Protein AF-0000000087148662 (afdb_homodimer)

Organism: NCBI:txid1816183

Solvent-accessible surface area (backbone atoms only — not comparable to full-atom values): 67449 Å² total; per-residue (Å²): 84,68,46,35,42,48,59,49,61,46,28,52,69,61,34,33,31,28,42,60,52,56,77,76,84,75,77,51,72,66,55,42,32,47,51,52,51,33,26,52,69,65,42,74,77,69,48,34,32,34,34,32,33,50,84,48,70,58,80,86,74,56,36,20,36,65,50,38,33,28,43,70,51,66,63,57,68,26,66,76,52,57,73,69,29,36,82,62,66,47,78,50,83,93,63,73,51,41,30,28,46,73,38,46,57,62,59,54,34,36,52,36,17,36,41,78,30,25,36,32,40,75,68,47,64,91,86,48,67,53,64,42,58,63,30,26,26,32,27,32,33,19,35,31,30,41,16,32,68,90,48,78,48,90,44,29,70,29,30,74,44,60,45,74,29,30,67,31,36,76,45,31,61,62,56,55,39,65,47,71,60,88,71,26,43,39,32,32,41,53,47,30,78,55,38,44,65,31,72,92,86,54,83,44,86,44,41,75,50,53,72,69,61,36,50,51,56,53,49,51,56,57,68,68,34,91,71,94,64,56,72,67,55,49,51,49,46,51,52,43,26,50,51,39,52,49,38,42,42,53,34,39,41,54,22,70,38,42,37,47,71,42,60,72,56,72,88,48,44,62,58,44,46,52,58,54,43,54,80,40,47,70,68,55,48,56,57,52,48,48,25,54,45,43,72,44,33,54,68,38,87,50,71,92,58,39,38,57,58,69,61,53,48,51,51,48,43,54,50,45,32,69,74,38,58,78,42,24,73,69,59,48,71,57,50,55,48,44,34,48,30,49,70,70,75,43,53,59,81,84,40,68,64,88,65,63,47,72,67,57,53,48,53,45,47,47,52,39,51,48,84,56,82,84,64,85,67,59,89,32,39,63,49,52,50,18,39,48,45,25,53,49,29,47,48,50,30,27,50,30,49,86,48,57,67,62,56,63,56,43,31,46,41,12,45,53,32,55,78,29,78,84,42,58,85,38,51,64,29,20,50,32,50,39,35,36,52,12,51,38,48,59,36,24,85,46,29,53,48,87,38,71,68,51,42,53,52,44,44,59,51,55,74,71,57,73,75,65,85,97,48,84,61,55,62,61,40,69,56,48,32,55,76,67,70,57,71,56,23,56,46,50,46,47,51,43,55,73,64,13,42,61,78,64,77,92,81,71,57,42,41,57,29,47,46,39,34,15,54,58,40,62,43,52,54,42,50,65,73,45,91,63,74,44,57,40,48,32,19,76,33,47,50,56,29,69,92,44,43,65,61,31,18,62,58,60,73,46,89,63,75,57,41,33,46,39,24,48,41,68,32,47,45,63,50,45,61,73,65,43,51,79,41,55,42,49,61,43,42,64,72,34,56,71,68,58,34,51,47,53,37,58,37,62,41,57,49,103,50,75,56,41,57,65,34,44,66,63,40,24,56,46,16,40,50,46,47,41,50,51,47,33,70,70,53,35,115,84,68,47,35,43,48,59,49,63,47,29,52,69,61,34,34,30,29,41,59,52,56,76,77,85,75,78,50,72,66,56,43,35,47,52,54,52,32,25,53,69,64,42,73,78,69,47,34,32,32,34,32,34,48,85,47,70,58,80,85,75,55,38,20,37,65,50,38,34,29,43,70,51,67,62,58,68,26,67,75,53,57,73,69,30,36,83,62,66,46,76,51,82,94,61,74,51,42,30,28,44,72,38,46,56,60,59,52,34,37,51,36,16,37,42,78,30,24,37,30,38,76,70,46,66,90,86,47,67,53,64,41,59,62,31,26,26,31,26,30,33,19,35,29,29,42,16,32,67,91,47,77,47,93,43,28,69,29,31,75,44,59,45,72,28,30,68,30,36,76,44,31,62,62,57,54,40,64,47,69,59,87,73,27,42,39,32,31,41,54,48,29,78,55,38,45,65,30,72,92,85,52,82,46,87,44,43,75,51,53,70,68,61,37,49,51,56,52,50,50,53,57,68,69,34,90,71,95,64,56,73,67,55,48,52,51,46,50,51,42,27,49,51,39,52,48,38,41,42,52,34,38,41,54,22,68,37,40,37,47,69,41,59,72,56,73,88,49,43,62,57,46,47,51,57,54,44,55,81,40,47,71,67,54,47,55,56,51,48,51,26,54,45,45,71,44,34,55,67,39,88,50,70,91,59,39,40,59,58,67,60,54,48,51,50,48,43,54,51,46,34,66,75,39,57,78,44,26,73,70,59,46,71,56,50,56,49,45,34,48,31,48,70,71,76,42,53,58,80,83,40,67,65,88,67,62,47,72,66,57,52,48,52,46,47,47,54,39,52,50,84,57,81,82,65,84,68,60,89,32,39,61,48,52,50,17,38,48,41,24,54,47,31,47,49,50,30,28,53,29,47,85,48,57,67,61,55,64,56,42,30,46,42,13,47,54,32,55,77,30,78,83,39,56,83,38,50,65,29,20,50,32,49,40,36,34,51,13,50,38,48,60,37,23,84,46,29,52,48,87,38,72,69,49,43,52,52,44,44,58,51,54,73,70,56,72,73,64,84,97,48,84,58,54,64,61,40,70,57,48,34,56,76,67,69,58,70,54,22,56,45,52,47,47,51,43,56,73,64,13,42,62,74,65,72,92,82,71,59,43,40,56,28,47,46,40,35,15,52,59,41,61,42,52,52,41,49,65,73,45,90,64,74,44,58,39,48,37,19,73,35,49,51,57,27,69,92,44,42,64,61,31,18,62,58,59,72,46,90,62,74,55,39,32,46,40,25,48,42,68,32,47,45,64,50,43,62,73,66,43,50,78,40,54,42,49,59,43,43,65,73,35,58,71,67,56,34,52,46,52,36,58,37,62,41,58,49,102,51,73,55,41,58,65,34,43,67,62,39,24,54,46,15,40,51,44,48,41,50,51,47,34,70,69,51,33,117

pLDDT: mean 86.36, std 11.71, range [38.34, 98.69]

Secondary structure (DSSP, 8-state):
-EEEHHHHHHHBTTTEEEETTSPPP---HHHHHHHHHHHHTT-----EEEE-TTTTT-----EEPPPSEEE-SSSPPPHHHHTT-BSSPPEESS---SEEEEE-HHHHHHHHHHHH-EEEEE---TTS-TT-GGGEEEEEEEEETT-BTTB--TTB-SS--EEEEEEEEETPPP--EEEEETTEEEEEEEGGGGEE--GGG-SS--EE--HHHHHHHHHHHHHTS-----HHHHHHHHHHHHHHHHHIIIIIIT-EEEEEEE---GGGHHHHHHHHTTSSS---HHHHHHHHHHHHGGG-SSGGG---HHHHHHHHHHHHHHH-GGGTTT-SHHHHHHHHHHHTT--TTTS-GGG--HHHHHHHHHHHH---TT--SSTTHHHHHHHHHHHHHHHHTTB-TTT---HHHHHHHHHHHHH-TT--S-HHHHHHHHHHHHHHHHHHHHH--SSHHHHHHHHHHHHH--PPTTS-----HHHHHHHTT----HHHHHHHHHH-B--PPTT--SB-SHHHHHHHHH-THHHHSSSS--GGGEEEEESS-GGGHHHHHHHHTS---TTBGGGEEEEEHHIIIIIITT--HHHHHHHS-HHHHHHHHHHTT--SS---GGGHHHHHHHHHHHHHHHHHHHH--/-EEEHHHHHHHBTTTEEEETTSPPP---HHHHHHHHHHHHTT-----EEEE-TTTTT-----EEPPPSEEE-SSSPPPHHHHTT-BSSPPEESS---SEEEEE-HHHHHHHHHHHH-EEEEE---TTS-TTSGGGEEEEEEEEETT-BTTB--TTB-SS--EEEEEEEEETPPP--EEEEETTEEEEEEEGGGGEE--GGG-SS--EE--HHHHHHHHHHHHHTS-----HHHHHHHHHHHHHHHHHIIIIIIT-EEEEEEE---GGGHHHHHHHHTTSSS---HHHHHHHHHHHHGGG-SSGGG---HHHHHHHHHHHHHHH-GGGTTT-SHHHHHHHHHHHTT--TTTS-GGG--HHHHHHHHHHHH---TT--SSTTHHHHHHHHHHHHHHHHTTB-TTT---HHHHHHHHHHHHH-TT--S-HHHHHHHHHHHHHHHHHHHHH--SSHHHHHHHHHHHHH--PPTTS-----HHHHHHHTT----HHHHHHHHHH-B--PPTT--SB-SHHHHHHHHH-THHHHSSSS--GGGEEEEESS-GGGHHHHHHHHTS---TTBGGGEEEEEHHIIIIIITT--HHHHHHHS-HHHHHHHHHHTT--SS---GGGHHHHHHHHHHHHHHHHHHHH--

InterPro domains:
  IPR004919 GmrSD restriction endonucleases, N-terminal domain [PF03235] (6-293)
  IPR011089 GmrSD restriction endonucleases, C-terminal domain [PF07510] (517-584)

Radius of gyration: 35.31 Å; Cα contacts (8 Å, |Δi|>4): 2241; chains: 2; bounding box: 77×98×104 Å

Nearest PDB structures (foldseek):
  7p9m-assembly1_B  TM=4.614E-01  e=3.840E-16  Escherichia fergusonii ATCC 35469
  7p9m-assembly1_B  TM=4.612E-01  e=2.843E-16  Escherichia fergusonii ATCC 35469

Sequence (1274 aa):
MSRQVSDYLSEINDHIFLPGLQREFVWNPRQIEELFDSLIRDYPIGAITEWRVRAANISDYNSYNFLRMYVADDYRPPDPVLAEYDLYNQEVEDKEPEILIIDGQQRLNSLYIGVEGGITVYNGGRGKPSDELQYWEGQRLCVDLFGHPEYDRDDTAGDYGFEFKSTGKFGGTDETGYTMTGDTRHLWMPVGELWNGGNDGGSGNSTVLEGRTLSEVVDEYVDTAELRADNETRYQLRSISMAVARDITSNVLQDDLETDSTNKDRSEIPEIFTRLNMEGSDPKPYQLLLSKLMSYWPYAEEEDERINPREVIQDWIDEFKQKFPEYEQEIDRKLFLRYTAYLVGTDLLRSNLSSIDEERMDEMRERWLYNEPVVAGRRFEWFRTSLEKAFQTVIESGIRSSVMNTMPIFALLGVFYYQNPDAEVSDANRESVFQFVARALLLNKYYQVLTYGKCRNWMRYLREWEPEPDEPIVFPGEELFESENISPSAEDIRRVVANARYESSPGEPVFTDTDVTAVLGLIEESYTQSTSTSIGDYSVDHIYPKSRAESVSESIGETVDLNRIGNLQLLPHEMNEEIKSDQWPHDWLDDLGNAEAERIQRVNQYPDIEPTPENAQAFIRAREEQITDYLIDKYVKMSRQVSDYLSEINDHIFLPGLQREFVWNPRQIEELFDSLIRDYPIGAITEWRVRAANISDYNSYNFLRMYVADDYRPPDPVLAEYDLYNQEVEDKEPEILIIDGQQRLNSLYIGVEGGITVYNGGRGKPSDELQYWEGQRLCVDLFGHPEYDRDDTAGDYGFEFKSTGKFGGTDETGYTMTGDTRHLWMPVGELWNGGNDGGSGNSTVLEGRTLSEVVDEYVDTAELRADNETRYQLRSISMAVARDITSNVLQDDLETDSTNKDRSEIPEIFTRLNMEGSDPKPYQLLLSKLMSYWPYAEEEDERINPREVIQDWIDEFKQKFPEYEQEIDRKLFLRYTAYLVGTDLLRSNLSSIDEERMDEMRERWLYNEPVVAGRRFEWFRTSLEKAFQTVIESGIRSSVMNTMPIFALLGVFYYQNPDAEVSDANRESVFQFVARALLLNKYYQVLTYGKCRNWMRYLREWEPEPDEPIVFPGEELFESENISPSAEDIRRVVANARYESSPGEPVFTDTDVTAVLGLIEESYTQSTSTSIGDYSVDHIYPKSRAESVSESIGETVDLNRIGNLQLLPHEMNEEIKSDQWPHDWLDDLGNAEAERIQRVNQYPDIEPTPENAQAFIRAREEQITDYLIDKYVK

Structure (mmCIF, N/CA/C/O backbone):
data_AF-0000000087148662-model_v1
#
loop_
_entity.id
_entity.type
_entity.pdbx_description
1 polymer 'DUF262 domain-containing protein'
#
loop_
_atom_site.group_PDB
_atom_site.id
_atom_site.type_symbol
_atom_site.label_atom_id
_atom_site.label_alt_id
_atom_site.label_comp_id
_atom_site.label_asym_id
_atom_site.label_entity_id
_atom_site.label_seq_id
_atom_site.pdbx_PDB_ins_code
_atom_site.Cartn_x
_atom_site.Cartn_y
_atom_site.Cartn_z
_atom_site.occupancy
_atom_site.B_iso_or_equiv
_atom_site.auth_seq_id
_atom_site.auth_comp_id
_atom_site.auth_asym_id
_atom_site.auth_atom_id
_atom_site.pdbx_PDB_model_num
ATOM 1 N N . MET A 1 1 ? 1.056 -30.156 -12.023 1 76.69 1 MET A N 1
ATOM 2 C CA . MET A 1 1 ? -0.016 -30.5 -12.953 1 76.69 1 MET A CA 1
ATOM 3 C C . MET A 1 1 ? -0.396 -29.297 -13.82 1 76.69 1 MET A C 1
ATOM 5 O O . MET A 1 1 ? 0.01 -28.172 -13.531 1 76.69 1 MET A O 1
ATOM 9 N N . SER A 1 2 ? -1.027 -29.594 -14.977 1 87.44 2 SER A N 1
ATOM 10 C CA . SER A 1 2 ? -1.433 -28.5 -15.844 1 87.44 2 SER A CA 1
ATOM 11 C C . SER A 1 2 ? -2.854 -28.688 -16.359 1 87.44 2 SER A C 1
ATOM 13 O O . SER A 1 2 ? -3.389 -29.797 -16.312 1 87.44 2 SER A O 1
ATOM 15 N N . ARG A 1 3 ? -3.482 -27.656 -16.578 1 91.44 3 ARG A N 1
ATOM 16 C CA . ARG A 1 3 ? -4.809 -27.594 -17.172 1 91.44 3 ARG A CA 1
ATOM 17 C C . ARG A 1 3 ? -4.867 -26.531 -18.266 1 91.44 3 ARG A C 1
ATOM 19 O O . ARG A 1 3 ? -4.332 -25.438 -18.109 1 91.44 3 ARG A O 1
ATOM 26 N N . GLN A 1 4 ? -5.488 -26.953 -19.344 1 94.44 4 GLN A N 1
ATOM 27 C CA . GLN A 1 4 ? -5.535 -26.016 -20.469 1 94.44 4 GLN A CA 1
ATOM 28 C C . GLN A 1 4 ? -6.531 -24.891 -20.203 1 94.44 4 GLN A C 1
ATOM 30 O O . GLN A 1 4 ? -7.535 -25.094 -19.516 1 94.44 4 GLN A O 1
ATOM 35 N N . VAL A 1 5 ? -6.238 -23.734 -20.781 1 96.06 5 VAL A N 1
ATOM 36 C CA . VAL A 1 5 ? -7.129 -22.594 -20.688 1 96.06 5 VAL A CA 1
ATOM 37 C C . VAL A 1 5 ? -8.523 -22.969 -21.172 1 96.06 5 VAL A C 1
ATOM 39 O O . VAL A 1 5 ? -9.523 -22.641 -20.547 1 96.06 5 VAL A O 1
ATOM 42 N N . SER A 1 6 ? -8.609 -23.734 -22.297 1 95.19 6 SER A N 1
ATOM 43 C CA . SER A 1 6 ? -9.883 -24.125 -22.875 1 95.19 6 SER A CA 1
ATOM 44 C C . SER A 1 6 ? -10.688 -25 -21.922 1 95.19 6 SER A C 1
ATOM 46 O O . SER A 1 6 ? -11.914 -24.906 -21.875 1 95.19 6 SER A O 1
ATOM 48 N N . ASP A 1 7 ? -9.992 -25.844 -21.188 1 94.19 7 ASP A N 1
ATOM 49 C CA . ASP A 1 7 ? -10.664 -26.688 -20.203 1 94.19 7 ASP A CA 1
ATOM 50 C C . ASP A 1 7 ? -11.281 -25.859 -19.094 1 94.19 7 ASP A C 1
ATOM 52 O O . ASP A 1 7 ? -12.406 -26.125 -18.656 1 94.19 7 ASP A O 1
ATOM 56 N N . TYR A 1 8 ? -10.539 -24.906 -18.594 1 95.5 8 TYR A N 1
ATOM 57 C CA . TYR A 1 8 ? -11.086 -24.016 -17.594 1 95.5 8 TYR A CA 1
ATOM 58 C C . TYR A 1 8 ? -12.312 -23.281 -18.109 1 95.5 8 TYR A C 1
ATOM 60 O O . TYR A 1 8 ? -13.359 -23.25 -17.469 1 95.5 8 TYR A O 1
ATOM 68 N N . LEU A 1 9 ? -12.148 -22.703 -19.312 1 95.94 9 LEU A N 1
ATOM 69 C CA . LEU A 1 9 ? -13.219 -21.891 -19.875 1 95.94 9 LEU A CA 1
ATOM 70 C C . LEU A 1 9 ? -14.484 -22.703 -20.047 1 95.94 9 LEU A C 1
ATOM 72 O O . LEU A 1 9 ? -15.594 -22.188 -19.859 1 95.94 9 LEU A O 1
ATOM 76 N N . SER A 1 10 ? -14.367 -23.969 -20.312 1 93.5 10 SER A N 1
ATOM 77 C CA . SER A 1 10 ? -15.523 -24.828 -20.547 1 93.5 10 SER A CA 1
ATOM 78 C C . SER A 1 10 ? -16.203 -25.203 -19.234 1 93.5 10 SER A C 1
ATOM 80 O O . SER A 1 10 ? -17.391 -25.547 -19.219 1 93.5 10 SER A O 1
ATOM 82 N N . GLU A 1 11 ? -15.484 -25.109 -18.188 1 94.06 11 GLU A N 1
ATOM 83 C CA . GLU A 1 11 ? -16.016 -25.641 -16.938 1 94.06 11 GLU A CA 1
ATOM 84 C C . GLU A 1 11 ? -16.375 -24.5 -15.977 1 94.06 11 GLU A C 1
ATOM 86 O O . GLU A 1 11 ? -17.094 -24.719 -14.992 1 94.06 11 GLU A O 1
ATOM 91 N N . ILE A 1 12 ? -15.891 -23.328 -16.234 1 95.25 12 ILE A N 1
ATOM 92 C CA . ILE A 1 12 ? -16.172 -22.172 -15.391 1 95.25 12 ILE A CA 1
ATOM 93 C C . ILE A 1 12 ? -17.688 -21.953 -15.312 1 95.25 12 ILE A C 1
ATOM 95 O O . ILE A 1 12 ? -18.375 -21.984 -16.328 1 95.25 12 ILE A O 1
ATOM 99 N N . ASN A 1 13 ? -18.203 -21.766 -14.094 1 94.38 13 ASN A N 1
ATOM 100 C CA . ASN A 1 13 ? -19.609 -21.5 -13.758 1 94.38 13 ASN A CA 1
ATOM 101 C C . ASN A 1 13 ? -20.484 -22.719 -14.039 1 94.38 13 ASN A C 1
ATOM 103 O O . ASN A 1 13 ? -21.703 -22.578 -14.18 1 94.38 13 ASN A O 1
ATOM 107 N N . ASP A 1 14 ? -19.906 -23.812 -14.266 1 92.56 14 ASP A N 1
ATOM 108 C CA . ASP A 1 14 ? -20.578 -25.109 -14.297 1 92.56 14 ASP A CA 1
ATOM 109 C C . ASP A 1 14 ? -20.031 -26.031 -13.211 1 92.56 14 ASP A C 1
ATOM 111 O O . ASP A 1 14 ? -20.766 -26.438 -12.305 1 92.56 14 ASP A O 1
ATOM 115 N N . HIS A 1 15 ? -18.688 -26.25 -13.289 1 94.25 15 HIS A N 1
ATOM 116 C CA . HIS A 1 15 ? -18.062 -27.125 -12.305 1 94.25 15 HIS A CA 1
ATOM 117 C C . HIS A 1 15 ? -16.984 -26.375 -11.508 1 94.25 15 HIS A C 1
ATOM 119 O O . HIS A 1 15 ? -16.547 -26.844 -10.461 1 94.25 15 HIS A O 1
ATOM 125 N N . ILE A 1 16 ? -16.547 -25.266 -12 1 96.06 16 ILE A N 1
ATOM 126 C CA . ILE A 1 16 ? -15.492 -24.469 -11.367 1 96.06 16 ILE A CA 1
ATOM 127 C C . ILE A 1 16 ? -16.062 -23.125 -10.906 1 96.06 16 ILE A C 1
ATOM 129 O O . ILE A 1 16 ? -16.656 -22.391 -11.695 1 96.06 16 ILE A O 1
ATOM 133 N N . PHE A 1 17 ? -15.891 -22.859 -9.609 1 95.81 17 PHE A N 1
ATOM 134 C CA . PHE A 1 17 ? -16.438 -21.641 -9.016 1 95.81 17 PHE A CA 1
ATOM 135 C C . PHE A 1 17 ? -15.414 -21 -8.078 1 95.81 17 PHE A C 1
ATOM 137 O O . PHE A 1 17 ? -14.25 -21.422 -8.039 1 95.81 17 PHE A O 1
ATOM 144 N N . LEU A 1 18 ? -15.82 -19.922 -7.48 1 93.25 18 LEU A N 1
ATOM 145 C CA . LEU A 1 18 ? -14.984 -19.219 -6.508 1 93.25 18 LEU A CA 1
ATOM 146 C C . LEU A 1 18 ? -15.523 -19.406 -5.094 1 93.25 18 LEU A C 1
ATOM 148 O O . LEU A 1 18 ? -16.734 -19.406 -4.883 1 93.25 18 LEU A O 1
ATOM 152 N N . PRO A 1 19 ? -14.648 -19.594 -4.164 1 90.25 19 PRO A N 1
ATOM 153 C CA . PRO A 1 19 ? -15.117 -19.641 -2.777 1 90.25 19 PRO A CA 1
ATOM 154 C C . PRO A 1 19 ? -15.445 -18.25 -2.227 1 90.25 19 PRO A C 1
ATOM 156 O O . PRO A 1 19 ? -14.977 -17.234 -2.756 1 90.25 19 PRO A O 1
ATOM 159 N N . GLY A 1 20 ? -16.203 -18.219 -1.183 1 84.56 20 GLY A N 1
ATOM 160 C CA . GLY A 1 20 ? -16.641 -16.969 -0.593 1 84.56 20 GLY A CA 1
ATOM 161 C C . GLY A 1 20 ? -15.516 -16.156 0.007 1 84.56 20 GLY A C 1
ATOM 162 O O . GLY A 1 20 ? -15.617 -14.938 0.141 1 84.56 20 GLY A O 1
ATOM 163 N N . LEU A 1 21 ? -14.438 -16.766 0.317 1 81.06 21 LEU A N 1
ATOM 164 C CA . LEU A 1 21 ? -13.328 -16.078 0.965 1 81.06 21 LEU A CA 1
ATOM 165 C C . LEU A 1 21 ? -12.547 -15.234 -0.042 1 81.06 21 LEU A C 1
ATOM 167 O O . LEU A 1 21 ? -11.727 -14.398 0.342 1 81.06 21 LEU A O 1
ATOM 171 N N . GLN A 1 22 ? -12.789 -15.461 -1.303 1 77.56 22 GLN A N 1
ATOM 172 C CA . GLN A 1 22 ? -12.008 -14.781 -2.326 1 77.56 22 GLN A CA 1
ATOM 173 C C . GLN A 1 22 ? -12.375 -13.305 -2.414 1 77.56 22 GLN A C 1
ATOM 175 O O . GLN A 1 22 ? -13.508 -12.922 -2.123 1 77.56 22 GLN A O 1
ATOM 180 N N . ARG A 1 23 ? -11.344 -12.633 -2.826 1 73.25 23 ARG A N 1
ATOM 181 C CA . ARG A 1 23 ? -11.555 -11.211 -3.051 1 73.25 23 ARG A CA 1
ATOM 182 C C . ARG A 1 23 ? -12.312 -10.969 -4.352 1 73.25 23 ARG A C 1
ATOM 184 O O . ARG A 1 23 ? -12.461 -11.875 -5.168 1 73.25 23 ARG A O 1
ATOM 191 N N . GLU A 1 24 ? -12.75 -9.766 -4.445 1 78.44 24 GLU A N 1
ATOM 192 C CA . GLU A 1 24 ? -13.438 -9.383 -5.672 1 78.44 24 GLU A CA 1
ATOM 193 C C . GLU A 1 24 ? -12.461 -9.258 -6.836 1 78.44 24 GLU A C 1
ATOM 195 O O . GLU A 1 24 ? -11.25 -9.125 -6.629 1 78.44 24 GLU A O 1
ATOM 200 N N . PHE A 1 25 ? -13.055 -9.445 -7.988 1 87.5 25 PHE A N 1
ATOM 201 C CA . PHE A 1 25 ? -12.258 -9.18 -9.188 1 87.5 25 PHE A CA 1
ATOM 202 C C . PHE A 1 25 ? -11.883 -7.703 -9.258 1 87.5 25 PHE A C 1
ATOM 204 O O . PHE A 1 25 ? -12.734 -6.828 -9.117 1 87.5 25 PHE A O 1
ATOM 211 N N . VAL A 1 26 ? -10.594 -7.395 -9.508 1 80.06 26 VAL A N 1
ATOM 212 C CA . VAL A 1 26 ? -10.18 -6 -9.391 1 80.06 26 VAL A CA 1
ATOM 213 C C . VAL A 1 26 ? -9.344 -5.602 -10.609 1 80.06 26 VAL A C 1
ATOM 215 O O . VAL A 1 26 ? -8.867 -4.469 -10.695 1 80.06 26 VAL A O 1
ATOM 218 N N . TRP A 1 27 ? -9.094 -6.445 -11.547 1 88.44 27 TRP A N 1
ATOM 219 C CA . TRP A 1 27 ? -8.234 -6.102 -12.68 1 88.44 27 TRP A CA 1
ATOM 220 C C . TRP A 1 27 ? -8.93 -5.113 -13.609 1 88.44 27 TRP A C 1
ATOM 222 O O . TRP A 1 27 ? -10.117 -5.254 -13.906 1 88.44 27 TRP A O 1
ATOM 232 N N . ASN A 1 28 ? -8.203 -4.129 -14.062 1 88.5 28 ASN A N 1
ATOM 233 C CA . ASN A 1 28 ? -8.703 -3.188 -15.055 1 88.5 28 ASN A CA 1
ATOM 234 C C . ASN A 1 28 ? -8.492 -3.707 -16.469 1 88.5 28 ASN A C 1
ATOM 236 O O . ASN A 1 28 ? -7.828 -4.727 -16.672 1 88.5 28 ASN A O 1
ATOM 240 N N . PRO A 1 29 ? -9.086 -3.035 -17.453 1 94.5 29 PRO A N 1
ATOM 241 C CA . PRO A 1 29 ? -9.016 -3.525 -18.828 1 94.5 29 PRO A CA 1
ATOM 242 C C . PRO A 1 29 ? -7.586 -3.705 -19.328 1 94.5 29 PRO A C 1
ATOM 244 O O . PRO A 1 29 ? -7.277 -4.688 -20 1 94.5 29 PRO A O 1
ATOM 247 N N . ARG A 1 30 ? -6.754 -2.865 -19 1 91.56 30 ARG A N 1
ATOM 248 C CA . ARG A 1 30 ? -5.367 -2.949 -19.438 1 91.56 30 ARG A CA 1
ATOM 249 C C . ARG A 1 30 ? -4.691 -4.203 -18.891 1 91.56 30 ARG A C 1
ATOM 251 O O . ARG A 1 30 ? -3.916 -4.855 -19.594 1 91.56 30 ARG A O 1
ATOM 258 N N . GLN A 1 31 ? -4.926 -4.488 -17.672 1 90.38 31 GLN A N 1
ATOM 259 C CA . GLN A 1 31 ? -4.363 -5.691 -17.062 1 90.38 31 GLN A CA 1
ATOM 260 C C . GLN A 1 31 ? -4.855 -6.949 -17.766 1 90.38 31 GLN A C 1
ATOM 262 O O . GLN A 1 31 ? -4.09 -7.898 -17.953 1 90.38 31 GLN A O 1
ATOM 267 N N . ILE A 1 32 ? -6.07 -6.941 -18.156 1 96.06 32 ILE A N 1
ATOM 268 C CA . ILE A 1 32 ? -6.625 -8.07 -18.891 1 96.06 32 ILE A CA 1
ATOM 269 C C . ILE A 1 32 ? -5.938 -8.188 -20.25 1 96.06 32 ILE A C 1
ATOM 271 O O . ILE A 1 32 ? -5.539 -9.281 -20.672 1 96.06 32 ILE A O 1
ATOM 275 N N . GLU A 1 33 ? -5.801 -7.027 -20.906 1 97.44 33 GLU A N 1
ATOM 276 C CA . GLU A 1 33 ? -5.105 -6.996 -22.203 1 97.44 33 GLU A CA 1
ATOM 277 C C . GLU A 1 33 ? -3.691 -7.559 -22.078 1 97.44 33 GLU A C 1
ATOM 279 O O . GLU A 1 33 ? -3.26 -8.359 -22.906 1 97.44 33 GLU A O 1
ATOM 284 N N . GLU A 1 34 ? -3.059 -7.203 -21.047 1 94.19 34 GLU A N 1
ATOM 285 C CA . GLU A 1 34 ? -1.674 -7.609 -20.828 1 94.19 34 GLU A CA 1
ATOM 286 C C . GLU A 1 34 ? -1.577 -9.109 -20.562 1 94.19 34 GLU A C 1
ATOM 288 O O . GLU A 1 34 ? -0.6 -9.75 -20.953 1 94.19 34 GLU A O 1
ATOM 293 N N . LEU A 1 35 ? -2.545 -9.641 -19.828 1 95.81 35 LEU A N 1
ATOM 294 C CA . LEU A 1 35 ? -2.553 -11.078 -19.594 1 95.81 35 LEU A CA 1
ATOM 295 C C . LEU A 1 35 ? -2.566 -11.844 -20.922 1 95.81 35 LEU A C 1
ATOM 297 O O . LEU A 1 35 ? -1.8 -12.789 -21.109 1 95.81 35 LEU A O 1
ATOM 301 N N . PHE A 1 36 ? -3.4 -11.43 -21.859 1 98.12 36 PHE A N 1
ATOM 302 C CA . PHE A 1 36 ? -3.494 -12.094 -23.156 1 98.12 36 PHE A CA 1
ATOM 303 C C . PHE A 1 36 ? -2.209 -11.914 -23.953 1 98.12 36 PHE A C 1
ATOM 305 O O . PHE A 1 36 ? -1.758 -12.836 -24.625 1 98.12 36 PHE A O 1
ATOM 312 N N . ASP A 1 37 ? -1.745 -10.75 -23.844 1 97.56 37 ASP A N 1
ATOM 313 C CA . ASP A 1 37 ? -0.463 -10.5 -24.484 1 97.56 37 ASP A CA 1
ATOM 314 C C . ASP A 1 37 ? 0.627 -11.406 -23.922 1 97.56 37 ASP A C 1
ATOM 316 O O . ASP A 1 37 ? 1.476 -11.906 -24.656 1 97.56 37 ASP A O 1
ATOM 320 N N . SER A 1 38 ? 0.648 -11.578 -22.609 1 95.69 38 SER A N 1
ATOM 321 C CA . SER A 1 38 ? 1.599 -12.484 -21.969 1 95.69 38 SER A CA 1
ATOM 322 C C . SER A 1 38 ? 1.438 -13.906 -22.5 1 95.69 38 SER A C 1
ATOM 324 O O . SER A 1 38 ? 2.424 -14.562 -22.828 1 95.69 38 SER A O 1
ATOM 326 N N . LEU A 1 39 ? 0.288 -14.32 -22.625 1 97 39 LEU A N 1
ATOM 327 C CA . LEU A 1 39 ? 0.011 -15.695 -23.047 1 97 39 LEU A CA 1
ATOM 328 C C . LEU A 1 39 ? 0.435 -15.914 -24.5 1 97 39 LEU A C 1
ATOM 330 O O . LEU A 1 39 ? 1.111 -16.906 -24.797 1 97 39 LEU A O 1
ATOM 334 N N . ILE A 1 40 ? 0.066 -14.984 -25.375 1 97.75 40 ILE A N 1
ATOM 335 C CA . ILE A 1 40 ? 0.367 -15.195 -26.781 1 97.75 40 ILE A CA 1
ATOM 336 C C . ILE A 1 40 ? 1.88 -15.219 -26.984 1 97.75 40 ILE A C 1
ATOM 338 O O . ILE A 1 40 ? 2.379 -15.891 -27.891 1 97.75 40 ILE A O 1
ATOM 342 N N . ARG A 1 41 ? 2.564 -14.531 -26.141 1 95.88 41 ARG A N 1
ATOM 343 C CA . ARG A 1 41 ? 4.02 -14.461 -26.234 1 95.88 41 ARG A CA 1
ATOM 344 C C . ARG A 1 41 ? 4.672 -15.609 -25.469 1 95.88 41 ARG A C 1
ATOM 346 O O . ARG A 1 41 ? 5.902 -15.703 -25.422 1 95.88 41 ARG A O 1
ATOM 353 N N . ASP A 1 42 ? 3.875 -16.391 -24.781 1 94.69 42 ASP A N 1
ATOM 354 C CA . ASP A 1 42 ? 4.348 -17.531 -24 1 94.69 42 ASP A CA 1
ATOM 355 C C . ASP A 1 42 ? 5.117 -17.078 -22.766 1 94.69 42 ASP A C 1
ATOM 357 O O . ASP A 1 42 ? 6.156 -17.641 -22.422 1 94.69 42 ASP A O 1
ATOM 361 N N . TYR A 1 43 ? 4.707 -15.891 -22.234 1 93.94 43 TYR A N 1
ATOM 362 C CA . TYR A 1 43 ? 5.219 -15.477 -20.938 1 93.94 43 TYR A CA 1
ATOM 363 C C . TYR A 1 43 ? 4.582 -16.281 -19.812 1 93.94 43 TYR A C 1
ATOM 365 O O . TYR A 1 43 ? 3.391 -16.594 -19.875 1 93.94 43 TYR A O 1
ATOM 373 N N . PRO A 1 44 ? 5.438 -16.641 -18.797 1 92.5 44 PRO A N 1
ATOM 374 C CA . PRO A 1 44 ? 4.793 -17.266 -17.641 1 92.5 44 PRO A CA 1
ATOM 375 C C . PRO A 1 44 ? 3.801 -16.328 -16.953 1 92.5 44 PRO A C 1
ATOM 377 O O . PRO A 1 44 ? 4.047 -15.125 -16.844 1 92.5 44 PRO A O 1
ATOM 380 N N . ILE A 1 45 ? 2.68 -16.891 -16.469 1 91.25 45 ILE A N 1
ATOM 381 C CA . ILE A 1 45 ? 1.674 -16.016 -15.859 1 91.25 45 ILE A CA 1
ATOM 382 C C . ILE A 1 45 ? 1.379 -16.5 -14.438 1 91.25 45 ILE A C 1
ATOM 384 O O . ILE A 1 45 ? 0.491 -15.969 -13.773 1 91.25 45 ILE A O 1
ATOM 388 N N . GLY A 1 46 ? 2.102 -17.484 -13.953 1 86.31 46 GLY A N 1
ATOM 389 C CA . GLY A 1 46 ? 1.864 -18.016 -12.617 1 86.31 46 GLY A CA 1
ATOM 390 C C . GLY A 1 46 ? 0.979 -19.25 -12.609 1 86.31 46 GLY A C 1
ATOM 391 O O . GLY A 1 46 ? 0.553 -19.719 -13.664 1 86.31 46 GLY A O 1
ATOM 392 N N . ALA A 1 47 ? 0.708 -19.734 -11.398 1 88.75 47 ALA A N 1
ATOM 393 C CA . ALA A 1 47 ? -0.059 -20.969 -11.266 1 88.75 47 ALA A CA 1
ATOM 394 C C . ALA A 1 47 ? -1.456 -20.703 -10.719 1 88.75 47 ALA A C 1
ATOM 396 O O . ALA A 1 47 ? -1.704 -19.641 -10.148 1 88.75 47 ALA A O 1
ATOM 397 N N . ILE A 1 48 ? -2.348 -21.641 -11.008 1 92.94 48 ILE A N 1
ATOM 398 C CA . ILE A 1 48 ? -3.697 -21.641 -10.453 1 92.94 48 ILE A CA 1
ATOM 399 C C . ILE A 1 48 ? -3.799 -22.672 -9.328 1 92.94 48 ILE A C 1
ATOM 401 O O . ILE A 1 48 ? -3.283 -23.781 -9.453 1 92.94 48 ILE A O 1
ATOM 405 N N . THR A 1 49 ? -4.414 -22.297 -8.195 1 93.19 49 THR A N 1
ATOM 406 C CA . THR A 1 49 ? -4.598 -23.25 -7.102 1 93.19 49 THR A CA 1
ATOM 407 C C . THR A 1 49 ? -6.066 -23.656 -6.977 1 93.19 49 THR A C 1
ATOM 409 O O . THR A 1 49 ? -6.934 -22.797 -6.773 1 93.19 49 THR A O 1
ATOM 412 N N . GLU A 1 50 ? -6.297 -24.953 -7.043 1 95.25 50 GLU A N 1
ATOM 413 C CA . GLU A 1 50 ? -7.641 -25.516 -7.031 1 95.25 50 GLU A CA 1
ATOM 414 C C . GLU A 1 50 ? -7.949 -26.188 -5.691 1 95.25 50 GLU A C 1
ATOM 416 O O . GLU A 1 50 ? -7.133 -26.953 -5.176 1 95.25 50 GLU A O 1
ATOM 421 N N . TRP A 1 51 ? -9.047 -25.859 -5.105 1 94.19 51 TRP A N 1
ATOM 422 C CA . TRP A 1 51 ? -9.633 -26.625 -4.008 1 94.19 51 TRP A CA 1
ATOM 423 C C . TRP A 1 51 ? -10.641 -27.641 -4.531 1 94.19 51 TRP A C 1
ATOM 425 O O . TRP A 1 51 ? -11.727 -27.266 -4.984 1 94.19 51 TRP A O 1
ATOM 435 N N . ARG A 1 52 ? -10.289 -28.891 -4.52 1 94 52 ARG A N 1
ATOM 436 C CA . ARG A 1 52 ? -11.117 -29.953 -5.074 1 94 52 ARG A CA 1
ATOM 437 C C . ARG A 1 52 ? -12.164 -30.422 -4.07 1 94 52 ARG A C 1
ATOM 439 O O . ARG A 1 52 ? -12.016 -31.469 -3.447 1 94 52 ARG A O 1
ATOM 446 N N . VAL A 1 53 ? -13.219 -29.734 -3.994 1 92.19 53 VAL A N 1
ATOM 447 C CA . VAL A 1 53 ? -14.211 -29.875 -2.934 1 92.19 53 VAL A CA 1
ATOM 448 C C . VAL A 1 53 ? -14.992 -31.188 -3.117 1 92.19 53 VAL A C 1
ATOM 450 O O . VAL A 1 53 ? -15.336 -31.844 -2.139 1 92.19 53 VAL A O 1
ATOM 453 N N . ARG A 1 54 ? -15.32 -31.609 -4.328 1 88.06 54 ARG A N 1
ATOM 454 C CA . ARG A 1 54 ? -16.062 -32.844 -4.555 1 88.06 54 ARG A CA 1
ATOM 455 C C . ARG A 1 54 ? -15.242 -34.062 -4.152 1 88.06 54 ARG A C 1
ATOM 457 O O . ARG A 1 54 ? -15.742 -34.969 -3.459 1 88.06 54 ARG A O 1
ATOM 464 N N . ALA A 1 55 ? -14.016 -34 -4.578 1 81.88 55 ALA A N 1
ATOM 465 C CA . ALA A 1 55 ? -13.133 -35.125 -4.258 1 81.88 55 ALA A CA 1
ATOM 466 C C . ALA A 1 55 ? -12.93 -35.25 -2.75 1 81.88 55 ALA A C 1
ATOM 468 O O . ALA A 1 55 ? -12.773 -36.344 -2.23 1 81.88 55 ALA A O 1
ATOM 469 N N . ALA A 1 56 ? -13.039 -34.156 -2.053 1 79.75 56 ALA A N 1
ATOM 470 C CA . ALA A 1 56 ? -12.805 -34.125 -0.611 1 79.75 56 ALA A CA 1
ATOM 471 C C . ALA A 1 56 ? -14.109 -34.25 0.162 1 79.75 56 ALA A C 1
ATOM 473 O O . ALA A 1 56 ? -14.117 -34.219 1.395 1 79.75 56 ALA A O 1
ATOM 474 N N . ASN A 1 57 ? -15.211 -34.438 -0.513 1 80.88 57 ASN A N 1
ATOM 475 C CA . ASN A 1 57 ? -16.531 -34.625 0.084 1 80.88 57 ASN A CA 1
ATOM 476 C C . ASN A 1 57 ? -16.875 -33.469 1.027 1 80.88 57 ASN A C 1
ATOM 478 O O . ASN A 1 57 ? -17.312 -33.688 2.156 1 80.88 57 ASN A O 1
ATOM 482 N N . ILE A 1 58 ? -16.5 -32.281 0.57 1 79.62 58 ILE A N 1
ATOM 483 C CA . ILE A 1 58 ? -16.797 -31.094 1.337 1 79.62 58 ILE A CA 1
ATOM 484 C C . ILE A 1 58 ? -18.156 -30.531 0.913 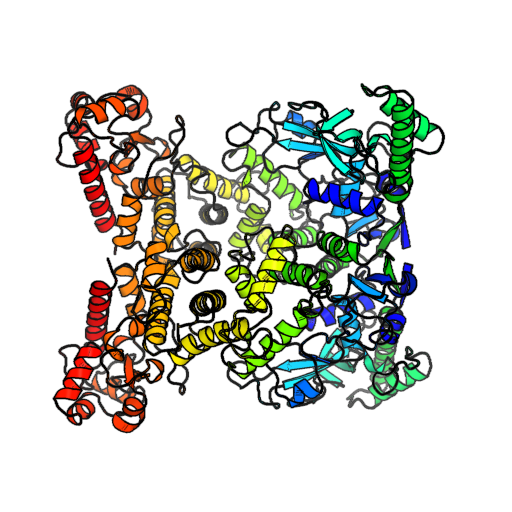1 79.62 58 ILE A C 1
ATOM 486 O O . ILE A 1 58 ? -18.453 -30.438 -0.281 1 79.62 58 ILE A O 1
ATOM 490 N N . SER A 1 59 ? -19.047 -30.25 1.847 1 73.56 59 SER A N 1
ATOM 491 C CA . SER A 1 59 ? -20.375 -29.797 1.476 1 73.56 59 SER A CA 1
ATOM 492 C C . SER A 1 59 ? -20.672 -28.406 2.045 1 73.56 59 SER A C 1
ATOM 494 O O . SER A 1 59 ? -21.594 -27.719 1.597 1 73.56 59 SER A O 1
ATOM 496 N N . ASP A 1 60 ? -19.938 -27.938 2.93 1 74.44 60 ASP A N 1
ATOM 497 C CA . ASP A 1 60 ? -20.25 -26.688 3.586 1 74.44 60 ASP A CA 1
ATOM 498 C C . ASP A 1 60 ? -19.375 -25.547 3.059 1 74.44 60 ASP A C 1
ATOM 500 O O . ASP A 1 60 ? -18.312 -25.281 3.6 1 74.44 60 ASP A O 1
ATOM 504 N N . TYR A 1 61 ? -19.766 -25 1.946 1 77 61 TYR A N 1
ATOM 505 C CA . TYR A 1 61 ? -19.062 -23.859 1.367 1 77 61 TYR A CA 1
ATOM 506 C C . TYR A 1 61 ? -20.047 -22.938 0.641 1 77 61 TYR A C 1
ATOM 508 O O . TYR A 1 61 ? -21.156 -23.344 0.312 1 77 61 TYR A O 1
ATOM 516 N N . ASN A 1 62 ? -19.656 -21.656 0.582 1 81.69 62 ASN A N 1
ATOM 517 C CA . ASN A 1 62 ? -20.328 -20.734 -0.325 1 81.69 62 ASN A CA 1
ATOM 518 C C . ASN A 1 62 ? -19.578 -20.594 -1.646 1 81.69 62 ASN A C 1
ATOM 520 O O . ASN A 1 62 ? -18.359 -20.516 -1.659 1 81.69 62 ASN A O 1
ATOM 524 N N . SER A 1 63 ? -20.281 -20.75 -2.689 1 88.75 63 SER A N 1
ATOM 525 C CA . SER A 1 63 ? -19.656 -20.656 -4 1 88.75 63 SER A CA 1
ATOM 526 C C . SER A 1 63 ? -20.141 -19.438 -4.766 1 88.75 63 SER A C 1
ATOM 528 O O . SER A 1 63 ? -21.297 -19.031 -4.648 1 88.75 63 SER A O 1
ATOM 530 N N . TYR A 1 64 ? -19.297 -18.828 -5.547 1 91.12 64 TYR A N 1
ATOM 531 C CA . TYR A 1 64 ? -19.594 -17.656 -6.367 1 91.12 64 TYR A CA 1
ATOM 532 C C . TYR A 1 64 ? -19.203 -17.906 -7.82 1 91.12 64 TYR A C 1
ATOM 534 O O . TYR A 1 64 ? -18.25 -18.641 -8.102 1 91.12 64 TYR A O 1
ATOM 542 N N . ASN A 1 65 ? -19.922 -17.328 -8.719 1 94.38 65 ASN A N 1
ATOM 543 C CA . ASN A 1 65 ? -19.609 -17.438 -10.141 1 94.38 65 ASN A CA 1
ATOM 544 C C . ASN A 1 65 ? -18.453 -16.516 -10.531 1 94.38 65 ASN A C 1
ATOM 546 O O . ASN A 1 65 ? -18.141 -15.555 -9.82 1 94.38 65 ASN A O 1
ATOM 550 N N . PHE A 1 66 ? -17.828 -16.828 -11.594 1 96.06 66 PHE A N 1
ATOM 551 C CA . PHE A 1 66 ? -16.938 -15.898 -12.281 1 96.06 66 PHE A CA 1
ATOM 552 C C . PHE A 1 66 ? -17.75 -14.859 -13.055 1 96.06 66 PHE A C 1
ATOM 554 O O . PHE A 1 66 ? -18.859 -15.133 -13.508 1 96.06 66 PHE A O 1
ATOM 561 N N . LEU A 1 67 ? -17.141 -13.719 -13.234 1 96.38 67 LEU A N 1
ATOM 562 C CA . LEU A 1 67 ? -17.781 -12.664 -14.008 1 96.38 67 LEU A CA 1
ATOM 563 C C . LEU A 1 67 ? -17.578 -12.875 -15.5 1 96.38 67 LEU A C 1
ATOM 565 O O . LEU A 1 67 ? -16.438 -13.055 -15.953 1 96.38 67 LEU A O 1
ATOM 569 N N . ARG A 1 68 ? -18.656 -12.945 -16.266 1 96.75 68 ARG A N 1
ATOM 570 C CA . ARG A 1 68 ? -18.562 -13.031 -17.719 1 96.75 68 ARG A CA 1
ATOM 571 C C . ARG A 1 68 ? -18.672 -11.648 -18.344 1 96.75 68 ARG A C 1
ATOM 573 O O . ARG A 1 68 ? -17.797 -11.242 -19.125 1 96.75 68 ARG A O 1
ATOM 580 N N . MET A 1 69 ? -19.797 -11.008 -18.062 1 97.44 69 MET A N 1
ATOM 581 C CA . MET A 1 69 ? -20.031 -9.609 -18.438 1 97.44 69 MET A CA 1
ATOM 582 C C . MET A 1 69 ? -19.828 -8.688 -17.25 1 97.44 69 MET A C 1
ATOM 584 O O . MET A 1 69 ? -20.656 -8.625 -16.344 1 97.44 69 MET A O 1
ATOM 588 N N . TYR A 1 70 ? -18.734 -7.922 -17.297 1 97 70 TYR A N 1
ATOM 589 C CA . TYR A 1 70 ? -18.219 -7.246 -16.109 1 97 70 TYR A CA 1
ATOM 590 C C . TYR A 1 70 ? -18.344 -5.73 -16.25 1 97 70 TYR A C 1
ATOM 592 O O . TYR A 1 70 ? -18 -5.168 -17.281 1 97 70 TYR A O 1
ATOM 600 N N . VAL A 1 71 ? -18.859 -5.051 -15.25 1 95 71 VAL A N 1
ATOM 601 C CA . VAL A 1 71 ? -18.812 -3.594 -15.188 1 95 71 VAL A CA 1
ATOM 602 C C . VAL A 1 71 ? -17.438 -3.139 -14.719 1 95 71 VAL A C 1
ATOM 604 O O . VAL A 1 71 ? -17.141 -3.174 -13.523 1 95 71 VAL A O 1
ATOM 607 N N . ALA A 1 72 ? -16.703 -2.697 -15.625 1 93.38 72 ALA A N 1
ATOM 608 C CA . ALA A 1 72 ? -15.32 -2.311 -15.32 1 93.38 72 ALA A CA 1
ATOM 609 C C . ALA A 1 72 ? -15.227 -0.821 -15.008 1 93.38 72 ALA A C 1
ATOM 611 O O . ALA A 1 72 ? -14.406 -0.106 -15.586 1 93.38 72 ALA A O 1
ATOM 612 N N . ASP A 1 73 ? -16.078 -0.406 -14.148 1 87.62 73 ASP A N 1
ATOM 613 C CA . ASP A 1 73 ? -16.141 0.996 -13.742 1 87.62 73 ASP A CA 1
ATOM 614 C C . ASP A 1 73 ? -16.734 1.137 -12.336 1 87.62 73 ASP A C 1
ATOM 616 O O . ASP A 1 73 ? -17.516 0.288 -11.898 1 87.62 73 ASP A O 1
ATOM 620 N N . ASP A 1 74 ? -16.453 2.232 -11.688 1 78.56 74 ASP A N 1
ATOM 621 C CA . ASP A 1 74 ? -16.906 2.432 -10.32 1 78.56 74 ASP A CA 1
ATOM 622 C C . ASP A 1 74 ? -18.219 3.191 -10.281 1 78.56 74 ASP A C 1
ATOM 624 O O . ASP A 1 74 ? -18.906 3.221 -9.25 1 78.56 74 ASP A O 1
ATOM 628 N N . TYR A 1 75 ? -18.656 3.785 -11.422 1 80.88 75 TYR A N 1
ATOM 629 C CA . TYR A 1 75 ? -19.922 4.496 -11.484 1 80.88 75 TYR A CA 1
ATOM 630 C C . TYR A 1 75 ? -21.109 3.529 -11.406 1 80.88 75 TYR A C 1
ATOM 632 O O . TYR A 1 75 ? -20.984 2.371 -11.82 1 80.88 75 TYR A O 1
ATOM 640 N N . ARG A 1 76 ? -22.156 3.955 -10.852 1 82.19 76 ARG A N 1
ATOM 641 C CA . ARG A 1 76 ? -23.344 3.123 -10.867 1 82.19 76 ARG A CA 1
ATOM 642 C C . ARG A 1 76 ? -23.969 3.082 -12.258 1 82.19 76 ARG A C 1
ATOM 644 O O . ARG A 1 76 ? -24.406 4.109 -12.773 1 82.19 76 ARG A O 1
ATOM 651 N N . PRO A 1 77 ? -24 1.97 -12.82 1 89.38 77 PRO A N 1
ATOM 652 C CA . PRO A 1 77 ? -24.625 1.875 -14.141 1 89.38 77 PRO A CA 1
ATOM 653 C C . PRO A 1 77 ? -26.141 1.887 -14.07 1 89.38 77 PRO A C 1
ATOM 655 O O . PRO A 1 77 ? -26.719 1.618 -13.016 1 89.38 77 PRO A O 1
ATOM 658 N N . PRO A 1 78 ? -26.859 2.338 -15.148 1 90.75 78 PRO A N 1
ATOM 659 C CA . PRO A 1 78 ? -28.312 2.246 -15.195 1 90.75 78 PRO A CA 1
ATOM 660 C C . PRO A 1 78 ? -28.812 0.803 -15.234 1 90.75 78 PRO A C 1
ATOM 662 O O . PRO A 1 78 ? -28.062 -0.109 -15.555 1 90.75 78 PRO A O 1
ATOM 665 N N . ASP A 1 79 ? -30.016 0.568 -14.969 1 91 79 ASP A N 1
ATOM 666 C CA . ASP A 1 79 ? -30.641 -0.745 -14.812 1 91 79 ASP A CA 1
ATOM 667 C C . ASP A 1 79 ? -30.469 -1.588 -16.078 1 91 79 ASP A C 1
ATOM 669 O O . ASP A 1 79 ? -30.203 -2.789 -15.992 1 91 79 ASP A O 1
ATOM 673 N N . PRO A 1 80 ? -30.609 -0.946 -17.219 1 93.62 80 PRO A N 1
ATOM 674 C CA . PRO A 1 80 ? -30.453 -1.767 -18.422 1 93.62 80 PRO A CA 1
ATOM 675 C C . PRO A 1 80 ? -29.062 -2.385 -18.531 1 93.62 80 PRO A C 1
ATOM 677 O O . PRO A 1 80 ? -28.906 -3.49 -19.047 1 93.62 80 PRO A O 1
ATOM 680 N N . VAL A 1 81 ? -28.031 -1.681 -18.109 1 95 81 VAL A N 1
ATOM 681 C CA . VAL A 1 81 ? -26.672 -2.211 -18.094 1 95 81 VAL A CA 1
ATOM 682 C C . VAL A 1 81 ? -26.578 -3.35 -17.078 1 95 81 VAL A C 1
ATOM 684 O O . VAL A 1 81 ? -26.016 -4.41 -17.375 1 95 81 VAL A O 1
ATOM 687 N N . LEU A 1 82 ? -27.188 -3.176 -15.922 1 92.56 82 LEU A N 1
ATOM 688 C CA . LEU A 1 82 ? -27.109 -4.152 -14.836 1 92.56 82 LEU A CA 1
ATOM 689 C C . LEU A 1 82 ? -27.922 -5.402 -15.18 1 92.56 82 LEU A C 1
ATOM 691 O O . LEU A 1 82 ? -27.75 -6.441 -14.539 1 92.56 82 LEU A O 1
ATOM 695 N N . ALA A 1 83 ? -28.781 -5.273 -16.156 1 94.06 83 ALA A N 1
ATOM 696 C CA . ALA A 1 83 ? -29.531 -6.434 -16.625 1 94.06 83 ALA A CA 1
ATOM 697 C C . ALA A 1 83 ? -28.625 -7.402 -17.391 1 94.06 83 ALA A C 1
ATOM 699 O O . ALA A 1 83 ? -28.922 -8.602 -17.469 1 94.06 83 ALA A O 1
ATOM 700 N N . GLU A 1 84 ? -27.516 -6.895 -17.859 1 95.5 84 GLU A N 1
ATOM 701 C CA . GLU A 1 84 ? -26.672 -7.711 -18.719 1 95.5 84 GLU A CA 1
ATOM 702 C C . GLU A 1 84 ? -25.281 -7.875 -18.125 1 95.5 84 GLU A C 1
ATOM 704 O O . GLU A 1 84 ? -24.578 -8.844 -18.438 1 95.5 84 GLU A O 1
ATOM 709 N N . TYR A 1 85 ? -24.812 -6.918 -17.391 1 96.12 85 TYR A N 1
ATOM 710 C CA . TYR A 1 85 ? -23.484 -6.898 -16.812 1 96.12 85 TYR A CA 1
ATOM 711 C C . TYR A 1 85 ? -23.547 -6.965 -15.289 1 96.12 85 TYR A C 1
ATOM 713 O O . TYR A 1 85 ? -24.516 -6.504 -14.68 1 96.12 85 TYR A O 1
ATOM 721 N N . ASP A 1 86 ? -22.516 -7.523 -14.703 1 93.38 86 ASP A N 1
ATOM 722 C CA . ASP A 1 86 ? -22.469 -7.656 -13.25 1 93.38 86 ASP A CA 1
ATOM 723 C C . ASP A 1 86 ? -21.328 -6.812 -12.664 1 93.38 86 ASP A C 1
ATOM 725 O O . ASP A 1 86 ? -20.25 -6.715 -13.25 1 93.38 86 ASP A O 1
ATOM 729 N N . LEU A 1 87 ? -21.578 -6.27 -11.523 1 87.31 87 LEU A N 1
ATOM 730 C CA . LEU A 1 87 ? -20.578 -5.512 -10.781 1 87.31 87 LEU A CA 1
ATOM 731 C C . LEU A 1 87 ? -19.688 -6.445 -9.977 1 87.31 87 LEU A C 1
ATOM 733 O O . LEU A 1 87 ? -18.5 -6.168 -9.789 1 87.31 87 LEU A O 1
ATOM 737 N N . TYR A 1 88 ? -20.344 -7.496 -9.469 1 86.62 88 TYR A N 1
ATOM 738 C CA . TYR A 1 88 ? -19.656 -8.406 -8.562 1 86.62 88 TYR A CA 1
ATOM 739 C C . TYR A 1 88 ? -20 -9.859 -8.883 1 86.62 88 TYR A C 1
ATOM 741 O O . TYR A 1 88 ? -20.984 -10.133 -9.57 1 86.62 88 TYR A O 1
ATOM 749 N N . ASN A 1 89 ? -19.062 -10.781 -8.398 1 90.06 89 ASN A N 1
ATOM 750 C CA . ASN A 1 89 ? -19.391 -12.195 -8.461 1 90.06 89 ASN A CA 1
ATOM 751 C C . ASN A 1 89 ? -20.672 -12.508 -7.672 1 90.06 89 ASN A C 1
ATOM 753 O O . ASN A 1 89 ? -20.875 -11.969 -6.582 1 90.06 89 AS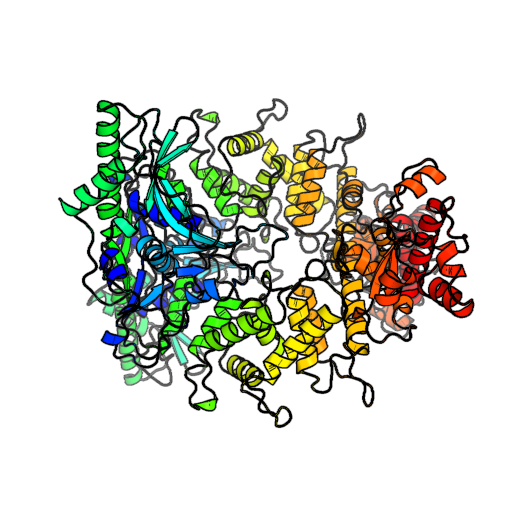N A O 1
ATOM 757 N N . GLN A 1 90 ? -21.516 -13.305 -8.203 1 88.38 90 GLN A N 1
ATOM 758 C CA . GLN A 1 90 ? -22.781 -13.641 -7.555 1 88.38 90 GLN A CA 1
ATOM 759 C C . GLN A 1 90 ? -22.719 -15.023 -6.906 1 88.38 90 GLN A C 1
ATOM 761 O O . GLN A 1 90 ? -22.094 -15.938 -7.441 1 88.38 90 GLN A O 1
ATOM 766 N N . GLU A 1 91 ? -23.375 -15.117 -5.805 1 88.25 91 GLU A N 1
ATOM 767 C CA . GLU A 1 91 ? -23.422 -16.406 -5.133 1 88.25 91 GLU A CA 1
ATOM 768 C C . GLU A 1 91 ? -24.266 -17.406 -5.934 1 88.25 91 GLU A C 1
ATOM 770 O O . GLU A 1 91 ? -25.281 -17.047 -6.527 1 88.25 91 GLU A O 1
ATOM 775 N N . VAL A 1 92 ? -23.766 -18.625 -5.883 1 87.31 92 VAL A N 1
ATOM 776 C CA . VAL A 1 92 ? -24.484 -19.688 -6.551 1 87.31 92 VAL A CA 1
ATOM 777 C C . VAL A 1 92 ? -24.891 -20.75 -5.531 1 87.31 92 VAL A C 1
ATOM 779 O O . VAL A 1 92 ? -24.062 -21.219 -4.75 1 87.31 92 VAL A O 1
ATOM 782 N N . GLU A 1 93 ? -26.156 -21.094 -5.25 1 75.75 93 GLU A N 1
ATOM 783 C CA . GLU A 1 93 ? -26.625 -22.047 -4.242 1 75.75 93 GLU A CA 1
ATOM 784 C C . GLU A 1 93 ? -26.875 -23.422 -4.848 1 75.75 93 GLU A C 1
ATOM 786 O O . GLU A 1 93 ? -26.672 -24.438 -4.188 1 75.75 93 GLU A O 1
ATOM 791 N N . ASP A 1 94 ? -27.344 -23.484 -6.07 1 70.31 94 ASP A N 1
ATOM 792 C CA . ASP A 1 94 ? -27.875 -24.75 -6.57 1 70.31 94 ASP A CA 1
ATOM 793 C C . ASP A 1 94 ? -26.875 -25.438 -7.496 1 70.31 94 ASP A C 1
ATOM 795 O O . ASP A 1 94 ? -27.266 -26.172 -8.414 1 70.31 94 ASP A O 1
ATOM 799 N N . LYS A 1 95 ? -25.594 -25.141 -7.156 1 76.12 95 LYS A N 1
ATOM 800 C CA . LYS A 1 95 ? -24.594 -25.812 -7.988 1 76.12 95 LYS A CA 1
ATOM 801 C C . LYS A 1 95 ? -23.688 -26.703 -7.145 1 76.12 95 LYS A C 1
ATOM 803 O O . LYS A 1 95 ? -23.656 -26.578 -5.918 1 76.12 95 LYS A O 1
ATOM 808 N N . GLU A 1 96 ? -23.281 -27.797 -7.637 1 83.94 96 GLU A N 1
ATOM 809 C CA . GLU A 1 96 ? -22.328 -28.719 -7.012 1 83.94 96 GLU A CA 1
ATOM 810 C C . GLU A 1 96 ? -20.938 -28.547 -7.594 1 83.94 96 GLU A C 1
ATOM 812 O O . GLU A 1 96 ? -20.516 -29.297 -8.477 1 83.94 96 GLU A O 1
ATOM 817 N N . PRO A 1 97 ? -20.266 -27.562 -7.07 1 90.88 97 PRO A N 1
ATOM 818 C CA . PRO A 1 97 ? -18.922 -27.312 -7.621 1 90.88 97 PRO A CA 1
ATOM 819 C C . PRO A 1 97 ? -17.984 -28.516 -7.457 1 90.88 97 PRO A C 1
ATOM 821 O O . PRO A 1 97 ? -18.047 -29.203 -6.438 1 90.88 97 PRO A O 1
ATOM 824 N N . GLU A 1 98 ? -17.219 -28.812 -8.477 1 93.75 98 GLU A N 1
ATOM 825 C CA . GLU A 1 98 ? -16.125 -29.781 -8.383 1 93.75 98 GLU A CA 1
ATOM 826 C C . GLU A 1 98 ? -14.852 -29.109 -7.852 1 93.75 98 GLU A C 1
ATOM 828 O O . GLU A 1 98 ? -14.102 -29.719 -7.082 1 93.75 98 GLU A O 1
ATOM 833 N N . ILE A 1 99 ? -14.617 -27.906 -8.305 1 95.25 99 ILE A N 1
ATOM 834 C CA . ILE A 1 99 ? -13.398 -27.172 -7.98 1 95.25 99 ILE A CA 1
ATOM 835 C C . ILE A 1 99 ? -13.758 -25.75 -7.555 1 95.25 99 ILE A C 1
ATOM 837 O O . ILE A 1 99 ? -14.617 -25.094 -8.164 1 95.25 99 ILE A O 1
ATOM 841 N N . LEU A 1 100 ? -13.18 -25.297 -6.461 1 94.69 100 LEU A N 1
ATOM 842 C CA . LEU A 1 100 ? -13.172 -23.891 -6.086 1 94.69 100 LEU A CA 1
ATOM 843 C C . LEU A 1 100 ? -11.773 -23.297 -6.207 1 94.69 100 LEU A C 1
ATOM 845 O O . LEU A 1 100 ? -10.805 -23.891 -5.715 1 94.69 100 LEU A O 1
ATOM 849 N N . ILE A 1 101 ? -11.633 -22.188 -6.918 1 95 101 ILE A N 1
ATOM 850 C CA . ILE A 1 101 ? -10.32 -21.594 -7.148 1 95 101 ILE A CA 1
ATOM 851 C C . ILE A 1 101 ? -9.922 -20.734 -5.941 1 95 101 ILE A C 1
ATOM 853 O O . ILE A 1 101 ? -10.594 -19.766 -5.617 1 95 101 ILE A O 1
ATOM 857 N N . ILE A 1 102 ? -8.805 -21.062 -5.324 1 91.25 102 ILE A N 1
ATOM 858 C CA . ILE A 1 102 ? -8.445 -20.344 -4.105 1 91.25 102 ILE A CA 1
ATOM 859 C C . ILE A 1 102 ? -7.242 -19.453 -4.371 1 91.25 102 ILE A C 1
ATOM 861 O O . ILE A 1 102 ? -6.875 -18.625 -3.527 1 91.25 102 ILE A O 1
ATOM 865 N N . ASP A 1 103 ? -6.602 -19.531 -5.547 1 89.62 103 ASP A N 1
ATOM 866 C CA . ASP A 1 103 ? -5.578 -18.609 -6.043 1 89.62 103 ASP A CA 1
ATOM 867 C C . ASP A 1 103 ? -5.586 -18.547 -7.57 1 89.62 103 ASP A C 1
ATOM 869 O O . ASP A 1 103 ? -5.762 -19.578 -8.234 1 89.62 103 ASP A O 1
ATOM 873 N N . GLY A 1 104 ? -5.41 -17.312 -8.102 1 91 104 GLY A N 1
ATOM 874 C CA . GLY A 1 104 ? -5.418 -17.156 -9.547 1 91 104 GLY A CA 1
ATOM 875 C C . GLY A 1 104 ? -6.75 -16.656 -10.078 1 91 104 GLY A C 1
ATOM 876 O O . GLY A 1 104 ? -6.973 -16.641 -11.289 1 91 104 GLY A O 1
ATOM 877 N N . GLN A 1 105 ? -7.578 -16.219 -9.234 1 91.62 105 GLN A N 1
ATOM 878 C CA . GLN A 1 105 ? -8.922 -15.82 -9.648 1 91.62 105 GLN A CA 1
ATOM 879 C C . GLN A 1 105 ? -8.875 -14.641 -10.617 1 91.62 105 GLN A C 1
ATOM 881 O O . GLN A 1 105 ? -9.648 -14.594 -11.578 1 91.62 105 GLN A O 1
ATOM 886 N N . GLN A 1 106 ? -7.973 -13.711 -10.383 1 91.12 106 GLN A N 1
ATOM 887 C CA . GLN A 1 106 ? -7.914 -12.547 -11.258 1 91.12 106 GLN A CA 1
ATOM 888 C C . GLN A 1 106 ? -7.551 -12.945 -12.68 1 91.12 106 GLN A C 1
ATOM 890 O O . GLN A 1 106 ? -8.156 -12.461 -13.641 1 91.12 106 GLN A O 1
ATOM 895 N N . ARG A 1 107 ? -6.648 -13.906 -12.781 1 93.69 107 ARG A N 1
ATOM 896 C CA . ARG A 1 107 ? -6.207 -14.359 -14.094 1 93.69 107 ARG A CA 1
ATOM 897 C C . ARG A 1 107 ? -7.297 -15.156 -14.797 1 93.69 107 ARG A C 1
ATOM 899 O O . ARG A 1 107 ? -7.594 -14.914 -15.969 1 93.69 107 ARG A O 1
ATOM 906 N N . LEU A 1 108 ? -7.898 -16.031 -14.094 1 96.12 108 LEU A N 1
ATOM 907 C CA . LEU A 1 108 ? -8.914 -16.891 -14.703 1 96.12 108 LEU A CA 1
ATOM 908 C C . LEU A 1 108 ? -10.156 -16.078 -15.07 1 96.12 108 LEU A C 1
ATOM 910 O O . LEU A 1 108 ? -10.758 -16.312 -16.125 1 96.12 108 LEU A O 1
ATOM 914 N N . ASN A 1 109 ? -10.492 -15.227 -14.18 1 96.44 109 ASN A N 1
ATOM 915 C CA . ASN A 1 109 ? -11.633 -14.367 -14.5 1 96.44 109 ASN A CA 1
ATOM 916 C C . ASN A 1 109 ? -11.344 -13.477 -15.703 1 96.44 109 ASN A C 1
ATOM 918 O O . ASN A 1 109 ? -12.227 -13.227 -16.516 1 96.44 109 ASN A O 1
ATOM 922 N N . SER A 1 110 ? -10.164 -12.984 -15.789 1 96.94 110 SER A N 1
ATOM 923 C CA . SER A 1 110 ? -9.758 -12.172 -16.938 1 96.94 110 SER A CA 1
ATOM 924 C C . SER A 1 110 ? -9.859 -12.961 -18.234 1 96.94 110 SER A C 1
ATOM 926 O O . SER A 1 110 ? -10.328 -12.445 -19.25 1 96.94 110 SER A O 1
ATOM 928 N N . LEU A 1 111 ? -9.414 -14.188 -18.188 1 97.88 111 LEU A N 1
ATOM 929 C CA . LEU A 1 111 ? -9.516 -15.055 -19.359 1 97.88 111 LEU A CA 1
ATOM 930 C C . LEU A 1 111 ? -10.977 -15.273 -19.75 1 97.88 111 LEU A C 1
ATOM 932 O O . LEU A 1 111 ? -11.32 -15.25 -20.922 1 97.88 111 LEU A O 1
ATOM 936 N N . TYR A 1 112 ? -11.789 -15.453 -18.75 1 97.62 112 TYR A N 1
ATOM 937 C CA . TYR A 1 112 ? -13.211 -15.68 -18.984 1 97.62 112 TYR A CA 1
ATOM 938 C C . TYR A 1 112 ? -13.875 -14.453 -19.578 1 97.62 112 TYR A C 1
ATOM 940 O O . TYR A 1 112 ? -14.641 -14.555 -20.547 1 97.62 112 TYR A O 1
ATOM 948 N N . ILE A 1 113 ? -13.578 -13.32 -19.078 1 97.81 113 ILE A N 1
ATOM 949 C CA . ILE A 1 113 ? -14.094 -12.062 -19.594 1 97.81 113 ILE A CA 1
ATOM 950 C C . ILE A 1 113 ? -13.617 -11.859 -21.031 1 97.81 113 ILE A C 1
ATOM 952 O O . ILE A 1 113 ? -14.398 -11.516 -21.906 1 97.81 113 ILE A O 1
ATOM 956 N N . GLY A 1 114 ? -12.375 -12.07 -21.266 1 98.12 114 GLY A N 1
ATOM 957 C CA . GLY A 1 114 ? -11.766 -11.789 -22.547 1 98.12 114 GLY A CA 1
ATOM 958 C C . GLY A 1 114 ? -12.25 -12.695 -23.656 1 98.12 114 GLY A C 1
ATOM 959 O O . GLY A 1 114 ? -12.367 -12.273 -24.812 1 98.12 114 GLY A O 1
ATOM 960 N N . VAL A 1 115 ? -12.57 -13.938 -23.359 1 97.69 115 VAL A N 1
ATOM 961 C CA . VAL A 1 115 ? -12.898 -14.914 -24.391 1 97.69 115 VAL A CA 1
ATOM 962 C C . VAL A 1 115 ? -14.414 -15.062 -24.5 1 97.69 115 VAL A C 1
ATOM 964 O O . VAL A 1 115 ? -14.969 -15.055 -25.609 1 97.69 115 VAL A O 1
ATOM 967 N N . GLU A 1 116 ? -15.109 -15.133 -23.391 1 95.88 116 GLU A N 1
ATOM 968 C CA . GLU A 1 116 ? -16.531 -15.484 -23.406 1 95.88 116 GLU A CA 1
ATOM 969 C C . GLU A 1 116 ? -17.406 -14.273 -23.062 1 95.88 116 GLU A C 1
ATOM 971 O O . GLU A 1 116 ? -18.625 -14.336 -23.188 1 95.88 116 GLU A O 1
ATOM 976 N N . GLY A 1 117 ? -16.734 -13.25 -22.656 1 96.81 117 GLY A N 1
ATOM 977 C CA . GLY A 1 117 ? -17.547 -12.148 -22.156 1 96.81 117 GLY A CA 1
ATOM 978 C C . GLY A 1 117 ? -17.109 -10.797 -22.703 1 96.81 117 GLY A C 1
ATOM 979 O O . GLY A 1 117 ? -16.781 -10.688 -23.891 1 96.81 117 GLY A O 1
ATOM 980 N N . GLY A 1 118 ? -17.297 -9.836 -21.875 1 97.69 118 GLY A N 1
ATOM 981 C CA . GLY A 1 118 ? -17 -8.453 -22.203 1 97.69 118 GLY A CA 1
ATOM 982 C C . GLY A 1 118 ? -17.078 -7.535 -20.984 1 97.69 118 GLY A C 1
ATOM 983 O O . GLY A 1 118 ? -17.297 -7.996 -19.875 1 97.69 118 GLY A O 1
ATOM 984 N N . ILE A 1 119 ? -16.75 -6.293 -21.25 1 98.25 119 ILE A N 1
ATOM 985 C CA . ILE A 1 119 ? -16.812 -5.309 -20.172 1 98.25 119 ILE A CA 1
ATOM 986 C C . ILE A 1 119 ? -17.672 -4.129 -20.594 1 98.25 119 ILE A C 1
ATOM 988 O O . ILE A 1 119 ? -17.984 -3.979 -21.781 1 98.25 119 ILE A O 1
ATOM 992 N N . THR A 1 120 ? -18.141 -3.391 -19.703 1 97.62 120 THR A N 1
ATOM 993 C CA . THR A 1 120 ? -18.75 -2.094 -19.969 1 97.62 120 THR A CA 1
ATOM 994 C C . THR A 1 120 ? -18.078 -0.996 -19.156 1 97.62 120 THR A C 1
ATOM 996 O O . THR A 1 120 ? -17.594 -1.242 -18.047 1 97.62 120 THR A O 1
ATOM 999 N N . VAL A 1 121 ? -17.922 0.115 -19.781 1 95.5 121 VAL A N 1
ATOM 1000 C CA . VAL A 1 121 ? -17.25 1.244 -19.156 1 95.5 121 VAL A CA 1
ATOM 1001 C C . VAL A 1 121 ? -18.078 2.512 -19.344 1 95.5 121 VAL A C 1
ATOM 1003 O O . VAL A 1 121 ? -18.844 2.621 -20.297 1 95.5 121 VAL A O 1
ATOM 1006 N N . TYR A 1 122 ? -17.984 3.439 -18.406 1 92.38 122 TYR A N 1
ATOM 1007 C CA . TYR A 1 122 ? -18.594 4.762 -18.5 1 92.38 122 TYR A CA 1
ATOM 1008 C C . TYR A 1 122 ? -17.734 5.691 -19.359 1 92.38 122 TYR A C 1
ATOM 1010 O O . TYR A 1 122 ? -16.547 5.852 -19.094 1 92.38 122 TYR A O 1
ATOM 1018 N N . ASN A 1 123 ? -18.328 6.301 -20.359 1 88.12 123 ASN A N 1
ATOM 1019 C CA . ASN A 1 123 ? -17.578 7.141 -21.281 1 88.12 123 ASN A CA 1
ATOM 1020 C C . ASN A 1 123 ? -18.094 8.578 -21.266 1 88.12 123 ASN A C 1
ATOM 1022 O O . ASN A 1 123 ? -17.797 9.359 -22.188 1 88.12 123 ASN A O 1
ATOM 1026 N N . GLY A 1 124 ? -18.906 8.906 -20.344 1 83.62 124 GLY A N 1
ATOM 1027 C CA . GLY A 1 124 ? -19.5 10.242 -20.312 1 83.62 124 GLY A CA 1
ATOM 1028 C C . GLY A 1 124 ? -18.547 11.297 -19.781 1 83.62 124 GLY A C 1
ATOM 1029 O O . GLY A 1 124 ? -18.766 12.492 -20 1 83.62 124 GLY A O 1
ATOM 1030 N N . GLY A 1 125 ? -17.406 10.945 -19.266 1 72.94 125 GLY A N 1
ATOM 1031 C CA . GLY A 1 125 ? -16.484 11.898 -18.688 1 72.94 125 GLY A CA 1
ATOM 1032 C C . GLY A 1 125 ? -17.047 12.594 -17.453 1 72.94 125 GLY A C 1
ATOM 1033 O O . GLY A 1 125 ? -17.969 12.086 -16.828 1 72.94 125 GLY A O 1
ATOM 1034 N N . ARG A 1 126 ? -16.359 13.828 -17.25 1 66.75 126 ARG A N 1
ATOM 1035 C CA . ARG A 1 126 ? -16.734 14.594 -16.062 1 66.75 126 ARG A CA 1
ATOM 1036 C C . ARG A 1 126 ? -18 15.414 -16.312 1 66.75 126 ARG A C 1
ATOM 1038 O O . ARG A 1 126 ? -18.125 16.062 -17.359 1 66.75 126 ARG A O 1
ATOM 1045 N N . GLY A 1 127 ? -19.141 15.125 -15.703 1 66.06 127 GLY A N 1
ATOM 1046 C CA . GLY A 1 127 ? -20.281 16.031 -15.75 1 66.06 127 GLY A CA 1
ATOM 1047 C C . GLY A 1 127 ? -21.547 15.359 -16.266 1 66.06 127 GLY A C 1
ATOM 1048 O O . GLY A 1 127 ? -22.641 15.938 -16.188 1 66.06 127 GLY A O 1
ATOM 1049 N N . LYS A 1 128 ? -21.297 14.219 -17.016 1 77.62 128 LYS A N 1
ATOM 1050 C CA . LYS A 1 128 ? -22.484 13.547 -17.516 1 77.62 128 LYS A CA 1
ATOM 1051 C C . LYS A 1 128 ? -23 12.523 -16.5 1 77.62 128 LYS A C 1
ATOM 1053 O O . LYS A 1 128 ? -22.203 11.938 -15.75 1 77.62 128 LYS A O 1
ATOM 1058 N N . PRO A 1 129 ? -24.266 12.453 -16.453 1 80.5 129 PRO A N 1
ATOM 1059 C CA . PRO A 1 129 ? -24.844 11.547 -15.461 1 80.5 129 PRO A CA 1
ATOM 1060 C C . PRO A 1 129 ? -24.531 10.078 -15.758 1 80.5 129 PRO A C 1
ATOM 1062 O O . PRO A 1 129 ? -24.703 9.625 -16.891 1 80.5 129 PRO A O 1
ATOM 1065 N N . SER A 1 130 ? -24.188 9.273 -14.859 1 84.06 130 SER A N 1
ATOM 1066 C CA . SER A 1 130 ? -23.828 7.867 -15.016 1 84.06 130 SER A CA 1
ATOM 1067 C C . SER A 1 130 ? -25.062 6.988 -15.109 1 84.06 130 SER A C 1
ATOM 1069 O O . SER A 1 130 ? -24.984 5.82 -15.492 1 84.06 130 SER A O 1
ATOM 1071 N N . ASP A 1 131 ? -26.234 7.527 -14.828 1 85.56 131 ASP A N 1
ATOM 1072 C CA . ASP A 1 131 ? -27.438 6.699 -14.836 1 85.56 131 ASP A CA 1
ATOM 1073 C C . ASP A 1 131 ? -28.109 6.715 -16.219 1 85.56 131 ASP A C 1
ATOM 1075 O O . ASP A 1 131 ? -29.219 6.215 -16.375 1 85.56 131 ASP A O 1
ATOM 1079 N N . GLU A 1 132 ? -27.453 7.363 -17.141 1 90.81 132 GLU A N 1
ATOM 1080 C CA . GLU A 1 132 ? -27.953 7.371 -18.516 1 90.81 132 GLU A CA 1
ATOM 1081 C C . GLU A 1 132 ? -27.219 6.352 -19.375 1 90.81 132 GLU A C 1
ATOM 1083 O O . GLU A 1 132 ? -25.984 6.344 -19.422 1 90.81 132 GLU A O 1
ATOM 1088 N N . LEU A 1 133 ? -27.922 5.633 -20.125 1 93.88 133 LEU A N 1
ATOM 1089 C CA . LEU A 1 133 ? -27.438 4.492 -20.891 1 93.88 133 LEU A CA 1
ATOM 1090 C C . LEU A 1 133 ? -26.5 4.945 -22 1 93.88 133 LEU A C 1
ATOM 1092 O O . LEU A 1 133 ? -25.562 4.234 -22.359 1 93.88 133 LEU A O 1
ATOM 1096 N N . GLN A 1 134 ? -26.734 6.145 -22.531 1 92.94 134 GLN A N 1
ATOM 1097 C CA . GLN A 1 134 ? -26 6.617 -23.703 1 92.94 134 GLN A CA 1
ATOM 1098 C C . GLN A 1 134 ? -24.547 6.875 -23.359 1 92.94 134 GLN A C 1
ATOM 1100 O O . GLN A 1 134 ? -23.688 6.938 -24.25 1 92.94 134 GLN A O 1
ATOM 1105 N N . TYR A 1 135 ? -24.25 7 -22.078 1 94 135 TYR A N 1
ATOM 1106 C CA . TYR A 1 135 ? -22.875 7.305 -21.672 1 94 135 TYR A CA 1
ATOM 1107 C C . TYR A 1 135 ? -22.141 6.035 -21.281 1 94 135 TYR A C 1
ATOM 1109 O O . TYR A 1 135 ? -21.062 6.102 -20.672 1 94 135 TYR A O 1
ATOM 1117 N N . TRP A 1 136 ? -22.688 4.941 -21.578 1 95.62 136 TRP A N 1
ATOM 1118 C CA . TRP A 1 136 ? -22.031 3.652 -21.359 1 95.62 136 TRP A CA 1
ATOM 1119 C C . TRP A 1 136 ? -21.766 2.951 -22.688 1 95.62 136 TRP A C 1
ATOM 1121 O O . TRP A 1 136 ? -22.438 3.195 -23.672 1 95.62 136 TRP A O 1
ATOM 1131 N N . GLU A 1 137 ? -20.766 2.158 -22.688 1 96.25 137 GLU A N 1
ATOM 1132 C CA . GLU A 1 137 ? -20.469 1.369 -23.875 1 96.25 137 GLU A CA 1
ATOM 1133 C C . GLU A 1 137 ? -20.047 -0.049 -23.516 1 96.25 137 GLU A C 1
ATOM 1135 O O . GLU A 1 137 ? -19.375 -0.259 -22.484 1 96.25 137 GLU A O 1
ATOM 1140 N N . GLY A 1 138 ? -20.469 -0.947 -24.297 1 97.12 138 GLY A N 1
ATOM 1141 C CA . GLY A 1 138 ? -20 -2.322 -24.203 1 97.12 138 GLY A CA 1
ATOM 1142 C C . GLY A 1 138 ? -18.781 -2.605 -25.047 1 97.12 138 GLY A C 1
ATOM 1143 O O . GLY A 1 138 ? -18.672 -2.137 -26.188 1 97.12 138 GLY A O 1
ATOM 1144 N N . GLN A 1 139 ? -17.812 -3.256 -24.453 1 98.38 139 GLN A N 1
ATOM 1145 C CA . GLN A 1 139 ? -16.562 -3.561 -25.141 1 98.38 139 GLN A CA 1
ATOM 1146 C C . GLN A 1 139 ? -16.25 -5.051 -25.078 1 98.38 139 GLN A C 1
ATOM 1148 O O . GLN A 1 139 ? -16.688 -5.746 -24.156 1 98.38 139 GLN A O 1
ATOM 1153 N N . ARG A 1 140 ? -15.539 -5.504 -26.047 1 98.25 140 ARG A N 1
ATOM 1154 C CA . ARG A 1 140 ? -14.977 -6.852 -26.062 1 98.25 140 ARG A CA 1
ATOM 1155 C C . ARG A 1 140 ? -13.477 -6.812 -26.328 1 98.25 140 ARG A C 1
ATOM 1157 O O . ARG A 1 140 ? -12.977 -5.887 -26.969 1 98.25 140 ARG A O 1
ATOM 1164 N N . LEU A 1 141 ? -12.773 -7.766 -25.719 1 98.69 141 LEU A N 1
ATOM 1165 C CA . LEU A 1 141 ? -11.344 -7.84 -25.984 1 98.69 141 LEU A CA 1
ATOM 1166 C C . LEU A 1 141 ? -11.07 -8.258 -27.422 1 98.69 141 LEU A C 1
ATOM 1168 O O . LEU A 1 141 ? -11.57 -9.289 -27.875 1 98.69 141 LEU A O 1
ATOM 1172 N N . CYS A 1 142 ? -10.281 -7.445 -28.109 1 98.69 142 CYS A N 1
ATOM 1173 C CA . CYS A 1 142 ? -9.953 -7.719 -29.516 1 98.69 142 CYS A CA 1
ATOM 1174 C C . CYS A 1 142 ? -8.453 -7.914 -29.688 1 98.69 142 CYS A C 1
ATOM 1176 O O . CYS A 1 142 ? -7.656 -7.43 -28.875 1 98.69 142 CYS A O 1
ATOM 1178 N N . VAL A 1 143 ? -8.133 -8.672 -30.688 1 98.56 143 VAL A N 1
ATOM 1179 C CA . VAL A 1 143 ? -6.754 -8.805 -31.141 1 98.56 143 VAL A CA 1
ATOM 1180 C C . VAL A 1 143 ? -6.605 -8.164 -32.531 1 98.56 143 VAL A C 1
ATOM 1182 O O . VAL A 1 143 ? -7.531 -8.195 -33.344 1 98.56 143 VAL A O 1
ATOM 1185 N N . ASP A 1 144 ? -5.484 -7.531 -32.75 1 98.12 144 ASP A N 1
ATOM 1186 C CA . ASP A 1 144 ? -5.184 -6.988 -34.062 1 98.12 144 ASP A CA 1
ATOM 1187 C C . ASP A 1 144 ? -4.684 -8.078 -35.031 1 98.12 144 ASP A C 1
ATOM 1189 O O . ASP A 1 144 ? -3.531 -8.516 -34.906 1 98.12 144 ASP A O 1
ATOM 1193 N N . LEU A 1 145 ? -5.453 -8.453 -36.031 1 97.56 145 LEU A N 1
ATOM 1194 C CA . LEU A 1 145 ? -5.125 -9.547 -36.938 1 97.56 145 LEU A CA 1
ATOM 1195 C C . LEU A 1 145 ? -3.994 -9.148 -37.875 1 97.56 145 LEU A C 1
ATOM 1197 O O . LEU A 1 145 ? -3.395 -10.008 -38.531 1 97.56 145 LEU A O 1
ATOM 1201 N N . PHE A 1 146 ? -3.715 -7.836 -37.938 1 96.5 146 PHE A N 1
ATOM 1202 C CA . PHE A 1 146 ? -2.684 -7.387 -38.844 1 96.5 146 PHE A CA 1
ATOM 1203 C C . PHE A 1 146 ? -1.369 -7.137 -38.125 1 96.5 146 PHE A C 1
ATOM 1205 O O . PHE A 1 146 ? -0.395 -6.684 -38.719 1 96.5 146 PHE A O 1
ATOM 1212 N N . GLY A 1 147 ? -1.306 -7.48 -36.844 1 95.56 147 GLY A N 1
ATOM 1213 C CA . GLY A 1 147 ? -0.085 -7.27 -36.094 1 95.56 147 GLY A CA 1
ATOM 1214 C C . GLY A 1 147 ? 0.576 -8.562 -35.656 1 95.56 147 GLY A C 1
ATOM 1215 O O . GLY A 1 147 ? 0.009 -9.32 -34.844 1 95.56 147 GLY A O 1
ATOM 1216 N N . HIS A 1 148 ? 1.784 -8.828 -36.156 1 95.81 148 HIS A N 1
ATOM 1217 C CA . HIS A 1 148 ? 2.564 -10.008 -35.781 1 95.81 148 HIS A CA 1
ATOM 1218 C C . HIS A 1 148 ? 4.059 -9.703 -35.812 1 95.81 148 HIS A C 1
ATOM 1220 O O . HIS A 1 148 ? 4.555 -9.031 -36.719 1 95.81 148 HIS A O 1
ATOM 1226 N N . PRO A 1 149 ? 4.73 -10.203 -34.812 1 93.06 149 PRO A N 1
ATOM 1227 C CA . PRO A 1 149 ? 6.145 -9.844 -34.719 1 93.06 149 PRO A CA 1
ATOM 1228 C C . PRO A 1 149 ? 6.984 -10.414 -35.844 1 93.06 149 PRO A C 1
ATOM 1230 O O . PRO A 1 149 ? 8.031 -9.852 -36.188 1 93.06 149 PRO A O 1
ATOM 1233 N N . GLU A 1 150 ? 6.602 -11.492 -36.469 1 91.62 150 GLU A N 1
ATOM 1234 C CA . GLU A 1 150 ? 7.383 -12.125 -37.531 1 91.62 150 GLU A CA 1
ATOM 1235 C C . GLU A 1 150 ? 7.098 -11.477 -38.875 1 91.62 150 GLU A C 1
ATOM 1237 O O . GLU A 1 150 ? 7.801 -11.742 -39.844 1 91.62 150 GLU A O 1
ATOM 1242 N N . TYR A 1 151 ? 6.008 -10.719 -38.906 1 87.81 151 TYR A N 1
ATOM 1243 C CA . TYR A 1 151 ? 5.625 -10.055 -40.125 1 87.81 151 TYR A CA 1
ATOM 1244 C C . TYR A 1 151 ? 5.82 -8.547 -40.031 1 87.81 151 TYR A C 1
ATOM 1246 O O . TYR A 1 151 ? 5.18 -7.887 -39.219 1 87.81 151 TYR A O 1
ATOM 1254 N N . ASP A 1 152 ? 6.852 -8.109 -40.531 1 78.12 152 ASP A N 1
ATOM 1255 C CA . ASP A 1 152 ? 7.168 -6.684 -40.438 1 78.12 152 ASP A CA 1
ATOM 1256 C C . ASP A 1 152 ? 6.867 -5.969 -41.75 1 78.12 152 ASP A C 1
ATOM 1258 O O . ASP A 1 152 ? 7.664 -6.027 -42.688 1 78.12 152 ASP A O 1
ATOM 1262 N N . ARG A 1 153 ? 5.676 -5.559 -41.906 1 84.19 153 ARG A N 1
ATOM 1263 C CA . ARG A 1 153 ? 5.289 -4.703 -43.031 1 84.19 153 ARG A CA 1
ATOM 1264 C C . ARG A 1 153 ? 5.238 -3.238 -42.625 1 84.19 153 ARG A C 1
ATOM 1266 O O . ARG A 1 153 ? 4.926 -2.93 -41.469 1 84.19 153 ARG A O 1
ATOM 1273 N N . ASP A 1 154 ? 5.477 -2.383 -43.531 1 86.19 154 ASP A N 1
ATOM 1274 C CA . ASP A 1 154 ? 5.543 -0.954 -43.219 1 86.19 154 ASP A CA 1
ATOM 1275 C C . ASP A 1 154 ? 4.18 -0.415 -42.812 1 86.19 154 ASP A C 1
ATOM 1277 O O . ASP A 1 154 ? 4.098 0.588 -42.094 1 86.19 154 ASP A O 1
ATOM 1281 N N . ASP A 1 155 ? 3.125 -1.133 -43.25 1 91.19 155 ASP A N 1
ATOM 1282 C CA . ASP A 1 155 ? 1.809 -0.548 -43 1 91.19 155 ASP A CA 1
ATOM 1283 C C . ASP A 1 155 ? 1.035 -1.346 -41.969 1 91.19 155 ASP A C 1
ATOM 1285 O O . ASP A 1 155 ? -0.194 -1.274 -41.906 1 91.19 155 ASP A O 1
ATOM 1289 N N . THR A 1 156 ? 1.703 -2.225 -41.25 1 92.44 156 THR A N 1
ATOM 1290 C CA . THR A 1 156 ? 1.064 -2.973 -40.188 1 92.44 156 THR A CA 1
ATOM 1291 C C . THR A 1 156 ? 1.771 -2.719 -38.844 1 92.44 156 THR A C 1
ATOM 1293 O O . THR A 1 156 ? 2.824 -2.078 -38.812 1 92.44 156 THR A O 1
ATOM 1296 N N . ALA A 1 157 ? 1.2 -3.059 -37.719 1 88.19 157 ALA A N 1
ATOM 1297 C CA . ALA A 1 157 ? 1.698 -2.748 -36.375 1 88.19 157 ALA A CA 1
ATOM 1298 C C . ALA A 1 157 ? 3.008 -3.479 -36.094 1 88.19 157 ALA A C 1
ATOM 1300 O O . ALA A 1 157 ? 3.84 -3.002 -35.312 1 88.19 157 ALA A O 1
ATOM 1301 N N . GLY A 1 158 ? 3.277 -4.68 -36.75 1 90 158 GLY A N 1
ATOM 1302 C CA . GLY A 1 158 ? 4.52 -5.426 -36.625 1 90 158 GLY A CA 1
ATOM 1303 C C . GLY A 1 158 ? 4.617 -6.18 -35.312 1 90 158 GLY A C 1
ATOM 1304 O O . GLY A 1 158 ? 5.668 -6.738 -35 1 90 158 GLY A O 1
ATOM 1305 N N . ASP A 1 159 ? 3.633 -6.117 -34.438 1 94.56 159 ASP A N 1
ATOM 1306 C CA . ASP A 1 159 ? 3.607 -6.832 -33.156 1 94.56 159 ASP A CA 1
ATOM 1307 C C . ASP A 1 159 ? 2.174 -7.129 -32.719 1 94.56 159 ASP A C 1
ATOM 1309 O O . ASP A 1 159 ? 1.225 -6.566 -33.281 1 94.56 159 ASP A O 1
ATOM 1313 N N . TYR A 1 160 ? 2.094 -8.062 -31.812 1 97.06 160 TYR A N 1
ATOM 1314 C CA . TYR A 1 160 ? 0.757 -8.383 -31.328 1 97.06 160 TYR A CA 1
ATOM 1315 C C . TYR A 1 160 ? 0.109 -7.16 -30.688 1 97.06 160 TYR A C 1
ATOM 1317 O O . TYR A 1 160 ? 0.802 -6.285 -30.156 1 97.06 160 TYR A O 1
ATOM 1325 N N . GLY A 1 161 ? -1.218 -7.098 -30.781 1 96.81 161 GLY A N 1
ATOM 1326 C CA . GLY A 1 161 ? -1.978 -6.043 -30.125 1 96.81 161 GLY A CA 1
ATOM 1327 C C . GLY A 1 161 ? -3.312 -6.52 -29.594 1 96.81 161 GLY A C 1
ATOM 1328 O O . GLY A 1 161 ? -4.07 -7.188 -30.297 1 96.81 161 GLY A O 1
ATOM 1329 N N . PHE A 1 162 ? -3.539 -6.238 -28.328 1 98.31 162 PHE A N 1
ATOM 1330 C CA . PHE A 1 162 ? -4.824 -6.504 -27.688 1 98.31 162 PHE A CA 1
ATOM 1331 C C . PHE A 1 162 ? -5.434 -5.219 -27.141 1 98.31 162 PHE A C 1
ATOM 1333 O O . PHE A 1 162 ? -4.742 -4.422 -26.5 1 98.31 162 PHE A O 1
ATOM 1340 N N . GLU A 1 163 ? -6.668 -5.027 -27.422 1 98.19 163 GLU A N 1
ATOM 1341 C CA . GLU A 1 163 ? -7.379 -3.865 -26.891 1 98.19 163 GLU A CA 1
ATOM 1342 C C . GLU A 1 163 ? -8.867 -4.148 -26.75 1 98.19 163 GLU A C 1
ATOM 1344 O O . GLU A 1 163 ? -9.461 -4.852 -27.578 1 98.19 163 GLU A O 1
ATOM 1349 N N . PHE A 1 164 ? -9.398 -3.666 -25.734 1 98.38 164 PHE A N 1
ATOM 1350 C CA . PHE A 1 164 ? -10.859 -3.646 -25.656 1 98.38 164 PHE A CA 1
ATOM 1351 C C . PHE A 1 164 ? -11.438 -2.625 -26.625 1 98.38 164 PHE A C 1
ATOM 1353 O O . PHE A 1 164 ? -11.039 -1.456 -26.625 1 98.38 164 PHE A O 1
ATOM 1360 N N . LYS A 1 165 ? -12.328 -3.1 -27.469 1 98 165 LYS A N 1
ATOM 1361 C CA . LYS A 1 165 ? -12.953 -2.234 -28.453 1 98 165 LYS A CA 1
ATOM 1362 C C . LYS A 1 165 ? -14.469 -2.176 -28.266 1 98 165 LYS A C 1
ATOM 1364 O O . LYS A 1 165 ? -15.102 -3.188 -27.953 1 98 165 LYS A O 1
ATOM 1369 N N . SER A 1 166 ? -14.977 -1.069 -28.5 1 97.44 166 SER A N 1
ATOM 1370 C CA . SER A 1 166 ? -16.422 -0.9 -28.406 1 97.44 166 SER A CA 1
ATOM 1371 C C . SER A 1 166 ? -17.141 -1.727 -29.469 1 97.44 166 SER A C 1
ATOM 1373 O O . SER A 1 166 ? -16.703 -1.801 -30.609 1 97.44 166 SER A O 1
ATOM 1375 N N . THR A 1 167 ? -18.266 -2.365 -29.094 1 96.75 167 THR A N 1
ATOM 1376 C CA . THR A 1 167 ? -19.078 -3.162 -30.016 1 96.75 167 THR A CA 1
ATOM 1377 C C . THR A 1 167 ? -20.281 -2.369 -30.516 1 96.75 167 THR A C 1
ATOM 1379 O O . THR A 1 167 ? -21.141 -2.908 -31.219 1 96.75 167 THR A O 1
ATOM 1382 N N . GLY A 1 168 ? -20.375 -1.179 -30.094 1 95.12 168 GLY A N 1
ATOM 1383 C CA . GLY A 1 168 ? -21.516 -0.356 -30.453 1 95.12 168 GLY A CA 1
ATOM 1384 C C . GLY A 1 168 ? -22.688 -0.498 -29.5 1 95.12 168 GLY A C 1
ATOM 1385 O O . GLY A 1 168 ? -23.719 0.162 -29.656 1 95.12 168 GLY A O 1
ATOM 1386 N N . LYS A 1 169 ? -22.5 -1.352 -28.516 1 94.62 169 LYS A N 1
ATOM 1387 C CA . LYS A 1 169 ? -23.562 -1.529 -27.516 1 94.62 169 LYS A CA 1
ATOM 1388 C C . LYS A 1 169 ? -23.75 -0.264 -26.688 1 94.62 169 LYS A C 1
ATOM 1390 O O . LYS A 1 169 ? -22.781 0.426 -26.375 1 94.62 169 LYS A O 1
ATOM 1395 N N . PHE A 1 170 ? -25.031 -0.031 -26.328 1 94.94 170 PHE A N 1
ATOM 1396 C CA . PHE A 1 170 ? -25.453 1.144 -25.578 1 94.94 170 PHE A CA 1
ATOM 1397 C C . PHE A 1 170 ? -25.094 2.424 -26.312 1 94.94 170 PHE A C 1
ATOM 1399 O O . PHE A 1 170 ? -25.5 2.619 -27.469 1 94.94 170 PHE A O 1
ATOM 1406 N N . GLY A 1 171 ? -24.344 3.316 -25.781 1 89.81 171 GLY A N 1
ATOM 1407 C CA . GLY A 1 171 ? -24.016 4.582 -26.422 1 89.81 171 GLY A CA 1
ATOM 1408 C C . GLY A 1 171 ? -22.703 4.551 -27.172 1 89.81 171 GLY A C 1
ATOM 1409 O O . GLY A 1 171 ? -22.234 5.582 -27.656 1 89.81 171 GLY A O 1
ATOM 1410 N N . GLY A 1 172 ? -22.156 3.377 -27.375 1 90.69 172 GLY A N 1
ATOM 1411 C CA . GLY A 1 172 ? -20.859 3.287 -28.031 1 90.69 172 GLY A CA 1
ATOM 1412 C C . GLY A 1 172 ? -20.953 3.156 -29.547 1 90.69 172 GLY A C 1
ATOM 1413 O O . GLY A 1 172 ? -22.031 2.902 -30.078 1 90.69 172 GLY A O 1
ATOM 1414 N N . THR A 1 173 ? -19.844 3.469 -30.234 1 93.81 173 THR A N 1
ATOM 1415 C CA . THR A 1 173 ? -19.672 3.211 -31.656 1 93.81 173 THR A CA 1
ATOM 1416 C C . THR A 1 173 ? -18.797 1.984 -31.891 1 93.81 173 THR A C 1
ATOM 1418 O O . THR A 1 173 ? -17.781 1.805 -31.219 1 93.81 173 THR A O 1
ATOM 1421 N N . ASP A 1 174 ? -19.234 1.229 -32.781 1 95.56 174 ASP A N 1
ATOM 1422 C CA . ASP A 1 174 ? -18.469 0.01 -33.062 1 95.56 174 ASP A CA 1
ATOM 1423 C C . ASP A 1 174 ? -17.062 0.333 -33.531 1 95.56 174 ASP A C 1
ATOM 1425 O O . ASP A 1 174 ? -16.875 1.002 -34.562 1 95.56 174 ASP A O 1
ATOM 1429 N N . GLU A 1 175 ? -16.125 -0.112 -32.812 1 96 175 GLU A N 1
ATOM 1430 C CA . GLU A 1 175 ? -14.727 0.144 -33.094 1 96 175 GLU A CA 1
ATOM 1431 C C . GLU A 1 175 ? -14 -1.145 -33.469 1 96 175 GLU A C 1
ATOM 1433 O O . GLU A 1 175 ? -12.773 -1.152 -33.625 1 96 175 GLU A O 1
ATOM 1438 N N . THR A 1 176 ? -14.773 -2.217 -33.656 1 96.44 176 THR A N 1
ATOM 1439 C CA . THR A 1 176 ? -14.18 -3.457 -34.125 1 96.44 176 THR A CA 1
ATOM 1440 C C . THR A 1 176 ? -13.969 -3.4 -35.656 1 96.44 176 THR A C 1
ATOM 1442 O O . THR A 1 176 ? -14.438 -2.473 -36.312 1 96.44 176 THR A O 1
ATOM 1445 N N . GLY A 1 177 ? -13.211 -4.297 -36.156 1 95.69 177 GLY A N 1
ATOM 1446 C CA . GLY A 1 177 ? -12.992 -4.355 -37.594 1 95.69 177 GLY A CA 1
ATOM 1447 C C . GLY A 1 177 ? -11.797 -3.541 -38.031 1 95.69 177 GLY A C 1
ATOM 1448 O O . GLY A 1 177 ? -10.812 -3.412 -37.312 1 95.69 177 GLY A O 1
ATOM 1449 N N . TYR A 1 178 ? -11.883 -3.104 -39.281 1 95.69 178 TYR A N 1
ATOM 1450 C CA . TYR A 1 178 ? -10.75 -2.465 -39.938 1 95.69 178 TYR A CA 1
ATOM 1451 C C . TYR A 1 178 ? -10.648 -0.995 -39.531 1 95.69 178 TYR A C 1
ATOM 1453 O O . TYR A 1 178 ? -11.656 -0.282 -39.531 1 95.69 178 TYR A O 1
ATOM 1461 N N . THR A 1 179 ? -9.477 -0.597 -39.156 1 94.19 179 THR A N 1
ATOM 1462 C CA . THR A 1 179 ? -9.203 0.807 -38.844 1 94.19 179 THR A CA 1
ATOM 1463 C C . THR A 1 179 ? -7.793 1.184 -39.281 1 94.19 179 THR A C 1
ATOM 1465 O O . THR A 1 179 ? -6.945 0.311 -39.5 1 94.19 179 THR A O 1
ATOM 1468 N N . MET A 1 180 ? -7.578 2.471 -39.562 1 92.12 180 MET A N 1
ATOM 1469 C CA . MET A 1 180 ? -6.262 3.004 -39.906 1 92.12 180 MET A CA 1
ATOM 1470 C C . MET A 1 180 ? -5.805 4.035 -38.875 1 92.12 180 MET A C 1
ATOM 1472 O O . MET A 1 180 ? -6.562 4.945 -38.531 1 92.12 180 MET A O 1
ATOM 1476 N N . THR A 1 181 ? -4.727 3.822 -38.312 1 92.25 181 THR A N 1
ATOM 1477 C CA . THR A 1 181 ? -4.07 4.805 -37.438 1 92.25 181 THR A CA 1
ATOM 1478 C C . THR A 1 181 ? -2.805 5.34 -38.125 1 92.25 181 THR A C 1
ATOM 1480 O O . THR A 1 181 ? -1.781 4.656 -38.156 1 92.25 181 THR A O 1
ATOM 1483 N N . GLY A 1 182 ? -2.838 6.523 -38.594 1 91 182 GLY A N 1
ATOM 1484 C CA . GLY A 1 182 ? -1.754 6.977 -39.469 1 91 182 GLY A CA 1
ATOM 1485 C C . GLY A 1 182 ? -1.596 6.133 -40.719 1 91 182 GLY A C 1
ATOM 1486 O O . GLY A 1 182 ? -2.541 5.98 -41.5 1 91 182 GLY A O 1
ATOM 1487 N N . ASP A 1 183 ? -0.421 5.551 -40.812 1 89.38 183 ASP A N 1
ATOM 1488 C CA . ASP A 1 183 ? -0.138 4.723 -42 1 89.38 183 ASP A CA 1
ATOM 1489 C C . ASP A 1 183 ? -0.174 3.24 -41.625 1 89.38 183 ASP A C 1
ATOM 1491 O O . ASP A 1 183 ? 0.201 2.391 -42.438 1 89.38 183 ASP A O 1
ATOM 1495 N N . THR A 1 184 ? -0.738 3.014 -40.469 1 93.75 184 THR A N 1
ATOM 1496 C CA . THR A 1 184 ? -0.746 1.634 -40 1 93.75 184 THR A CA 1
ATOM 1497 C C . THR A 1 184 ? -2.15 1.041 -40.094 1 93.75 184 THR A C 1
ATOM 1499 O O . THR A 1 184 ? -3.107 1.621 -39.562 1 93.75 184 THR A O 1
ATOM 1502 N N . ARG A 1 185 ? -2.27 -0.104 -40.719 1 94.25 185 ARG A N 1
ATOM 1503 C CA . ARG A 1 185 ? -3.533 -0.825 -40.844 1 94.25 185 ARG A CA 1
ATOM 1504 C C . ARG A 1 185 ? -3.762 -1.72 -39.625 1 94.25 185 ARG A C 1
ATOM 1506 O O . ARG A 1 185 ? -2.83 -2.361 -39.125 1 94.25 185 ARG A O 1
ATOM 1513 N N . HIS A 1 186 ? -4.996 -1.689 -39.156 1 96.19 186 HIS A N 1
ATOM 1514 C CA . HIS A 1 186 ? -5.41 -2.584 -38.094 1 96.19 186 HIS A CA 1
ATOM 1515 C C . HIS A 1 186 ? -6.699 -3.316 -38.438 1 96.19 186 HIS A C 1
ATOM 1517 O O . HIS A 1 186 ? -7.551 -2.773 -39.156 1 96.19 186 HIS A O 1
ATOM 1523 N N . LEU A 1 187 ? -6.816 -4.543 -38.062 1 97.12 187 LEU A N 1
ATOM 1524 C CA . LEU A 1 187 ? -8.062 -5.297 -38.125 1 97.12 187 LEU A CA 1
ATOM 1525 C C . LEU A 1 187 ? -8.375 -5.949 -36.781 1 97.12 187 LEU A C 1
ATOM 1527 O O . LEU A 1 187 ? -7.902 -7.055 -36.5 1 97.12 187 LEU A O 1
ATOM 1531 N N . TRP A 1 188 ? -9.25 -5.273 -36.062 1 98.06 188 TRP A N 1
ATOM 1532 C CA . TRP A 1 188 ? -9.562 -5.684 -34.719 1 98.06 188 TRP A CA 1
ATOM 1533 C C . TRP A 1 188 ? -10.672 -6.723 -34.688 1 98.06 188 TRP A C 1
ATOM 1535 O O . TRP A 1 188 ? -11.812 -6.43 -35.062 1 98.06 188 TRP A O 1
ATOM 1545 N N . MET A 1 189 ? -10.391 -7.961 -34.25 1 97.81 189 MET A N 1
ATOM 1546 C CA . MET A 1 189 ? -11.352 -9.055 -34.156 1 97.81 189 MET A CA 1
ATOM 1547 C C . MET A 1 189 ? -11.539 -9.461 -32.688 1 97.81 189 MET A C 1
ATOM 1549 O O . MET A 1 189 ? -10.57 -9.68 -31.969 1 97.81 189 MET A O 1
ATOM 1553 N N . PRO A 1 190 ? -12.828 -9.539 -32.188 1 97.38 190 PRO A N 1
ATOM 1554 C CA . PRO A 1 190 ? -13.016 -10.062 -30.828 1 97.38 190 PRO A CA 1
ATOM 1555 C C . PRO A 1 190 ? -12.414 -11.453 -30.656 1 97.38 190 PRO A C 1
ATOM 1557 O O . PRO A 1 190 ? -12.641 -12.344 -31.484 1 97.38 190 PRO A O 1
ATOM 1560 N N . VAL A 1 191 ? -11.672 -11.656 -29.578 1 97.81 191 VAL A N 1
ATOM 1561 C CA . VAL A 1 191 ? -10.977 -12.906 -29.297 1 97.81 191 VAL A CA 1
ATOM 1562 C C . VAL A 1 191 ? -11.977 -14.055 -29.219 1 97.81 191 VAL A C 1
ATOM 1564 O O . VAL A 1 191 ? -11.68 -15.18 -29.609 1 97.81 191 VAL A O 1
ATOM 1567 N N . GLY A 1 192 ? -13.18 -13.766 -28.766 1 95.56 192 GLY A N 1
ATOM 1568 C CA . GLY A 1 192 ? -14.219 -14.766 -28.578 1 95.56 192 GLY A CA 1
ATOM 1569 C C . GLY A 1 192 ? -14.664 -15.414 -29.875 1 95.56 192 GLY A C 1
ATOM 1570 O O . GLY A 1 192 ? -15.242 -16.5 -29.875 1 95.56 192 GLY A O 1
ATOM 1571 N N . GLU A 1 193 ? -14.398 -14.797 -31 1 94 193 GLU A N 1
ATOM 1572 C CA . GLU A 1 193 ? -14.773 -15.336 -32.312 1 94 193 GLU A CA 1
ATOM 1573 C C . GLU A 1 193 ? -13.93 -16.562 -32.656 1 94 193 GLU A C 1
ATOM 1575 O O . GLU A 1 193 ? -14.289 -17.328 -33.562 1 94 193 GLU A O 1
ATOM 1580 N N . LEU A 1 194 ? -12.859 -16.688 -31.984 1 94.19 194 LEU A N 1
ATOM 1581 C CA . LEU A 1 194 ? -11.977 -17.812 -32.25 1 94.19 194 LEU A CA 1
ATOM 1582 C C . LEU A 1 194 ? -12.281 -18.969 -31.281 1 94.19 194 LEU A C 1
ATOM 1584 O O . LEU A 1 194 ? -11.523 -19.938 -31.219 1 94.19 194 LEU A O 1
ATOM 1588 N N . TRP A 1 195 ? -13.25 -18.844 -30.562 1 89.12 195 TRP A N 1
ATOM 1589 C CA . TRP A 1 195 ? -13.727 -19.75 -29.531 1 89.12 195 TRP A CA 1
ATOM 1590 C C . TRP A 1 195 ? -15.188 -20.125 -29.766 1 89.12 195 TRP A C 1
ATOM 1592 O O . TRP A 1 195 ? -16 -19.266 -30.109 1 89.12 195 TRP A O 1
ATOM 1602 N N . ASN A 1 196 ? -15.523 -21.328 -29.984 1 81.69 196 ASN A N 1
ATOM 1603 C CA . ASN A 1 196 ? -16.906 -21.766 -30.094 1 81.69 196 ASN A CA 1
ATOM 1604 C C . ASN A 1 196 ? -17.516 -22.031 -28.719 1 81.69 196 ASN A C 1
ATOM 1606 O O . ASN A 1 196 ? -17.344 -23.125 -28.156 1 81.69 196 ASN A O 1
ATOM 1610 N N . GLY A 1 197 ? -18 -20.953 -28.172 1 70.12 197 GLY A N 1
ATOM 1611 C CA . GLY A 1 197 ? -18.625 -21.078 -26.859 1 70.12 197 GLY A CA 1
ATOM 1612 C C . GLY A 1 197 ? -20.016 -21.672 -26.922 1 70.12 197 GLY A C 1
ATOM 1613 O O . GLY A 1 197 ? -20.688 -21.609 -27.953 1 70.12 197 GLY A O 1
ATOM 1614 N N . GLY A 1 198 ? -20.328 -22.828 -26.438 1 55.38 198 GLY A N 1
ATOM 1615 C CA . GLY A 1 198 ? -21.688 -23.375 -26.422 1 55.38 198 GLY A CA 1
ATOM 1616 C C . GLY A 1 198 ? -22.766 -22.312 -26.375 1 55.38 198 GLY A C 1
ATOM 1617 O O . GLY A 1 198 ? -22.484 -21.156 -26.047 1 55.38 198 GLY A O 1
ATOM 1618 N N . ASN A 1 199 ? -23.844 -22.438 -27.156 1 48.03 199 ASN A N 1
ATOM 1619 C CA . ASN A 1 199 ? -24.922 -21.453 -27.203 1 48.03 199 ASN A CA 1
ATOM 1620 C C . ASN A 1 199 ? -24.953 -20.594 -25.938 1 48.03 199 ASN A C 1
ATOM 1622 O O . ASN A 1 199 ? -24.125 -20.781 -25.047 1 48.03 199 ASN A O 1
ATOM 1626 N N . ASP A 1 200 ? -26.188 -20.312 -25.156 1 42.16 200 ASP A N 1
ATOM 1627 C CA . ASP A 1 200 ? -26.656 -19.453 -24.078 1 42.16 200 ASP A CA 1
ATOM 1628 C C . ASP A 1 200 ? -25.828 -19.641 -22.812 1 42.16 200 ASP A C 1
ATOM 1630 O O . ASP A 1 200 ? -26.359 -19.672 -21.703 1 42.16 200 ASP A O 1
ATOM 1634 N N . GLY A 1 201 ? -24.453 -19.484 -22.719 1 44.78 201 GLY A N 1
ATOM 1635 C CA . GLY A 1 201 ? -23.781 -19.594 -21.453 1 44.78 201 GLY A CA 1
ATOM 1636 C C . GLY A 1 201 ? -23.688 -21.031 -20.938 1 44.78 201 GLY A C 1
ATOM 1637 O O . GLY A 1 201 ? -23.297 -21.266 -19.797 1 44.78 201 GLY A O 1
ATOM 1638 N N . GLY A 1 202 ? -24.469 -22.031 -21.391 1 43.38 202 GLY A N 1
ATOM 1639 C CA . GLY A 1 202 ? -24.672 -23.375 -20.875 1 43.38 202 GLY A CA 1
ATOM 1640 C C . GLY A 1 202 ? -23.5 -24.297 -21.125 1 43.38 202 GLY A C 1
ATOM 1641 O O . GLY A 1 202 ? -22.562 -23.953 -21.844 1 43.38 202 GLY A O 1
ATOM 1642 N N . SER A 1 203 ? -23.391 -25.438 -20.344 1 46.19 203 SER A N 1
ATOM 1643 C CA . SER A 1 203 ? -22.484 -26.562 -20.125 1 46.19 203 SER A CA 1
ATOM 1644 C C . SER A 1 203 ? -22.047 -27.188 -21.453 1 46.19 203 SER A C 1
ATOM 1646 O O . SER A 1 203 ? -21.344 -28.188 -21.484 1 46.19 203 SER A O 1
ATOM 1648 N N . GLY A 1 204 ? -22.391 -26.578 -22.609 1 48.91 204 GLY A N 1
ATOM 1649 C CA . GLY A 1 204 ? -22.141 -27.453 -23.75 1 48.91 204 GLY A CA 1
ATOM 1650 C C . GLY A 1 204 ? -20.688 -27.453 -24.188 1 48.91 204 GLY A C 1
ATOM 1651 O O . GLY A 1 204 ? -19.844 -26.797 -23.562 1 48.91 204 GLY A O 1
ATOM 1652 N N . ASN A 1 205 ? -20.219 -28.266 -25.328 1 59.97 205 ASN A N 1
ATOM 1653 C CA . ASN A 1 205 ? -18.938 -28.656 -25.938 1 59.97 205 ASN A CA 1
ATOM 1654 C C . ASN A 1 205 ? -18.188 -27.438 -26.484 1 59.97 205 ASN A C 1
ATOM 1656 O O . ASN A 1 205 ? -18.219 -27.188 -27.688 1 59.97 205 ASN A O 1
ATOM 1660 N N . SER A 1 206 ? -17.781 -26.438 -25.594 1 70.25 206 SER A N 1
ATOM 1661 C CA . SER A 1 206 ? -16.922 -25.344 -26.047 1 70.25 206 SER A CA 1
ATOM 1662 C C . SER A 1 206 ? -15.586 -25.875 -26.547 1 70.25 206 SER A C 1
ATOM 1664 O O . SER A 1 206 ? -14.992 -26.781 -25.953 1 70.25 206 SER A O 1
ATOM 1666 N N . THR A 1 207 ? -15.328 -25.531 -27.781 1 82 207 THR A N 1
ATOM 1667 C CA . THR A 1 207 ? -14.094 -26.031 -28.359 1 82 207 THR A CA 1
ATOM 1668 C C . THR A 1 207 ? -13.336 -24.891 -29.047 1 82 207 THR A C 1
ATOM 1670 O O . THR A 1 207 ? -13.93 -23.891 -29.453 1 82 207 THR A O 1
ATOM 1673 N N . VAL A 1 208 ? -12.102 -25.031 -29 1 89.88 208 VAL A N 1
ATOM 1674 C CA . VAL A 1 208 ? -11.227 -24.141 -29.75 1 89.88 208 VAL A CA 1
ATOM 1675 C C . VAL A 1 208 ? -11.383 -24.375 -31.25 1 89.88 208 VAL A C 1
ATOM 1677 O O . VAL A 1 208 ? -11.453 -25.531 -31.688 1 89.88 208 VAL A O 1
ATOM 1680 N N . LEU A 1 209 ? -11.5 -23.281 -32.031 1 90.94 209 LEU A N 1
ATOM 1681 C CA . LEU A 1 209 ? -11.562 -23.438 -33.469 1 90.94 209 LEU A CA 1
ATOM 1682 C C . LEU A 1 209 ? -10.227 -23.922 -34.031 1 90.94 209 LEU A C 1
ATOM 1684 O O . LEU A 1 209 ? -9.164 -23.5 -33.562 1 90.94 209 LEU A O 1
ATOM 1688 N N . GLU A 1 210 ? -10.32 -24.906 -34.969 1 90 210 GLU A N 1
ATOM 1689 C CA . GLU A 1 210 ? -9.094 -25.438 -35.562 1 90 210 GLU A CA 1
ATOM 1690 C C . GLU A 1 210 ? -9.289 -25.734 -37.062 1 90 210 GLU A C 1
ATOM 1692 O O . GLU A 1 210 ? -10.422 -25.75 -37.531 1 90 210 GLU A O 1
ATOM 1697 N N . GLY A 1 211 ? -8.219 -25.828 -37.656 1 89.94 211 GLY A N 1
ATOM 1698 C CA . GLY A 1 211 ? -8.195 -26.297 -39.031 1 89.94 211 GLY A CA 1
ATOM 1699 C C . GLY A 1 211 ? -9 -25.406 -39.969 1 89.94 211 GLY A C 1
ATOM 1700 O O . GLY A 1 211 ? -8.812 -24.203 -40 1 89.94 211 GLY A O 1
ATOM 1701 N N . ARG A 1 212 ? -9.93 -26.016 -40.75 1 91.31 212 ARG A N 1
ATOM 1702 C CA . ARG A 1 212 ? -10.688 -25.375 -41.812 1 91.31 212 ARG A CA 1
ATOM 1703 C C . ARG A 1 212 ? -11.664 -24.359 -41.25 1 91.31 212 ARG A C 1
ATOM 1705 O O . ARG A 1 212 ? -11.883 -23.297 -41.844 1 91.31 212 ARG A O 1
ATOM 1712 N N . THR A 1 213 ? -12.211 -24.703 -40.094 1 92.19 213 THR A N 1
ATOM 1713 C CA . THR A 1 213 ? -13.188 -23.797 -39.5 1 92.19 213 THR A CA 1
ATOM 1714 C C . THR A 1 213 ? -12.531 -22.484 -39.094 1 92.19 213 THR A C 1
ATOM 1716 O O . THR A 1 213 ? -13.125 -21.406 -39.25 1 92.19 213 THR A O 1
ATOM 1719 N N . LEU A 1 214 ? -11.328 -22.594 -38.5 1 94.25 214 LEU A N 1
ATOM 1720 C CA . LEU A 1 214 ? -10.586 -21.406 -38.125 1 94.25 214 LEU A CA 1
ATOM 1721 C C . LEU A 1 214 ? -10.281 -20.547 -39.344 1 94.25 214 LEU A C 1
ATOM 1723 O O . LEU A 1 214 ? -10.477 -19.328 -39.312 1 94.25 214 LEU A O 1
ATOM 1727 N N . SER A 1 215 ? -9.859 -21.188 -40.406 1 94.31 215 SER A N 1
ATOM 1728 C CA . SER A 1 215 ? -9.516 -20.469 -41.625 1 94.31 215 SER A CA 1
ATOM 1729 C C . SER A 1 215 ? -10.734 -19.766 -42.219 1 94.31 215 SER A C 1
ATOM 1731 O O . SER A 1 215 ? -10.625 -18.641 -42.688 1 94.31 215 SER A O 1
ATOM 1733 N N . GLU A 1 216 ? -11.844 -20.406 -42.188 1 94.19 216 GLU A N 1
ATOM 1734 C CA . GLU A 1 216 ? -13.07 -19.844 -42.75 1 94.19 216 GLU A CA 1
ATOM 1735 C C . GLU A 1 216 ? -13.5 -18.594 -41.969 1 94.19 216 GLU A C 1
ATOM 1737 O O . GLU A 1 216 ? -13.859 -17.578 -42.594 1 94.19 216 GLU A O 1
ATOM 1742 N N . VAL A 1 217 ? -13.398 -18.719 -40.656 1 94.38 217 VAL A N 1
ATOM 1743 C CA . VAL A 1 217 ? -13.828 -17.609 -39.812 1 94.38 217 VAL A CA 1
ATOM 1744 C C . VAL A 1 217 ? -12.914 -16.406 -40.031 1 94.38 217 VAL A C 1
ATOM 1746 O O . VAL A 1 217 ? -13.383 -15.281 -40.188 1 94.38 217 VAL A O 1
ATOM 1749 N N . VAL A 1 218 ? -11.617 -16.641 -40.094 1 95.88 218 VAL A N 1
ATOM 1750 C CA . VAL A 1 218 ? -10.633 -15.578 -40.25 1 95.88 218 VAL A CA 1
ATOM 1751 C C . VAL A 1 218 ? -10.703 -14.984 -41.656 1 95.88 218 VAL A C 1
ATOM 1753 O O . VAL A 1 218 ? -10.688 -13.758 -41.812 1 95.88 218 VAL A O 1
ATOM 1756 N N . ASP A 1 219 ? -10.844 -15.828 -42.688 1 93.44 219 ASP A N 1
ATOM 1757 C CA . ASP A 1 219 ? -10.93 -15.367 -44.062 1 93.44 219 ASP A CA 1
ATOM 1758 C C . ASP A 1 219 ? -12.172 -14.516 -44.281 1 93.44 219 ASP A C 1
ATOM 1760 O O . ASP A 1 219 ? -12.102 -13.469 -44.938 1 93.44 219 ASP A O 1
ATOM 1764 N N . GLU A 1 220 ? -13.188 -15.008 -43.719 1 93.69 220 GLU A N 1
ATOM 1765 C CA . GLU A 1 220 ? -14.43 -14.25 -43.844 1 93.69 220 GLU A CA 1
ATOM 1766 C C . GLU A 1 220 ? -14.305 -12.875 -43.188 1 93.69 220 GLU A C 1
ATOM 1768 O O . GLU A 1 220 ? -14.797 -11.875 -43.75 1 93.69 220 GLU A O 1
ATOM 1773 N N . TYR A 1 221 ? -13.641 -12.859 -42.062 1 94.81 221 TYR A N 1
ATOM 1774 C CA . TYR A 1 221 ? -13.492 -11.594 -41.344 1 94.81 221 TYR A CA 1
ATOM 1775 C C . TYR A 1 221 ? -12.617 -10.617 -42.125 1 94.81 221 TYR A C 1
ATOM 1777 O O . TYR A 1 221 ? -12.906 -9.422 -42.188 1 94.81 221 TYR A O 1
ATOM 1785 N N . VAL A 1 222 ? -11.594 -11.102 -42.75 1 94.12 222 VAL A N 1
ATOM 1786 C CA . VAL A 1 222 ? -10.688 -10.273 -43.531 1 94.12 222 VAL A CA 1
ATOM 1787 C C . VAL A 1 222 ? -11.398 -9.812 -44.812 1 94.12 222 VAL A C 1
ATOM 1789 O O . VAL A 1 222 ? -11.273 -8.656 -45.219 1 94.12 222 VAL A O 1
ATOM 1792 N N . ASP A 1 223 ? -12.156 -10.648 -45.406 1 90.31 223 ASP A N 1
ATOM 1793 C CA . ASP A 1 223 ? -12.812 -10.359 -46.688 1 90.31 223 ASP A CA 1
ATOM 1794 C C . ASP A 1 223 ? -13.914 -9.32 -46.5 1 90.31 223 ASP A C 1
ATOM 1796 O O . ASP A 1 223 ? -14.188 -8.531 -47.406 1 90.31 223 ASP A O 1
ATOM 1800 N N . THR A 1 224 ? -14.484 -9.383 -45.406 1 90.31 224 THR A N 1
ATOM 1801 C CA . THR A 1 224 ? -15.586 -8.461 -45.156 1 90.31 224 THR A CA 1
ATOM 1802 C C . THR A 1 224 ? -15.07 -7.094 -44.719 1 90.31 224 THR A C 1
ATOM 1804 O O . THR A 1 224 ? -15.82 -6.121 -44.688 1 90.31 224 THR A O 1
ATOM 1807 N N . ALA A 1 225 ? -13.812 -7.094 -44.469 1 91.19 225 ALA A N 1
ATOM 1808 C CA . ALA A 1 225 ? -13.203 -5.828 -44.062 1 91.19 225 ALA A CA 1
ATOM 1809 C C . ALA A 1 225 ? -13.047 -4.891 -45.25 1 91.19 225 ALA A C 1
ATOM 1811 O O . ALA A 1 225 ? -12.773 -5.336 -46.375 1 91.19 225 ALA A O 1
ATOM 1812 N N . GLU A 1 226 ? -13.477 -3.668 -45.25 1 83 226 GLU A N 1
ATOM 1813 C CA . GLU A 1 226 ? -13.344 -2.691 -46.312 1 83 226 GLU A CA 1
ATOM 1814 C C . GLU A 1 226 ? -11.891 -2.25 -46.5 1 83 226 GLU A C 1
ATOM 1816 O O . GLU A 1 226 ? -11.539 -1.121 -46.156 1 83 226 GLU A O 1
ATOM 1821 N N . LEU A 1 227 ? -11.109 -3.215 -47 1 85.5 227 LEU A N 1
ATOM 1822 C CA . LEU A 1 227 ? -9.68 -2.957 -47.156 1 85.5 227 LEU A CA 1
ATOM 1823 C C . LEU A 1 227 ? -9.398 -2.291 -48.5 1 85.5 227 LEU A C 1
ATOM 1825 O O . LEU A 1 227 ? -9.883 -2.75 -49.531 1 85.5 227 LEU A O 1
ATOM 1829 N N . ARG A 1 228 ? -8.812 -1.093 -48.656 1 79.69 228 ARG A N 1
ATOM 1830 C CA . ARG A 1 228 ? -8.289 -0.52 -49.875 1 79.69 228 ARG A CA 1
ATOM 1831 C C . ARG A 1 228 ? -6.871 -1.007 -50.156 1 79.69 228 ARG A C 1
ATOM 1833 O O . ARG A 1 228 ? -5.902 -0.352 -49.781 1 79.69 228 ARG A O 1
ATOM 1840 N N . ALA A 1 229 ? -6.781 -2.27 -50.688 1 85.5 229 ALA A N 1
ATOM 1841 C CA . ALA A 1 229 ? -5.465 -2.855 -50.938 1 85.5 229 ALA A CA 1
ATOM 1842 C C . ALA A 1 229 ? -5.48 -3.721 -52.219 1 85.5 229 ALA A C 1
ATOM 1844 O O . ALA A 1 229 ? -6.531 -4.234 -52.594 1 85.5 229 ALA A O 1
ATOM 1845 N N . ASP A 1 230 ? -4.391 -3.811 -52.938 1 88.38 230 ASP A N 1
ATOM 1846 C CA . ASP A 1 230 ? -4.27 -4.664 -54.125 1 88.38 230 ASP A CA 1
ATOM 1847 C C . ASP A 1 230 ? -4.254 -6.141 -53.719 1 88.38 230 ASP A C 1
ATOM 1849 O O . ASP A 1 230 ? -4.266 -6.473 -52.531 1 88.38 230 ASP A O 1
ATOM 1853 N N . ASN A 1 231 ? -4.312 -6.973 -54.656 1 87.94 231 ASN A N 1
ATOM 1854 C CA . ASN A 1 231 ? -4.43 -8.406 -54.438 1 87.94 231 ASN A CA 1
ATOM 1855 C C . ASN A 1 231 ? -3.229 -8.961 -53.688 1 87.94 231 ASN A C 1
ATOM 1857 O O . ASN A 1 231 ? -3.377 -9.828 -52.844 1 87.94 231 ASN A O 1
ATOM 1861 N N . GLU A 1 232 ? -2.121 -8.445 -53.938 1 89.75 232 GLU A N 1
ATOM 1862 C CA . GLU A 1 232 ? -0.907 -8.914 -53.281 1 89.75 232 GLU A CA 1
ATOM 1863 C C . GLU A 1 232 ? -0.911 -8.539 -51.781 1 89.75 232 GLU A C 1
ATOM 1865 O O . GLU A 1 232 ? -0.562 -9.359 -50.938 1 89.75 232 GLU A O 1
ATOM 1870 N N . THR A 1 233 ? -1.269 -7.34 -51.562 1 90.44 233 THR A N 1
ATOM 1871 C CA . THR A 1 233 ? -1.354 -6.863 -50.188 1 90.44 233 THR A CA 1
ATOM 1872 C C . THR A 1 233 ? -2.408 -7.645 -49.406 1 90.44 233 THR A C 1
ATOM 1874 O O . THR A 1 233 ? -2.186 -8.016 -48.25 1 90.44 233 THR A O 1
ATOM 1877 N N . ARG A 1 234 ? -3.51 -7.934 -50 1 90 234 ARG A N 1
ATOM 1878 C CA . ARG A 1 234 ? -4.586 -8.688 -49.344 1 90 234 ARG A CA 1
ATOM 1879 C C . ARG A 1 234 ? -4.125 -10.094 -49 1 90 234 ARG A C 1
ATOM 1881 O O . ARG A 1 234 ? -4.492 -10.625 -47.938 1 90 234 ARG A O 1
ATOM 1888 N N . TYR A 1 235 ? -3.406 -10.609 -49.875 1 90.88 235 TYR A N 1
ATOM 1889 C CA . TYR A 1 235 ? -2.881 -11.945 -49.625 1 90.88 235 TYR A CA 1
ATOM 1890 C C . TYR A 1 235 ? -1.946 -11.953 -48.438 1 90.88 235 TYR A C 1
ATOM 1892 O O . TYR A 1 235 ? -2.025 -12.844 -47.594 1 90.88 235 TYR A O 1
ATOM 1900 N N . GLN A 1 236 ? -1.139 -11 -48.344 1 92.31 236 GLN A N 1
ATOM 1901 C CA . GLN A 1 236 ? -0.205 -10.891 -47.25 1 92.31 236 GLN A CA 1
ATOM 1902 C C . GLN A 1 236 ? -0.945 -10.664 -45.938 1 92.31 236 GLN A C 1
ATOM 1904 O O . GLN A 1 236 ? -0.596 -11.258 -44.906 1 92.31 236 GLN A O 1
ATOM 1909 N N . LEU A 1 237 ? -1.894 -9.797 -46 1 93.94 237 LEU A N 1
ATOM 1910 C CA . LEU A 1 237 ? -2.674 -9.492 -44.812 1 93.94 237 LEU A CA 1
ATOM 1911 C C . LEU A 1 237 ? -3.43 -10.727 -44.312 1 93.94 237 LEU A C 1
ATOM 1913 O O . LEU A 1 237 ? -3.564 -10.945 -43.125 1 93.94 237 LEU A O 1
ATOM 1917 N N . ARG A 1 238 ? -3.939 -11.539 -45.25 1 93.69 238 ARG A N 1
ATOM 1918 C CA . ARG A 1 238 ? -4.586 -12.797 -44.906 1 93.69 238 ARG A CA 1
ATOM 1919 C C . ARG A 1 238 ? -3.607 -13.742 -44.188 1 93.69 238 ARG A C 1
ATOM 1921 O O . ARG A 1 238 ? -3.969 -14.422 -43.219 1 93.69 238 ARG A O 1
ATOM 1928 N N . SER A 1 239 ? -2.428 -13.727 -44.688 1 94.06 239 SER A N 1
ATOM 1929 C CA . SER A 1 239 ? -1.397 -14.586 -44.094 1 94.06 239 SER A CA 1
ATOM 1930 C C . SER A 1 239 ? -1.067 -14.156 -42.688 1 94.06 239 SER A C 1
ATOM 1932 O O . SER A 1 239 ? -0.928 -15 -41.781 1 94.06 239 SER A O 1
ATOM 1934 N N . ILE A 1 240 ? -0.922 -12.883 -42.5 1 95.81 240 ILE A N 1
ATOM 1935 C CA . ILE A 1 240 ? -0.644 -12.352 -41.188 1 95.81 240 ILE A CA 1
ATOM 1936 C C . ILE A 1 240 ? -1.799 -12.688 -40.219 1 95.81 240 ILE A C 1
ATOM 1938 O O . ILE A 1 240 ? -1.578 -13.117 -39.094 1 95.81 240 ILE A O 1
ATOM 1942 N N . SER A 1 241 ? -3.02 -12.5 -40.75 1 96.88 241 SER A N 1
ATOM 1943 C CA . SER A 1 241 ? -4.215 -12.734 -39.938 1 96.88 241 SER A CA 1
ATOM 1944 C C . SER A 1 241 ? -4.293 -14.195 -39.5 1 96.88 241 SER A C 1
ATOM 1946 O O . SER A 1 241 ? -4.637 -14.469 -38.344 1 96.88 241 SER A O 1
ATOM 1948 N N . MET A 1 242 ? -3.979 -15.047 -40.344 1 96.38 242 MET A N 1
ATOM 1949 C CA . MET A 1 242 ? -4.016 -16.469 -40.031 1 96.38 242 MET A CA 1
ATOM 1950 C C . MET A 1 242 ? -2.943 -16.828 -39 1 96.38 242 MET A C 1
ATOM 1952 O O . MET A 1 242 ? -3.172 -17.656 -38.125 1 96.38 242 MET A O 1
ATOM 1956 N N . ALA A 1 243 ? -1.821 -16.219 -39.156 1 96.5 243 ALA A N 1
ATOM 1957 C CA . ALA A 1 243 ? -0.742 -16.453 -38.219 1 96.5 243 ALA A CA 1
ATOM 1958 C C . ALA A 1 243 ? -1.147 -16.016 -36.812 1 96.5 243 ALA A C 1
ATOM 1960 O O . ALA A 1 243 ? -0.911 -16.719 -35.812 1 96.5 243 ALA A O 1
ATOM 1961 N N . VAL A 1 244 ? -1.726 -14.867 -36.719 1 97.62 244 VAL A N 1
ATOM 1962 C CA . VAL A 1 244 ? -2.17 -14.336 -35.438 1 97.62 244 VAL A CA 1
ATOM 1963 C C . VAL A 1 244 ? -3.236 -15.258 -34.844 1 97.62 244 VAL A C 1
ATOM 1965 O O . VAL A 1 244 ? -3.172 -15.609 -33.656 1 97.62 244 VAL A O 1
ATOM 1968 N N . ALA A 1 245 ? -4.203 -15.656 -35.625 1 97.5 245 ALA A N 1
ATOM 1969 C CA . ALA A 1 245 ? -5.285 -16.516 -35.156 1 97.5 245 ALA A CA 1
ATOM 1970 C C . ALA A 1 245 ? -4.742 -17.859 -34.656 1 97.5 245 ALA A C 1
ATOM 1972 O O . ALA A 1 245 ? -5.215 -18.375 -33.656 1 97.5 245 ALA A O 1
ATOM 1973 N N . ARG A 1 246 ? -3.834 -18.391 -35.344 1 96.5 246 ARG A N 1
ATOM 1974 C CA . ARG A 1 246 ? -3.215 -19.641 -34.906 1 96.5 246 ARG A CA 1
ATOM 1975 C C . ARG A 1 246 ? -2.506 -19.469 -33.562 1 96.5 246 ARG A C 1
ATOM 1977 O O . ARG A 1 246 ? -2.574 -20.359 -32.719 1 96.5 246 ARG A O 1
ATOM 1984 N N . ASP A 1 247 ? -1.805 -18.406 -33.469 1 97.38 247 ASP A N 1
ATOM 1985 C CA . ASP A 1 247 ? -1.111 -18.141 -32.219 1 97.38 247 ASP A CA 1
ATOM 1986 C C . ASP A 1 247 ? -2.102 -18 -31.047 1 97.38 247 ASP A C 1
ATOM 1988 O O . ASP A 1 247 ? -1.831 -18.453 -29.938 1 97.38 247 ASP A O 1
ATOM 1992 N N . ILE A 1 248 ? -3.209 -17.344 -31.25 1 97.69 248 ILE A N 1
ATOM 1993 C CA . ILE A 1 248 ? -4.227 -17.203 -30.219 1 97.69 248 ILE A CA 1
ATOM 1994 C C . ILE A 1 248 ? -4.746 -18.578 -29.812 1 97.69 248 ILE A C 1
ATOM 1996 O O . ILE A 1 248 ? -4.859 -18.875 -28.625 1 97.69 248 ILE A O 1
ATOM 2000 N N . THR A 1 249 ? -5.066 -19.422 -30.766 1 96.38 249 THR A N 1
ATOM 2001 C CA . THR A 1 249 ? -5.641 -20.734 -30.469 1 96.38 249 THR A CA 1
ATOM 2002 C C . THR A 1 249 ? -4.613 -21.625 -29.781 1 96.38 249 THR A C 1
ATOM 2004 O O . THR A 1 249 ? -4.93 -22.312 -28.812 1 96.38 249 THR A O 1
ATOM 2007 N N . SER A 1 250 ? -3.387 -21.578 -30.203 1 95.62 250 SER A N 1
ATOM 2008 C CA . SER A 1 250 ? -2.361 -22.469 -29.688 1 95.62 250 SER A CA 1
ATOM 2009 C C . SER A 1 250 ? -1.766 -21.953 -28.391 1 95.62 250 SER A C 1
ATOM 2011 O O . SER A 1 250 ? -1.571 -22.703 -27.438 1 95.62 250 SER A O 1
ATOM 2013 N N . ASN A 1 251 ? -1.457 -20.641 -28.359 1 96.19 251 ASN A N 1
ATOM 2014 C CA . ASN A 1 251 ? -0.685 -20.094 -27.25 1 96.19 251 ASN A CA 1
ATOM 2015 C C . ASN A 1 251 ? -1.592 -19.516 -26.172 1 96.19 251 ASN A C 1
ATOM 2017 O O . ASN A 1 251 ? -1.167 -19.344 -25.031 1 96.19 251 ASN A O 1
ATOM 2021 N N . VAL A 1 252 ? -2.76 -19.188 -26.469 1 97.31 252 VAL A N 1
ATOM 2022 C CA . VAL A 1 252 ? -3.648 -18.594 -25.484 1 97.31 252 VAL A CA 1
ATOM 2023 C C . VAL A 1 252 ? -4.719 -19.609 -25.078 1 97.31 252 VAL A C 1
ATOM 2025 O O . VAL A 1 252 ? -4.676 -20.156 -23.969 1 97.31 252 VAL A O 1
ATOM 2028 N N . LEU A 1 253 ? -5.512 -20.094 -26 1 96.44 253 LEU A N 1
ATOM 2029 C CA . LEU A 1 253 ? -6.684 -20.891 -25.688 1 96.44 253 LEU A CA 1
ATOM 2030 C C . LEU A 1 253 ? -6.281 -22.312 -25.328 1 96.44 253 LEU A C 1
ATOM 2032 O O . LEU A 1 253 ? -6.941 -22.969 -24.5 1 96.44 253 LEU A O 1
ATOM 2036 N N . GLN A 1 254 ? -5.203 -22.812 -25.875 1 95.12 254 GLN A N 1
ATOM 2037 C CA . GLN A 1 254 ? -4.777 -24.188 -25.609 1 95.12 254 GLN A CA 1
ATOM 2038 C C . GLN A 1 254 ? -3.537 -24.203 -24.719 1 95.12 254 GLN A C 1
ATOM 2040 O O . GLN A 1 254 ? -2.871 -25.234 -24.594 1 95.12 254 GLN A O 1
ATOM 2045 N N . ASP A 1 255 ? -3.266 -23.047 -24.219 1 94.38 255 ASP A N 1
ATOM 2046 C CA . ASP A 1 255 ? -2.129 -22.984 -23.297 1 94.38 255 ASP A CA 1
ATOM 2047 C C . ASP A 1 255 ? -2.363 -23.844 -22.062 1 94.38 255 ASP A C 1
ATOM 2049 O O . ASP A 1 255 ? -3.482 -23.906 -21.547 1 94.38 255 ASP A O 1
ATOM 2053 N N . ASP A 1 256 ? -1.299 -24.531 -21.609 1 93.19 256 ASP A N 1
ATOM 2054 C CA . ASP A 1 256 ? -1.334 -25.297 -20.375 1 93.19 256 ASP A CA 1
ATOM 2055 C C . ASP A 1 256 ? -0.963 -24.422 -19.172 1 93.19 256 ASP A C 1
ATOM 2057 O O . ASP A 1 256 ? 0.2 -24.047 -19.016 1 93.19 256 ASP A O 1
ATOM 2061 N N . LEU A 1 257 ? -1.932 -24.188 -18.312 1 92.38 257 LEU A N 1
ATOM 2062 C CA . LEU A 1 257 ? -1.66 -23.406 -17.109 1 92.38 257 LEU A CA 1
ATOM 2063 C C . LEU A 1 257 ? -1.167 -24.328 -15.984 1 92.38 257 LEU A C 1
ATOM 2065 O O . LEU A 1 257 ? -1.728 -25.391 -15.758 1 92.38 257 LEU A O 1
ATOM 2069 N N . GLU A 1 258 ? -0.11 -23.875 -15.359 1 90.12 258 GLU A N 1
ATOM 2070 C CA . GLU A 1 258 ? 0.351 -24.594 -14.18 1 90.12 258 GLU A CA 1
ATOM 2071 C C . GLU A 1 258 ? -0.692 -24.562 -13.07 1 90.12 258 GLU A C 1
ATOM 2073 O O . GLU A 1 258 ? -1.25 -23.5 -12.773 1 90.12 258 GLU A O 1
ATOM 2078 N N . THR A 1 259 ? -0.979 -25.75 -12.508 1 91.81 259 THR A N 1
ATOM 2079 C CA . THR A 1 259 ? -2.051 -25.844 -11.523 1 91.81 259 THR A CA 1
ATOM 2080 C C . THR A 1 259 ? -1.593 -26.625 -10.297 1 91.81 259 THR A C 1
ATOM 2082 O O . THR A 1 259 ? -0.885 -27.641 -10.422 1 91.81 259 THR A O 1
ATOM 2085 N N . ASP A 1 260 ? -1.887 -26.078 -9.141 1 90.12 260 ASP A N 1
ATOM 2086 C CA . ASP A 1 260 ? -1.78 -26.766 -7.859 1 90.12 260 ASP A CA 1
ATOM 2087 C C . ASP A 1 260 ? -3.16 -27.062 -7.281 1 90.12 260 ASP A C 1
ATOM 2089 O O . ASP A 1 260 ? -4.16 -26.5 -7.719 1 90.12 260 ASP A O 1
ATOM 2093 N N . SER A 1 261 ? -3.277 -28.125 -6.48 1 91.62 261 SER A N 1
ATOM 2094 C CA . SER A 1 261 ? -4.586 -28.469 -5.93 1 91.62 261 SER A CA 1
ATOM 2095 C C . SER A 1 261 ? -4.477 -28.875 -4.469 1 91.62 261 SER A C 1
ATOM 2097 O O . SER A 1 261 ? -3.393 -29.234 -3.996 1 91.62 261 SER A O 1
ATOM 2099 N N . THR A 1 262 ? -5.566 -28.766 -3.758 1 92.81 262 THR A N 1
ATOM 2100 C CA . THR A 1 262 ? -5.668 -29.234 -2.379 1 92.81 262 THR A CA 1
ATOM 2101 C C . THR A 1 262 ? -7.027 -29.891 -2.127 1 92.81 262 THR A C 1
ATOM 2103 O O . THR A 1 262 ? -8.016 -29.531 -2.768 1 92.81 262 THR A O 1
ATOM 2106 N N . ASN A 1 263 ? -7.043 -30.875 -1.252 1 91.94 263 ASN A N 1
ATOM 2107 C CA . ASN A 1 263 ? -8.258 -31.562 -0.818 1 91.94 263 ASN A CA 1
ATOM 2108 C C . ASN A 1 263 ? -8.492 -31.391 0.68 1 91.94 263 ASN A C 1
ATOM 2110 O O . ASN A 1 263 ? -9.141 -32.219 1.312 1 91.94 263 ASN A O 1
ATOM 2114 N N . LYS A 1 264 ? -7.871 -30.375 1.201 1 90.81 264 LYS A N 1
ATOM 2115 C CA . LYS A 1 264 ? -7.961 -30.141 2.641 1 90.81 264 LYS A CA 1
ATOM 2116 C C . LYS A 1 264 ? -9.383 -29.766 3.053 1 90.81 264 LYS A C 1
ATOM 2118 O O . LYS A 1 264 ? -10.195 -29.375 2.213 1 90.81 264 LYS A O 1
ATOM 2123 N N . ASP A 1 265 ? -9.586 -29.938 4.312 1 87.81 265 ASP A N 1
ATOM 2124 C CA . ASP A 1 265 ? -10.906 -29.641 4.859 1 87.81 265 ASP A CA 1
ATOM 2125 C C . ASP A 1 265 ? -11.18 -28.141 4.859 1 87.81 265 ASP A C 1
ATOM 2127 O O . ASP A 1 265 ? -10.242 -27.328 4.863 1 87.81 265 ASP A O 1
ATOM 2131 N N . ARG A 1 266 ? -12.438 -27.844 4.902 1 83.38 266 ARG A N 1
ATOM 2132 C CA . ARG A 1 266 ? -12.898 -26.469 4.883 1 83.38 266 ARG A CA 1
ATOM 2133 C C . ARG A 1 266 ? -12.258 -25.656 6.012 1 83.38 266 ARG A C 1
ATOM 2135 O O . ARG A 1 266 ? -11.953 -24.469 5.84 1 83.38 266 ARG A O 1
ATOM 2142 N N . SER A 1 267 ? -12.07 -26.25 7.09 1 82.19 267 SER A N 1
ATOM 2143 C CA . SER A 1 267 ? -11.562 -25.562 8.281 1 82.19 267 SER A CA 1
ATOM 2144 C C . SER A 1 267 ? -10.141 -25.047 8.062 1 82.19 267 SER A C 1
ATOM 2146 O O . SER A 1 267 ? -9.703 -24.125 8.734 1 82.19 267 SER A O 1
ATOM 2148 N N . GLU A 1 268 ? -9.422 -25.594 7.062 1 88.94 268 GLU A N 1
ATOM 2149 C CA . GLU A 1 268 ? -8.031 -25.219 6.828 1 88.94 268 GLU A CA 1
ATOM 2150 C C . GLU A 1 268 ? -7.91 -24.188 5.719 1 88.94 268 GLU A C 1
ATOM 2152 O O . GLU A 1 268 ? -6.863 -23.547 5.566 1 88.94 268 GLU A O 1
ATOM 2157 N N . ILE A 1 269 ? -8.969 -23.984 4.973 1 85.56 269 ILE A N 1
ATOM 2158 C CA . ILE A 1 269 ? -8.898 -23.234 3.729 1 85.56 269 ILE A CA 1
ATOM 2159 C C . ILE A 1 269 ? -8.641 -21.766 4.039 1 85.56 269 ILE A C 1
ATOM 2161 O O . ILE A 1 269 ? -7.852 -21.109 3.35 1 85.56 269 ILE A O 1
ATOM 2165 N N . PRO A 1 270 ? -9.266 -21.234 5.129 1 81.44 270 PRO A N 1
ATOM 2166 C CA . PRO A 1 270 ? -8.938 -19.828 5.445 1 81.44 270 PRO A CA 1
ATOM 2167 C C . PRO A 1 270 ? -7.449 -19.625 5.719 1 81.44 270 PRO A C 1
ATOM 2169 O O . PRO A 1 270 ? -6.883 -18.609 5.297 1 81.44 270 PRO A O 1
ATOM 2172 N N . GLU A 1 271 ? -6.863 -20.531 6.402 1 85.12 271 GLU A N 1
ATOM 2173 C CA . GLU A 1 271 ? -5.434 -20.438 6.688 1 85.12 271 GLU A CA 1
ATOM 2174 C C . GLU A 1 271 ? -4.609 -20.578 5.41 1 85.12 271 GLU A C 1
ATOM 2176 O O . GLU A 1 271 ? -3.648 -19.828 5.207 1 85.12 271 GLU A O 1
ATOM 2181 N N . ILE A 1 272 ? -4.98 -21.547 4.613 1 89.06 272 ILE A N 1
ATOM 2182 C CA . ILE A 1 272 ? -4.305 -21.75 3.336 1 89.06 272 ILE A CA 1
ATOM 2183 C C . ILE A 1 272 ? -4.387 -20.484 2.496 1 89.06 272 ILE A C 1
ATOM 2185 O O . ILE A 1 272 ? -3.389 -20.047 1.926 1 89.06 272 ILE A O 1
ATOM 2189 N N . PHE A 1 273 ? -5.59 -19.938 2.48 1 82.88 273 PHE A N 1
ATOM 2190 C CA . PHE A 1 273 ? -5.824 -18.719 1.714 1 82.88 273 PHE A CA 1
ATOM 2191 C C . PHE A 1 273 ? -4.926 -17.594 2.209 1 82.88 273 PHE A C 1
ATOM 2193 O O . PHE A 1 273 ? -4.328 -16.875 1.407 1 82.88 273 PHE A O 1
ATOM 2200 N N . THR A 1 274 ? -4.816 -17.422 3.488 1 79.31 274 THR A N 1
ATOM 2201 C CA . THR A 1 274 ? -3.996 -16.375 4.094 1 79.31 274 THR A CA 1
ATOM 2202 C C . THR A 1 274 ? -2.523 -16.594 3.754 1 79.31 274 THR A C 1
ATOM 2204 O O . THR A 1 274 ? -1.817 -15.633 3.416 1 79.31 274 THR A O 1
ATOM 2207 N N . ARG A 1 275 ? -2.086 -17.781 3.799 1 84.5 275 ARG A N 1
ATOM 2208 C CA . ARG A 1 275 ? -0.681 -18.094 3.568 1 84.5 275 ARG A CA 1
ATOM 2209 C C . ARG A 1 275 ? -0.306 -17.891 2.104 1 84.5 275 ARG A C 1
ATOM 2211 O O . ARG A 1 275 ? 0.808 -17.453 1.798 1 84.5 275 ARG A O 1
ATOM 2218 N N . LEU A 1 276 ? -1.192 -18.234 1.222 1 82.12 276 LEU A N 1
ATOM 2219 C CA . LEU A 1 276 ? -0.938 -18.078 -0.206 1 82.12 276 LEU A CA 1
ATOM 2220 C C . LEU A 1 276 ? -0.816 -16.594 -0.579 1 82.12 276 LEU A C 1
ATOM 2222 O O . LEU A 1 276 ? -0.091 -16.25 -1.514 1 82.12 276 LEU A O 1
ATOM 2226 N N . ASN A 1 277 ? -1.519 -15.82 0.206 1 72.31 277 ASN A N 1
ATOM 2227 C CA . ASN A 1 277 ? -1.545 -14.398 -0.139 1 72.31 277 ASN A CA 1
ATOM 2228 C C . ASN A 1 277 ? -0.476 -13.617 0.621 1 72.31 277 ASN A C 1
ATOM 2230 O O . ASN A 1 277 ? -0.375 -12.398 0.478 1 72.31 277 ASN A O 1
ATOM 2234 N N . MET A 1 278 ? 0.261 -14.188 1.488 1 64.88 278 MET A N 1
ATOM 2235 C CA . MET A 1 278 ? 1.326 -13.531 2.24 1 64.88 278 MET A CA 1
ATOM 2236 C C . MET A 1 278 ? 2.496 -13.172 1.328 1 64.88 278 MET A C 1
ATOM 2238 O O . MET A 1 278 ? 3.258 -12.25 1.621 1 64.88 278 MET A O 1
ATOM 2242 N N . GLU A 1 279 ? 2.754 -14.039 0.331 1 57.19 279 GLU A N 1
ATOM 2243 C CA . GLU A 1 279 ? 3.932 -13.852 -0.511 1 57.19 279 GLU A CA 1
ATOM 2244 C C . GLU A 1 279 ? 3.957 -12.453 -1.12 1 57.19 279 GLU A C 1
ATOM 2246 O O . GLU A 1 279 ? 5.027 -11.891 -1.352 1 57.19 279 GLU A O 1
ATOM 2251 N N . GLY A 1 280 ? 2.717 -12.008 -1.556 1 52.12 280 GLY A N 1
ATOM 2252 C CA . GLY A 1 280 ? 2.707 -10.719 -2.232 1 52.12 280 GLY A CA 1
ATOM 2253 C C . GLY A 1 280 ? 2.535 -9.547 -1.284 1 52.12 280 GLY A C 1
ATOM 2254 O O . GLY A 1 280 ? 2.697 -9.695 -0.071 1 52.12 280 GLY A O 1
ATOM 2255 N N . SER A 1 281 ? 2.49 -8.336 -1.724 1 51.22 281 SER A N 1
ATOM 2256 C CA . SER A 1 281 ? 2.154 -7.203 -0.872 1 51.22 281 SER A CA 1
ATOM 2257 C C . SER A 1 281 ? 0.927 -7.496 -0.017 1 51.22 281 SER A C 1
ATOM 2259 O O . SER A 1 281 ? 0.044 -8.25 -0.427 1 51.22 281 SER A O 1
ATOM 2261 N N . ASP A 1 282 ? 0.994 -7.398 1.246 1 53.88 282 ASP A N 1
ATOM 2262 C CA . ASP A 1 282 ? -0.064 -7.598 2.232 1 53.88 282 ASP A CA 1
ATOM 2263 C C . ASP A 1 282 ? -1.422 -7.18 1.671 1 53.88 282 ASP A C 1
ATOM 2265 O O . ASP A 1 282 ? -1.55 -6.117 1.063 1 53.88 282 ASP A O 1
ATOM 2269 N N . PRO A 1 283 ? -2.463 -8.281 1.461 1 63.47 283 PRO A N 1
ATOM 2270 C CA . PRO A 1 283 ? -3.805 -7.789 1.146 1 63.47 283 PRO A CA 1
ATOM 2271 C C . PRO A 1 283 ? -4.168 -6.52 1.918 1 63.47 283 PRO A C 1
ATOM 2273 O O . PRO A 1 283 ? -3.592 -6.254 2.977 1 63.47 283 PRO A O 1
ATOM 2276 N N . LYS A 1 284 ? -5.035 -5.871 1.307 1 74.19 284 LYS A N 1
ATOM 2277 C CA . LYS A 1 284 ? -5.52 -4.703 2.035 1 74.19 284 LYS A CA 1
ATOM 2278 C C . LYS A 1 284 ? -6.273 -5.117 3.295 1 74.19 284 LYS A C 1
ATOM 2280 O O . LYS A 1 284 ? -6.93 -6.16 3.318 1 74.19 284 LYS A O 1
ATOM 2285 N N . PRO A 1 285 ? -6.273 -4.348 4.227 1 79.38 285 PRO A N 1
ATOM 2286 C CA . PRO A 1 285 ? -6.852 -4.711 5.52 1 79.38 285 PRO A CA 1
ATOM 2287 C C . PRO A 1 285 ? -8.344 -5.035 5.426 1 79.38 285 PRO A C 1
ATOM 2289 O O . PRO A 1 285 ? -8.812 -5.98 6.062 1 79.38 285 PRO A O 1
ATOM 2292 N N . TYR A 1 286 ? -9.109 -4.305 4.629 1 86.38 286 TYR A N 1
ATOM 2293 C CA . TYR A 1 286 ? -10.547 -4.551 4.562 1 86.38 286 TYR A CA 1
ATOM 2294 C C . TYR A 1 286 ? -10.844 -5.871 3.859 1 86.38 286 TYR A C 1
ATOM 2296 O O . TYR A 1 286 ? -11.828 -6.547 4.18 1 86.38 286 TYR A O 1
ATOM 2304 N N . GLN A 1 287 ? -10.023 -6.305 2.98 1 80.38 287 GLN A N 1
ATOM 2305 C CA . GLN A 1 287 ? -10.172 -7.586 2.299 1 80.38 287 GLN A CA 1
ATOM 2306 C C . GLN A 1 287 ? -9.898 -8.75 3.246 1 80.38 287 GLN A C 1
ATOM 2308 O O . GLN A 1 287 ? -10.586 -9.773 3.205 1 80.38 287 GLN A O 1
ATOM 2313 N N . LEU A 1 288 ? -8.859 -8.531 4.008 1 80.19 288 LEU A N 1
ATOM 2314 C CA . LEU A 1 288 ? -8.523 -9.539 5.004 1 80.19 288 LEU A CA 1
ATOM 2315 C C . LEU A 1 288 ? -9.664 -9.719 6 1 80.19 288 LEU A C 1
ATOM 2317 O O . LEU A 1 288 ? -10.008 -10.852 6.355 1 80.19 288 LEU A O 1
ATOM 2321 N N . LEU A 1 289 ? -10.195 -8.609 6.422 1 87.38 289 LEU A N 1
ATOM 2322 C CA . LEU A 1 289 ? -11.305 -8.672 7.367 1 87.38 289 LEU A CA 1
ATOM 2323 C C . LEU A 1 289 ? -12.5 -9.391 6.754 1 87.38 289 LEU A C 1
ATOM 2325 O O . LEU A 1 289 ? -13.109 -10.258 7.395 1 87.38 289 LEU A O 1
ATOM 2329 N N . LEU A 1 290 ? -12.836 -9.07 5.555 1 88.19 290 LEU A N 1
ATOM 2330 C CA . LEU A 1 290 ? -13.977 -9.688 4.883 1 88.19 290 LEU A CA 1
ATOM 2331 C C . LEU A 1 290 ? -13.75 -11.188 4.703 1 88.19 290 LEU A C 1
ATOM 2333 O O . LEU A 1 290 ? -14.688 -11.977 4.859 1 88.19 290 LEU A O 1
ATOM 2337 N N . SER A 1 291 ? -12.57 -11.547 4.352 1 81.81 291 SER A N 1
ATOM 2338 C CA . SER A 1 291 ? -12.227 -12.953 4.191 1 81.81 291 SER A CA 1
ATOM 2339 C C . SER A 1 291 ? -12.422 -13.719 5.5 1 81.81 291 SER A C 1
ATOM 2341 O O . SER A 1 291 ? -12.938 -14.836 5.5 1 81.81 291 SER A O 1
ATOM 2343 N N . LYS A 1 292 ? -12.016 -13.109 6.566 1 83.25 292 LYS A N 1
ATOM 2344 C CA . LYS A 1 292 ? -12.172 -13.734 7.879 1 83.25 292 LYS A CA 1
ATOM 2345 C C . LYS A 1 292 ? -13.648 -13.883 8.25 1 83.25 292 LYS A C 1
ATOM 2347 O O . LYS A 1 292 ? -14.07 -14.945 8.719 1 83.25 292 LYS A O 1
ATOM 2352 N N . LEU A 1 293 ? -14.391 -12.875 8.008 1 90.06 293 LEU A N 1
ATOM 2353 C CA . LEU A 1 293 ? -15.82 -12.922 8.305 1 90.06 293 LEU A CA 1
ATOM 2354 C C . LEU A 1 293 ? -16.516 -13.992 7.461 1 90.06 293 LEU A C 1
ATOM 2356 O O . LEU A 1 293 ? -17.375 -14.711 7.957 1 90.06 293 LEU A O 1
ATOM 2360 N N . MET A 1 294 ? -16.141 -14.086 6.23 1 87.06 294 MET A N 1
ATOM 2361 C CA . MET A 1 294 ? -16.75 -15.039 5.297 1 87.06 294 MET A CA 1
ATOM 2362 C C . MET A 1 294 ? -16.422 -16.469 5.703 1 87.06 294 MET A C 1
ATOM 2364 O O . MET A 1 294 ? -17.172 -17.391 5.383 1 87.06 294 MET A O 1
ATOM 2368 N N . SER A 1 295 ? -15.359 -16.672 6.422 1 81.62 295 SER A N 1
ATOM 2369 C CA . SER A 1 295 ? -14.945 -18.016 6.84 1 81.62 295 SER A CA 1
ATOM 2370 C C . SER A 1 295 ? -15.641 -18.422 8.133 1 81.62 295 SER A C 1
ATOM 2372 O O . SER A 1 295 ? -15.625 -19.609 8.492 1 81.62 295 SER A O 1
ATOM 2374 N N . TYR A 1 296 ? -16.344 -17.516 8.781 1 85.19 296 TYR A N 1
ATOM 2375 C CA . TYR A 1 296 ? -16.859 -17.781 10.117 1 85.19 296 TYR A CA 1
ATOM 2376 C C . TYR A 1 296 ? -18.359 -17.562 10.172 1 85.19 296 TYR A C 1
ATOM 2378 O O . TYR A 1 296 ? -19.109 -18.469 10.555 1 85.19 296 TYR A O 1
ATOM 2386 N N . TRP A 1 297 ? -18.875 -16.453 9.742 1 90.94 297 TRP A N 1
ATOM 2387 C CA . TRP A 1 297 ? -20.25 -16 9.953 1 90.94 297 TRP A CA 1
ATOM 2388 C C . TRP A 1 297 ? -21.234 -16.922 9.258 1 90.94 297 TRP A C 1
ATOM 2390 O O . TRP A 1 297 ? -22.281 -17.266 9.82 1 90.94 297 TRP A O 1
ATOM 2400 N N . PRO A 1 298 ? -20.953 -17.391 8.016 1 87.62 298 PRO A N 1
ATOM 2401 C CA . PRO A 1 298 ? -21.938 -18.219 7.316 1 87.62 298 PRO A CA 1
ATOM 2402 C C . PRO A 1 298 ? -22.109 -19.594 7.941 1 87.62 298 PRO A C 1
ATOM 2404 O O . PRO A 1 298 ? -23.094 -20.297 7.656 1 87.62 298 PRO A O 1
ATOM 2407 N N . TYR A 1 299 ? -21.281 -19.969 8.828 1 83.19 299 TYR A N 1
ATOM 2408 C CA . TYR A 1 299 ? -21.266 -21.328 9.344 1 83.19 299 TYR A CA 1
ATOM 2409 C C . TYR A 1 299 ? -21.562 -21.344 10.836 1 83.19 299 TYR A C 1
ATOM 2411 O O . TYR A 1 299 ? -21.188 -22.297 11.539 1 83.19 299 TYR A O 1
ATOM 2419 N N . ALA A 1 300 ? -22.203 -20.359 11.25 1 86.44 300 ALA A N 1
ATOM 2420 C CA . ALA A 1 300 ? -22.625 -20.328 12.648 1 86.44 300 ALA A CA 1
ATOM 2421 C C . ALA A 1 300 ? -23.578 -21.5 12.961 1 86.44 300 ALA A C 1
ATOM 2423 O O . ALA A 1 300 ? -24.297 -21.969 12.086 1 86.44 300 ALA A O 1
ATOM 2424 N N . GLU A 1 301 ? -23.516 -21.969 14.164 1 84.56 301 GLU A N 1
ATOM 2425 C CA . GLU A 1 301 ? -24.328 -23.094 14.602 1 84.56 301 GLU A CA 1
ATOM 2426 C C . GLU A 1 301 ? -25.828 -22.766 14.508 1 84.56 301 GLU A C 1
ATOM 2428 O O . GLU A 1 301 ? -26.609 -23.562 13.977 1 84.56 301 GLU A O 1
ATOM 2433 N N . GLU A 1 302 ? -26.141 -21.594 15.008 1 88.38 302 GLU A N 1
ATOM 2434 C CA . GLU A 1 302 ? -27.531 -21.156 14.961 1 88.38 302 GLU A CA 1
ATOM 2435 C C . GLU A 1 302 ? -27.859 -20.531 13.609 1 88.38 302 GLU A C 1
ATOM 2437 O O . GLU A 1 302 ? -27.125 -19.656 13.133 1 88.38 302 GLU A O 1
ATOM 2442 N N . GLU A 1 303 ? -28.875 -20.969 13.016 1 85.5 303 GLU A N 1
ATOM 2443 C CA . GLU A 1 303 ? -29.266 -20.531 11.68 1 85.5 303 GLU A CA 1
ATOM 2444 C C . GLU A 1 303 ? -29.484 -19.031 11.633 1 85.5 303 GLU A C 1
ATOM 2446 O O . GLU A 1 303 ? -29.141 -18.375 10.641 1 85.5 303 GLU A O 1
ATOM 2451 N N . ASP A 1 304 ? -30.062 -18.516 12.664 1 85.81 304 ASP A N 1
ATOM 2452 C CA . ASP A 1 304 ? -30.359 -17.078 12.711 1 85.81 304 ASP A CA 1
ATOM 2453 C C . ASP A 1 304 ? -29.078 -16.25 12.766 1 85.81 304 ASP A C 1
ATOM 2455 O O . ASP A 1 304 ? -29.094 -15.055 12.469 1 85.81 304 ASP A O 1
ATOM 2459 N N . GLU A 1 305 ? -27.984 -16.891 13.078 1 89.88 305 GLU A N 1
ATOM 2460 C CA . GLU A 1 305 ? -26.719 -16.188 13.211 1 89.88 305 GLU A CA 1
ATOM 2461 C C . GLU A 1 305 ? -25.891 -16.312 11.938 1 89.88 305 GLU A C 1
ATOM 2463 O O . GLU A 1 305 ? -24.875 -15.625 11.789 1 89.88 305 GLU A O 1
ATOM 2468 N N . ARG A 1 306 ? -26.375 -17.109 11.047 1 90.5 306 ARG A N 1
ATOM 2469 C CA . ARG A 1 306 ? -25.641 -17.281 9.789 1 90.5 306 ARG A CA 1
ATOM 2470 C C . ARG A 1 306 ? -25.797 -16.047 8.898 1 90.5 306 ARG A C 1
ATOM 2472 O O . ARG A 1 306 ? -26.906 -15.625 8.602 1 90.5 306 ARG A O 1
ATOM 2479 N N . ILE A 1 307 ? -24.656 -15.414 8.586 1 92.62 307 ILE A N 1
ATOM 2480 C CA . ILE A 1 307 ? -24.625 -14.211 7.762 1 92.62 307 ILE A CA 1
ATOM 2481 C C . ILE A 1 307 ? -23.594 -14.383 6.645 1 92.62 307 ILE A C 1
ATOM 2483 O O . ILE A 1 307 ? -22.469 -14.828 6.891 1 92.62 307 ILE A O 1
ATOM 2487 N N . ASN A 1 308 ? -23.938 -14.141 5.422 1 90.19 308 ASN A N 1
ATOM 2488 C CA . ASN A 1 308 ? -23 -13.93 4.324 1 90.19 308 ASN A CA 1
ATOM 2489 C C . ASN A 1 308 ? -22.656 -12.445 4.164 1 90.19 308 ASN A C 1
ATOM 2491 O O . ASN A 1 308 ? -23.359 -11.719 3.469 1 90.19 308 ASN A O 1
ATOM 2495 N N . PRO A 1 309 ? -21.641 -12.047 4.77 1 92.88 309 PRO A N 1
ATOM 2496 C CA . PRO A 1 309 ? -21.344 -10.609 4.793 1 92.88 309 PRO A CA 1
ATOM 2497 C C . PRO A 1 309 ? -21.109 -10.031 3.402 1 92.88 309 PRO A C 1
ATOM 2499 O O . PRO A 1 309 ? -21.359 -8.852 3.162 1 92.88 309 PRO A O 1
ATOM 2502 N N . ARG A 1 310 ? -20.625 -10.758 2.502 1 89 310 ARG A N 1
ATOM 2503 C CA . ARG A 1 310 ? -20.375 -10.289 1.143 1 89 310 ARG A CA 1
ATOM 2504 C C . ARG A 1 310 ? -21.672 -9.883 0.455 1 89 310 ARG A C 1
ATOM 2506 O O . ARG A 1 310 ? -21.75 -8.82 -0.158 1 89 310 ARG A O 1
ATOM 2513 N N . GLU A 1 311 ? -22.594 -10.734 0.558 1 88.31 311 GLU A N 1
ATOM 2514 C CA . GLU A 1 311 ? -23.891 -10.469 -0.073 1 88.31 311 GLU A CA 1
ATOM 2515 C C . GLU A 1 311 ? -24.594 -9.289 0.593 1 88.31 311 GLU A C 1
ATOM 2517 O O . GLU A 1 311 ? -25.188 -8.453 -0.086 1 88.31 311 GLU A O 1
ATOM 2522 N N . VAL A 1 312 ? -24.531 -9.352 1.887 1 93.25 312 VAL A N 1
ATOM 2523 C CA . VAL A 1 312 ? -25.203 -8.297 2.641 1 93.25 312 VAL A CA 1
ATOM 2524 C C . VAL A 1 312 ? -24.594 -6.941 2.289 1 93.25 312 VAL A C 1
ATOM 2526 O O . VAL A 1 312 ? -25.312 -5.977 2.021 1 93.25 312 VAL A O 1
ATOM 2529 N N . ILE A 1 313 ? -23.297 -6.859 2.244 1 93.62 313 ILE A N 1
ATOM 2530 C CA . ILE A 1 313 ? -22.594 -5.617 1.946 1 93.62 313 ILE A CA 1
ATOM 2531 C C . ILE A 1 313 ? -22.891 -5.188 0.511 1 93.62 313 ILE A C 1
ATOM 2533 O O . ILE A 1 313 ? -23.078 -3.998 0.237 1 93.62 313 ILE A O 1
ATOM 2537 N N . GLN A 1 314 ? -22.906 -6.109 -0.377 1 88.31 314 GLN A N 1
ATOM 2538 C CA . GLN A 1 314 ? -23.234 -5.781 -1.763 1 88.31 314 GLN A CA 1
ATOM 2539 C C . GLN A 1 314 ? -24.609 -5.141 -1.869 1 88.31 314 GLN A C 1
ATOM 2541 O O . GLN A 1 314 ? -24.797 -4.168 -2.605 1 88.31 314 GLN A O 1
ATOM 2546 N N . ASP A 1 315 ? -25.5 -5.727 -1.172 1 91.56 315 ASP A N 1
ATOM 2547 C CA . ASP A 1 315 ? -26.844 -5.16 -1.145 1 91.56 315 ASP A CA 1
ATOM 2548 C C . ASP A 1 315 ? -26.828 -3.734 -0.599 1 91.56 315 ASP A C 1
ATOM 2550 O O . ASP A 1 315 ? -27.5 -2.854 -1.128 1 91.56 315 ASP A O 1
ATOM 2554 N N . TRP A 1 316 ? -26.094 -3.598 0.475 1 94.81 316 TRP A N 1
ATOM 2555 C CA . TRP A 1 316 ? -26 -2.27 1.071 1 94.81 316 TRP A CA 1
ATOM 2556 C C . TRP A 1 316 ? -25.375 -1.279 0.089 1 94.81 316 TRP A C 1
ATOM 2558 O O . TRP A 1 316 ? -25.812 -0.13 -0.002 1 94.81 316 TRP A O 1
ATOM 2568 N N . ILE A 1 317 ? -24.328 -1.665 -0.606 1 92.19 317 ILE A N 1
ATOM 2569 C CA . ILE A 1 317 ? -23.672 -0.799 -1.579 1 92.19 317 ILE A CA 1
ATOM 2570 C C . ILE A 1 317 ? -24.688 -0.353 -2.637 1 92.19 317 ILE A C 1
ATOM 2572 O O . ILE A 1 317 ? -24.781 0.838 -2.943 1 92.19 317 ILE A O 1
ATOM 2576 N N . ASP A 1 318 ? -25.453 -1.284 -3.137 1 87.56 318 ASP A N 1
ATOM 2577 C CA . ASP A 1 318 ? -26.453 -0.979 -4.16 1 87.56 318 ASP A CA 1
ATOM 2578 C C . ASP A 1 318 ? -27.5 -0.007 -3.631 1 87.56 318 ASP A C 1
ATOM 2580 O O . ASP A 1 318 ? -27.844 0.965 -4.305 1 87.56 318 ASP A O 1
ATOM 2584 N N . GLU A 1 319 ? -27.938 -0.304 -2.514 1 92.25 319 GLU A N 1
ATOM 2585 C CA . GLU A 1 319 ? -28.953 0.541 -1.896 1 92.25 319 GLU A CA 1
ATOM 2586 C C . GLU A 1 319 ? -28.438 1.951 -1.651 1 92.25 319 GLU A C 1
ATOM 2588 O O . GLU A 1 319 ? -29.109 2.936 -1.942 1 92.25 319 GLU A O 1
ATOM 2593 N N . PHE A 1 320 ? -27.266 2.055 -1.111 1 95.19 320 PHE A N 1
ATOM 2594 C CA . PHE A 1 320 ? -26.703 3.354 -0.768 1 95.19 320 PHE A CA 1
ATOM 2595 C C . PHE A 1 320 ? -26.359 4.145 -2.023 1 95.19 320 PHE A C 1
ATOM 2597 O O . PHE A 1 320 ? -26.531 5.367 -2.061 1 95.19 320 PHE A O 1
ATOM 2604 N N . LYS A 1 321 ? -25.844 3.512 -3.029 1 88.75 321 LYS A N 1
ATOM 2605 C CA . LYS A 1 321 ? -25.531 4.207 -4.277 1 88.75 321 LYS A CA 1
ATOM 2606 C C . LYS A 1 321 ? -26.812 4.762 -4.914 1 88.75 321 LYS A C 1
ATOM 2608 O O . LYS A 1 321 ? -26.781 5.824 -5.543 1 88.75 321 LYS A O 1
ATOM 2613 N N . GLN A 1 322 ? -27.906 4.02 -4.762 1 86.44 322 GLN A N 1
ATOM 2614 C CA . GLN A 1 322 ? -29.188 4.484 -5.277 1 86.44 322 GLN A CA 1
ATOM 2615 C C . GLN A 1 322 ? -29.719 5.672 -4.465 1 86.44 322 GLN A C 1
ATOM 2617 O O . GLN A 1 322 ? -30.188 6.652 -5.035 1 86.44 322 GLN A O 1
ATOM 2622 N N . LYS A 1 323 ? -29.578 5.555 -3.242 1 92.12 323 LYS A N 1
ATOM 2623 C CA . LYS A 1 323 ? -30.094 6.582 -2.352 1 92.12 323 LYS A CA 1
ATOM 2624 C C . LYS A 1 323 ? -29.219 7.828 -2.363 1 92.12 323 LYS A C 1
ATOM 2626 O O . LYS A 1 323 ? -29.719 8.945 -2.213 1 92.12 323 LYS A O 1
ATOM 2631 N N . PHE A 1 324 ? -27.922 7.578 -2.494 1 92.19 324 PHE A N 1
ATOM 2632 C CA . PHE A 1 324 ? -26.953 8.664 -2.418 1 92.19 324 PHE A CA 1
ATOM 2633 C C . PHE A 1 324 ? -26.062 8.68 -3.652 1 92.19 324 PHE A C 1
ATOM 2635 O O . PHE A 1 324 ? -24.844 8.508 -3.543 1 92.19 324 PHE A O 1
ATOM 2642 N N . PRO A 1 325 ? -26.531 9.031 -4.766 1 84.31 325 PRO A N 1
ATOM 2643 C CA . PRO A 1 325 ? -25.797 8.969 -6.027 1 84.31 325 PRO A CA 1
ATOM 2644 C C . PRO A 1 325 ? -24.594 9.906 -6.047 1 84.31 325 PRO A C 1
ATOM 2646 O O . PRO A 1 325 ? -23.625 9.656 -6.766 1 84.31 325 PRO A O 1
ATOM 2649 N N . GLU A 1 326 ? -24.594 10.922 -5.195 1 81.44 326 GLU A N 1
ATOM 2650 C CA . GLU A 1 326 ? -23.484 11.867 -5.137 1 81.44 326 GLU A CA 1
ATOM 2651 C C . GLU A 1 326 ? -22.188 11.195 -4.68 1 81.44 326 GLU A C 1
ATOM 2653 O O . GLU A 1 326 ? -21.094 11.664 -4.984 1 81.44 326 GLU A O 1
ATOM 2658 N N . TYR A 1 327 ? -22.391 10.156 -3.98 1 88.81 327 TYR A N 1
ATOM 2659 C CA . TYR A 1 327 ? -21.234 9.477 -3.422 1 88.81 327 TYR A CA 1
ATOM 2660 C C . TYR A 1 327 ? -21.062 8.086 -4.031 1 88.81 327 TYR A C 1
ATOM 2662 O O . TYR A 1 327 ? -20.469 7.203 -3.416 1 88.81 327 TYR A O 1
ATOM 2670 N N . GLU A 1 328 ? -21.562 7.867 -5.184 1 85.81 328 GLU A N 1
ATOM 2671 C CA . GLU A 1 328 ? -21.578 6.539 -5.789 1 85.81 328 GLU A CA 1
ATOM 2672 C C . GLU A 1 328 ? -20.172 6.008 -6.027 1 85.81 328 GLU A C 1
ATOM 2674 O O . GLU A 1 328 ? -19.938 4.801 -5.949 1 85.81 328 GLU A O 1
ATOM 2679 N N . GLN A 1 329 ? -19.234 6.844 -6.234 1 82.38 329 GLN A N 1
ATOM 2680 C CA . GLN A 1 329 ? -17.859 6.422 -6.508 1 82.38 329 GLN A CA 1
ATOM 2681 C C . GLN A 1 329 ? -17.109 6.082 -5.219 1 82.38 329 GLN A C 1
ATOM 2683 O O . GLN A 1 329 ? -16.172 5.297 -5.234 1 82.38 329 GLN A O 1
ATOM 2688 N N . GLU A 1 330 ? -17.609 6.645 -4.117 1 88.69 330 GLU A N 1
ATOM 2689 C CA . GLU A 1 330 ? -16.891 6.496 -2.852 1 88.69 330 GLU A CA 1
ATOM 2690 C C . GLU A 1 330 ? -17.469 5.344 -2.031 1 88.69 330 GLU A C 1
ATOM 2692 O O . GLU A 1 330 ? -16.766 4.766 -1.197 1 88.69 330 GLU A O 1
ATOM 2697 N N . ILE A 1 331 ? -18.703 5.012 -2.285 1 92.75 331 ILE A N 1
ATOM 2698 C CA . ILE A 1 331 ? -19.359 3.951 -1.534 1 92.75 331 ILE A CA 1
ATOM 2699 C C . ILE A 1 331 ? -18.875 2.59 -2.02 1 92.75 331 ILE A C 1
ATOM 2701 O O . ILE A 1 331 ? -19.109 2.211 -3.17 1 92.75 331 ILE A O 1
ATOM 2705 N N . ASP A 1 332 ? -18.203 1.917 -1.161 1 90.44 332 ASP A N 1
ATOM 2706 C CA . ASP A 1 332 ? -17.656 0.611 -1.506 1 90.44 332 ASP A CA 1
ATOM 2707 C C . ASP A 1 332 ? -17.562 -0.288 -0.275 1 90.44 332 ASP A C 1
ATOM 2709 O O . ASP A 1 332 ? -18.094 0.046 0.787 1 90.44 332 ASP A O 1
ATOM 2713 N N . ARG A 1 333 ? -17.016 -1.463 -0.436 1 90.31 333 ARG A N 1
ATOM 2714 C CA . ARG A 1 333 ? -16.922 -2.443 0.641 1 90.31 333 ARG A CA 1
ATOM 2715 C C . ARG A 1 333 ? -16.094 -1.897 1.803 1 90.31 333 ARG A C 1
ATOM 2717 O O . ARG A 1 333 ? -16.359 -2.209 2.965 1 90.31 333 ARG A O 1
ATOM 2724 N N . LYS A 1 334 ? -15.125 -1.11 1.505 1 91.62 334 LYS A N 1
ATOM 2725 C CA . LYS A 1 334 ? -14.227 -0.551 2.514 1 91.62 334 LYS A CA 1
ATOM 2726 C C . LYS A 1 334 ? -15 0.283 3.533 1 91.62 334 LYS A C 1
ATOM 2728 O O . LYS A 1 334 ? -14.703 0.241 4.73 1 91.62 334 LYS A O 1
ATOM 2733 N N . LEU A 1 335 ? -15.93 1.009 3.045 1 95.31 335 LEU A N 1
ATOM 2734 C CA . LEU A 1 335 ? -16.719 1.855 3.928 1 95.31 335 LEU A CA 1
ATOM 2735 C C . LEU A 1 335 ? -17.453 1.019 4.98 1 95.31 335 LEU A C 1
ATOM 2737 O O . LEU A 1 335 ? -17.359 1.305 6.176 1 95.31 335 LEU A O 1
ATOM 2741 N N . PHE A 1 336 ? -18.109 -0 4.555 1 96.69 336 PHE A N 1
ATOM 2742 C CA . PHE A 1 336 ? -18.938 -0.8 5.453 1 96.69 336 PHE A CA 1
ATOM 2743 C C . PHE A 1 336 ? -18.078 -1.603 6.414 1 96.69 336 PHE A C 1
ATOM 2745 O O . PHE A 1 336 ? -18.438 -1.793 7.578 1 96.69 336 PHE A O 1
ATOM 2752 N N . LEU A 1 337 ? -17 -2.07 5.91 1 94.75 337 LEU A N 1
ATOM 2753 C CA . LEU A 1 337 ? -16.109 -2.824 6.785 1 94.75 337 LEU A CA 1
ATOM 2754 C C . LEU A 1 337 ? -15.414 -1.901 7.785 1 94.75 337 LEU A C 1
ATOM 2756 O O . LEU A 1 337 ? -15.156 -2.295 8.922 1 94.75 337 LEU A O 1
ATOM 2760 N N . ARG A 1 338 ? -15.07 -0.721 7.363 1 94.44 338 ARG A N 1
ATOM 2761 C CA . ARG A 1 338 ? -14.531 0.265 8.297 1 94.44 338 ARG A CA 1
ATOM 2762 C C . ARG A 1 338 ? -15.555 0.604 9.383 1 94.44 338 ARG A C 1
ATOM 2764 O O . ARG A 1 338 ? -15.211 0.683 10.562 1 94.44 338 ARG A O 1
ATOM 2771 N N . TYR A 1 339 ? -16.797 0.878 8.953 1 96.5 339 TYR A N 1
ATOM 2772 C CA . TYR A 1 339 ? -17.891 1.144 9.883 1 96.5 339 TYR A CA 1
ATOM 2773 C C . TYR A 1 339 ? -18.047 0.006 10.891 1 96.5 339 TYR A C 1
ATOM 2775 O O . TYR A 1 339 ? -18.188 0.244 12.086 1 96.5 339 TYR A O 1
ATOM 2783 N N . THR A 1 340 ? -17.922 -1.236 10.391 1 96.12 340 THR A N 1
ATOM 2784 C CA . THR A 1 340 ? -18 -2.422 11.242 1 96.12 340 THR A CA 1
ATOM 2785 C C . THR A 1 340 ? -16.859 -2.422 12.266 1 96.12 340 THR A C 1
ATOM 2787 O O . THR A 1 340 ? -17.094 -2.676 13.453 1 96.12 340 THR A O 1
ATOM 2790 N N . ALA A 1 341 ? -15.703 -2.17 11.781 1 93.56 341 ALA A N 1
ATOM 2791 C CA . ALA A 1 341 ? -14.539 -2.146 12.656 1 93.56 341 ALA A CA 1
ATOM 2792 C C . ALA A 1 341 ? -14.672 -1.058 13.719 1 93.56 341 ALA A C 1
ATOM 2794 O O . ALA A 1 341 ? -14.391 -1.293 14.891 1 93.56 341 ALA A O 1
ATOM 2795 N N . TYR A 1 342 ? -15.102 0.142 13.297 1 94.19 342 TYR A N 1
ATOM 2796 C CA . TYR A 1 342 ? -15.258 1.266 14.211 1 94.19 342 TYR A CA 1
ATOM 2797 C C . TYR A 1 342 ? -16.25 0.928 15.328 1 94.19 342 TYR A C 1
ATOM 2799 O O . TYR A 1 342 ? -16.047 1.32 16.484 1 94.19 342 TYR A O 1
ATOM 2807 N N . LEU A 1 343 ? -17.266 0.222 15.031 1 95.12 343 LEU A N 1
ATOM 2808 C CA . LEU A 1 343 ? -18.328 -0.079 15.984 1 95.12 343 LEU A CA 1
ATOM 2809 C C . LEU A 1 343 ? -17.812 -0.95 17.125 1 95.12 343 LEU A C 1
ATOM 2811 O O . LEU A 1 343 ? -18.406 -0.992 18.203 1 95.12 343 LEU A O 1
ATOM 2815 N N . VAL A 1 344 ? -16.719 -1.614 16.875 1 92.81 344 VAL A N 1
ATOM 2816 C CA . VAL A 1 344 ? -16.203 -2.477 17.922 1 92.81 344 VAL A CA 1
ATOM 2817 C C . VAL A 1 344 ? -14.875 -1.923 18.438 1 92.81 344 VAL A C 1
ATOM 2819 O O . VAL A 1 344 ? -14.133 -2.625 19.125 1 92.81 344 VAL A O 1
ATOM 2822 N N . GLY A 1 345 ? -14.562 -0.739 18.047 1 88.94 345 GLY A N 1
ATOM 2823 C CA . GLY A 1 345 ? -13.398 -0.049 18.578 1 88.94 345 GLY A CA 1
ATOM 2824 C C . GLY A 1 345 ? -12.094 -0.482 17.938 1 88.94 345 GLY A C 1
ATOM 2825 O O . GLY A 1 345 ? -11.039 -0.412 18.562 1 88.94 345 GLY A O 1
ATOM 2826 N N . THR A 1 346 ? -12.203 -0.991 16.734 1 86.12 346 THR A N 1
ATOM 2827 C CA . THR A 1 346 ? -11.031 -1.403 15.977 1 86.12 346 THR A CA 1
ATOM 2828 C C . THR A 1 346 ? -10.867 -0.546 14.727 1 86.12 346 THR A C 1
ATOM 2830 O O . THR A 1 346 ? -11.727 0.283 14.422 1 86.12 346 THR A O 1
ATOM 2833 N N . ASP A 1 347 ? -9.625 -0.591 14.234 1 83.06 347 ASP A N 1
ATOM 2834 C CA . ASP A 1 347 ? -9.367 0.107 12.977 1 83.06 347 ASP A CA 1
ATOM 2835 C C . ASP A 1 347 ? -8.773 -0.839 11.938 1 83.06 347 ASP A C 1
ATOM 2837 O O . ASP A 1 347 ? -8.164 -1.855 12.281 1 83.06 347 ASP A O 1
ATOM 2841 N N . LEU A 1 348 ? -9 -0.621 10.68 1 78.25 348 LEU A N 1
ATOM 2842 C CA . LEU A 1 348 ? -8.531 -1.476 9.594 1 78.25 348 LEU A CA 1
ATOM 2843 C C . LEU A 1 348 ? -7.02 -1.35 9.422 1 78.25 348 LEU A C 1
ATOM 2845 O O . LEU A 1 348 ? -6.359 -2.291 8.977 1 78.25 348 LEU A O 1
ATOM 2849 N N . LEU A 1 349 ? -6.426 -0.247 9.641 1 64.69 349 LEU A N 1
ATOM 2850 C CA . LEU A 1 349 ? -5.031 -0.015 9.281 1 64.69 349 LEU A CA 1
ATOM 2851 C C . LEU A 1 349 ? -4.098 -0.436 10.406 1 64.69 349 LEU A C 1
ATOM 2853 O O . LEU A 1 349 ? -3.041 -1.021 10.164 1 64.69 349 LEU A O 1
ATOM 2857 N N . ARG A 1 350 ? -4.332 -0.163 11.531 1 55.66 350 ARG A N 1
ATOM 2858 C CA . ARG A 1 350 ? -3.336 -0.328 12.578 1 55.66 350 ARG A CA 1
ATOM 2859 C C . ARG A 1 350 ? -3.619 -1.575 13.414 1 55.66 350 ARG A C 1
ATOM 2861 O O . ARG A 1 350 ? -2.807 -1.962 14.258 1 55.66 350 ARG A O 1
ATOM 2868 N N . SER A 1 351 ? -4.656 -2.225 13.117 1 52.53 351 SER A N 1
ATOM 2869 C CA . SER A 1 351 ? -4.961 -3.412 13.906 1 52.53 351 SER A CA 1
ATOM 2870 C C . SER A 1 351 ? -4.469 -4.68 13.219 1 52.53 351 SER A C 1
ATOM 2872 O O . SER A 1 351 ? -4.441 -4.75 11.984 1 52.53 351 SER A O 1
ATOM 2874 N N . ASN A 1 352 ? -3.809 -5.43 13.969 1 58.69 352 ASN A N 1
ATOM 2875 C CA . ASN A 1 352 ? -3.451 -6.742 13.445 1 58.69 352 ASN A CA 1
ATOM 2876 C C . ASN A 1 352 ? -4.691 -7.562 13.094 1 58.69 352 ASN A C 1
ATOM 2878 O O . ASN A 1 352 ? -5.184 -8.336 13.914 1 58.69 352 ASN A O 1
ATOM 2882 N N . LEU A 1 353 ? -5.227 -7.379 12 1 59.09 353 LEU A N 1
ATOM 2883 C CA . LEU A 1 353 ? -6.465 -8.023 11.562 1 59.09 353 LEU A CA 1
ATOM 2884 C C . LEU A 1 353 ? -6.262 -9.523 11.383 1 59.09 353 LEU A C 1
ATOM 2886 O O . LEU A 1 353 ? -7.23 -10.289 11.406 1 59.09 353 LEU A O 1
ATOM 2890 N N . SER A 1 354 ? -5.051 -9.773 11.219 1 60.97 354 SER A N 1
ATOM 2891 C CA . SER A 1 354 ? -4.777 -11.203 11.102 1 60.97 354 SER A CA 1
ATOM 2892 C C . SER A 1 354 ? -5.051 -11.922 12.422 1 60.97 354 SER A C 1
ATOM 2894 O O . SER A 1 354 ? -5.352 -13.117 12.422 1 60.97 354 SER A O 1
ATOM 2896 N N . SER A 1 355 ? -5.121 -11.117 13.453 1 64.19 355 SER A N 1
ATOM 2897 C CA . SER A 1 355 ? -5.277 -11.734 14.766 1 64.19 355 SER A CA 1
ATOM 2898 C C . SER A 1 355 ? -6.695 -11.547 15.297 1 64.19 355 SER A C 1
ATOM 2900 O O . SER A 1 355 ? -6.945 -11.742 16.484 1 64.19 355 SER A O 1
ATOM 2902 N N . ILE A 1 356 ? -7.543 -11.086 14.461 1 77.31 356 ILE A N 1
ATOM 2903 C CA . ILE A 1 356 ? -8.914 -10.93 14.938 1 77.31 356 ILE A CA 1
ATOM 2904 C C . ILE A 1 356 ? -9.477 -12.297 15.32 1 77.31 356 ILE A C 1
ATOM 2906 O O . ILE A 1 356 ? -9.445 -13.234 14.523 1 77.31 356 ILE A O 1
ATOM 2910 N N . ASP A 1 357 ? -9.914 -12.508 16.5 1 80.56 357 ASP A N 1
ATOM 2911 C CA . ASP A 1 357 ? -10.375 -13.797 17 1 80.56 357 ASP A CA 1
ATOM 2912 C C . ASP A 1 357 ? -11.891 -13.938 16.859 1 80.56 357 ASP A C 1
ATOM 2914 O O . ASP A 1 357 ? -12.555 -13.039 16.328 1 80.56 357 ASP A O 1
ATOM 2918 N N . GLU A 1 358 ? -12.398 -15.117 17.234 1 85.38 358 GLU A N 1
ATOM 2919 C CA . GLU A 1 358 ? -13.812 -15.445 17.094 1 85.38 358 GLU A CA 1
ATOM 2920 C C . GLU A 1 358 ? -14.688 -14.547 17.969 1 85.38 358 GLU A C 1
ATOM 2922 O O . GLU A 1 358 ? -15.797 -14.188 17.578 1 85.38 358 GLU A O 1
ATOM 2927 N N . GLU A 1 359 ? -14.109 -14.133 19.047 1 88.56 359 GLU A N 1
ATOM 2928 C CA . GLU A 1 359 ? -14.859 -13.258 19.938 1 88.56 359 GLU A CA 1
ATOM 2929 C C . GLU A 1 359 ? -15.141 -11.906 19.281 1 88.56 359 GLU A C 1
ATOM 2931 O O . GLU A 1 359 ? -16.25 -11.398 19.375 1 88.56 359 GLU A O 1
ATOM 2936 N N . ARG A 1 360 ? -14.148 -11.383 18.703 1 89.5 360 ARG A N 1
ATOM 2937 C CA . ARG A 1 360 ? -14.297 -10.094 18.047 1 89.5 360 ARG A CA 1
ATOM 2938 C C . ARG A 1 360 ? -15.234 -10.203 16.844 1 89.5 360 ARG A C 1
ATOM 2940 O O . ARG A 1 360 ? -16.031 -9.297 16.578 1 89.5 360 ARG A O 1
ATOM 2947 N N . MET A 1 361 ? -15.156 -11.258 16.141 1 92.12 361 MET A N 1
ATOM 2948 C CA . MET A 1 361 ? -16.031 -11.461 14.984 1 92.12 361 MET A CA 1
ATOM 2949 C C . MET A 1 361 ? -17.484 -11.617 15.43 1 92.12 361 MET A C 1
ATOM 2951 O O . MET A 1 361 ? -18.406 -11.172 14.742 1 92.12 361 MET A O 1
ATOM 2955 N N . ASP A 1 362 ? -17.625 -12.25 16.578 1 93.75 362 ASP A N 1
ATOM 2956 C CA . ASP A 1 362 ? -18.969 -12.367 17.141 1 93.75 362 ASP A CA 1
ATOM 2957 C C . ASP A 1 362 ? -19.5 -10.992 17.562 1 93.75 362 ASP A C 1
ATOM 2959 O O . ASP A 1 362 ? -20.688 -10.703 17.359 1 93.75 362 ASP A O 1
ATOM 2963 N N . GLU A 1 363 ? -18.641 -10.211 18.141 1 94.12 363 GLU A N 1
ATOM 2964 C CA . GLU A 1 363 ? -19.047 -8.852 18.5 1 94.12 363 GLU A CA 1
ATOM 2965 C C . GLU A 1 363 ? -19.5 -8.062 17.281 1 94.12 363 GLU A C 1
ATOM 2967 O O . GLU A 1 363 ? -20.5 -7.34 17.328 1 94.12 363 GLU A O 1
ATOM 2972 N N . MET A 1 364 ? -18.797 -8.125 16.219 1 95.19 364 MET A N 1
ATOM 2973 C CA . MET A 1 364 ? -19.156 -7.465 14.969 1 95.19 364 MET A CA 1
ATOM 2974 C C . MET A 1 364 ? -20.516 -7.961 14.477 1 95.19 364 MET A C 1
ATOM 2976 O O . MET A 1 364 ? -21.344 -7.168 14.008 1 95.19 364 MET A O 1
ATOM 2980 N N . ARG A 1 365 ? -20.656 -9.281 14.602 1 95.06 365 ARG A N 1
ATOM 2981 C CA . ARG A 1 365 ? -21.906 -9.883 14.18 1 95.06 365 ARG A CA 1
ATOM 2982 C C . ARG A 1 365 ? -23.078 -9.32 14.984 1 95.06 365 ARG A C 1
ATOM 2984 O O . ARG A 1 365 ? -24.141 -9.016 14.43 1 95.06 365 ARG A O 1
ATOM 2991 N N . GLU A 1 366 ? -22.844 -9.227 16.203 1 93.94 366 GLU A N 1
ATOM 2992 C CA . GLU A 1 366 ? -23.875 -8.672 17.078 1 93.94 366 GLU A CA 1
ATOM 2993 C C . GLU A 1 366 ? -24.234 -7.242 16.688 1 93.94 366 GLU A C 1
ATOM 2995 O O . GLU A 1 366 ? -25.391 -6.844 16.766 1 93.94 366 GLU A O 1
ATOM 3000 N N . ARG A 1 367 ? -23.25 -6.492 16.297 1 94.56 367 ARG A N 1
ATOM 3001 C CA . ARG A 1 367 ? -23.5 -5.113 15.883 1 94.56 367 ARG A CA 1
ATOM 3002 C C . ARG A 1 367 ? -24.312 -5.07 14.594 1 94.56 367 ARG A C 1
ATOM 3004 O O . ARG A 1 367 ? -25.141 -4.168 14.398 1 94.56 367 ARG A O 1
ATOM 3011 N N . TRP A 1 368 ? -24.047 -5.992 13.695 1 95.44 368 TRP A N 1
ATOM 3012 C CA . TRP A 1 368 ? -24.828 -6.055 12.461 1 95.44 368 TRP A CA 1
ATOM 3013 C C . TRP A 1 368 ? -26.281 -6.406 12.742 1 95.44 368 TRP A C 1
ATOM 3015 O O . TRP A 1 368 ? -27.188 -5.789 12.195 1 95.44 368 TRP A O 1
ATOM 3025 N N . LEU A 1 369 ? -26.516 -7.371 13.586 1 92.19 369 LEU A N 1
ATOM 3026 C CA . LEU A 1 369 ? -27.844 -7.91 13.867 1 92.19 369 LEU A CA 1
ATOM 3027 C C . LEU A 1 369 ? -28.656 -6.961 14.75 1 92.19 369 LEU A C 1
ATOM 3029 O O . LEU A 1 369 ? -29.812 -6.664 14.461 1 92.19 369 LEU A O 1
ATOM 3033 N N . TYR A 1 370 ? -27.969 -6.336 15.75 1 85.44 370 TYR A N 1
ATOM 3034 C CA . TYR A 1 370 ? -28.578 -5.426 16.719 1 85.44 370 TYR A CA 1
ATOM 3035 C C . TYR A 1 370 ? -29.906 -5.961 17.219 1 85.44 370 TYR A C 1
ATOM 3037 O O . TYR A 1 370 ? -30.969 -5.457 16.828 1 85.44 370 TYR A O 1
ATOM 3045 N N . ASN A 1 371 ? -30.078 -6.941 17.922 1 69.06 371 ASN A N 1
ATOM 3046 C CA . ASN A 1 371 ? -31.297 -7.613 18.344 1 69.06 371 ASN A CA 1
ATOM 3047 C C . ASN A 1 371 ? -32 -6.836 19.438 1 69.06 371 ASN A C 1
ATOM 3049 O O . ASN A 1 371 ? -32.938 -7.359 20.078 1 69.06 371 ASN A O 1
ATOM 3053 N N . GLU A 1 372 ? -31.688 -5.562 19.641 1 63.81 372 GLU A N 1
ATOM 3054 C CA . GLU A 1 372 ? -32.438 -4.836 20.656 1 63.81 372 GLU A CA 1
ATOM 3055 C C . GLU A 1 372 ? -33.844 -4.48 20.156 1 63.81 372 GLU A C 1
ATOM 3057 O O . GLU A 1 372 ? -34.031 -4.242 18.969 1 63.81 372 GLU A O 1
ATOM 3062 N N . PRO A 1 373 ? -34.969 -4.754 21 1 56.94 373 PRO A N 1
ATOM 3063 C CA . PRO A 1 373 ? -36.375 -4.562 20.703 1 56.94 373 PRO A CA 1
ATOM 3064 C C . PRO A 1 373 ? -36.688 -3.217 20.047 1 56.94 373 PRO A C 1
ATOM 3066 O O . PRO A 1 373 ? -37.75 -3.025 19.469 1 56.94 373 PRO A O 1
ATOM 3069 N N . VAL A 1 374 ? -35.938 -2.271 20.203 1 50.53 374 VAL A N 1
ATOM 3070 C CA . VAL A 1 374 ? -36.312 -0.907 19.844 1 50.53 374 VAL A CA 1
ATOM 3071 C C . VAL A 1 374 ? -36.469 -0.798 18.328 1 50.53 374 VAL A C 1
ATOM 3073 O O . VAL A 1 374 ? -37.156 0.077 17.828 1 50.53 374 VAL A O 1
ATOM 3076 N N . VAL A 1 375 ? -35.781 -1.51 17.594 1 53.66 375 VAL A N 1
ATOM 3077 C CA . VAL A 1 375 ? -35.875 -1.241 16.172 1 53.66 375 VAL A CA 1
ATOM 3078 C C . VAL A 1 375 ? -36.625 -2.361 15.477 1 53.66 375 VAL A C 1
ATOM 3080 O O . VAL A 1 375 ? -36.188 -3.508 15.445 1 53.66 375 VAL A O 1
ATOM 3083 N N . ALA A 1 376 ? -37.938 -2.268 15.539 1 55.06 376 ALA A N 1
ATOM 3084 C CA . ALA A 1 376 ? -38.844 -3.115 14.742 1 55.06 376 ALA A CA 1
ATOM 3085 C C . ALA A 1 376 ? -38.469 -3.051 13.266 1 55.06 376 ALA A C 1
ATOM 3087 O O . ALA A 1 376 ? -38.281 -1.963 12.711 1 55.06 376 ALA A O 1
ATOM 3088 N N . GLY A 1 377 ? -37.562 -4.039 12.633 1 61.41 377 GLY A N 1
ATOM 3089 C CA . GLY A 1 377 ? -37.344 -3.979 11.195 1 61.41 377 GLY A CA 1
ATOM 3090 C C . GLY A 1 377 ? -36.625 -5.211 10.648 1 61.41 377 GLY A C 1
ATOM 3091 O O . GLY A 1 377 ? -36.625 -6.266 11.297 1 61.41 377 GLY A O 1
ATOM 3092 N N . ARG A 1 378 ? -36.25 -5.082 9.516 1 76.81 378 ARG A N 1
ATOM 3093 C CA . ARG A 1 378 ? -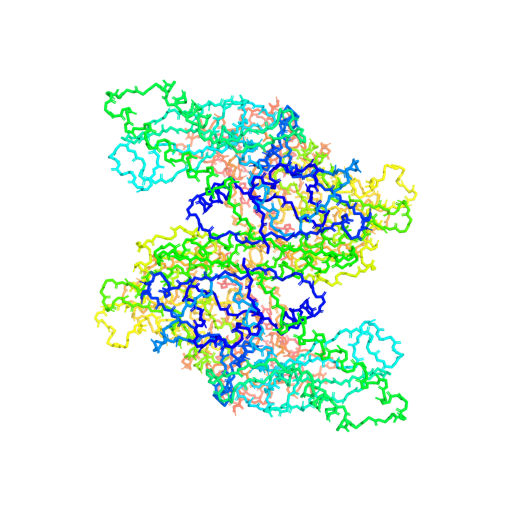35.531 -6.09 8.727 1 76.81 378 ARG A CA 1
ATOM 3094 C C . ARG A 1 378 ? -34.219 -6.453 9.359 1 76.81 378 ARG A C 1
ATOM 3096 O O . ARG A 1 378 ? -33.719 -5.746 10.25 1 76.81 378 ARG A O 1
ATOM 3103 N N . ARG A 1 379 ? -33.844 -7.551 9.125 1 86.56 379 ARG A N 1
ATOM 3104 C CA . ARG A 1 379 ? -32.531 -8.008 9.539 1 86.56 379 ARG A CA 1
ATOM 3105 C C . ARG A 1 379 ? -31.453 -6.973 9.211 1 86.56 379 ARG A C 1
ATOM 3107 O O . ARG A 1 379 ? -31.438 -6.414 8.109 1 86.56 379 ARG A O 1
ATOM 3114 N N . PHE A 1 380 ? -30.625 -6.5 10.133 1 91.75 380 PHE A N 1
ATOM 3115 C CA . PHE A 1 380 ? -29.5 -5.582 10.016 1 91.75 380 PHE A CA 1
ATOM 3116 C C . PHE A 1 380 ? -29.984 -4.137 9.945 1 91.75 380 PHE A C 1
ATOM 3118 O O . PHE A 1 380 ? -29.234 -3.25 9.523 1 91.75 380 PHE A O 1
ATOM 3125 N N . GLU A 1 381 ? -31.188 -3.861 10.234 1 90.88 381 GLU A N 1
ATOM 3126 C CA . GLU A 1 381 ? -31.812 -2.568 9.992 1 90.88 381 GLU A CA 1
ATOM 3127 C C . GLU A 1 381 ? -31.094 -1.453 10.742 1 90.88 381 GLU A C 1
ATOM 3129 O O . GLU A 1 381 ? -30.844 -0.386 10.188 1 90.88 381 GLU A O 1
ATOM 3134 N N . TRP A 1 382 ? -30.844 -1.703 11.961 1 92.81 382 TRP A N 1
ATOM 3135 C CA . TRP A 1 382 ? -30.234 -0.65 12.781 1 92.81 382 TRP A CA 1
ATOM 3136 C C . TRP A 1 382 ? -28.859 -0.272 12.25 1 92.81 382 TRP A C 1
ATOM 3138 O O . TRP A 1 382 ? -28.516 0.91 12.195 1 92.81 382 TRP A O 1
ATOM 3148 N N . PHE A 1 383 ? -28.062 -1.259 11.93 1 95.56 383 PHE A N 1
ATOM 3149 C CA . PHE A 1 383 ? -26.734 -1.045 11.352 1 95.56 383 PHE A CA 1
ATOM 3150 C C . PHE A 1 383 ? -26.828 -0.167 10.109 1 95.56 383 PHE A C 1
ATOM 3152 O O . PHE A 1 383 ? -26.109 0.828 9.992 1 95.56 383 PHE A O 1
ATOM 3159 N N . ARG A 1 384 ? -27.688 -0.484 9.281 1 94.25 384 ARG A N 1
ATOM 3160 C CA . ARG A 1 384 ? -27.859 0.194 7.996 1 94.25 384 ARG A CA 1
ATOM 3161 C C . ARG A 1 384 ? -28.422 1.597 8.188 1 94.25 384 ARG A C 1
ATOM 3163 O O . ARG A 1 384 ? -27.922 2.562 7.617 1 94.25 384 ARG A O 1
ATOM 3170 N N . THR A 1 385 ? -29.438 1.698 8.953 1 94.25 385 THR A N 1
ATOM 3171 C CA . THR A 1 385 ? -30.141 2.961 9.141 1 94.25 385 THR A CA 1
ATOM 3172 C C . THR A 1 385 ? -29.234 3.998 9.789 1 94.25 385 THR A C 1
ATOM 3174 O O . THR A 1 385 ? -29.297 5.188 9.469 1 94.25 385 THR A O 1
ATOM 3177 N N . SER A 1 386 ? -28.438 3.553 10.695 1 96.19 386 SER A N 1
ATOM 3178 C CA . SER A 1 386 ? -27.531 4.48 11.367 1 96.19 386 SER A CA 1
ATOM 3179 C C . SER A 1 386 ? -26.531 5.09 10.391 1 96.19 386 SER A C 1
ATOM 3181 O O . SER A 1 386 ? -26.234 6.285 10.461 1 96.19 386 SER A O 1
ATOM 3183 N N . LEU A 1 387 ? -25.984 4.305 9.523 1 97.5 387 LEU A N 1
ATOM 3184 C CA . LEU A 1 387 ? -25.062 4.82 8.523 1 97.5 387 LEU A CA 1
ATOM 3185 C C . LEU A 1 387 ? -25.781 5.691 7.504 1 97.5 387 LEU A C 1
ATOM 3187 O O . LEU A 1 387 ? -25.219 6.672 7.008 1 97.5 387 LEU A O 1
ATOM 3191 N N . GLU A 1 388 ? -27.031 5.312 7.199 1 96.94 388 GLU A N 1
ATOM 3192 C CA . GLU A 1 388 ? -27.844 6.125 6.309 1 96.94 388 GLU A CA 1
ATOM 3193 C C . GLU A 1 388 ? -28.047 7.527 6.875 1 96.94 388 GLU A C 1
ATOM 3195 O O . GLU A 1 388 ? -28 8.516 6.133 1 96.94 388 GLU A O 1
ATOM 3200 N N . LYS A 1 389 ? -28.312 7.586 8.117 1 97 389 LYS A N 1
ATOM 3201 C CA . LYS A 1 389 ? -28.484 8.867 8.781 1 97 389 LYS A CA 1
ATOM 3202 C C . LYS A 1 389 ? -27.25 9.742 8.625 1 97 389 LYS A C 1
ATOM 3204 O O . LYS A 1 389 ? -27.344 10.961 8.516 1 97 389 LYS A O 1
ATOM 3209 N N . ALA A 1 390 ? -26.094 9.094 8.648 1 97.19 390 ALA A N 1
ATOM 3210 C CA . ALA A 1 390 ? -24.844 9.812 8.469 1 97.19 390 ALA A CA 1
ATOM 3211 C C . ALA A 1 390 ? -24.797 10.508 7.109 1 97.19 390 ALA A C 1
ATOM 3213 O O . ALA A 1 390 ? -24.5 11.703 7.023 1 97.19 390 ALA A O 1
ATOM 3214 N N . PHE A 1 391 ? -25.094 9.805 6.059 1 96 391 PHE A N 1
ATOM 3215 C CA . PHE A 1 391 ? -25.109 10.352 4.707 1 96 391 PHE A CA 1
ATOM 3216 C C . PHE A 1 391 ? -26.172 11.438 4.57 1 96 391 PHE A C 1
ATOM 3218 O O . PHE A 1 391 ? -25.906 12.5 3.994 1 96 391 PHE A O 1
ATOM 3225 N N . GLN A 1 392 ? -27.328 11.18 5.133 1 94.69 392 GLN A N 1
ATOM 3226 C CA . GLN A 1 392 ? -28.422 12.156 5.074 1 94.69 392 GLN A CA 1
ATOM 3227 C C . GLN A 1 392 ? -28.031 13.461 5.754 1 94.69 392 GLN A C 1
ATOM 3229 O O . GLN A 1 392 ? -28.312 14.547 5.242 1 94.69 392 GLN A O 1
ATOM 3234 N N . THR A 1 393 ? -27.422 13.297 6.867 1 93.94 393 THR A N 1
ATOM 3235 C CA . THR A 1 393 ? -27.031 14.484 7.617 1 93.94 393 THR A CA 1
ATOM 3236 C C . THR A 1 393 ? -26.062 15.344 6.805 1 93.94 393 THR A C 1
ATOM 3238 O O . THR A 1 393 ? -26.234 16.562 6.727 1 93.94 393 THR A O 1
ATOM 3241 N N . VAL A 1 394 ? -25.094 14.758 6.184 1 90.94 394 VAL A N 1
ATOM 3242 C CA . VAL A 1 394 ? -24.109 15.492 5.414 1 90.94 394 VAL A CA 1
ATOM 3243 C C . VAL A 1 394 ? -24.75 16.094 4.172 1 90.94 394 VAL A C 1
ATOM 3245 O O . VAL A 1 394 ? -24.578 17.281 3.887 1 90.94 394 VAL A O 1
ATOM 3248 N N . ILE A 1 395 ? -25.531 15.359 3.455 1 86.94 395 ILE A N 1
ATOM 3249 C CA . ILE A 1 395 ? -26.109 15.781 2.193 1 86.94 395 ILE A CA 1
ATOM 3250 C C . ILE A 1 395 ? -27.141 16.891 2.453 1 86.94 395 ILE A C 1
ATOM 3252 O O . ILE A 1 395 ? -27.156 17.906 1.756 1 86.94 395 ILE A O 1
ATOM 3256 N N . GLU A 1 396 ? -27.938 16.688 3.473 1 86.31 396 GLU A N 1
ATOM 3257 C CA . GLU A 1 396 ? -29 17.656 3.77 1 86.31 396 GLU A CA 1
ATOM 3258 C C . GLU A 1 396 ? -28.422 18.922 4.395 1 86.31 396 GLU A C 1
ATOM 3260 O O . GLU A 1 396 ? -29.109 19.938 4.457 1 86.31 396 GLU A O 1
ATOM 3265 N N . SER A 1 397 ? -27.25 18.812 4.855 1 83.06 397 SER A N 1
ATOM 3266 C CA . SER A 1 397 ? -26.594 20.016 5.336 1 83.06 397 SER A CA 1
ATOM 3267 C C . SER A 1 397 ? -26.125 20.891 4.176 1 83.06 397 SER A C 1
ATOM 3269 O O . SER A 1 397 ? -25.656 22.016 4.383 1 83.06 397 SER A O 1
ATOM 3271 N N . GLY A 1 398 ? -26.188 20.312 2.934 1 76 398 GLY A N 1
ATOM 3272 C CA . GLY A 1 398 ? -25.844 21.078 1.751 1 76 398 GLY A CA 1
ATOM 3273 C C . GLY A 1 398 ? -24.406 20.875 1.312 1 76 398 GLY A C 1
ATOM 3274 O O . GLY A 1 398 ? -23.922 21.562 0.404 1 76 398 GLY A O 1
ATOM 3275 N N . ILE A 1 399 ? -23.719 20 1.912 1 79.06 399 ILE A N 1
ATOM 3276 C CA . ILE A 1 399 ? -22.344 19.734 1.557 1 79.06 399 ILE A CA 1
ATOM 3277 C C . ILE A 1 399 ? -22.281 18.781 0.356 1 79.06 399 ILE A C 1
ATOM 3279 O O . ILE A 1 399 ? -22.875 17.703 0.382 1 79.06 399 ILE A O 1
ATOM 3283 N N . ARG A 1 400 ? -21.531 19.203 -0.639 1 74.75 400 ARG A N 1
ATOM 3284 C CA . ARG A 1 400 ? -21.406 18.375 -1.838 1 74.75 400 ARG A CA 1
ATOM 3285 C C . ARG A 1 400 ? -20.297 17.344 -1.676 1 74.75 400 ARG A C 1
ATOM 3287 O O . ARG A 1 400 ? -19.406 17.5 -0.848 1 74.75 400 ARG A O 1
ATOM 3294 N N . SER A 1 401 ? -20.328 16.328 -2.512 1 80.38 401 SER A N 1
ATOM 3295 C CA . SER A 1 401 ? -19.359 15.25 -2.477 1 80.38 401 SER A CA 1
ATOM 3296 C C . SER A 1 401 ? -17.984 15.742 -2.918 1 80.38 401 SER A C 1
ATOM 3298 O O . SER A 1 401 ? -16.953 15.18 -2.518 1 80.38 401 SER A O 1
ATOM 3300 N N . SER A 1 402 ? -17.938 16.766 -3.715 1 74.06 402 SER A N 1
ATOM 3301 C CA . SER A 1 402 ? -16.656 17.328 -4.16 1 74.06 402 SER A CA 1
ATOM 3302 C C . SER A 1 402 ? -15.93 18.031 -3.018 1 74.06 402 SER A C 1
ATOM 3304 O O . SER A 1 402 ? -14.711 18.203 -3.068 1 74.06 402 SER A O 1
ATOM 3306 N N . VAL A 1 403 ? -16.719 18.406 -2.047 1 74.5 403 VAL A N 1
ATOM 3307 C CA . VAL A 1 403 ? -16.172 19.141 -0.908 1 74.5 403 VAL A CA 1
ATOM 3308 C C . VAL A 1 403 ? -15.75 18.156 0.181 1 74.5 403 VAL A C 1
ATOM 3310 O O . VAL A 1 403 ? -14.672 18.281 0.768 1 74.5 403 VAL A O 1
ATOM 3313 N N . MET A 1 404 ? -16.672 17.266 0.432 1 81.75 404 MET A N 1
ATOM 3314 C CA . MET A 1 404 ? -16.406 16.281 1.472 1 81.75 404 MET A CA 1
ATOM 3315 C C . MET A 1 404 ? -16.703 14.867 0.968 1 81.75 404 MET A C 1
ATOM 3317 O O . MET A 1 404 ? -17.859 14.469 0.872 1 81.75 404 MET A O 1
ATOM 3321 N N . ASN A 1 405 ? -15.641 14.164 0.791 1 85.94 405 ASN A N 1
ATOM 3322 C CA . ASN A 1 405 ? -15.82 12.789 0.334 1 85.94 405 ASN A CA 1
ATOM 3323 C C . ASN A 1 405 ? -14.977 11.812 1.15 1 85.94 405 ASN A C 1
ATOM 3325 O O . ASN A 1 405 ? -14.703 10.703 0.702 1 85.94 405 ASN A O 1
ATOM 3329 N N . THR A 1 406 ? -14.57 12.289 2.355 1 90.25 406 THR A N 1
ATOM 3330 C CA . THR A 1 406 ? -13.797 11.445 3.258 1 90.25 406 THR A CA 1
ATOM 3331 C C . THR A 1 406 ? -14.688 10.406 3.932 1 90.25 406 THR A C 1
ATOM 3333 O O . THR A 1 406 ? -15.336 10.703 4.938 1 90.25 406 THR A O 1
ATOM 3336 N N . MET A 1 407 ? -14.609 9.211 3.52 1 93.56 407 MET A N 1
ATOM 3337 C CA . MET A 1 407 ? -15.547 8.164 3.916 1 93.56 407 MET A CA 1
ATOM 3338 C C . MET A 1 407 ? -15.367 7.801 5.387 1 93.56 407 MET A C 1
ATOM 3340 O O . MET A 1 407 ? -16.344 7.484 6.074 1 93.56 407 MET A O 1
ATOM 3344 N N . PRO A 1 408 ? -14.18 7.859 5.918 1 93.62 408 PRO A N 1
ATOM 3345 C CA . PRO A 1 408 ? -14.055 7.57 7.352 1 93.62 408 PRO A CA 1
ATOM 3346 C C . PRO A 1 408 ? -14.898 8.5 8.219 1 93.62 408 PRO A C 1
ATOM 3348 O O . PRO A 1 408 ? -15.344 8.109 9.297 1 93.62 408 PRO A O 1
ATOM 3351 N N . ILE A 1 409 ? -15.148 9.688 7.766 1 94.5 409 ILE A N 1
ATOM 3352 C CA . ILE A 1 409 ? -15.984 10.617 8.508 1 94.5 409 ILE A CA 1
ATOM 3353 C C . ILE A 1 409 ? -17.438 10.125 8.5 1 94.5 409 ILE A C 1
ATOM 3355 O O . ILE A 1 409 ? -18.141 10.242 9.508 1 94.5 409 ILE A O 1
ATOM 3359 N N . PHE A 1 410 ? -17.875 9.602 7.375 1 96.56 410 PHE A N 1
ATOM 3360 C CA . PHE A 1 410 ? -19.219 9.023 7.301 1 96.56 410 PHE A CA 1
ATOM 3361 C C . PHE A 1 410 ? -19.359 7.848 8.258 1 96.56 410 PHE A C 1
ATOM 3363 O O . PHE A 1 410 ? -20.375 7.695 8.922 1 96.56 410 PHE A O 1
ATOM 3370 N N . ALA A 1 411 ? -18.312 7.023 8.281 1 96.69 411 ALA A N 1
ATOM 3371 C CA . ALA A 1 411 ? -18.312 5.906 9.219 1 96.69 411 ALA A CA 1
ATOM 3372 C C . ALA A 1 411 ? -18.375 6.402 10.664 1 96.69 411 ALA A C 1
ATOM 3374 O O . ALA A 1 411 ? -19.078 5.824 11.492 1 96.69 411 ALA A O 1
ATOM 3375 N N . LEU A 1 412 ? -17.641 7.449 10.938 1 96.12 412 LEU A N 1
ATOM 3376 C CA . LEU A 1 412 ? -17.641 8.047 12.266 1 96.12 412 LEU A CA 1
ATOM 3377 C C . LEU A 1 412 ? -19.031 8.539 12.648 1 96.12 412 LEU A C 1
ATOM 3379 O O . LEU A 1 412 ? -19.5 8.289 13.766 1 96.12 412 LEU A O 1
ATOM 3383 N N . LEU A 1 413 ? -19.672 9.266 11.758 1 97.06 413 LEU A N 1
ATOM 3384 C CA . LEU A 1 413 ? -21.031 9.734 11.984 1 97.06 413 LEU A CA 1
ATOM 3385 C C . LEU A 1 413 ? -22 8.57 12.172 1 97.06 413 LEU A C 1
ATOM 3387 O O . LEU A 1 413 ? -22.938 8.648 12.969 1 97.06 413 LEU A O 1
ATOM 3391 N N . GLY A 1 414 ? -21.766 7.492 11.398 1 97.31 414 GLY A N 1
ATOM 3392 C CA . GLY A 1 414 ? -22.547 6.281 11.594 1 97.31 414 GLY A CA 1
ATOM 3393 C C . GLY A 1 414 ? -22.438 5.727 13.008 1 97.31 414 GLY A C 1
ATOM 3394 O O . GLY A 1 414 ? -23.438 5.309 13.594 1 97.31 414 GLY A O 1
ATOM 3395 N N . VAL A 1 415 ? -21.266 5.707 13.516 1 96.69 415 VAL A N 1
ATOM 3396 C CA . VAL A 1 415 ? -21.031 5.234 14.883 1 96.69 415 VAL A CA 1
ATOM 3397 C C . VAL A 1 415 ? -21.812 6.105 15.867 1 96.69 415 VAL A C 1
ATOM 3399 O O . VAL A 1 415 ? -22.422 5.594 16.812 1 96.69 415 VAL A O 1
ATOM 3402 N N . PHE A 1 416 ? -21.891 7.426 15.641 1 96.62 416 PHE A N 1
ATOM 3403 C CA . PHE A 1 416 ? -22.625 8.352 16.484 1 96.62 416 PHE A CA 1
ATOM 3404 C C . PHE A 1 416 ? -24.109 7.992 16.531 1 96.62 416 PHE A C 1
ATOM 3406 O O . PHE A 1 416 ? -24.688 7.855 17.609 1 96.62 416 PHE A O 1
ATOM 3413 N N . TYR A 1 417 ? -24.641 7.801 15.344 1 96.31 417 TYR A N 1
ATOM 3414 C CA . TYR A 1 417 ? -26.062 7.492 15.281 1 96.31 417 TYR A CA 1
ATOM 3415 C C . TYR A 1 417 ? -26.344 6.102 15.836 1 96.31 417 TYR A C 1
ATOM 3417 O O . TYR A 1 417 ? -27.391 5.863 16.438 1 96.31 417 TYR A O 1
ATOM 3425 N N . TYR A 1 418 ? -25.406 5.188 15.609 1 95.75 418 TYR A N 1
ATOM 3426 C CA . TYR A 1 418 ? -25.578 3.82 16.094 1 95.75 418 TYR A CA 1
ATOM 3427 C C . TYR A 1 418 ? -25.625 3.777 17.609 1 95.75 418 TYR A C 1
ATOM 3429 O O . TYR A 1 418 ? -26.453 3.08 18.188 1 95.75 418 TYR A O 1
ATOM 3437 N N . GLN A 1 419 ? -24.828 4.52 18.25 1 93.69 419 GLN A N 1
ATOM 3438 C CA . GLN A 1 419 ? -24.688 4.48 19.703 1 93.69 419 GLN A CA 1
ATOM 3439 C C . GLN A 1 419 ? -25.766 5.309 20.375 1 93.69 419 GLN A C 1
ATOM 3441 O O . GLN A 1 419 ? -26 5.168 21.578 1 93.69 419 GLN A O 1
ATOM 3446 N N . ASN A 1 420 ? -26.406 6.172 19.562 1 94.06 420 ASN A N 1
ATOM 3447 C CA . ASN A 1 420 ? -27.453 7.043 20.094 1 94.06 420 ASN A CA 1
ATOM 3448 C C . ASN A 1 420 ? -28.75 6.906 19.312 1 94.06 420 ASN A C 1
ATOM 3450 O O . ASN A 1 420 ? -29.094 7.777 18.516 1 94.06 420 ASN A O 1
ATOM 3454 N N . PRO A 1 421 ? -29.5 5.898 19.656 1 90.06 421 PRO A N 1
ATOM 3455 C CA . PRO A 1 421 ? -30.703 5.605 18.875 1 90.06 421 PRO A CA 1
ATOM 3456 C C . PRO A 1 421 ? -31.703 6.75 18.891 1 90.06 421 PRO A C 1
ATOM 3458 O O . PRO A 1 421 ? -32.531 6.879 17.969 1 90.06 421 PRO A O 1
ATOM 3461 N N . ASP A 1 422 ? -31.578 7.57 19.844 1 89.88 422 ASP A N 1
ATOM 3462 C CA . ASP A 1 422 ? -32.531 8.672 19.953 1 89.88 422 ASP A CA 1
ATOM 3463 C C . ASP A 1 422 ? -32.062 9.875 19.141 1 89.88 422 ASP A C 1
ATOM 3465 O O . ASP A 1 422 ? -32.812 10.836 18.953 1 89.88 422 ASP A O 1
ATOM 3469 N N . ALA A 1 423 ? -30.859 9.812 18.641 1 93.94 423 ALA A N 1
ATOM 3470 C CA . ALA A 1 423 ? -30.375 10.891 17.797 1 93.94 423 ALA A CA 1
ATOM 3471 C C . ALA A 1 423 ? -31.031 10.844 16.406 1 93.94 423 ALA A C 1
ATOM 3473 O O . ALA A 1 423 ? -31.125 9.773 15.805 1 93.94 423 ALA A O 1
ATOM 3474 N N . GLU A 1 424 ? -31.531 11.992 15.953 1 92.62 424 GLU A N 1
ATOM 3475 C CA . GLU A 1 424 ? -32.219 12.07 14.656 1 92.62 424 GLU A CA 1
ATOM 3476 C C . GLU A 1 424 ? -31.469 13 13.703 1 92.62 424 GLU A C 1
ATOM 3478 O O . GLU A 1 424 ? -30.594 13.758 14.125 1 92.62 424 GLU A O 1
ATOM 3483 N N . VAL A 1 425 ? -31.781 12.773 12.453 1 94.38 425 VAL A N 1
ATOM 3484 C CA . VAL A 1 425 ? -31.312 13.727 11.453 1 94.38 425 VAL A CA 1
ATOM 3485 C C . VAL A 1 425 ? -32.094 15.039 11.594 1 94.38 425 VAL A C 1
ATOM 3487 O O . VAL A 1 425 ? -32.938 15.367 10.758 1 94.38 425 VAL A O 1
ATOM 3490 N N . SER A 1 426 ? -31.781 15.719 12.617 1 90.81 426 SER A N 1
ATOM 3491 C CA . SER A 1 426 ? -32.469 16.953 12.984 1 90.81 426 SER A CA 1
ATOM 3492 C C . SER A 1 426 ? -31.719 18.172 12.453 1 90.81 426 SER A C 1
ATOM 3494 O O . SER A 1 426 ? -30.578 18.062 11.969 1 90.81 426 SER A O 1
ATOM 3496 N N . ASP A 1 427 ? -32.375 19.312 12.523 1 85.94 427 ASP A N 1
ATOM 3497 C CA . ASP A 1 427 ? -31.734 20.578 12.156 1 85.94 427 ASP A CA 1
ATOM 3498 C C . ASP A 1 427 ? -30.484 20.812 13.008 1 85.94 427 ASP A C 1
ATOM 3500 O O . ASP A 1 427 ? -29.469 21.297 12.5 1 85.94 427 ASP A O 1
ATOM 3504 N N . ALA A 1 428 ? -30.594 20.453 14.258 1 87.19 428 ALA A N 1
ATOM 3505 C CA . ALA A 1 428 ? -29.469 20.641 15.172 1 87.19 428 ALA A CA 1
ATOM 3506 C C . ALA A 1 428 ? -28.266 19.797 14.758 1 87.19 428 ALA A C 1
ATOM 3508 O O . ALA A 1 428 ? -27.141 20.266 14.781 1 87.19 428 ALA A O 1
ATOM 3509 N N . ASN A 1 429 ? -28.531 18.594 14.445 1 93.12 429 ASN A N 1
ATOM 3510 C CA . ASN A 1 429 ? -27.453 17.703 14.031 1 93.12 429 ASN A CA 1
ATOM 3511 C C . ASN A 1 429 ? -26.891 18.109 12.672 1 93.12 429 ASN A C 1
ATOM 3513 O O . ASN A 1 429 ? -25.672 18.031 12.445 1 93.12 429 ASN A O 1
ATOM 3517 N N . ARG A 1 430 ? -27.719 18.531 11.75 1 88.88 430 ARG A N 1
ATOM 3518 C CA . ARG A 1 430 ? -27.234 19.031 10.461 1 88.88 430 ARG A CA 1
ATOM 3519 C C . ARG A 1 430 ? -26.328 20.25 10.633 1 88.88 430 ARG A C 1
ATOM 3521 O O . ARG A 1 430 ? -25.281 20.344 9.984 1 88.88 430 ARG A O 1
ATOM 3528 N N . GLU A 1 431 ? -26.766 21.062 11.461 1 83.56 431 GLU A N 1
ATOM 3529 C CA . GLU A 1 431 ? -25.984 22.266 11.727 1 83.56 431 GLU A CA 1
ATOM 3530 C C . GLU A 1 431 ? -24.641 21.922 12.375 1 83.56 431 GLU A C 1
ATOM 3532 O O . GLU A 1 431 ? -23.594 22.453 11.992 1 83.56 431 GLU A O 1
ATOM 3537 N N . SER A 1 432 ? -24.688 21.047 13.352 1 89.38 432 SER A N 1
ATOM 3538 C CA . SER A 1 432 ? -23.469 20.656 14.055 1 89.38 432 SER A CA 1
ATOM 3539 C C . SER A 1 432 ? -22.484 19.969 13.117 1 89.38 432 SER A C 1
ATOM 3541 O O . SER A 1 432 ? -21.281 20.25 13.156 1 89.38 432 SER A O 1
ATOM 3543 N N . VAL A 1 433 ? -22.969 19.078 12.32 1 91.12 433 VAL A N 1
ATOM 3544 C CA . VAL A 1 433 ? -22.109 18.344 11.383 1 91.12 433 VAL A CA 1
ATOM 3545 C C . VAL A 1 433 ? -21.562 19.312 10.328 1 91.12 433 VAL A C 1
ATOM 3547 O O . VAL A 1 433 ? -20.406 19.203 9.93 1 91.12 433 VAL A O 1
ATOM 3550 N N . PHE A 1 434 ? -22.438 20.203 9.867 1 86.81 434 PHE A N 1
ATOM 3551 C CA . PHE A 1 434 ? -21.984 21.203 8.914 1 86.81 434 PHE A CA 1
ATOM 3552 C C . PHE A 1 434 ? -20.828 22.031 9.484 1 86.81 434 PHE A C 1
ATOM 3554 O O . PHE A 1 434 ? -19.828 22.234 8.812 1 86.81 434 PHE A O 1
ATOM 3561 N N . GLN A 1 435 ? -20.984 22.453 10.664 1 84.56 435 GLN A N 1
ATOM 3562 C CA . GLN A 1 435 ? -19.938 23.234 11.328 1 84.56 435 GLN A CA 1
ATOM 3563 C C . GLN A 1 435 ? -18.656 22.406 11.508 1 84.56 435 GLN A C 1
ATOM 3565 O O . GLN A 1 435 ? -17.562 22.922 11.359 1 84.56 435 GLN A O 1
ATOM 3570 N N . PHE A 1 436 ? -18.891 21.203 11.875 1 90.88 436 PHE A N 1
ATOM 3571 C CA . PHE A 1 436 ? -17.766 20.297 12.047 1 90.88 436 PHE A CA 1
ATOM 3572 C C . PHE A 1 436 ? -16.984 20.156 10.75 1 90.88 436 PHE A C 1
ATOM 3574 O O . PHE A 1 436 ? -15.758 20.281 10.742 1 90.88 436 PHE A O 1
ATOM 3581 N N . VAL A 1 437 ? -17.656 19.891 9.648 1 87.94 437 VAL A N 1
ATOM 3582 C CA . VAL A 1 437 ? -17.031 19.688 8.352 1 87.94 437 VAL A CA 1
ATOM 3583 C C . VAL A 1 437 ? -16.359 21 7.898 1 87.94 437 VAL A C 1
ATOM 3585 O O . VAL A 1 437 ? -15.25 20.984 7.371 1 87.94 437 VAL A O 1
ATOM 3588 N N . ALA A 1 438 ? -17.062 22.094 8.086 1 83.88 438 ALA A N 1
ATOM 3589 C CA . ALA A 1 438 ? -16.516 23.391 7.711 1 83.88 438 ALA A CA 1
ATOM 3590 C C . ALA A 1 438 ? -15.203 23.672 8.445 1 83.88 438 ALA A C 1
ATOM 3592 O O . ALA A 1 438 ? -14.227 24.109 7.84 1 83.88 438 ALA A O 1
ATOM 3593 N N . ARG A 1 439 ? -15.211 23.375 9.68 1 84.5 439 ARG A N 1
ATOM 3594 C CA . ARG A 1 439 ? -14.008 23.578 10.484 1 84.5 439 ARG A CA 1
ATOM 3595 C C . ARG A 1 439 ? -12.891 22.641 10.047 1 84.5 439 ARG A C 1
ATOM 3597 O O . ARG A 1 439 ? -11.727 23.031 10 1 84.5 439 ARG A O 1
ATOM 3604 N N . ALA A 1 440 ? -13.289 21.453 9.836 1 86.94 440 ALA A N 1
ATOM 3605 C CA . ALA A 1 440 ? -12.32 20.469 9.367 1 86.94 440 ALA A CA 1
ATOM 3606 C C . ALA A 1 440 ? -11.688 20.906 8.047 1 86.94 440 ALA A C 1
ATOM 3608 O O . ALA A 1 440 ? -10.477 20.766 7.855 1 86.94 440 ALA A O 1
ATOM 3609 N N . LEU A 1 441 ? -12.531 21.422 7.16 1 80.81 441 LEU A N 1
ATOM 3610 C CA . LEU A 1 441 ? -12.047 21.875 5.855 1 80.81 441 LEU A CA 1
ATOM 3611 C C . LEU A 1 441 ? -11.102 23.062 6.004 1 80.81 441 LEU A C 1
ATOM 3613 O O . LEU A 1 441 ? -10.086 23.141 5.316 1 80.81 441 LEU A O 1
ATOM 3617 N N . LEU A 1 442 ? -11.516 23.906 6.84 1 77.62 442 LEU A N 1
ATOM 3618 C CA . LEU A 1 442 ? -10.688 25.078 7.102 1 77.62 442 LEU A CA 1
ATOM 3619 C C . LEU A 1 442 ? -9.289 24.672 7.566 1 77.62 442 LEU A C 1
ATOM 3621 O O . LEU A 1 442 ? -8.297 25.266 7.16 1 77.62 442 LEU A O 1
ATOM 3625 N N . LEU A 1 443 ? -9.266 23.609 8.328 1 77.38 443 LEU A N 1
ATOM 3626 C CA . LEU A 1 443 ? -8.023 23.234 8.992 1 77.38 443 LEU A CA 1
ATOM 3627 C C . LEU A 1 443 ? -7.281 22.172 8.203 1 77.38 443 LEU A C 1
ATOM 3629 O O . LEU A 1 443 ? -6.109 21.891 8.469 1 77.38 443 LEU A O 1
ATOM 3633 N N . ASN A 1 444 ? -7.875 21.562 7.219 1 75.38 444 ASN A N 1
ATOM 3634 C CA . ASN A 1 444 ? -7.34 20.375 6.566 1 75.38 444 ASN A CA 1
ATOM 3635 C C . ASN A 1 444 ? -6.062 20.688 5.793 1 75.38 444 ASN A C 1
ATOM 3637 O O . ASN A 1 444 ? -5.133 19.875 5.77 1 75.38 444 ASN A O 1
ATOM 3641 N N . LYS A 1 445 ? -6.121 21.75 5.082 1 63.12 445 LYS A N 1
ATOM 3642 C CA . LYS A 1 445 ? -4.984 22.109 4.23 1 63.12 445 LYS A CA 1
ATOM 3643 C C . LYS A 1 445 ? -3.693 22.172 5.039 1 63.12 445 LYS A C 1
ATOM 3645 O O . LYS A 1 445 ? -2.629 21.781 4.551 1 63.12 445 LYS A O 1
ATOM 3650 N N . TYR A 1 446 ? -3.92 22.578 6.277 1 58.47 446 TYR A N 1
ATOM 3651 C CA . TYR A 1 446 ? -2.703 22.844 7.039 1 58.47 446 TYR A CA 1
ATOM 3652 C C . TYR A 1 446 ? -2.492 21.781 8.109 1 58.47 446 TYR A C 1
ATOM 3654 O O . TYR A 1 446 ? -1.354 21.469 8.477 1 58.47 446 TYR A O 1
ATOM 3662 N N . TYR A 1 447 ? -3.609 21.25 8.648 1 63.41 447 TYR A N 1
ATOM 3663 C CA . TYR A 1 447 ? -3.506 20.328 9.781 1 63.41 447 TYR A CA 1
ATOM 3664 C C . TYR A 1 447 ? -3.855 18.906 9.367 1 63.41 447 TYR A C 1
ATOM 3666 O O . TYR A 1 447 ? -3.76 17.984 10.18 1 63.41 447 TYR A O 1
ATOM 3674 N N . GLN A 1 448 ? -4.086 18.641 8.156 1 71.31 448 GLN A N 1
ATOM 3675 C CA . GLN A 1 448 ? -4.488 17.328 7.668 1 71.31 448 GLN A CA 1
ATOM 3676 C C . GLN A 1 448 ? -5.5 16.672 8.609 1 71.31 448 GLN A C 1
ATOM 3678 O O . GLN A 1 448 ? -5.25 15.594 9.148 1 71.31 448 GLN A O 1
ATOM 3683 N N . VAL A 1 449 ? -6.531 17.297 8.797 1 77.25 449 VAL A N 1
ATOM 3684 C CA . VAL A 1 449 ? -7.574 16.922 9.75 1 77.25 449 VAL A CA 1
ATOM 3685 C C . VAL A 1 449 ? -8.398 15.758 9.188 1 77.25 449 VAL A C 1
ATOM 3687 O O . VAL A 1 449 ? -8.805 14.867 9.93 1 77.25 449 VAL A O 1
ATOM 3690 N N . LEU A 1 450 ? -8.609 15.734 7.922 1 80.5 450 LEU A N 1
ATOM 3691 C CA . LEU A 1 450 ? -9.469 14.742 7.293 1 80.5 450 LEU A CA 1
ATOM 3692 C C . LEU A 1 450 ? -8.672 13.5 6.898 1 80.5 450 LEU A C 1
ATOM 3694 O O . LEU A 1 450 ? -8.648 13.125 5.727 1 80.5 450 LEU A O 1
ATOM 3698 N N . THR A 1 451 ? -8.016 12.883 7.969 1 80.31 451 THR A N 1
ATOM 3699 C CA . THR A 1 451 ? -7.184 11.703 7.77 1 80.31 451 THR A CA 1
ATOM 3700 C C . THR A 1 451 ? -7.77 10.492 8.492 1 80.31 451 THR A C 1
ATOM 3702 O O . THR A 1 451 ? -8.625 10.648 9.375 1 80.31 451 THR A O 1
ATOM 3705 N N . TYR A 1 452 ? -7.273 9.352 8.156 1 83.19 452 TYR A N 1
ATOM 3706 C CA . TYR A 1 452 ? -7.676 8.109 8.812 1 83.19 452 TYR A CA 1
ATOM 3707 C C . TYR A 1 452 ? -7.266 8.117 10.281 1 83.19 452 TYR A C 1
ATOM 3709 O O . TYR A 1 452 ? -8 7.625 11.141 1 83.19 452 TYR A O 1
ATOM 3717 N N . GLY A 1 453 ? -6.105 8.688 10.523 1 81.12 453 GLY A N 1
ATOM 3718 C CA . GLY A 1 453 ? -5.609 8.742 11.891 1 81.12 453 GLY A CA 1
ATOM 3719 C C . GLY A 1 453 ? -6.488 9.578 12.805 1 81.12 453 GLY A C 1
ATOM 3720 O O . GLY A 1 453 ? -6.801 9.156 13.922 1 81.12 453 GLY A O 1
ATOM 3721 N N . LYS A 1 454 ? -6.875 10.664 12.344 1 85.94 454 LYS A N 1
ATOM 3722 C CA . LYS A 1 454 ? -7.734 11.531 13.148 1 85.94 454 LYS A CA 1
ATOM 3723 C C . LYS A 1 454 ? -9.094 10.883 13.383 1 85.94 454 LYS A C 1
ATOM 3725 O O . LYS A 1 454 ? -9.648 10.977 14.484 1 85.94 454 LYS A O 1
ATOM 3730 N N . CYS A 1 455 ? -9.633 10.281 12.398 1 90.44 455 CYS A N 1
ATOM 3731 C CA . CYS A 1 455 ? -10.93 9.625 12.531 1 90.44 455 CYS A CA 1
ATOM 3732 C C . CYS A 1 455 ? -10.859 8.492 13.547 1 90.44 455 CYS A C 1
ATOM 3734 O O . CYS A 1 455 ? -11.812 8.273 14.305 1 90.44 455 CYS A O 1
ATOM 3736 N N . ARG A 1 456 ? -9.789 7.816 13.508 1 89 456 ARG A N 1
ATOM 3737 C CA . ARG A 1 456 ? -9.609 6.758 14.492 1 89 456 ARG A CA 1
ATOM 3738 C C . ARG A 1 456 ? -9.648 7.312 15.914 1 89 456 ARG A C 1
ATOM 3740 O O . ARG A 1 456 ? -10.305 6.746 16.797 1 89 456 ARG A O 1
ATOM 3747 N N . ASN A 1 457 ? -8.969 8.391 16.094 1 88.75 457 ASN A N 1
ATOM 3748 C CA . ASN A 1 457 ? -8.969 9.023 17.406 1 88.75 457 ASN A CA 1
ATOM 3749 C C . ASN A 1 457 ? -10.359 9.5 17.812 1 88.75 457 ASN A C 1
ATOM 3751 O O . ASN A 1 457 ? -10.789 9.312 18.953 1 88.75 457 ASN A O 1
ATOM 3755 N N . TRP A 1 458 ? -10.984 10.109 16.891 1 93.62 458 TRP A N 1
ATOM 3756 C CA . TRP A 1 458 ? -12.336 10.609 17.141 1 93.62 458 TRP A CA 1
ATOM 3757 C C . TRP A 1 458 ? -13.289 9.461 17.453 1 93.62 458 TRP A C 1
ATOM 3759 O O . TRP A 1 458 ? -14.203 9.602 18.266 1 93.62 458 TRP A O 1
ATOM 3769 N N . MET A 1 459 ? -13.07 8.359 16.75 1 93.44 459 MET A N 1
ATOM 3770 C CA . MET A 1 459 ? -13.906 7.188 17 1 93.44 459 MET A CA 1
ATOM 3771 C C . MET A 1 459 ? -13.742 6.691 18.422 1 93.44 459 MET A C 1
ATOM 3773 O O . MET A 1 459 ? -14.734 6.363 19.094 1 93.44 459 MET A O 1
ATOM 3777 N N . ARG A 1 460 ? -12.586 6.695 18.922 1 90.25 460 ARG A N 1
ATOM 3778 C CA . ARG A 1 460 ? -12.336 6.266 20.297 1 90.25 460 ARG A CA 1
ATOM 3779 C C . ARG A 1 460 ? -13.023 7.191 21.281 1 90.25 460 ARG A C 1
ATOM 3781 O O . ARG A 1 460 ? -13.586 6.734 22.281 1 90.25 460 ARG A O 1
ATOM 3788 N N . TYR A 1 461 ? -12.945 8.438 20.969 1 93.12 461 TYR A N 1
ATOM 3789 C CA . TYR A 1 461 ? -13.609 9.414 21.812 1 93.12 461 TYR A CA 1
ATOM 3790 C C . TYR A 1 461 ? -15.117 9.219 21.797 1 93.12 461 TYR A C 1
ATOM 3792 O O . TYR A 1 461 ? -15.758 9.219 22.859 1 93.12 461 TYR A O 1
ATOM 3800 N N . LEU A 1 462 ? -15.695 9.039 20.656 1 93.38 462 LEU A N 1
ATOM 3801 C CA . LEU A 1 462 ? -17.141 8.93 20.484 1 93.38 462 LEU A CA 1
ATOM 3802 C C . LEU A 1 462 ? -17.672 7.68 21.188 1 93.38 462 LEU A C 1
ATOM 3804 O O . LEU A 1 462 ? -18.797 7.676 21.688 1 93.38 462 LEU A O 1
ATOM 3808 N N . ARG A 1 463 ? -16.906 6.68 21.172 1 89.31 463 ARG A N 1
ATOM 3809 C CA . ARG A 1 463 ? -17.359 5.43 21.781 1 89.31 463 ARG A CA 1
ATOM 3810 C C . ARG A 1 463 ? -17.5 5.578 23.281 1 89.31 463 ARG A C 1
ATOM 3812 O O . ARG A 1 463 ? -18.328 4.887 23.906 1 89.31 463 ARG A O 1
ATOM 3819 N N . GLU A 1 464 ? -16.797 6.504 23.828 1 90.5 464 GLU A N 1
ATOM 3820 C CA . GLU A 1 464 ? -16.875 6.734 25.266 1 90.5 464 GLU A CA 1
ATOM 3821 C C . GLU A 1 464 ? -17.719 7.965 25.594 1 90.5 464 GLU A C 1
ATOM 3823 O O . GLU A 1 464 ? -17.969 8.266 26.766 1 90.5 464 GLU A O 1
ATOM 3828 N N . TRP A 1 465 ? -18.172 8.586 24.594 1 93 465 TRP A N 1
ATOM 3829 C CA . TRP A 1 465 ? -18.922 9.836 24.734 1 93 465 TRP A CA 1
ATOM 3830 C C . TRP A 1 465 ? -20.344 9.578 25.188 1 93 465 TRP A C 1
ATOM 3832 O O . TRP A 1 465 ? -21 8.641 24.703 1 93 465 TRP A O 1
ATOM 3842 N N . GLU A 1 466 ? -20.859 10.391 26.141 1 91.25 466 GLU A N 1
ATOM 3843 C CA . GLU A 1 466 ? -22.234 10.344 26.609 1 91.25 466 GLU A CA 1
ATOM 3844 C C . GLU A 1 466 ? -22.922 11.703 26.484 1 91.25 466 GLU A C 1
ATOM 3846 O O . GLU A 1 466 ? -22.359 12.719 26.875 1 91.25 466 GLU A O 1
ATOM 3851 N N . PRO A 1 467 ? -24.016 11.633 25.828 1 91.31 467 PRO A N 1
ATOM 3852 C CA . PRO A 1 467 ? -24.734 12.898 25.719 1 91.31 467 PRO A CA 1
ATOM 3853 C C . PRO A 1 467 ? -25.25 13.414 27.062 1 91.31 467 PRO A C 1
ATOM 3855 O O . PRO A 1 467 ? -25.422 12.633 28 1 91.31 467 PRO A O 1
ATOM 3858 N N . GLU A 1 468 ? -25.375 14.719 27.078 1 87 468 GLU A N 1
ATOM 3859 C CA . GLU A 1 468 ? -25.984 15.312 28.266 1 87 468 GLU A CA 1
ATOM 3860 C C . GLU A 1 468 ? -27.438 14.859 28.422 1 87 468 GLU A C 1
ATOM 3862 O O . GLU A 1 468 ? -28.172 14.789 27.453 1 87 468 GLU A O 1
ATOM 3867 N N . PRO A 1 469 ? -27.75 14.539 29.75 1 84.56 469 PRO A N 1
ATOM 3868 C CA . PRO A 1 469 ? -29.109 14.055 29.984 1 84.56 469 PRO A CA 1
ATOM 3869 C C . PRO A 1 469 ? -30.172 15.109 29.672 1 84.56 469 PRO A C 1
ATOM 3871 O O . PRO A 1 469 ? -29.922 16.312 29.828 1 84.56 469 PRO A O 1
ATOM 3874 N N . ASP A 1 470 ? -31.297 14.836 29.156 1 82.94 470 ASP A N 1
ATOM 3875 C CA . ASP A 1 470 ? -32.5 15.617 28.953 1 82.94 470 ASP A CA 1
ATOM 3876 C C . ASP A 1 470 ? -32.312 16.641 27.828 1 82.94 470 ASP A C 1
ATOM 3878 O O . ASP A 1 470 ? -33.094 17.594 27.719 1 82.94 470 ASP A O 1
ATOM 3882 N N . GLU A 1 471 ? -31.266 16.625 27.109 1 85.12 471 GLU A N 1
ATOM 3883 C CA . GLU A 1 471 ? -31.047 17.469 25.938 1 85.12 471 GLU A CA 1
ATOM 3884 C C . GLU A 1 471 ? -31.078 16.656 24.656 1 85.12 471 GLU A C 1
ATOM 3886 O O . GLU A 1 471 ? -30.828 15.445 24.672 1 85.12 471 GLU A O 1
ATOM 3891 N N . PRO A 1 472 ? -31.484 17.344 23.641 1 89.75 472 PRO A N 1
ATOM 3892 C CA . PRO A 1 472 ? -31.391 16.625 22.375 1 89.75 472 PRO A CA 1
ATOM 3893 C C . PRO A 1 472 ? -29.984 16.141 22.062 1 89.75 472 PRO A C 1
ATOM 3895 O O . PRO A 1 472 ? -29.016 16.844 22.359 1 89.75 472 PRO A O 1
ATOM 3898 N N . ILE A 1 473 ? -29.906 15 21.578 1 94.69 473 ILE A N 1
ATOM 3899 C CA . ILE A 1 473 ? -28.609 14.398 21.297 1 94.69 473 ILE A CA 1
ATOM 3900 C C . ILE A 1 473 ? -28.047 14.984 20 1 94.69 473 ILE A C 1
ATOM 3902 O O . ILE A 1 473 ? -28.594 14.758 18.922 1 94.69 473 ILE A O 1
ATOM 3906 N N . VAL A 1 474 ? -27.031 15.75 20.125 1 94.88 474 VAL A N 1
ATOM 3907 C CA . VAL A 1 474 ? -26.406 16.422 19 1 94.88 474 VAL A CA 1
ATOM 3908 C C . VAL A 1 474 ? -24.969 15.945 18.844 1 94.88 474 VAL A C 1
ATOM 3910 O O . VAL A 1 474 ? -24.281 15.695 19.828 1 94.88 474 VAL A O 1
ATOM 3913 N N . PHE A 1 475 ? -24.578 15.773 17.547 1 96.06 475 PHE A N 1
ATOM 3914 C CA . PHE A 1 475 ? -23.219 15.359 17.234 1 96.06 475 PHE A CA 1
ATOM 3915 C C . PHE A 1 475 ? -22.203 16.281 17.891 1 96.06 475 PHE A C 1
ATOM 3917 O O . PHE A 1 475 ? -22.266 17.5 17.719 1 96.06 475 PHE A O 1
ATOM 3924 N N . PRO A 1 476 ? -21.25 15.742 18.625 1 95.44 476 PRO A N 1
ATOM 3925 C CA . PRO A 1 476 ? -20.328 16.578 19.406 1 95.44 476 PRO A CA 1
ATOM 3926 C C . PRO A 1 476 ? -19.109 17.031 18.609 1 95.44 476 PRO A C 1
ATOM 3928 O O . PRO A 1 476 ? -17.984 16.719 18.984 1 95.44 476 PRO A O 1
ATOM 3931 N N . GLY A 1 477 ? -19.297 17.766 17.562 1 92.81 477 GLY A N 1
ATOM 3932 C CA . GLY A 1 477 ? -18.234 18.172 16.672 1 92.81 477 GLY A CA 1
ATOM 3933 C C . GLY A 1 477 ? -17.172 19.016 17.359 1 92.81 477 GLY A C 1
ATOM 3934 O O . GLY A 1 477 ? -15.977 18.812 17.125 1 92.81 477 GLY A O 1
ATOM 3935 N N . GLU A 1 478 ? -17.594 19.953 18.156 1 88.44 478 GLU A N 1
ATOM 3936 C CA . GLU A 1 478 ? -16.656 20.828 18.844 1 88.44 478 GLU A CA 1
ATOM 3937 C C . GLU A 1 478 ? -15.781 20.047 19.812 1 88.44 478 GLU A C 1
ATOM 3939 O O . GLU A 1 478 ? -14.578 20.297 19.906 1 88.44 478 GLU A O 1
ATOM 3944 N N . GLU A 1 479 ? -16.391 19.109 20.469 1 91.88 479 GLU A N 1
ATOM 3945 C CA . GLU A 1 479 ? -15.664 18.297 21.438 1 91.88 479 GLU A CA 1
ATOM 3946 C C . GLU A 1 479 ? -14.609 17.438 20.766 1 91.88 479 GLU A C 1
ATOM 3948 O O . GLU A 1 479 ? -13.555 17.172 21.328 1 91.88 479 GLU A O 1
ATOM 3953 N N . LEU A 1 480 ? -14.93 16.984 19.594 1 93.31 480 LEU A N 1
ATOM 3954 C CA . LEU A 1 480 ? -13.984 16.172 18.859 1 93.31 480 LEU A CA 1
ATOM 3955 C C . LEU A 1 480 ? -12.711 16.953 18.547 1 93.31 480 LEU A C 1
ATOM 3957 O O . LEU A 1 480 ? -11.602 16.422 18.688 1 93.31 480 LEU A O 1
ATOM 3961 N N . PHE A 1 481 ? -12.852 18.203 18.172 1 88 481 PHE A N 1
ATOM 3962 C CA . PHE A 1 481 ? -11.68 19.031 17.906 1 88 481 PHE A CA 1
ATOM 3963 C C . PHE A 1 481 ? -10.914 19.312 19.188 1 88 481 PHE A C 1
ATOM 3965 O O . PHE A 1 481 ? -9.68 19.312 19.188 1 88 481 PHE A O 1
ATOM 3972 N N . GLU A 1 482 ? -11.641 19.531 20.234 1 84.19 482 GLU A N 1
ATOM 3973 C CA . GLU A 1 482 ? -11.023 19.797 21.516 1 84.19 482 GLU A CA 1
ATOM 3974 C C . GLU A 1 482 ? -10.234 18.594 22.016 1 84.19 482 GLU A C 1
ATOM 3976 O O . GLU A 1 482 ? -9.156 18.75 22.594 1 84.19 482 GLU A O 1
ATOM 3981 N N . SER A 1 483 ? -10.836 17.453 21.75 1 86.5 483 SER A N 1
ATOM 3982 C CA . SER A 1 483 ? -10.172 16.219 22.188 1 86.5 483 SER A CA 1
ATOM 3983 C C . SER A 1 483 ? -8.828 16.047 21.5 1 86.5 483 SER A C 1
ATOM 3985 O O . SER A 1 483 ? -7.934 15.375 22.031 1 86.5 483 SER A O 1
ATOM 3987 N N . GLU A 1 484 ? -8.703 16.625 20.328 1 80 484 GLU A N 1
ATOM 3988 C CA . GLU A 1 484 ? -7.465 16.547 19.547 1 80 484 GLU A CA 1
ATOM 3989 C C . GLU A 1 484 ? -6.656 17.844 19.672 1 80 484 GLU A C 1
ATOM 3991 O O . GLU A 1 484 ? -5.598 17.969 19.062 1 80 484 GLU A O 1
ATOM 3996 N N . ASN A 1 485 ? -7.219 18.766 20.422 1 74.56 485 ASN A N 1
ATOM 3997 C CA . ASN A 1 485 ? -6.59 20.062 20.641 1 74.56 485 ASN A CA 1
ATOM 3998 C C . ASN A 1 485 ? -6.262 20.75 19.312 1 74.56 485 ASN A C 1
ATOM 4000 O O . ASN A 1 485 ? -5.137 21.203 19.109 1 74.56 485 ASN A O 1
ATOM 4004 N N . ILE A 1 486 ? -7.207 20.672 18.438 1 76.38 486 ILE A N 1
ATOM 4005 C CA . ILE A 1 486 ? -7.074 21.312 17.125 1 76.38 486 ILE A CA 1
ATOM 4006 C C . ILE A 1 486 ? -7.934 22.562 17.062 1 76.38 486 ILE A C 1
ATOM 4008 O O . ILE A 1 486 ? -9.133 22.516 17.344 1 76.38 486 ILE A O 1
ATOM 4012 N N . SER A 1 487 ? -7.379 23.734 16.812 1 76.44 487 SER A N 1
ATOM 4013 C CA . SER A 1 487 ? -8.086 25 16.609 1 76.44 487 SER A CA 1
ATOM 4014 C C . SER A 1 487 ? -7.383 25.859 15.562 1 76.44 487 SER A C 1
ATOM 4016 O O . SER A 1 487 ? -6.156 25.812 15.438 1 76.44 487 SER A O 1
ATOM 4018 N N . PRO A 1 488 ? -8.195 26.531 14.844 1 76.69 488 PRO A N 1
ATOM 4019 C CA . PRO A 1 488 ? -7.566 27.391 13.836 1 76.69 488 PRO A CA 1
ATOM 4020 C C . PRO A 1 488 ? -6.844 28.594 14.461 1 76.69 488 PRO A C 1
ATOM 4022 O O . PRO A 1 488 ? -7.277 29.109 15.484 1 76.69 488 PRO A O 1
ATOM 4025 N N . SER A 1 489 ? -5.777 29.016 13.812 1 73.12 489 SER A N 1
ATOM 4026 C CA . SER A 1 489 ? -5.121 30.266 14.148 1 73.12 489 SER A CA 1
ATOM 4027 C C . SER A 1 489 ? -5.719 31.422 13.359 1 73.12 489 SER A C 1
ATOM 4029 O O . SER A 1 489 ? -6.465 31.219 12.398 1 73.12 489 SER A O 1
ATOM 4031 N N . ALA A 1 490 ? -5.422 32.594 13.914 1 79.19 490 ALA A N 1
ATOM 4032 C CA . ALA A 1 490 ? -5.879 33.75 13.172 1 79.19 490 ALA A CA 1
ATOM 4033 C C . ALA A 1 490 ? -5.348 33.75 11.742 1 79.19 490 ALA A C 1
ATOM 4035 O O . ALA A 1 490 ? -6.059 34.094 10.805 1 79.19 490 ALA A O 1
ATOM 4036 N N . GLU A 1 491 ? -4.191 33.25 11.695 1 73.44 491 GLU A N 1
ATOM 4037 C CA . GLU A 1 491 ? -3.561 33.219 10.375 1 73.44 491 GLU A CA 1
ATOM 4038 C C . GLU A 1 491 ? -4.223 32.188 9.469 1 73.44 491 GLU A C 1
ATOM 4040 O O . GLU A 1 491 ? -4.324 32.406 8.258 1 73.44 491 GLU A O 1
ATOM 4045 N N . ASP A 1 492 ? -4.613 31.156 10.031 1 74.69 492 ASP A N 1
ATOM 4046 C CA . ASP A 1 492 ? -5.332 30.156 9.258 1 74.69 492 ASP A CA 1
ATOM 4047 C C . ASP A 1 492 ? -6.605 30.734 8.641 1 74.69 492 ASP A C 1
ATOM 4049 O O . ASP A 1 492 ? -6.898 30.5 7.469 1 74.69 492 ASP A O 1
ATOM 4053 N N . ILE A 1 493 ? -7.207 31.453 9.43 1 81.75 493 ILE A N 1
ATOM 4054 C CA . ILE A 1 493 ? -8.469 32.031 9.008 1 81.75 493 ILE A CA 1
ATOM 4055 C C . ILE A 1 493 ? -8.219 33.094 7.914 1 81.75 493 ILE A C 1
ATOM 4057 O O . ILE A 1 493 ? -8.906 33.094 6.895 1 81.75 493 ILE A O 1
ATOM 4061 N N . ARG A 1 494 ? -7.207 33.906 8.156 1 82 494 ARG A N 1
ATOM 4062 C CA . ARG A 1 494 ? -6.879 34.938 7.176 1 82 494 ARG A CA 1
ATOM 4063 C C . ARG A 1 494 ? -6.531 34.312 5.824 1 82 494 ARG A C 1
ATOM 4065 O O . ARG A 1 494 ? -6.965 34.812 4.781 1 82 494 ARG A O 1
ATOM 4072 N N . ARG A 1 495 ? -5.848 33.375 5.914 1 75.81 495 ARG A N 1
ATOM 4073 C CA . ARG A 1 495 ? -5.406 32.719 4.688 1 75.81 495 ARG A CA 1
ATOM 4074 C C . ARG A 1 495 ? -6.578 32.094 3.947 1 75.81 495 ARG A C 1
ATOM 4076 O O . ARG A 1 495 ? -6.668 32.188 2.721 1 75.81 495 ARG A O 1
ATOM 4083 N N . VAL A 1 496 ? -7.391 31.406 4.582 1 79.12 496 VAL A N 1
ATOM 4084 C CA . VAL A 1 496 ? -8.523 30.719 3.961 1 79.12 496 VAL A CA 1
ATOM 4085 C C . VAL A 1 496 ? -9.469 31.75 3.348 1 79.12 496 VAL A C 1
ATOM 4087 O O . VAL A 1 496 ? -9.961 31.562 2.23 1 79.12 496 VAL A O 1
ATOM 4090 N N . VAL A 1 497 ? -9.648 32.812 4.082 1 84.62 497 VAL A N 1
ATOM 4091 C CA . VAL A 1 497 ? -10.562 33.844 3.588 1 84.62 497 VAL A CA 1
ATOM 4092 C C . VAL A 1 497 ? -9.969 34.5 2.352 1 84.62 497 VAL A C 1
ATOM 4094 O O . VAL A 1 497 ? -10.672 34.781 1.376 1 84.62 497 VAL A O 1
ATOM 4097 N N . ALA A 1 498 ? -8.703 34.688 2.436 1 81 498 ALA A N 1
ATOM 4098 C CA . ALA A 1 498 ? -8.031 35.375 1.341 1 81 498 ALA A CA 1
ATOM 4099 C C . ALA A 1 498 ? -8.07 34.562 0.061 1 81 498 ALA A C 1
ATOM 4101 O O . ALA A 1 498 ? -8.094 35.094 -1.042 1 81 498 ALA A O 1
ATOM 4102 N N . ASN A 1 499 ? -8.203 33.312 0.224 1 76.81 499 ASN A N 1
ATOM 4103 C CA . ASN A 1 499 ? -8.078 32.438 -0.945 1 76.81 499 ASN A CA 1
ATOM 4104 C C . ASN A 1 499 ? -9.406 31.797 -1.309 1 76.81 499 ASN A C 1
ATOM 4106 O O . ASN A 1 499 ? -9.5 31.078 -2.309 1 76.81 499 ASN A O 1
ATOM 4110 N N . ALA A 1 500 ? -10.391 32 -0.597 1 81.12 500 ALA A N 1
ATOM 4111 C CA . ALA A 1 500 ? -11.68 31.359 -0.826 1 81.12 500 ALA A CA 1
ATOM 4112 C C . ALA A 1 500 ? -12.391 31.953 -2.033 1 81.12 500 ALA A C 1
ATOM 4114 O O . ALA A 1 500 ? -12.648 33.156 -2.072 1 81.12 500 ALA A O 1
ATOM 4115 N N . ARG A 1 501 ? -12.609 31.188 -3.051 1 79.81 501 ARG A N 1
ATOM 4116 C CA . ARG A 1 501 ? -13.297 31.594 -4.27 1 79.81 501 ARG A CA 1
ATOM 4117 C C . ARG A 1 501 ? -14.297 30.547 -4.723 1 79.81 501 ARG A C 1
ATOM 4119 O O . ARG A 1 501 ? -14.031 29.344 -4.613 1 79.81 501 ARG A O 1
ATOM 4126 N N . TYR A 1 502 ? -15.367 31.078 -5.121 1 75.31 502 TYR A N 1
ATOM 4127 C CA . TYR A 1 502 ? -16.406 30.188 -5.633 1 75.31 502 TYR A CA 1
ATOM 4128 C C . TYR A 1 502 ? -16.109 29.781 -7.07 1 75.31 502 TYR A C 1
ATOM 4130 O O . TYR A 1 502 ? -16.078 30.641 -7.965 1 75.31 502 TYR A O 1
ATOM 4138 N N . GLU A 1 503 ? -15.609 28.531 -7.359 1 61.03 503 GLU A N 1
ATOM 4139 C CA . GLU A 1 503 ? -15.32 28.125 -8.727 1 61.03 503 GLU A CA 1
ATOM 4140 C C . GLU A 1 503 ? -16.359 27.125 -9.227 1 61.03 503 GLU A C 1
ATOM 4142 O O . GLU A 1 503 ? -16.031 26.219 -10 1 61.03 503 GLU A O 1
ATOM 4147 N N . SER A 1 504 ? -17.594 27.281 -8.93 1 53.38 504 SER A N 1
ATOM 4148 C CA . SER A 1 504 ? -18.516 26.234 -9.344 1 53.38 504 SER A CA 1
ATOM 4149 C C . SER A 1 504 ? -19.141 26.562 -10.703 1 53.38 504 SER A C 1
ATOM 4151 O O . SER A 1 504 ? -19.141 27.703 -11.141 1 53.38 504 SER A O 1
ATOM 4153 N N . SER A 1 505 ? -19.328 25.531 -11.516 1 48 505 SER A N 1
ATOM 4154 C CA . SER A 1 505 ? -20.234 25.609 -12.656 1 48 505 SER A CA 1
ATOM 4155 C C . SER A 1 505 ? -21.641 26.016 -12.211 1 48 505 SER A C 1
ATOM 4157 O O . SER A 1 505 ? -22.062 25.688 -11.094 1 48 505 SER A O 1
ATOM 4159 N N . PRO A 1 506 ? -22.328 26.844 -13.016 1 40.53 506 PRO A N 1
ATOM 4160 C CA . PRO A 1 506 ? -23.703 27.328 -12.836 1 40.53 506 PRO A CA 1
ATOM 4161 C C . PRO A 1 506 ? -24.703 26.203 -12.547 1 40.53 506 PRO A C 1
ATOM 4163 O O . PRO A 1 506 ? -24.594 25.125 -13.125 1 40.53 506 PRO A O 1
ATOM 4166 N N . GLY A 1 507 ? -25.531 26.219 -11.422 1 39 507 GLY A N 1
ATOM 4167 C CA . GLY A 1 507 ? -26.812 25.578 -11.219 1 39 507 GLY A CA 1
ATOM 4168 C C . GLY A 1 507 ? -27.031 25.109 -9.797 1 39 507 GLY A C 1
ATOM 4169 O O . GLY A 1 507 ? -28.172 24.891 -9.375 1 39 507 GLY A O 1
ATOM 4170 N N . GLU A 1 508 ? -26.25 24.203 -9.203 1 44.31 508 GLU A N 1
ATOM 4171 C CA . GLU A 1 508 ? -26.828 23.641 -7.98 1 44.31 508 GLU A CA 1
ATOM 4172 C C . GLU A 1 508 ? -26.234 24.312 -6.742 1 44.31 508 GLU A C 1
ATOM 4174 O O . GLU A 1 508 ? -25.062 24.672 -6.719 1 44.31 508 GLU A O 1
ATOM 4179 N N . PRO A 1 509 ? -27.094 24.766 -5.707 1 43.72 509 PRO A N 1
ATOM 4180 C CA . PRO A 1 509 ? -26.953 25.453 -4.418 1 43.72 509 PRO A CA 1
ATOM 4181 C C . PRO A 1 509 ? -25.812 24.891 -3.57 1 43.72 509 PRO A C 1
ATOM 4183 O O . PRO A 1 509 ? -25.781 25.109 -2.357 1 43.72 509 PRO A O 1
ATOM 4186 N N . VAL A 1 510 ? -25.016 24 -4.059 1 51.25 510 VAL A N 1
ATOM 4187 C CA . VAL A 1 510 ? -24.234 23.188 -3.125 1 51.25 510 VAL A CA 1
ATOM 4188 C C . VAL A 1 510 ? -22.828 23.734 -3.02 1 51.25 510 VAL A C 1
ATOM 4190 O O . VAL A 1 510 ? -22.328 24.375 -3.955 1 51.25 510 VAL A O 1
ATOM 4193 N N . PHE A 1 511 ? -22.516 23.891 -1.732 1 54.78 511 PHE A N 1
ATOM 4194 C CA . PHE A 1 511 ? -21.141 24.281 -1.448 1 54.78 511 PHE A CA 1
ATOM 4195 C C . PHE A 1 511 ? -20.172 23.5 -2.33 1 54.78 511 PHE A C 1
ATOM 4197 O O . PHE A 1 511 ? -20.094 22.266 -2.246 1 54.78 511 PHE A O 1
ATOM 4204 N N . THR A 1 512 ? -19.656 24.203 -3.375 1 57.09 512 THR A N 1
ATOM 4205 C CA . THR A 1 512 ? -18.844 23.484 -4.344 1 57.09 512 THR A CA 1
ATOM 4206 C C . THR A 1 512 ? -17.359 23.625 -3.992 1 57.09 512 THR A C 1
ATOM 4208 O O . THR A 1 512 ? -16.562 22.734 -4.32 1 57.09 512 THR A O 1
ATOM 4211 N N . ASP A 1 513 ? -17.078 24.781 -3.264 1 64.5 513 ASP A N 1
ATOM 4212 C CA . ASP A 1 513 ? -15.656 24.969 -3.01 1 64.5 513 ASP A CA 1
ATOM 4213 C C . ASP A 1 513 ? -15.336 24.781 -1.526 1 64.5 513 ASP A C 1
ATOM 4215 O O . ASP A 1 513 ? -16.094 25.234 -0.665 1 64.5 513 ASP A O 1
ATOM 4219 N N . THR A 1 514 ? -14.297 24.078 -1.222 1 68.5 514 THR A N 1
ATOM 4220 C CA . THR A 1 514 ? -13.914 23.688 0.131 1 68.5 514 THR A CA 1
ATOM 4221 C C . THR A 1 514 ? -13.695 24.906 1.008 1 68.5 514 THR A C 1
ATOM 4223 O O . THR A 1 514 ? -14.164 24.969 2.145 1 68.5 514 THR A O 1
ATOM 4226 N N . ASP A 1 515 ? -13.047 25.891 0.42 1 70.44 515 ASP A N 1
ATOM 4227 C CA . ASP A 1 515 ? -12.719 27.062 1.227 1 70.44 515 ASP A CA 1
ATOM 4228 C C . ASP A 1 515 ? -13.953 27.922 1.484 1 70.44 515 ASP A C 1
ATOM 4230 O O . ASP A 1 515 ? -14.117 28.469 2.578 1 70.44 515 ASP A O 1
ATOM 4234 N N . VAL A 1 516 ? -14.727 27.969 0.506 1 73.44 516 VAL A N 1
ATOM 4235 C CA . VAL A 1 516 ? -15.969 28.719 0.647 1 73.44 516 VAL A CA 1
ATOM 4236 C C . VAL A 1 516 ? -16.859 28.062 1.703 1 73.44 516 VAL A C 1
ATOM 4238 O O . VAL A 1 516 ? -17.391 28.734 2.582 1 73.44 516 VAL A O 1
ATOM 4241 N N . THR A 1 517 ? -16.922 26.797 1.624 1 72.56 517 THR A N 1
ATOM 4242 C CA . THR A 1 517 ? -17.703 26.062 2.605 1 72.56 517 THR A CA 1
ATOM 4243 C C . THR A 1 517 ? -17.141 26.25 4.008 1 72.56 517 THR A C 1
ATOM 4245 O O . THR A 1 517 ? -17.891 26.438 4.969 1 72.56 517 THR A O 1
ATOM 4248 N N . ALA A 1 518 ? -15.945 26.172 4.059 1 75.56 518 ALA A N 1
ATOM 4249 C CA . ALA A 1 518 ? -15.281 26.328 5.352 1 75.56 518 ALA A CA 1
ATOM 4250 C C . ALA A 1 518 ? -15.609 27.688 5.965 1 75.56 518 ALA A C 1
ATOM 4252 O O . ALA A 1 518 ? -15.984 27.766 7.137 1 75.56 518 ALA A O 1
ATOM 4253 N N . VAL A 1 519 ? -15.562 28.703 5.152 1 73.62 519 VAL A N 1
ATOM 4254 C CA . VAL A 1 519 ? -15.719 30.062 5.652 1 73.62 519 VAL A CA 1
ATOM 4255 C C . VAL A 1 519 ? -17.188 30.359 5.93 1 73.62 519 VAL A C 1
ATOM 4257 O O . VAL A 1 519 ? -17.547 30.781 7.027 1 73.62 519 VAL A O 1
ATOM 4260 N N . LEU A 1 520 ? -18 30.109 5 1 77.25 520 LEU A N 1
ATOM 4261 C CA . LEU A 1 520 ? -19.422 30.422 5.152 1 77.25 520 LEU A CA 1
ATOM 4262 C C . LEU A 1 520 ? -20.062 29.531 6.215 1 77.25 520 LEU A C 1
ATOM 4264 O O . LEU A 1 520 ? -20.953 29.969 6.941 1 77.25 520 LEU A O 1
ATOM 4268 N N . GLY A 1 521 ? -19.578 28.375 6.297 1 75.5 521 GLY A N 1
ATOM 4269 C CA . GLY A 1 521 ? -20.109 27.453 7.289 1 75.5 521 GLY A CA 1
ATOM 4270 C C . GLY A 1 521 ? -19.812 27.875 8.719 1 75.5 521 GLY A C 1
ATOM 4271 O O . GLY A 1 521 ? -20.547 27.516 9.641 1 75.5 521 GLY A O 1
ATOM 4272 N N . LEU A 1 522 ? -18.859 28.609 8.828 1 78.5 522 LEU A N 1
ATOM 4273 C CA . LEU A 1 522 ? -18.422 28.984 10.172 1 78.5 522 LEU A CA 1
ATOM 4274 C C . LEU A 1 522 ? -19.031 30.312 10.586 1 78.5 522 LEU A C 1
ATOM 4276 O O . LEU A 1 522 ? -18.891 30.734 11.734 1 78.5 522 LEU A O 1
ATOM 4280 N N . ILE A 1 523 ? -19.656 30.922 9.555 1 77.81 523 ILE A N 1
ATOM 4281 C CA . ILE A 1 523 ? -20.469 32.094 9.906 1 77.81 523 ILE A CA 1
ATOM 4282 C C . ILE A 1 523 ? -21.844 31.609 10.375 1 77.81 523 ILE A C 1
ATOM 4284 O O . ILE A 1 523 ? -22.844 31.766 9.656 1 77.81 523 ILE A O 1
ATOM 4288 N N . GLU A 1 524 ? -22.016 31.141 11.57 1 70.25 524 GLU A N 1
ATOM 4289 C CA . GLU A 1 524 ? -23.156 30.406 12.109 1 70.25 524 GLU A CA 1
ATOM 4290 C C . GLU A 1 524 ? -24.438 31.25 12.023 1 70.25 524 GLU A C 1
ATOM 4292 O O . GLU A 1 524 ? -25.5 30.719 11.734 1 70.25 524 GLU A O 1
ATOM 4297 N N . GLU A 1 525 ? -24.328 32.469 12.297 1 69.88 525 GLU A N 1
ATOM 4298 C CA . GLU A 1 525 ? -25.484 33.344 12.367 1 69.88 525 GLU A CA 1
ATOM 4299 C C . GLU A 1 525 ? -26.203 33.406 11.023 1 69.88 525 GLU A C 1
ATOM 4301 O O . GLU A 1 525 ? -27.391 33.719 10.969 1 69.88 525 GLU A O 1
ATOM 4306 N N . SER A 1 526 ? -25.484 33.031 10.062 1 68.06 526 SER A N 1
ATOM 4307 C CA . SER A 1 526 ? -26.031 33.188 8.719 1 68.06 526 SER A CA 1
ATOM 4308 C C . SER A 1 526 ? -27.141 32.188 8.445 1 68.06 526 SER A C 1
ATOM 4310 O O . SER A 1 526 ? -27.984 32.375 7.57 1 68.06 526 SER A O 1
ATOM 4312 N N . TYR A 1 527 ? -27.172 31.188 9.242 1 63.06 527 TYR A N 1
ATOM 4313 C CA . TYR A 1 527 ? -28.156 30.156 8.93 1 63.06 527 TYR A CA 1
ATOM 4314 C C . TYR A 1 527 ? -28.844 29.656 10.195 1 63.06 527 TYR A C 1
ATOM 4316 O O . TYR A 1 527 ? -29.766 28.844 10.125 1 63.06 527 TYR A O 1
ATOM 4324 N N . THR A 1 528 ? -28.406 30.094 11.289 1 60.84 528 THR A N 1
ATOM 4325 C CA . THR A 1 528 ? -29.047 29.625 12.516 1 60.84 528 THR A CA 1
ATOM 4326 C C . THR A 1 528 ? -30.141 30.594 12.945 1 60.84 528 THR A C 1
ATOM 4328 O O . THR A 1 528 ? -31.047 30.203 13.688 1 60.84 528 THR A O 1
ATOM 4331 N N . GLN A 1 529 ? -30 31.906 12.664 1 50.5 529 GLN A N 1
ATOM 4332 C CA . GLN A 1 529 ? -30.969 32.906 13.141 1 50.5 529 GLN A CA 1
ATOM 4333 C C . GLN A 1 529 ? -32.156 33 12.188 1 50.5 529 GLN A C 1
ATOM 4335 O O . GLN A 1 529 ? -33.062 33.812 12.422 1 50.5 529 GLN A O 1
ATOM 4340 N N . SER A 1 530 ? -32.031 32.344 11.094 1 49.44 530 SER A N 1
ATOM 4341 C CA . SER A 1 530 ? -33.156 32.469 10.164 1 49.44 530 SER A CA 1
ATOM 4342 C C . SER A 1 530 ? -34.281 31.484 10.516 1 49.44 530 SER A C 1
ATOM 4344 O O . SER A 1 530 ? -34.031 30.5 11.203 1 49.44 530 SER A O 1
ATOM 4346 N N . THR A 1 531 ? -35.469 32.094 10.328 1 44.69 531 THR A N 1
ATOM 4347 C CA . THR A 1 531 ? -36.688 31.297 10.469 1 44.69 531 THR A CA 1
ATOM 4348 C C . THR A 1 531 ? -36.562 29.953 9.758 1 44.69 531 THR A C 1
ATOM 4350 O O . THR A 1 531 ? -37.438 29.094 9.875 1 44.69 531 THR A O 1
ATOM 4353 N N . SER A 1 532 ? -35.812 30.047 8.664 1 47.53 532 SER A N 1
ATOM 4354 C CA . SER A 1 532 ? -35.812 28.844 7.855 1 47.53 532 SER A CA 1
ATOM 4355 C C . SER A 1 532 ? -34.906 27.781 8.453 1 47.53 532 SER A C 1
ATOM 4357 O O . SER A 1 532 ? -33.938 28.109 9.133 1 47.53 532 SER A O 1
ATOM 4359 N N . THR A 1 533 ? -35.312 26.453 8.617 1 53.62 533 THR A N 1
ATOM 4360 C CA . THR A 1 533 ? -35.156 25.219 9.375 1 53.62 533 THR A CA 1
ATOM 4361 C C . THR A 1 533 ? -33.781 24.594 9.141 1 53.62 533 THR A C 1
ATOM 4363 O O . THR A 1 533 ? -33.188 24.078 10.07 1 53.62 533 THR A O 1
ATOM 4366 N N . SER A 1 534 ? -33.375 24.391 7.844 1 61.22 534 SER A N 1
ATOM 4367 C CA . SER A 1 534 ? -32.25 23.484 7.664 1 61.22 534 SER A CA 1
ATOM 4368 C C . SER A 1 534 ? -31.172 24.094 6.789 1 61.22 534 SER A C 1
ATOM 4370 O O . SER A 1 534 ? -31.484 24.812 5.828 1 61.22 534 SER A O 1
ATOM 4372 N N . ILE A 1 535 ? -29.922 24.266 7.145 1 65.5 535 ILE A N 1
ATOM 4373 C CA . ILE A 1 535 ? -28.781 24.75 6.367 1 65.5 535 ILE A CA 1
ATOM 4374 C C . ILE A 1 535 ? -28.891 24.234 4.93 1 65.5 535 ILE A C 1
ATOM 4376 O O . ILE A 1 535 ? -28.422 24.891 3.996 1 65.5 535 ILE A O 1
ATOM 4380 N N . GLY A 1 536 ? -29.547 23.188 4.797 1 66.81 536 GLY A N 1
ATOM 4381 C CA . GLY A 1 536 ? -29.75 22.625 3.465 1 66.81 536 GLY A CA 1
ATOM 4382 C C . GLY A 1 536 ? -30.609 23.5 2.578 1 66.81 536 GLY A C 1
ATOM 4383 O O . GLY A 1 536 ? -30.609 23.359 1.354 1 66.81 536 GLY A O 1
ATOM 4384 N N . ASP A 1 537 ? -31.281 24.375 3.16 1 71.88 537 ASP A N 1
ATOM 4385 C CA . ASP A 1 537 ? -32.188 25.25 2.43 1 71.88 537 ASP A CA 1
ATOM 4386 C C . ASP A 1 537 ? -31.484 26.531 1.988 1 71.88 537 ASP A C 1
ATOM 4388 O O . ASP A 1 537 ? -32.125 27.422 1.406 1 71.88 537 ASP A O 1
ATOM 4392 N N . TYR A 1 538 ? -30.281 26.531 2.217 1 76 538 TYR A N 1
ATOM 4393 C CA . TYR A 1 538 ? -29.531 27.734 1.874 1 76 538 TYR A CA 1
ATOM 4394 C C . TYR A 1 538 ? -28.656 27.5 0.646 1 76 538 TYR A C 1
ATOM 4396 O O . TYR A 1 538 ? -28.328 26.344 0.312 1 76 538 TYR A O 1
ATOM 4404 N N . SER A 1 539 ? -28.422 28.484 -0.073 1 77.25 539 SER A N 1
ATOM 4405 C CA . SER A 1 539 ? -27.516 28.469 -1.216 1 77.25 539 SER A CA 1
ATOM 4406 C C . SER A 1 539 ? -26.5 29.609 -1.141 1 77.25 539 SER A C 1
ATOM 4408 O O . SER A 1 539 ? -26.734 30.609 -0.456 1 77.25 539 SER A O 1
ATOM 4410 N N . VAL A 1 540 ? -25.453 29.359 -1.817 1 80.44 540 VAL A N 1
ATOM 4411 C CA . VAL A 1 540 ? -24.453 30.406 -1.908 1 80.44 540 VAL A CA 1
ATOM 4412 C C . VAL A 1 540 ? -24.922 31.484 -2.893 1 80.44 540 VAL A C 1
ATOM 4414 O O . VAL A 1 540 ? -25.312 31.172 -4.016 1 80.44 540 VAL A O 1
ATOM 4417 N N . ASP A 1 541 ? -24.953 32.625 -2.465 1 86.88 541 ASP A N 1
ATOM 4418 C CA . ASP A 1 541 ? -25.406 33.75 -3.252 1 86.88 541 ASP A CA 1
ATOM 4419 C C . ASP A 1 541 ? -24.266 34.75 -3.504 1 86.88 541 ASP A C 1
ATOM 4421 O O . ASP A 1 541 ? -23.438 34.969 -2.621 1 86.88 541 ASP A O 1
ATOM 4425 N N . HIS A 1 542 ? -24.266 35.219 -4.754 1 90.19 542 HIS A N 1
ATOM 4426 C CA . HIS A 1 542 ? -23.406 36.375 -5.043 1 90.19 542 HIS A CA 1
ATOM 4427 C C . HIS A 1 542 ? -24.094 37.688 -4.68 1 90.19 542 HIS A C 1
ATOM 4429 O O . HIS A 1 542 ? -25.125 38.031 -5.273 1 90.19 542 HIS A O 1
ATOM 4435 N N . ILE A 1 543 ? -23.578 38.406 -3.736 1 93.25 543 ILE A N 1
ATOM 4436 C CA . ILE A 1 543 ? -24.172 39.688 -3.332 1 93.25 543 ILE A CA 1
ATOM 4437 C C . ILE A 1 543 ? -24.312 40.594 -4.547 1 93.25 543 ILE A C 1
ATOM 4439 O O . ILE A 1 543 ? -25.391 41.094 -4.828 1 93.25 543 ILE A O 1
ATOM 4443 N N . TYR A 1 544 ? -23.172 40.875 -5.164 1 94.19 544 TYR A N 1
ATOM 4444 C CA . TYR A 1 544 ? -23.219 41.406 -6.52 1 94.19 544 TYR A CA 1
ATOM 4445 C C . TYR A 1 544 ? -23.375 40.281 -7.543 1 94.19 544 TYR A C 1
ATOM 4447 O O . TYR A 1 544 ? -22.5 39.438 -7.68 1 94.19 544 TYR A O 1
ATOM 4455 N N . PRO A 1 545 ? -24.484 40.25 -8.219 1 92.56 545 PRO A N 1
ATOM 4456 C CA . PRO A 1 545 ? -24.766 39.125 -9.094 1 92.56 545 PRO A CA 1
ATOM 4457 C C . PRO A 1 545 ? -23.672 38.875 -10.133 1 92.56 545 PRO A C 1
ATOM 4459 O O . PRO A 1 545 ? -23.203 39.844 -10.766 1 92.56 545 PRO A O 1
ATOM 4462 N N . LYS A 1 546 ? -23.359 37.594 -10.305 1 88.19 546 LYS A N 1
ATOM 4463 C CA . LYS A 1 546 ? -22.328 37.219 -11.242 1 88.19 546 LYS A CA 1
ATOM 4464 C C . LYS A 1 546 ? -22.688 37.625 -12.664 1 88.19 546 LYS A C 1
ATOM 4466 O O . LYS A 1 546 ? -21.797 37.969 -13.453 1 88.19 546 LYS A O 1
ATOM 4471 N N . SER A 1 547 ? -23.953 37.625 -13 1 87.69 547 SER A N 1
ATOM 4472 C CA . SER A 1 547 ? -24.453 37.969 -14.32 1 87.69 547 SER A CA 1
ATOM 4473 C C . SER A 1 547 ? -24.172 39.438 -14.633 1 87.69 547 SER A C 1
ATOM 4475 O O . SER A 1 547 ? -24.172 39.844 -15.797 1 87.69 547 SER A O 1
ATOM 4477 N N . ARG A 1 548 ? -23.875 40.25 -13.633 1 91 548 ARG A N 1
ATOM 4478 C CA . ARG A 1 548 ? -23.641 41.688 -13.82 1 91 548 ARG A CA 1
ATOM 4479 C C . ARG A 1 548 ? -22.172 42.031 -13.641 1 91 548 ARG A C 1
ATOM 4481 O O . ARG A 1 548 ? -21.844 43.156 -13.266 1 91 548 ARG A O 1
ATOM 4488 N N . ALA A 1 549 ? -21.344 41.094 -13.789 1 90.88 549 ALA A N 1
ATOM 4489 C CA . ALA A 1 549 ? -19.906 41.25 -13.555 1 90.88 549 ALA A CA 1
ATOM 4490 C C . ALA A 1 549 ? -19.328 42.344 -14.461 1 90.88 549 ALA A C 1
ATOM 4492 O O . ALA A 1 549 ? -18.5 43.125 -14.031 1 90.88 549 ALA A O 1
ATOM 4493 N N . GLU A 1 550 ? -19.797 42.344 -15.695 1 89.88 550 GLU A N 1
ATOM 4494 C CA . GLU A 1 550 ? -19.312 43.344 -16.656 1 89.88 550 GLU A CA 1
ATOM 4495 C C . GLU A 1 550 ? -19.734 44.75 -16.234 1 89.88 550 GLU A C 1
ATOM 4497 O O . GLU A 1 550 ? -18.953 45.719 -16.328 1 89.88 550 GLU A O 1
ATOM 4502 N N . SER A 1 551 ? -20.984 44.875 -15.844 1 91.88 551 SER A N 1
ATOM 4503 C CA . SER A 1 551 ? -21.516 46.188 -15.406 1 91.88 551 SER A CA 1
ATOM 4504 C C . SER A 1 551 ? -20.766 46.688 -14.188 1 91.88 551 SER A C 1
ATOM 4506 O O . SER A 1 551 ? -20.531 47.906 -14.055 1 91.88 551 SER A O 1
ATOM 4508 N N . VAL A 1 552 ? -20.422 45.781 -13.328 1 92.69 552 VAL A N 1
ATOM 4509 C CA . VAL A 1 552 ? -19.672 46.156 -12.133 1 92.69 552 VAL A CA 1
ATOM 4510 C C . VAL A 1 552 ? -18.281 46.656 -12.523 1 92.69 552 VAL A C 1
ATOM 4512 O O . VAL A 1 552 ? -17.812 47.688 -12.031 1 92.69 552 VAL A O 1
ATOM 4515 N N . SER A 1 553 ? -17.688 45.906 -13.352 1 90.06 553 SER A N 1
ATOM 4516 C CA . SER A 1 553 ? -16.359 46.281 -13.797 1 90.06 553 SER A CA 1
ATOM 4517 C C . SER A 1 553 ? -16.344 47.625 -14.516 1 90.06 553 SER A C 1
ATOM 4519 O O . SER A 1 553 ? -15.414 48.406 -14.367 1 90.06 553 SER A O 1
ATOM 4521 N N . GLU A 1 554 ? -17.344 47.844 -15.273 1 89.94 554 GLU A N 1
ATOM 4522 C CA . GLU A 1 554 ? -17.484 49.125 -15.984 1 89.94 554 GLU A CA 1
ATOM 4523 C C . GLU A 1 554 ? -17.656 50.281 -15.016 1 89.94 554 GLU A C 1
ATOM 4525 O O . GLU A 1 554 ? -17.125 51.375 -15.242 1 89.94 554 GLU A O 1
ATOM 4530 N N . SER A 1 555 ? -18.406 50.062 -14.047 1 91.12 555 SER A N 1
ATOM 4531 C CA . SER A 1 555 ? -18.688 51.094 -13.07 1 91.12 555 SER A CA 1
ATOM 4532 C C . SER A 1 555 ? -17.438 51.469 -12.273 1 91.12 555 SER A C 1
ATOM 4534 O O . SER A 1 555 ? -17.281 52.625 -11.852 1 91.12 555 SER A O 1
ATOM 4536 N N . ILE A 1 556 ? -16.547 50.594 -12.062 1 89.31 556 ILE A N 1
ATOM 4537 C CA . ILE A 1 556 ? -15.359 50.781 -11.242 1 89.31 556 ILE A CA 1
ATOM 4538 C C . ILE A 1 556 ? -14.164 51.125 -12.133 1 89.31 556 ILE A C 1
ATOM 4540 O O . ILE A 1 556 ? -13.25 51.844 -11.719 1 89.31 556 ILE A O 1
ATOM 4544 N N . GLY A 1 557 ? -14.148 50.656 -13.398 1 86.81 557 GLY A N 1
ATOM 4545 C CA . GLY A 1 557 ? -13.055 50.875 -14.328 1 86.81 557 GLY A CA 1
ATOM 4546 C C . GLY A 1 557 ? -11.977 49.812 -14.234 1 86.81 557 GLY A C 1
ATOM 4547 O O . GLY A 1 557 ? -10.883 49.969 -14.789 1 86.81 557 GLY A O 1
ATOM 4548 N N . GLU A 1 558 ? -12.211 48.781 -13.391 1 87.12 558 GLU A N 1
ATOM 4549 C CA . GLU A 1 558 ? -11.289 47.656 -13.266 1 87.12 558 GLU A CA 1
ATOM 4550 C C . GLU A 1 558 ? -12.047 46.344 -13.141 1 87.12 558 GLU A C 1
ATOM 4552 O O . GLU A 1 558 ? -13.227 46.344 -12.766 1 87.12 558 GLU A O 1
ATOM 4557 N N . THR A 1 559 ? -11.344 45.281 -13.5 1 88.75 559 THR A N 1
ATOM 4558 C CA . THR A 1 559 ? -11.969 43.969 -13.383 1 88.75 559 THR A CA 1
ATOM 4559 C C . THR A 1 559 ? -12.078 43.531 -11.922 1 88.75 559 THR A C 1
ATOM 4561 O O . THR A 1 559 ? -11.102 43.625 -11.172 1 88.75 559 THR A O 1
ATOM 4564 N N . VAL A 1 560 ? -13.297 43.25 -11.492 1 88.44 560 VAL A N 1
ATOM 4565 C CA . VAL A 1 560 ? -13.555 42.812 -10.117 1 88.44 560 VAL A CA 1
ATOM 4566 C C . VAL A 1 560 ? -13.914 41.344 -10.094 1 88.44 560 VAL A C 1
ATOM 4568 O O . VAL A 1 560 ? -14.727 40.875 -10.898 1 88.44 560 VAL A O 1
ATOM 4571 N N . ASP A 1 561 ? -13.266 40.562 -9.305 1 88.06 561 ASP A N 1
ATOM 4572 C CA . ASP A 1 561 ? -13.562 39.125 -9.141 1 88.06 561 ASP A CA 1
ATOM 4573 C C . ASP A 1 561 ? -14.758 38.938 -8.219 1 88.06 561 ASP A C 1
ATOM 4575 O O . ASP A 1 561 ? -14.617 38.938 -6.992 1 88.06 561 ASP A O 1
ATOM 4579 N N . LEU A 1 562 ? -15.852 38.656 -8.781 1 90.31 562 LEU A N 1
ATOM 4580 C CA . LEU A 1 562 ? -17.094 38.531 -8.016 1 90.31 562 LEU A CA 1
ATOM 4581 C C . LEU A 1 562 ? -17.203 37.156 -7.375 1 90.31 562 LEU A C 1
ATOM 4583 O O . LEU A 1 562 ? -18.156 36.875 -6.656 1 90.31 562 LEU A O 1
ATOM 4587 N N . ASN A 1 563 ? -16.188 36.281 -7.547 1 87.12 563 ASN A N 1
ATOM 4588 C CA . ASN A 1 563 ? -16.219 34.938 -6.961 1 87.12 563 ASN A CA 1
ATOM 4589 C C . ASN A 1 563 ? -15.477 34.906 -5.629 1 87.12 563 ASN A C 1
ATOM 4591 O O . ASN A 1 563 ? -15.438 33.875 -4.969 1 87.12 563 ASN A O 1
ATOM 4595 N N . ARG A 1 564 ? -14.984 35.969 -5.246 1 88.19 564 ARG A N 1
ATOM 4596 C CA . ARG A 1 564 ? -14.289 36.031 -3.963 1 88.19 564 ARG A CA 1
ATOM 4597 C C . ARG A 1 564 ? -15.273 35.875 -2.805 1 88.19 564 ARG A C 1
ATOM 4599 O O . ARG A 1 564 ? -16.438 36.25 -2.918 1 88.19 564 ARG A O 1
ATOM 4606 N N . ILE A 1 565 ? -14.797 35.438 -1.713 1 89.5 565 ILE A N 1
ATOM 4607 C CA . ILE A 1 565 ? -15.633 35.094 -0.565 1 89.5 565 ILE A CA 1
ATOM 4608 C C . ILE A 1 565 ? -16.328 36.344 -0.052 1 89.5 565 ILE A C 1
ATOM 4610 O O . ILE A 1 565 ? -17.453 36.281 0.472 1 89.5 565 ILE A O 1
ATOM 4614 N N . GLY A 1 566 ? -15.797 37.469 -0.254 1 92.25 566 GLY A N 1
ATOM 4615 C CA . GLY A 1 566 ? -16.391 38.719 0.184 1 92.25 566 GLY A CA 1
ATOM 4616 C C . GLY A 1 566 ? -17.688 39.031 -0.529 1 92.25 566 GLY A C 1
ATOM 4617 O O . GLY A 1 566 ? -18.484 39.844 -0.039 1 92.25 566 GLY A O 1
ATOM 4618 N N . ASN A 1 567 ? -17.828 38.469 -1.688 1 92.94 567 ASN A N 1
ATOM 4619 C CA . ASN A 1 567 ? -19.047 38.688 -2.455 1 92.94 567 ASN A CA 1
ATOM 4620 C C . ASN A 1 567 ? -20.031 37.5 -2.318 1 92.94 567 ASN A C 1
ATOM 4622 O O . ASN A 1 567 ? -21.047 37.469 -3.012 1 92.94 567 ASN A O 1
ATOM 4626 N N . LEU A 1 568 ? -19.703 36.594 -1.489 1 89.25 568 LEU A N 1
ATOM 4627 C CA . LEU A 1 568 ? -20.531 35.406 -1.366 1 89.25 568 LEU A CA 1
ATOM 4628 C C . LEU A 1 568 ? -21.219 35.344 -0.008 1 89.25 568 LEU A C 1
ATOM 4630 O O . LEU A 1 568 ? -20.625 35.719 1.011 1 89.25 568 LEU A O 1
ATOM 4634 N N . GLN A 1 569 ? -22.5 35.062 0.031 1 87.88 569 GLN A N 1
ATOM 4635 C CA . GLN A 1 569 ? -23.266 34.938 1.266 1 87.88 569 GLN A CA 1
ATOM 4636 C C . GLN A 1 569 ? -24.234 33.75 1.199 1 87.88 569 GLN A C 1
ATOM 4638 O O . GLN A 1 569 ? -24.438 33.188 0.134 1 87.88 569 GLN A O 1
ATOM 4643 N N . LEU A 1 570 ? -24.781 33.375 2.338 1 82.44 570 LEU A N 1
ATOM 4644 C CA . LEU A 1 570 ? -25.797 32.344 2.381 1 82.44 570 LEU A CA 1
ATOM 4645 C C . LEU A 1 570 ? -27.188 32.938 2.459 1 82.44 570 LEU A C 1
ATOM 4647 O O . LEU A 1 570 ? -27.453 33.812 3.299 1 82.44 570 LEU A O 1
ATOM 4651 N N . LEU A 1 571 ? -28.016 32.531 1.531 1 84.25 571 LEU A N 1
ATOM 4652 C CA . LEU A 1 571 ? -29.422 32.938 1.527 1 84.25 571 LEU A CA 1
ATOM 4653 C C . LEU A 1 571 ? -30.328 31.719 1.322 1 84.25 571 LEU A C 1
ATOM 4655 O O . LEU A 1 571 ? -29.938 30.766 0.663 1 84.25 571 LEU A O 1
ATOM 4659 N N . PRO A 1 572 ? -31.453 31.812 1.99 1 77.88 572 PRO A N 1
ATOM 4660 C CA . PRO A 1 572 ? -32.406 30.75 1.637 1 77.88 572 PRO A CA 1
ATOM 4661 C C . PRO A 1 572 ? -32.656 30.656 0.132 1 77.88 572 PRO A C 1
ATOM 4663 O O . PRO A 1 572 ? -32.719 31.688 -0.555 1 77.88 572 PRO A O 1
ATOM 4666 N N . HIS A 1 573 ? -32.875 29.516 -0.334 1 78.75 573 HIS A N 1
ATOM 4667 C CA . HIS A 1 573 ? -33 29.234 -1.761 1 78.75 573 HIS A CA 1
ATOM 4668 C C . HIS A 1 573 ? -34.031 30.109 -2.42 1 78.75 573 HIS A C 1
ATOM 4670 O O . HIS A 1 573 ? -33.812 30.703 -3.479 1 78.75 573 HIS A O 1
ATOM 4676 N N . GLU A 1 574 ? -35.156 30.156 -1.823 1 80.44 574 GLU A N 1
ATOM 4677 C CA . GLU A 1 574 ? -36.281 30.922 -2.381 1 80.44 574 GLU A CA 1
ATOM 4678 C C . GLU A 1 574 ? -35.906 32.406 -2.479 1 80.44 574 GLU A C 1
ATOM 4680 O O . GLU A 1 574 ? -36.219 33.062 -3.479 1 80.44 574 GLU A O 1
ATOM 4685 N N . MET A 1 575 ? -35.312 32.906 -1.499 1 85.19 575 MET A N 1
ATOM 4686 C CA . MET A 1 575 ? -34.906 34.312 -1.478 1 85.19 575 MET A CA 1
ATOM 4687 C C . MET A 1 575 ? -33.844 34.594 -2.535 1 85.19 575 MET A C 1
ATOM 4689 O O . MET A 1 575 ? -33.906 35.594 -3.215 1 85.19 575 MET A O 1
ATOM 4693 N N . ASN A 1 576 ? -32.938 33.75 -2.697 1 84.88 576 ASN A N 1
ATOM 4694 C CA . ASN A 1 576 ? -31.828 33.938 -3.629 1 84.88 576 ASN A CA 1
ATOM 4695 C C . ASN A 1 576 ? -32.312 33.875 -5.078 1 84.88 576 ASN A C 1
ATOM 4697 O O . ASN A 1 576 ? -31.922 34.719 -5.887 1 84.88 576 ASN A O 1
ATOM 4701 N N . GLU A 1 577 ? -33.188 32.938 -5.387 1 82.62 577 GLU A N 1
ATOM 4702 C CA . GLU A 1 577 ? -33.562 32.688 -6.781 1 82.62 577 GLU A CA 1
ATOM 4703 C C . GLU A 1 577 ? -34.781 33.5 -7.199 1 82.62 577 GLU A C 1
ATOM 4705 O O . GLU A 1 577 ? -34.844 34 -8.328 1 82.62 577 GLU A O 1
ATOM 4710 N N . GLU A 1 578 ? -35.719 33.625 -6.312 1 84.25 578 GLU A N 1
ATOM 4711 C CA . GLU A 1 578 ? -37 34.188 -6.715 1 84.25 578 GLU A CA 1
ATOM 4712 C C . GLU A 1 578 ? -37.094 35.656 -6.309 1 84.25 578 GLU A C 1
ATOM 4714 O O . GLU A 1 578 ? -37.812 36.438 -6.941 1 84.25 578 GLU A O 1
ATOM 4719 N N . ILE A 1 579 ? -36.5 35.969 -5.238 1 85.44 579 ILE A N 1
ATOM 4720 C CA . ILE A 1 579 ? -36.719 37.312 -4.707 1 85.44 579 ILE A CA 1
ATOM 4721 C C . ILE A 1 579 ? -35.531 38.188 -5.129 1 85.44 579 ILE A C 1
ATOM 4723 O O . ILE A 1 579 ? -35.75 39.25 -5.73 1 85.44 579 ILE A O 1
ATOM 4727 N N . LYS A 1 580 ? -34.375 37.844 -4.816 1 90.62 580 LYS A N 1
ATOM 4728 C CA . LYS A 1 580 ? -33.188 38.656 -5.156 1 90.62 580 LYS A CA 1
ATOM 4729 C C . LYS A 1 580 ? -32.844 38.5 -6.637 1 90.62 580 LYS A C 1
ATOM 4731 O O . LYS A 1 580 ? -32.812 39.5 -7.363 1 90.62 580 LYS A O 1
ATOM 4736 N N . SER A 1 581 ? -32.594 37.344 -7.16 1 87.19 581 SER A N 1
ATOM 4737 C CA . SER A 1 581 ? -32.219 37.031 -8.539 1 87.19 581 SER A CA 1
ATOM 4738 C C . SER A 1 581 ? -31.016 37.875 -8.969 1 87.19 581 SER A C 1
ATOM 4740 O O . SER A 1 581 ? -29.984 37.875 -8.289 1 87.19 581 SER A O 1
ATOM 4742 N N . ASP A 1 582 ? -31.141 38.688 -9.977 1 89.75 582 ASP A N 1
ATOM 4743 C CA . ASP A 1 582 ? -30 39.438 -10.484 1 89.75 582 ASP A CA 1
ATOM 4744 C C . ASP A 1 582 ? -30.109 40.938 -10.125 1 89.75 582 ASP A C 1
ATOM 4746 O O . ASP A 1 582 ? -29.5 41.781 -10.797 1 89.75 582 ASP A O 1
ATOM 4750 N N . GLN A 1 583 ? -30.844 41.188 -9.047 1 92 583 GLN A N 1
ATOM 4751 C CA . GLN A 1 583 ? -31 42.562 -8.602 1 92 583 GLN A CA 1
ATOM 4752 C C . GLN A 1 583 ? -29.719 43.094 -7.977 1 92 583 GLN A C 1
ATOM 4754 O O . GLN A 1 583 ? -28.938 42.344 -7.395 1 92 583 GLN A O 1
ATOM 4759 N N . TRP A 1 584 ? -29.547 44.406 -8.188 1 93.06 584 TRP A N 1
ATOM 4760 C CA . TRP A 1 584 ? -28.469 45.062 -7.445 1 93.06 584 TRP A CA 1
ATOM 4761 C C . TRP A 1 584 ? -28.719 44.969 -5.941 1 93.06 584 TRP A C 1
ATOM 4763 O O . TRP A 1 584 ? -29.859 45.094 -5.488 1 93.06 584 TRP A O 1
ATOM 4773 N N . PRO A 1 585 ? -27.688 44.719 -5.172 1 94.31 585 PRO A N 1
ATOM 4774 C CA . PRO A 1 585 ? -27.875 44.531 -3.736 1 94.31 585 PRO A CA 1
ATOM 4775 C C . PRO A 1 585 ? -28.562 45.688 -3.047 1 94.31 585 PRO A C 1
ATOM 4777 O O . PRO A 1 585 ? -29.406 45.5 -2.174 1 94.31 585 PRO A O 1
ATOM 4780 N N . HIS A 1 586 ? -28.234 46.906 -3.412 1 92 586 HIS A N 1
ATOM 4781 C CA . HIS A 1 586 ? -28.844 48.062 -2.766 1 92 586 HIS A CA 1
ATOM 4782 C C . HIS A 1 586 ? -30.328 48.125 -3.086 1 92 586 HIS A C 1
ATOM 4784 O O . HIS A 1 586 ? -31.141 48.5 -2.221 1 92 586 HIS A O 1
ATOM 4790 N N . ASP A 1 587 ? -30.734 47.844 -4.328 1 92.19 587 ASP A N 1
ATOM 4791 C CA . ASP A 1 587 ? -32.125 47.844 -4.723 1 92.19 587 ASP A CA 1
ATOM 4792 C C . ASP A 1 587 ? -32.906 46.719 -4.012 1 92.19 587 ASP A C 1
ATOM 4794 O O . ASP A 1 587 ? -34 46.938 -3.537 1 92.19 587 ASP A O 1
ATOM 4798 N N . TRP A 1 588 ? -32.281 45.594 -3.975 1 94 588 TRP A N 1
ATOM 4799 C CA . TRP A 1 588 ? -32.875 44.438 -3.342 1 94 588 TRP A CA 1
ATOM 4800 C C . TRP A 1 588 ? -33.094 44.688 -1.852 1 94 588 TRP A C 1
ATOM 4802 O O . TRP A 1 588 ? -34.156 44.375 -1.316 1 94 588 TRP A O 1
ATOM 4812 N N . LEU A 1 589 ? -32.125 45.188 -1.194 1 93 589 LEU A N 1
ATOM 4813 C CA . LEU A 1 589 ? -32.25 45.469 0.234 1 93 589 LEU A CA 1
ATOM 4814 C C . LEU A 1 589 ? -33.312 46.5 0.512 1 93 589 LEU A C 1
ATOM 4816 O O . LEU A 1 589 ? -34 46.438 1.529 1 93 589 LEU A O 1
ATOM 4820 N N . ASP A 1 590 ? -33.438 47.438 -0.368 1 89.38 590 ASP A N 1
ATOM 4821 C CA . ASP A 1 590 ? -34.469 48.469 -0.237 1 89.38 590 ASP A CA 1
ATOM 4822 C C . ASP A 1 590 ? -35.875 47.875 -0.403 1 89.38 590 ASP A C 1
ATOM 4824 O O . ASP A 1 590 ? -36.844 48.344 0.201 1 89.38 590 ASP A O 1
ATOM 4828 N N . ASP A 1 591 ? -35.875 46.875 -1.277 1 90.06 591 ASP A N 1
ATOM 4829 C CA . ASP A 1 591 ? -37.156 46.25 -1.543 1 90.06 591 ASP A CA 1
ATOM 4830 C C . ASP A 1 591 ? -37.594 45.344 -0.368 1 90.06 591 ASP A C 1
ATOM 4832 O O . ASP A 1 591 ? -38.75 45.031 -0.218 1 90.06 591 ASP A O 1
ATOM 4836 N N . LEU A 1 592 ? -36.531 45.094 0.352 1 86.88 592 LEU A N 1
ATOM 4837 C CA . LEU A 1 592 ? -36.844 44.281 1.527 1 86.88 592 LEU A CA 1
ATOM 4838 C C . LEU A 1 592 ? -37.312 45.156 2.689 1 86.88 592 LEU A C 1
ATOM 4840 O O . LEU A 1 592 ? -37.031 46.344 2.717 1 86.88 592 LEU A O 1
ATOM 4844 N N . GLY A 1 593 ? -38.281 44.781 3.52 1 83.62 593 GLY A N 1
ATOM 4845 C CA . GLY A 1 593 ? -38.594 45.531 4.734 1 83.62 593 GLY A CA 1
ATOM 4846 C C . GLY A 1 593 ? -37.375 45.844 5.586 1 83.62 593 GLY A C 1
ATOM 4847 O O . GLY A 1 593 ? -36.406 45.094 5.57 1 83.62 593 GLY A O 1
ATOM 4848 N N . ASN A 1 594 ? -37.312 47.031 6.285 1 85.06 594 ASN A N 1
ATOM 4849 C CA . ASN A 1 594 ? -36.188 47.5 7.055 1 85.06 594 ASN A CA 1
ATOM 4850 C C . ASN A 1 594 ? -35.688 46.438 8.031 1 85.06 594 ASN A C 1
ATOM 4852 O O . ASN A 1 594 ? -34.469 46.25 8.156 1 85.06 594 ASN A O 1
ATOM 4856 N N . ALA A 1 595 ? -36.469 45.812 8.625 1 87.12 595 ALA A N 1
ATOM 4857 C CA . ALA A 1 595 ? -36.094 44.812 9.633 1 87.12 595 ALA A CA 1
ATOM 4858 C C . ALA A 1 595 ? -35.375 43.625 8.992 1 87.12 595 ALA A C 1
ATOM 4860 O O . ALA A 1 595 ? -34.375 43.156 9.516 1 87.12 595 ALA A O 1
ATOM 4861 N N . GLU A 1 596 ? -35.906 43.219 7.934 1 88.44 596 GLU A N 1
ATOM 4862 C CA . GLU A 1 596 ? -35.344 42.062 7.242 1 88.44 596 GLU A CA 1
ATOM 4863 C C . GLU A 1 596 ? -34 42.406 6.605 1 88.44 596 GLU A C 1
ATOM 4865 O O . GLU A 1 596 ? -33.062 41.594 6.598 1 88.44 596 GLU A O 1
ATOM 4870 N N . ALA A 1 597 ? -33.938 43.5 6.035 1 91 597 ALA A N 1
ATOM 4871 C CA . ALA A 1 597 ? -32.688 43.969 5.445 1 91 597 ALA A CA 1
ATOM 4872 C C . ALA A 1 597 ? -31.578 44.062 6.492 1 91 597 ALA A C 1
ATOM 4874 O O . ALA A 1 597 ? -30.438 43.625 6.246 1 91 597 ALA A O 1
ATOM 4875 N N . GLU A 1 598 ? -31.969 44.594 7.586 1 89.12 598 GLU A N 1
ATOM 4876 C CA . GLU A 1 598 ? -31 44.719 8.68 1 89.12 598 GLU A CA 1
ATOM 4877 C C . GLU A 1 598 ? -30.547 43.344 9.172 1 89.12 598 GLU A C 1
ATOM 4879 O O . GLU A 1 598 ? -29.375 43.156 9.508 1 89.12 598 GLU A O 1
ATOM 4884 N N . ARG A 1 599 ? -31.406 42.531 9.266 1 87.69 599 ARG A N 1
ATOM 4885 C CA . ARG A 1 599 ? -31.094 41.188 9.711 1 87.69 599 ARG A CA 1
ATOM 4886 C C . ARG A 1 599 ? -30.094 40.5 8.766 1 87.69 599 ARG A C 1
ATOM 4888 O O . ARG A 1 599 ? -29.094 39.938 9.203 1 87.69 599 ARG A O 1
ATOM 4895 N N . ILE A 1 600 ? -30.359 40.531 7.488 1 88.06 600 ILE A N 1
ATOM 4896 C CA . ILE A 1 600 ? -29.516 39.875 6.473 1 88.06 600 ILE A CA 1
ATOM 4897 C C . ILE A 1 600 ? -28.125 40.5 6.504 1 88.06 600 ILE A C 1
ATOM 4899 O O . ILE A 1 600 ? -27.125 39.75 6.418 1 88.06 600 ILE A O 1
ATOM 4903 N N . GLN A 1 601 ? -28.109 41.781 6.598 1 90 601 GLN A N 1
ATOM 4904 C CA . GLN A 1 601 ? -26.828 42.5 6.641 1 90 601 GLN A CA 1
ATOM 4905 C C . GLN A 1 601 ? -26.016 42.094 7.875 1 90 601 GLN A C 1
ATOM 4907 O O . GLN A 1 601 ? -24.812 41.875 7.793 1 90 601 GLN A O 1
ATOM 4912 N N . ARG A 1 602 ? -26.688 41.938 8.938 1 86.31 602 ARG A N 1
ATOM 4913 C CA . ARG A 1 602 ? -26.031 41.562 10.195 1 86.31 602 ARG A CA 1
ATOM 4914 C C . ARG A 1 602 ? -25.531 40.125 10.156 1 86.31 602 ARG A C 1
ATOM 4916 O O . ARG A 1 602 ? -24.359 39.875 10.453 1 86.31 602 ARG A O 1
ATOM 4923 N N . VAL A 1 603 ? -26.375 39.219 9.75 1 84.56 603 VAL A N 1
ATOM 4924 C CA . VAL A 1 603 ? -26.062 37.812 9.836 1 84.56 603 VAL A CA 1
ATOM 4925 C C . VAL A 1 603 ? -25 37.438 8.805 1 84.56 603 VAL A C 1
ATOM 4927 O O . VAL A 1 603 ? -24.234 36.5 8.992 1 84.56 603 VAL A O 1
ATOM 4930 N N . ASN A 1 604 ? -24.938 38.156 7.734 1 88.38 604 ASN A N 1
ATOM 4931 C CA . ASN A 1 604 ? -23.969 37.875 6.684 1 88.38 604 ASN A CA 1
ATOM 4932 C C . ASN A 1 604 ? -22.766 38.812 6.773 1 88.38 604 ASN A C 1
ATOM 4934 O O . ASN A 1 604 ? -21.938 38.844 5.852 1 88.38 604 ASN A O 1
ATOM 4938 N N . GLN A 1 605 ? -22.688 39.625 7.754 1 89.69 605 GLN A N 1
ATOM 4939 C CA . GLN A 1 605 ? -21.516 40.438 8.07 1 89.69 605 GLN A CA 1
ATOM 4940 C C . GLN A 1 605 ? -21.266 41.5 7 1 89.69 605 GLN A C 1
ATOM 4942 O O . GLN A 1 605 ? -20.156 41.625 6.48 1 89.69 605 GLN A O 1
ATOM 4947 N N . TYR A 1 606 ? -22.297 42.219 6.672 1 92.69 606 TYR A N 1
ATOM 4948 C CA . TYR A 1 606 ? -22.125 43.312 5.73 1 92.69 606 TYR A CA 1
ATOM 4949 C C . TYR A 1 606 ? -21.312 44.438 6.355 1 92.69 606 TYR A C 1
ATOM 4951 O O . TYR A 1 606 ? -21.5 44.781 7.527 1 92.69 606 TYR A O 1
ATOM 4959 N N . PRO A 1 607 ? -20.438 44.969 5.621 1 94.5 607 PRO A N 1
ATOM 4960 C CA . PRO A 1 607 ? -19.719 46.156 6.121 1 94.5 607 PRO A CA 1
ATOM 4961 C C . PRO A 1 607 ? -20.531 47.438 6.035 1 94.5 607 PRO A C 1
ATOM 4963 O O . PRO A 1 607 ? -21.609 47.438 5.426 1 94.5 607 PRO A O 1
ATOM 4966 N N . ASP A 1 608 ? -19.984 48.5 6.688 1 92 608 ASP A N 1
ATOM 4967 C CA . ASP A 1 608 ? -20.656 49.812 6.633 1 92 608 ASP A CA 1
ATOM 4968 C C . ASP A 1 608 ? -20.344 50.531 5.324 1 92 608 ASP A C 1
ATOM 4970 O O . ASP A 1 608 ? -19.734 51.625 5.332 1 92 608 ASP A O 1
ATOM 4974 N N . ILE A 1 609 ? -20.594 49.906 4.227 1 94.62 609 ILE A N 1
ATOM 4975 C CA . ILE A 1 609 ? -20.453 50.406 2.867 1 94.62 609 ILE A CA 1
ATOM 4976 C C . ILE A 1 609 ? -21.719 50.094 2.062 1 94.62 609 ILE A C 1
ATOM 4978 O O . ILE A 1 609 ? -22.203 48.969 2.061 1 94.62 609 ILE A O 1
ATOM 4982 N N . GLU A 1 610 ? -22.234 51.156 1.482 1 92 610 GLU A N 1
ATOM 4983 C CA . GLU A 1 610 ? -23.438 50.938 0.67 1 92 610 GLU A CA 1
ATOM 4984 C C . GLU A 1 610 ? -23.125 50.062 -0.525 1 92 610 GLU A C 1
ATOM 4986 O O . GLU A 1 610 ? -22.203 50.312 -1.287 1 92 610 GLU A O 1
ATOM 4991 N N . PRO A 1 611 ? -23.875 48.969 -0.653 1 93.62 611 PRO A N 1
ATOM 4992 C CA . PRO A 1 611 ? -23.562 48 -1.709 1 93.62 611 PRO A CA 1
ATOM 4993 C C . PRO A 1 611 ? -24.062 48.438 -3.084 1 93.62 611 PRO A C 1
ATOM 4995 O O . PRO A 1 611 ? -24.859 47.75 -3.709 1 93.62 611 PRO A O 1
ATOM 4998 N N . THR A 1 612 ? -23.484 49.531 -3.652 1 93.5 612 THR A N 1
ATOM 4999 C CA . THR A 1 612 ? -23.703 50 -5.016 1 93.5 612 THR A CA 1
ATOM 5000 C C . THR A 1 612 ? -22.641 49.438 -5.957 1 93.5 612 THR A C 1
ATOM 5002 O O . THR A 1 612 ? -21.578 49.031 -5.516 1 93.5 612 THR A O 1
ATOM 5005 N N . PRO A 1 613 ? -22.969 49.406 -7.223 1 93.25 613 PRO A N 1
ATOM 5006 C CA . PRO A 1 613 ? -22.016 48.844 -8.172 1 93.25 613 PRO A CA 1
ATOM 5007 C C . PRO A 1 613 ? -20.656 49.531 -8.117 1 93.25 613 PRO A C 1
ATOM 5009 O O . PRO A 1 613 ? -19.625 48.875 -8.266 1 93.25 613 PRO A O 1
ATOM 5012 N N . GLU A 1 614 ? -20.656 50.781 -7.883 1 92.62 614 GLU A N 1
ATOM 5013 C CA . GLU A 1 614 ? -19.406 51.531 -7.844 1 92.62 614 GLU A CA 1
ATOM 5014 C C . GLU A 1 614 ? -18.578 51.188 -6.621 1 92.62 614 GLU A C 1
ATOM 5016 O O . GLU A 1 614 ? -17.344 51.312 -6.637 1 92.62 614 GLU A O 1
ATOM 5021 N N . ASN A 1 615 ? -19.219 50.656 -5.594 1 94.56 615 ASN A N 1
ATOM 5022 C CA . ASN A 1 615 ? -18.547 50.344 -4.344 1 94.56 615 ASN A CA 1
ATOM 5023 C C . ASN A 1 615 ? -18.219 48.875 -4.246 1 94.56 615 ASN A C 1
ATOM 5025 O O . ASN A 1 615 ? -17.797 48.375 -3.191 1 94.56 615 ASN A O 1
ATOM 5029 N N . ALA A 1 616 ? -18.375 48.125 -5.25 1 94.94 616 ALA A N 1
ATOM 5030 C CA . ALA A 1 616 ? -18.312 46.688 -5.199 1 94.94 616 ALA A CA 1
ATOM 5031 C C . ALA A 1 616 ? -16.969 46.188 -4.664 1 94.94 616 ALA A C 1
ATOM 5033 O O . ALA A 1 616 ? -16.906 45.344 -3.771 1 94.94 616 ALA A O 1
ATOM 5034 N N . GLN A 1 617 ? -15.883 46.688 -5.191 1 93.88 617 GLN A N 1
ATOM 5035 C CA . GLN A 1 617 ? -14.547 46.25 -4.789 1 93.88 617 GLN A CA 1
ATOM 5036 C C . GLN A 1 617 ? -14.281 46.562 -3.32 1 93.88 617 GLN A C 1
ATOM 5038 O O . GLN A 1 617 ? -13.766 45.719 -2.578 1 93.88 617 GLN A O 1
ATOM 5043 N N . ALA A 1 618 ? -14.625 47.812 -2.973 1 94.06 618 ALA A N 1
ATOM 5044 C CA . ALA A 1 618 ? -14.43 48.219 -1.586 1 94.06 618 ALA A CA 1
ATOM 5045 C C . ALA A 1 618 ? -15.305 47.406 -0.641 1 94.06 618 ALA A C 1
ATOM 5047 O O . ALA A 1 618 ? -14.875 47.062 0.462 1 94.06 618 ALA A O 1
ATOM 5048 N N . PHE A 1 619 ? -16.5 47.156 -1.026 1 95.5 619 PHE A N 1
ATOM 5049 C CA . PHE A 1 619 ? -17.438 46.344 -0.24 1 95.5 619 PHE A CA 1
ATOM 5050 C C . PHE A 1 619 ? -16.875 44.938 -0.01 1 95.5 619 PHE A C 1
ATOM 5052 O O . PHE A 1 619 ? -16.875 44.469 1.121 1 95.5 619 PHE A O 1
ATOM 5059 N N . ILE A 1 620 ? -16.438 44.312 -1.071 1 94.88 620 ILE A N 1
ATOM 5060 C CA . ILE A 1 620 ? -15.938 42.938 -1.028 1 94.88 620 ILE A CA 1
ATOM 5061 C C . ILE A 1 620 ? -14.734 42.875 -0.099 1 94.88 620 ILE A C 1
ATOM 5063 O O . ILE A 1 620 ? -14.656 41.969 0.752 1 94.88 620 ILE A O 1
ATOM 5067 N N . ARG A 1 621 ? -13.812 43.75 -0.216 1 93.44 621 ARG A N 1
ATOM 5068 C CA . ARG A 1 621 ? -12.609 43.75 0.615 1 93.44 621 ARG A CA 1
ATOM 5069 C C . ARG A 1 621 ? -12.961 44 2.08 1 93.44 621 ARG A C 1
ATOM 5071 O O . ARG A 1 621 ? -12.43 43.312 2.967 1 93.44 621 ARG A O 1
ATOM 5078 N N . ALA A 1 622 ? -13.844 44.938 2.268 1 95.12 622 ALA A N 1
ATOM 5079 C CA . ALA A 1 622 ? -14.25 45.25 3.633 1 95.12 622 ALA A CA 1
ATOM 5080 C C . ALA A 1 622 ? -14.984 44.094 4.281 1 95.12 622 ALA A C 1
ATOM 5082 O O . ALA A 1 622 ? -14.828 43.844 5.477 1 95.12 622 ALA A O 1
ATOM 5083 N N . ARG A 1 623 ? -15.789 43.469 3.568 1 94.81 623 ARG A N 1
ATOM 5084 C CA . ARG A 1 623 ? -16.531 42.344 4.109 1 94.81 623 ARG A CA 1
ATOM 5085 C C . ARG A 1 623 ? -15.586 41.188 4.434 1 94.81 623 ARG A C 1
ATOM 5087 O O . ARG A 1 623 ? -15.781 40.469 5.422 1 94.81 623 ARG A O 1
ATOM 5094 N N . GLU A 1 624 ? -14.656 40.938 3.559 1 94 624 GLU A N 1
ATOM 5095 C CA . GLU A 1 624 ? -13.664 39.906 3.848 1 94 624 GLU A CA 1
ATOM 5096 C C . GLU A 1 624 ? -12.953 40.156 5.172 1 94 624 GLU A C 1
ATOM 5098 O O . GLU A 1 624 ? -12.695 39.25 5.945 1 94 624 GLU A O 1
ATOM 5103 N N . GLU A 1 625 ? -12.664 41.375 5.414 1 92.81 625 GLU A N 1
ATOM 5104 C CA . GLU A 1 625 ? -12.047 41.75 6.68 1 92.81 625 GLU A CA 1
ATOM 5105 C C . GLU A 1 625 ? -12.992 41.5 7.852 1 92.81 625 GLU A C 1
ATOM 5107 O O . GLU A 1 625 ? -12.57 41 8.906 1 92.81 625 GLU A O 1
ATOM 5112 N N . GLN A 1 626 ? -14.172 41.844 7.656 1 92.25 626 GLN A N 1
ATOM 5113 C CA . GLN A 1 626 ? -15.164 41.625 8.703 1 92.25 626 GLN A CA 1
ATOM 5114 C C . GLN A 1 626 ? -15.359 40.156 8.992 1 92.25 626 GLN A C 1
ATOM 5116 O O . GLN A 1 626 ? -15.523 39.75 10.148 1 92.25 626 GLN A O 1
ATOM 5121 N N . ILE A 1 627 ? -15.453 39.406 7.934 1 92 627 ILE A N 1
ATOM 5122 C CA . ILE A 1 627 ? -15.586 37.969 8.078 1 92 627 ILE A CA 1
ATOM 5123 C C . ILE A 1 627 ? -14.383 37.406 8.836 1 92 627 ILE A C 1
ATOM 5125 O O . ILE A 1 627 ? -14.539 36.562 9.719 1 92 627 ILE A O 1
ATOM 5129 N N . THR A 1 628 ? -13.242 37.812 8.469 1 91.38 628 THR A N 1
ATOM 5130 C CA . THR A 1 628 ? -12.016 37.375 9.125 1 91.38 628 THR A CA 1
ATOM 5131 C C . THR A 1 628 ? -12.062 37.688 10.617 1 91.38 628 THR A C 1
ATOM 5133 O O . THR A 1 628 ? -11.773 36.812 11.445 1 91.38 628 THR A O 1
ATOM 5136 N N . ASP A 1 629 ? -12.5 38.875 10.906 1 90.56 629 ASP A N 1
ATOM 5137 C CA . ASP A 1 629 ? -12.578 39.281 12.305 1 90.56 629 ASP A CA 1
ATOM 5138 C C . ASP A 1 629 ? -13.602 38.469 13.07 1 90.56 629 ASP A C 1
ATOM 5140 O O . ASP A 1 629 ? -13.359 38.062 14.219 1 90.56 629 ASP A O 1
ATOM 5144 N N . TYR A 1 630 ? -14.625 38.281 12.453 1 88.75 630 TYR A N 1
ATOM 5145 C CA . TYR A 1 630 ? -15.68 37.469 13.07 1 88.75 630 TYR A CA 1
ATOM 5146 C C . TYR A 1 630 ? -15.172 36.062 13.383 1 88.75 630 TYR A C 1
ATOM 5148 O O . TYR A 1 630 ? -15.375 35.562 14.492 1 88.75 630 TYR A O 1
ATOM 5156 N N . LEU A 1 631 ? -14.586 35.469 12.445 1 88.31 631 LEU A N 1
ATOM 5157 C CA . LEU A 1 631 ? -14.133 34.062 12.594 1 88.31 631 LEU A CA 1
ATOM 5158 C C . LEU A 1 631 ? -13.016 33.969 13.617 1 88.31 631 LEU A C 1
ATOM 5160 O O . LEU A 1 631 ? -12.93 33 14.367 1 88.31 631 LEU A O 1
ATOM 5164 N N . ILE A 1 632 ? -12.172 34.938 13.609 1 88.12 632 ILE A N 1
ATOM 5165 C CA . ILE A 1 632 ? -11.078 34.969 14.578 1 88.12 632 ILE A CA 1
ATOM 5166 C C . ILE A 1 632 ? -11.648 35.094 15.992 1 88.12 632 ILE A C 1
ATOM 5168 O O . ILE A 1 632 ? -11.234 34.344 16.891 1 88.12 632 ILE A O 1
ATOM 5172 N N . ASP A 1 633 ? -12.578 35.938 16.188 1 85.44 633 ASP A N 1
ATOM 5173 C CA . ASP A 1 633 ? -13.188 36.156 17.5 1 85.44 633 ASP A CA 1
ATOM 5174 C C . ASP A 1 633 ? -13.914 34.906 17.984 1 85.44 633 ASP A C 1
ATOM 5176 O O . ASP A 1 633 ? -13.906 34.594 19.172 1 85.44 633 ASP A O 1
ATOM 5180 N N . LYS A 1 634 ? -14.367 34.219 17.062 1 83.38 634 LYS A N 1
ATOM 5181 C CA . LYS A 1 634 ? -15.227 33.094 17.438 1 83.38 634 LYS A CA 1
ATOM 5182 C C . LYS A 1 634 ? -14.422 31.812 17.578 1 83.38 634 LYS A C 1
ATOM 5184 O O . LYS A 1 634 ? -14.734 30.969 18.422 1 83.38 634 LYS A O 1
ATOM 5189 N N . TYR A 1 635 ? -13.477 31.625 16.781 1 81.94 635 TYR A N 1
ATOM 5190 C CA . TYR A 1 635 ? -12.938 30.266 16.688 1 81.94 635 TYR A CA 1
ATOM 5191 C C . TYR A 1 635 ? -11.477 30.234 17.125 1 81.94 635 TYR A C 1
ATOM 5193 O O . TYR A 1 635 ? -10.898 29.156 17.297 1 81.94 635 TYR A O 1
ATOM 5201 N N . VAL A 1 636 ? -10.867 31.312 17.062 1 78.31 636 VAL A N 1
ATOM 5202 C CA . VAL A 1 636 ? -9.484 31.328 17.531 1 78.31 636 VAL A CA 1
ATOM 5203 C C . VAL A 1 636 ? -9.461 31.469 19.047 1 78.31 636 VAL A C 1
ATOM 5205 O O . VAL A 1 636 ? -10.141 32.344 19.609 1 78.31 636 VAL A O 1
ATOM 5208 N N . LYS A 1 637 ? -8.859 30.469 19.672 1 63.94 637 LYS A N 1
ATOM 5209 C CA . LYS A 1 637 ? -8.789 30.469 21.125 1 63.94 637 LYS A CA 1
ATOM 5210 C C . LYS A 1 637 ? -7.531 31.188 21.609 1 63.94 637 LYS A C 1
ATOM 5212 O O . LYS A 1 637 ? -6.496 31.141 20.953 1 63.94 637 LYS A O 1
ATOM 5217 N N . MET B 1 1 ? 5.223 -28.547 -14.641 1 76.88 1 MET B N 1
ATOM 5218 C CA . MET B 1 1 ? 6.402 -29.281 -14.211 1 76.88 1 MET B CA 1
ATOM 5219 C C . MET B 1 1 ? 6.641 -29.109 -12.711 1 76.88 1 MET B C 1
ATOM 5221 O O . MET B 1 1 ? 6.039 -28.25 -12.078 1 76.88 1 MET B O 1
ATOM 5225 N N . SER B 1 2 ? 7.402 -30.078 -12.133 1 87.69 2 SER B N 1
ATOM 5226 C CA . SER B 1 2 ? 7.684 -29.969 -10.703 1 87.69 2 SER B CA 1
ATOM 5227 C C . SER B 1 2 ? 9.156 -30.25 -10.414 1 87.69 2 SER B C 1
ATOM 5229 O O . SER B 1 2 ? 9.859 -30.844 -11.242 1 87.69 2 SER B O 1
ATOM 5231 N N . ARG B 1 3 ? 9.617 -29.656 -9.445 1 91.56 3 ARG B N 1
ATOM 5232 C CA . ARG B 1 3 ? 10.961 -29.859 -8.906 1 91.56 3 ARG B CA 1
ATOM 5233 C C . ARG B 1 3 ? 10.93 -30 -7.391 1 91.56 3 ARG B C 1
ATOM 5235 O O . ARG B 1 3 ? 10.211 -29.266 -6.707 1 91.56 3 ARG B O 1
ATOM 5242 N N . GLN B 1 4 ? 11.68 -30.969 -6.957 1 94.5 4 GLN B N 1
ATOM 5243 C CA . GLN B 1 4 ? 11.664 -31.234 -5.523 1 94.5 4 GLN B CA 1
ATOM 5244 C C . GLN B 1 4 ? 12.438 -30.156 -4.762 1 94.5 4 GLN B C 1
ATOM 5246 O O . GLN B 1 4 ? 13.406 -29.594 -5.277 1 94.5 4 GLN B O 1
ATOM 5251 N N . VAL B 1 5 ? 12.008 -29.938 -3.533 1 96.06 5 VAL B N 1
ATOM 5252 C CA . VAL B 1 5 ? 12.688 -28.984 -2.662 1 96.06 5 VAL B CA 1
ATOM 5253 C C . VAL B 1 5 ? 14.156 -29.359 -2.52 1 96.06 5 VAL B C 1
ATOM 5255 O O . VAL B 1 5 ? 15.047 -28.516 -2.609 1 96.06 5 VAL B O 1
ATOM 5258 N N . SER B 1 6 ? 14.453 -30.672 -2.369 1 95.19 6 SER B N 1
ATOM 5259 C CA . SER B 1 6 ? 15.82 -31.156 -2.191 1 95.19 6 SER B CA 1
ATOM 5260 C C . SER B 1 6 ? 16.672 -30.859 -3.412 1 95.19 6 SER B C 1
ATOM 5262 O O . SER B 1 6 ? 17.859 -30.562 -3.283 1 95.19 6 SER B O 1
ATOM 5264 N N . ASP B 1 7 ? 16.078 -30.938 -4.578 1 94.25 7 ASP B N 1
ATOM 5265 C CA . ASP B 1 7 ? 16.812 -30.625 -5.805 1 94.25 7 ASP B CA 1
ATOM 5266 C C . ASP B 1 7 ? 17.203 -29.141 -5.848 1 94.25 7 ASP B C 1
ATOM 5268 O O . ASP B 1 7 ? 18.312 -28.797 -6.238 1 94.25 7 ASP B O 1
ATOM 5272 N N . TYR B 1 8 ? 16.281 -28.297 -5.504 1 95.5 8 TYR B N 1
ATOM 5273 C CA . TYR B 1 8 ? 16.594 -26.875 -5.441 1 95.5 8 TYR B CA 1
ATOM 5274 C C . TYR B 1 8 ? 17.719 -26.609 -4.445 1 95.5 8 TYR B C 1
ATOM 5276 O O . TYR B 1 8 ? 18.688 -25.938 -4.77 1 95.5 8 TYR B O 1
ATOM 5284 N N . LEU B 1 9 ? 17.547 -27.172 -3.244 1 95.94 9 LEU B N 1
ATOM 5285 C CA . LEU B 1 9 ? 18.5 -26.922 -2.178 1 95.94 9 LEU B CA 1
ATOM 5286 C C . LEU B 1 9 ? 19.906 -27.359 -2.588 1 95.94 9 LEU B C 1
ATOM 5288 O O . LEU B 1 9 ? 20.891 -26.719 -2.234 1 95.94 9 LEU B O 1
ATOM 5292 N N . SER B 1 10 ? 20.016 -28.375 -3.377 1 93.5 10 SER B N 1
ATOM 5293 C CA . SER B 1 10 ? 21.312 -28.906 -3.793 1 93.5 10 SER B CA 1
ATOM 5294 C C . SER B 1 10 ? 21.938 -28.047 -4.879 1 93.5 10 SER B C 1
ATOM 5296 O O . SER B 1 10 ? 23.156 -28.047 -5.055 1 93.5 10 SER B O 1
ATOM 5298 N N . GLU B 1 11 ? 21.141 -27.312 -5.559 1 94.06 11 GLU B N 1
ATOM 5299 C CA . GLU B 1 11 ? 21.641 -26.594 -6.73 1 94.06 11 GLU B CA 1
ATOM 5300 C C . GLU B 1 11 ? 21.734 -25.109 -6.465 1 94.06 11 GLU B C 1
ATOM 5302 O O . GLU B 1 11 ? 22.391 -24.375 -7.215 1 94.06 11 GLU B O 1
ATOM 5307 N N . ILE B 1 12 ? 21.094 -24.641 -5.445 1 95.25 12 ILE B N 1
ATOM 5308 C CA . ILE B 1 12 ? 21.109 -23.219 -5.09 1 95.25 12 ILE B CA 1
ATOM 5309 C C . ILE B 1 12 ? 22.562 -22.781 -4.855 1 95.25 12 ILE B C 1
ATOM 5311 O O . ILE B 1 12 ? 23.328 -23.469 -4.172 1 95.25 12 ILE B O 1
ATOM 5315 N N . ASN B 1 13 ? 22.953 -21.641 -5.465 1 94.38 13 ASN B N 1
ATOM 5316 C CA . ASN B 1 13 ? 24.25 -21 -5.383 1 94.38 13 ASN B CA 1
ATOM 5317 C C . ASN B 1 13 ? 25.344 -21.828 -6.047 1 94.38 13 ASN B C 1
ATOM 5319 O O . ASN B 1 13 ? 26.531 -21.656 -5.766 1 94.38 13 ASN B O 1
ATOM 5323 N N . ASP B 1 14 ? 24.969 -22.781 -6.785 1 92.56 14 ASP B N 1
ATOM 5324 C CA . ASP B 1 14 ? 25.844 -23.516 -7.691 1 92.56 14 ASP B CA 1
ATOM 5325 C C . ASP B 1 14 ? 25.375 -23.375 -9.141 1 92.56 14 ASP B C 1
ATOM 5327 O O . ASP B 1 14 ? 26.094 -22.812 -9.977 1 92.56 14 ASP B O 1
ATOM 5331 N N . HIS B 1 15 ? 24.094 -23.781 -9.352 1 94.25 15 HIS B N 1
ATOM 5332 C CA . HIS B 1 15 ? 23.547 -23.703 -10.703 1 94.25 15 HIS B CA 1
ATOM 5333 C C . HIS B 1 15 ? 22.312 -22.797 -10.727 1 94.25 15 HIS B C 1
ATOM 5335 O O . HIS B 1 15 ? 21.875 -22.359 -11.805 1 94.25 15 HIS B O 1
ATOM 5341 N N . ILE B 1 16 ? 21.719 -22.531 -9.602 1 96.06 16 ILE B N 1
ATOM 5342 C CA . ILE B 1 16 ? 20.516 -21.719 -9.492 1 96.06 16 ILE B CA 1
ATOM 5343 C C . ILE B 1 16 ? 20.828 -20.438 -8.734 1 96.06 16 ILE B C 1
ATOM 5345 O O . ILE B 1 16 ? 21.344 -20.469 -7.617 1 96.06 16 ILE B O 1
ATOM 5349 N N . PHE B 1 17 ? 20.516 -19.312 -9.375 1 95.75 17 PHE B N 1
ATOM 5350 C CA . PHE B 1 17 ? 20.797 -18.016 -8.805 1 95.75 17 PHE B CA 1
ATOM 5351 C C . PHE B 1 17 ? 19.625 -17.062 -9 1 95.75 17 PHE B C 1
ATOM 5353 O O . PHE B 1 17 ? 18.547 -17.484 -9.43 1 95.75 17 PHE B O 1
ATOM 5360 N N . LEU B 1 18 ? 19.797 -15.859 -8.539 1 93.19 18 LEU B N 1
ATOM 5361 C CA . LEU B 1 18 ? 18.797 -14.812 -8.695 1 93.19 18 LEU B CA 1
ATOM 5362 C C . LEU B 1 18 ? 19.25 -13.773 -9.719 1 93.19 18 LEU B C 1
ATOM 5364 O O . LEU B 1 18 ? 20.422 -13.422 -9.773 1 93.19 18 LEU B O 1
ATOM 5368 N N . PRO B 1 19 ? 18.344 -13.328 -10.531 1 90.19 19 PRO B N 1
ATOM 5369 C CA . PRO B 1 19 ? 18.703 -12.227 -11.43 1 90.19 19 PRO B CA 1
ATOM 5370 C C . PRO B 1 19 ? 18.766 -10.883 -10.711 1 90.19 19 PRO B C 1
ATOM 5372 O O . PRO B 1 19 ? 18.172 -10.719 -9.641 1 90.19 19 PRO B O 1
ATOM 5375 N N . GLY B 1 20 ? 19.422 -9.961 -11.312 1 84.44 20 GLY B N 1
ATOM 5376 C CA . GLY B 1 20 ? 19.609 -8.648 -10.719 1 84.44 20 GLY B CA 1
ATOM 5377 C C . GLY B 1 20 ? 18.312 -7.867 -10.578 1 84.44 20 GLY B C 1
ATOM 5378 O O . GLY B 1 20 ? 18.219 -6.98 -9.727 1 84.44 20 GLY B O 1
ATOM 5379 N N . LEU B 1 21 ? 17.328 -8.188 -11.32 1 80.81 21 LEU B N 1
ATOM 5380 C CA . LEU B 1 21 ? 16.078 -7.441 -11.297 1 80.81 21 LEU B CA 1
ATOM 5381 C C . LEU B 1 21 ? 15.258 -7.797 -10.062 1 80.81 21 LEU B C 1
ATOM 5383 O O . LEU B 1 21 ? 14.289 -7.105 -9.742 1 80.81 21 LEU B O 1
ATOM 5387 N N . GLN B 1 22 ? 15.625 -8.859 -9.398 1 77.56 22 GLN B N 1
ATOM 5388 C CA . GLN B 1 22 ? 14.812 -9.328 -8.281 1 77.56 22 GLN B CA 1
ATOM 5389 C C . GLN B 1 22 ? 14.945 -8.398 -7.078 1 77.56 22 GLN B C 1
ATOM 5391 O O . GLN B 1 22 ? 15.984 -7.754 -6.898 1 77.56 22 GLN B O 1
ATOM 5396 N N . ARG B 1 23 ? 13.844 -8.445 -6.391 1 73 23 ARG B N 1
ATOM 5397 C CA . ARG B 1 23 ? 13.836 -7.68 -5.148 1 73 23 ARG B CA 1
ATOM 5398 C C . ARG B 1 23 ? 14.641 -8.391 -4.062 1 73 23 ARG B C 1
ATOM 5400 O O . ARG B 1 23 ? 14.992 -9.562 -4.211 1 73 23 ARG B O 1
ATOM 5407 N N . GLU B 1 24 ? 14.898 -7.637 -3.062 1 77.94 24 GLU B N 1
ATOM 5408 C CA . GLU B 1 24 ? 15.602 -8.211 -1.919 1 77.94 24 GLU B CA 1
ATOM 5409 C C . GLU B 1 24 ? 14.711 -9.172 -1.148 1 77.94 24 GLU B C 1
ATOM 5411 O O . GLU B 1 24 ? 13.484 -9.125 -1.274 1 77.94 24 GLU B O 1
ATOM 5416 N N . PHE B 1 25 ? 15.406 -10.078 -0.504 1 87.12 25 PHE B N 1
ATOM 5417 C CA . PHE B 1 25 ? 14.68 -10.938 0.417 1 87.12 25 PHE B CA 1
ATOM 5418 C C . PHE B 1 25 ? 14.07 -10.125 1.555 1 87.12 25 PHE B C 1
ATOM 5420 O O . PHE B 1 25 ? 14.758 -9.32 2.188 1 87.12 25 PHE B O 1
ATOM 5427 N N . VAL B 1 26 ? 12.773 -10.336 1.854 1 79.94 26 VAL B N 1
ATOM 5428 C CA . VAL B 1 26 ? 12.125 -9.43 2.799 1 79.94 26 VAL B CA 1
ATOM 5429 C C . VAL B 1 26 ? 11.336 -10.234 3.826 1 79.94 26 VAL B C 1
ATOM 5431 O O . VAL B 1 26 ? 10.688 -9.664 4.707 1 79.94 26 VAL B O 1
ATOM 5434 N N . TRP B 1 27 ? 11.305 -11.516 3.793 1 88.31 27 TRP B N 1
ATOM 5435 C CA . TRP B 1 27 ? 10.484 -12.297 4.719 1 88.31 27 TRP B CA 1
ATOM 5436 C C . TRP B 1 27 ? 11.07 -12.266 6.125 1 88.31 27 TRP B C 1
ATOM 5438 O O . TRP B 1 27 ? 12.289 -12.383 6.297 1 88.31 27 TRP B O 1
ATOM 5448 N N . ASN B 1 28 ? 10.234 -12.109 7.102 1 88.5 28 ASN B N 1
ATOM 5449 C CA . ASN B 1 28 ? 10.648 -12.188 8.5 1 88.5 28 ASN B CA 1
ATOM 5450 C C . ASN B 1 28 ? 10.633 -13.625 9.016 1 88.5 28 ASN B C 1
ATOM 5452 O O . ASN B 1 28 ? 10.164 -14.531 8.32 1 88.5 28 ASN B O 1
ATOM 5456 N N . PRO B 1 29 ? 11.18 -13.844 10.203 1 94.5 29 PRO B N 1
ATOM 5457 C CA . PRO B 1 29 ? 11.289 -15.211 10.719 1 94.5 29 PRO B CA 1
ATOM 5458 C C . PRO B 1 29 ? 9.945 -15.93 10.797 1 94.5 29 PRO B C 1
ATOM 5460 O O . PRO B 1 29 ? 9.859 -17.109 10.469 1 94.5 29 PRO B O 1
ATOM 5463 N N . ARG B 1 30 ? 8.969 -15.281 11.148 1 91.62 30 ARG B N 1
ATOM 5464 C CA . ARG B 1 30 ? 7.648 -15.898 11.273 1 91.62 30 ARG B CA 1
ATOM 5465 C C . ARG B 1 30 ? 7.148 -16.391 9.914 1 91.62 30 ARG B C 1
ATOM 5467 O O . ARG B 1 30 ? 6.547 -17.453 9.82 1 91.62 30 ARG B O 1
ATOM 5474 N N . GLN B 1 31 ? 7.324 -15.602 8.922 1 90.38 31 GLN B N 1
ATOM 5475 C CA . GLN B 1 31 ? 6.918 -15.992 7.578 1 90.38 31 GLN B CA 1
ATOM 5476 C C . GLN B 1 31 ? 7.66 -17.25 7.125 1 90.38 31 GLN B C 1
ATOM 5478 O O . GLN B 1 31 ? 7.078 -18.125 6.473 1 90.38 31 GLN B O 1
ATOM 5483 N N . ILE B 1 32 ? 8.891 -17.344 7.473 1 96.06 32 ILE B N 1
ATOM 5484 C CA . ILE B 1 32 ? 9.68 -18.516 7.137 1 96.06 32 ILE B CA 1
ATOM 5485 C C . ILE B 1 32 ? 9.125 -19.734 7.875 1 96.06 32 ILE B C 1
ATOM 5487 O O . ILE B 1 32 ? 8.945 -20.797 7.285 1 96.06 32 ILE B O 1
ATOM 5491 N N . GLU B 1 33 ? 8.852 -19.531 9.18 1 97.44 33 GLU B N 1
ATOM 5492 C CA . GLU B 1 33 ? 8.258 -20.594 9.977 1 97.44 33 GLU B CA 1
ATOM 5493 C C . GLU B 1 33 ? 6.953 -21.078 9.367 1 97.44 33 GLU B C 1
ATOM 5495 O O . GLU B 1 33 ? 6.723 -22.297 9.258 1 97.44 33 GLU B O 1
ATOM 5500 N N . GLU B 1 34 ? 6.191 -20.188 8.922 1 94.19 34 GLU B N 1
ATOM 5501 C CA . GLU B 1 34 ? 4.883 -20.516 8.375 1 94.19 34 GLU B CA 1
ATOM 5502 C C . GLU B 1 34 ? 5.012 -21.266 7.055 1 94.19 34 GLU B C 1
ATOM 5504 O O . GLU B 1 34 ? 4.188 -22.125 6.742 1 94.19 34 GLU B O 1
ATOM 5509 N N . LEU B 1 35 ? 5.988 -20.891 6.25 1 95.81 35 LEU B N 1
ATOM 5510 C CA . LEU B 1 35 ? 6.215 -21.625 5.012 1 95.81 35 LEU B CA 1
ATOM 5511 C C . LEU B 1 35 ? 6.453 -23.109 5.289 1 95.81 35 LEU B C 1
ATOM 5513 O O . LEU B 1 35 ? 5.871 -23.969 4.629 1 95.81 35 LEU B O 1
ATOM 5517 N N . PHE B 1 36 ? 7.289 -23.406 6.273 1 98.12 36 PHE B N 1
ATOM 5518 C CA . PHE B 1 36 ? 7.59 -24.797 6.613 1 98.12 36 PHE B CA 1
ATOM 5519 C C . PHE B 1 36 ? 6.355 -25.5 7.168 1 98.12 36 PHE B C 1
ATOM 5521 O O . PHE B 1 36 ? 6.117 -26.672 6.875 1 98.12 36 PHE B O 1
ATOM 5528 N N . ASP B 1 37 ? 5.695 -24.75 7.945 1 97.5 37 ASP B N 1
ATOM 5529 C CA . ASP B 1 37 ? 4.445 -25.312 8.453 1 97.5 37 ASP B CA 1
ATOM 5530 C C . ASP B 1 37 ? 3.477 -25.625 7.316 1 97.5 37 ASP B C 1
ATOM 5532 O O . ASP B 1 37 ? 2.785 -26.641 7.348 1 97.5 37 ASP B O 1
ATOM 5536 N N . SER B 1 38 ? 3.381 -24.75 6.34 1 95.69 38 SER B N 1
ATOM 5537 C CA . SER B 1 38 ? 2.547 -25 5.168 1 95.69 38 SER B CA 1
ATOM 5538 C C . SER B 1 38 ? 2.979 -26.266 4.445 1 95.69 38 SER B C 1
ATOM 5540 O O . SER B 1 38 ? 2.143 -27.094 4.09 1 95.69 38 SER B O 1
ATOM 5542 N N . LEU B 1 39 ? 4.188 -26.438 4.309 1 97 39 LEU B N 1
ATOM 5543 C CA . LEU B 1 39 ? 4.715 -27.578 3.561 1 97 39 LEU B CA 1
ATOM 5544 C C . LEU B 1 39 ? 4.449 -28.891 4.297 1 97 39 LEU B C 1
ATOM 5546 O O . LEU B 1 39 ? 3.967 -29.859 3.697 1 97 39 LEU B O 1
ATOM 5550 N N . ILE B 1 40 ? 4.723 -28.906 5.594 1 97.75 40 ILE B N 1
ATOM 5551 C CA . ILE B 1 40 ? 4.566 -30.156 6.324 1 97.75 40 ILE B CA 1
ATOM 5552 C C . ILE B 1 40 ? 3.098 -30.578 6.328 1 97.75 40 ILE B C 1
ATOM 5554 O O . ILE B 1 40 ? 2.785 -31.766 6.359 1 97.75 40 ILE B O 1
ATOM 5558 N N . ARG B 1 41 ? 2.244 -29.609 6.238 1 95.88 41 ARG B N 1
ATOM 5559 C CA . ARG B 1 41 ? 0.807 -29.859 6.242 1 95.88 41 ARG B CA 1
ATOM 5560 C C . ARG B 1 41 ? 0.294 -30.125 4.828 1 95.88 41 ARG B C 1
ATOM 5562 O O . ARG B 1 41 ? -0.902 -30.344 4.629 1 95.88 41 ARG B O 1
ATOM 5569 N N . ASP B 1 42 ? 1.161 -29.969 3.846 1 94.69 42 ASP B N 1
ATOM 5570 C CA . ASP B 1 42 ? 0.827 -30.172 2.439 1 94.69 42 ASP B CA 1
ATOM 5571 C C . ASP B 1 42 ? -0.101 -29.078 1.928 1 94.69 42 ASP B C 1
ATOM 5573 O O . ASP B 1 42 ? -1.053 -29.359 1.194 1 94.69 42 ASP B O 1
ATOM 5577 N N . TYR B 1 43 ? 0.064 -27.875 2.516 1 93.94 43 TYR B N 1
ATOM 5578 C CA . TYR B 1 43 ? -0.605 -26.703 1.949 1 93.94 43 TYR B CA 1
ATOM 5579 C C . TYR B 1 43 ? 0.07 -26.266 0.657 1 93.94 43 TYR B C 1
ATOM 5581 O O . TYR B 1 43 ? 1.297 -26.297 0.545 1 93.94 43 TYR B O 1
ATOM 5589 N N . PRO B 1 44 ? -0.778 -25.844 -0.332 1 92.5 44 PRO B N 1
ATOM 5590 C CA . PRO B 1 44 ? -0.128 -25.25 -1.504 1 92.5 44 PRO B CA 1
ATOM 5591 C C . PRO B 1 44 ? 0.64 -23.984 -1.171 1 92.5 44 PRO B C 1
ATOM 5593 O O . PRO B 1 44 ? 0.194 -23.188 -0.338 1 92.5 44 PRO B O 1
ATOM 5596 N N . ILE B 1 45 ? 1.796 -23.781 -1.812 1 91.31 45 ILE B N 1
ATOM 5597 C CA . ILE B 1 45 ? 2.596 -22.594 -1.479 1 91.31 45 ILE B CA 1
ATOM 5598 C C . ILE B 1 45 ? 2.857 -21.781 -2.742 1 91.31 45 ILE B C 1
ATOM 5600 O O . ILE B 1 45 ? 3.6 -20.797 -2.707 1 91.31 45 ILE B O 1
ATOM 5604 N N . GLY B 1 46 ? 2.273 -22.156 -3.867 1 86.31 46 GLY B N 1
ATOM 5605 C CA . GLY B 1 46 ? 2.488 -21.438 -5.113 1 86.31 46 GLY B CA 1
ATOM 5606 C C . GLY B 1 46 ? 3.559 -22.062 -5.984 1 86.31 46 GLY B C 1
ATOM 5607 O O . GLY B 1 46 ? 4.145 -23.094 -5.625 1 86.31 46 GLY B O 1
ATOM 5608 N N . ALA B 1 47 ? 3.809 -21.422 -7.121 1 88.81 47 ALA B N 1
ATOM 5609 C CA . ALA B 1 47 ? 4.754 -21.969 -8.086 1 88.81 47 ALA B CA 1
ATOM 5610 C C . ALA B 1 47 ? 6.039 -21.156 -8.125 1 88.81 47 ALA B C 1
ATOM 5612 O O . ALA B 1 47 ? 6.066 -20.016 -7.68 1 88.81 47 ALA B O 1
ATOM 5613 N N . ILE B 1 48 ? 7.102 -21.828 -8.586 1 92.94 48 ILE B N 1
ATOM 5614 C CA . ILE B 1 48 ? 8.383 -21.188 -8.836 1 92.94 48 ILE B CA 1
ATOM 5615 C C . ILE B 1 48 ? 8.57 -20.969 -10.336 1 92.94 48 ILE B C 1
ATOM 5617 O O . ILE B 1 48 ? 8.266 -21.859 -11.141 1 92.94 48 ILE B O 1
ATOM 5621 N N . THR B 1 49 ? 9.016 -19.766 -10.758 1 93.19 49 THR B N 1
ATOM 5622 C CA . THR B 1 49 ? 9.273 -19.516 -12.172 1 93.19 49 THR B CA 1
ATOM 5623 C C . THR B 1 49 ? 10.773 -19.438 -12.438 1 93.19 49 THR B C 1
ATOM 5625 O O . THR B 1 49 ? 11.469 -18.594 -11.859 1 93.19 49 THR B O 1
ATOM 5628 N N . GLU B 1 50 ? 11.219 -20.266 -13.367 1 95.25 50 GLU B N 1
ATOM 5629 C CA . GLU B 1 50 ? 12.633 -20.391 -13.695 1 95.25 50 GLU B CA 1
ATOM 5630 C C . GLU B 1 50 ? 12.945 -19.766 -15.047 1 95.25 50 GLU B C 1
ATOM 5632 O O . GLU B 1 50 ? 12.234 -19.984 -16.031 1 95.25 50 GLU B O 1
ATOM 5637 N N . TRP B 1 51 ? 13.914 -18.922 -15.094 1 94.12 51 TRP B N 1
ATOM 5638 C CA . TRP B 1 51 ? 14.531 -18.484 -16.344 1 94.12 51 TRP B CA 1
ATOM 5639 C C . TRP B 1 51 ? 15.734 -19.359 -16.688 1 94.12 51 TRP B C 1
ATOM 5641 O O . TRP B 1 51 ? 16.766 -19.281 -16.031 1 94.12 51 TRP B O 1
ATOM 5651 N N . ARG B 1 52 ? 15.594 -20.188 -17.656 1 94 52 ARG B N 1
ATOM 5652 C CA . ARG B 1 52 ? 16.625 -21.141 -18.047 1 94 52 ARG B CA 1
ATOM 5653 C C . ARG B 1 52 ? 17.656 -20.5 -18.969 1 94 52 ARG B C 1
ATOM 5655 O O . ARG B 1 52 ? 17.625 -20.719 -20.188 1 94 52 ARG B O 1
ATOM 5662 N N . VAL B 1 53 ? 18.578 -19.859 -18.422 1 92.19 53 VAL B N 1
ATOM 5663 C CA . VAL B 1 53 ? 19.5 -18.969 -19.141 1 92.19 53 VAL B CA 1
ATOM 5664 C C . VAL B 1 53 ? 20.484 -19.812 -19.953 1 92.19 53 VAL B C 1
ATOM 5666 O O . VAL B 1 53 ? 20.859 -19.438 -21.062 1 92.19 53 VAL B O 1
ATOM 5669 N N . ARG B 1 54 ? 20.969 -20.938 -19.484 1 88.06 54 ARG B N 1
ATOM 5670 C CA . ARG B 1 54 ? 21.938 -21.766 -20.203 1 88.06 54 ARG B CA 1
ATOM 5671 C C . ARG B 1 54 ? 21.297 -22.375 -21.453 1 88.06 54 ARG B C 1
ATOM 5673 O O . ARG B 1 54 ? 21.875 -22.328 -22.547 1 88.06 54 ARG B O 1
ATOM 5680 N N . ALA B 1 55 ? 20.094 -22.844 -21.219 1 81.38 55 ALA B N 1
ATOM 5681 C CA . ALA B 1 55 ? 19.391 -23.453 -22.344 1 81.38 55 ALA B CA 1
ATOM 5682 C C . ALA B 1 55 ? 19.109 -22.422 -23.422 1 81.38 55 ALA B C 1
ATOM 5684 O O . ALA B 1 55 ? 19.094 -22.766 -24.609 1 81.38 55 ALA B O 1
ATOM 5685 N N . ALA B 1 56 ? 18.969 -21.188 -23.047 1 79.25 56 ALA B N 1
ATOM 5686 C CA . ALA B 1 56 ? 18.625 -20.125 -23.984 1 79.25 56 ALA B CA 1
ATOM 5687 C C . ALA B 1 56 ? 19.891 -19.422 -24.484 1 79.25 56 ALA B C 1
ATOM 5689 O O . ALA B 1 56 ? 19.797 -18.469 -25.266 1 79.25 56 ALA B O 1
ATOM 5690 N N . ASN B 1 57 ? 21.047 -19.875 -24.109 1 80.69 57 ASN B N 1
ATOM 5691 C CA . ASN B 1 57 ? 22.328 -19.312 -24.516 1 80.69 57 ASN B CA 1
ATOM 5692 C C . ASN B 1 57 ? 22.391 -17.812 -24.234 1 80.69 57 ASN B C 1
ATOM 5694 O O . ASN B 1 57 ? 22.781 -17.031 -25.094 1 80.69 57 ASN B O 1
ATOM 5698 N N . ILE B 1 58 ? 21.859 -17.469 -23.078 1 79.38 58 ILE B N 1
ATOM 5699 C CA . ILE B 1 58 ? 21.906 -16.078 -22.641 1 79.38 58 ILE B CA 1
ATOM 5700 C C . ILE B 1 58 ? 23.188 -15.836 -21.844 1 79.38 58 ILE B C 1
ATOM 5702 O O . ILE B 1 58 ? 23.562 -16.641 -20.984 1 79.38 58 ILE B O 1
ATOM 5706 N N . SER B 1 59 ? 23.938 -14.789 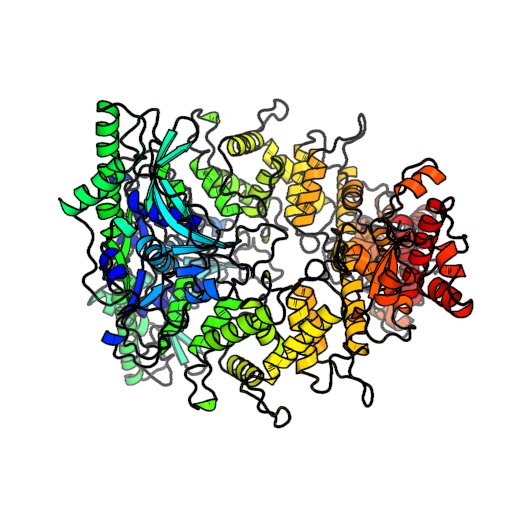-22.156 1 73.31 59 SER B N 1
ATOM 5707 C CA . SER B 1 59 ? 25.219 -14.57 -21.469 1 73.31 59 SER B CA 1
ATOM 5708 C C . SER B 1 59 ? 25.234 -13.219 -20.766 1 73.31 59 SER B C 1
ATOM 5710 O O . SER B 1 59 ? 26.078 -12.977 -19.891 1 73.31 59 SER B O 1
ATOM 5712 N N . ASP B 1 60 ? 24.359 -12.383 -21.047 1 74.38 60 ASP B N 1
ATOM 5713 C CA . ASP B 1 60 ? 24.422 -11.031 -20.484 1 74.38 60 ASP B CA 1
ATOM 5714 C C . ASP B 1 60 ? 23.422 -10.859 -19.344 1 74.38 60 ASP B C 1
ATOM 5716 O O . ASP B 1 60 ? 22.281 -10.469 -19.578 1 74.38 60 ASP B O 1
ATOM 5720 N N . TYR B 1 61 ? 23.797 -11.297 -18.188 1 77 61 TYR B N 1
ATOM 5721 C CA . TYR B 1 61 ? 22.969 -11.125 -17 1 77 61 TYR B CA 1
ATOM 5722 C C . TYR B 1 61 ? 23.828 -10.93 -15.758 1 77 61 TYR B C 1
ATOM 5724 O O . TYR B 1 61 ? 25.031 -11.25 -15.766 1 77 61 TYR B O 1
ATOM 5732 N N . ASN B 1 62 ? 23.25 -10.227 -14.789 1 81.56 62 ASN B N 1
ATOM 5733 C CA . ASN B 1 62 ? 23.828 -10.219 -13.453 1 81.56 62 ASN B CA 1
ATOM 5734 C C . ASN B 1 62 ? 23.172 -11.25 -12.547 1 81.56 62 ASN B C 1
ATOM 5736 O O . ASN B 1 62 ? 21.938 -11.398 -12.562 1 81.56 62 ASN B O 1
ATOM 5740 N N . SER B 1 63 ? 23.969 -12.031 -11.93 1 88.69 63 SER B N 1
ATOM 5741 C CA . SER B 1 63 ? 23.422 -13.062 -11.055 1 88.69 63 SER B CA 1
ATOM 5742 C C . SER B 1 63 ? 23.766 -12.789 -9.594 1 88.69 63 SER B C 1
ATOM 5744 O O . SER B 1 63 ? 24.828 -12.258 -9.289 1 88.69 63 SER B O 1
ATOM 5746 N N . TYR B 1 64 ? 22.891 -13.141 -8.711 1 91 64 TYR B N 1
ATOM 5747 C CA . TYR B 1 64 ? 23.047 -12.977 -7.266 1 91 64 TYR B CA 1
ATOM 5748 C C . TYR B 1 64 ? 22.812 -14.297 -6.539 1 91 64 TYR B C 1
ATOM 5750 O O . TYR B 1 64 ? 22.031 -15.133 -6.988 1 91 64 TYR B O 1
ATOM 5758 N N . ASN B 1 65 ? 23.5 -14.492 -5.465 1 94.31 65 ASN B N 1
ATOM 5759 C CA . ASN B 1 65 ? 23.328 -15.688 -4.645 1 94.31 65 ASN B CA 1
ATOM 5760 C C . ASN B 1 65 ? 22.062 -15.586 -3.777 1 94.31 65 ASN B C 1
ATOM 5762 O O . ASN B 1 65 ? 21.562 -14.492 -3.541 1 94.31 65 ASN B O 1
ATOM 5766 N N . PHE B 1 66 ? 21.578 -16.703 -3.381 1 95.94 66 PHE B N 1
ATOM 5767 C CA . PHE B 1 66 ? 20.609 -16.766 -2.297 1 95.94 66 PHE B CA 1
ATOM 5768 C C . PHE B 1 66 ? 21.281 -16.562 -0.947 1 95.94 66 PHE B C 1
ATOM 5770 O O . PHE B 1 66 ? 22.453 -16.906 -0.776 1 95.94 66 PHE B O 1
ATOM 5777 N N . LEU B 1 67 ? 20.516 -16.078 -0.021 1 96.25 67 LEU B N 1
ATOM 5778 C CA . LEU B 1 67 ? 21.031 -15.898 1.33 1 96.25 67 LEU B CA 1
ATOM 5779 C C . LEU B 1 67 ? 20.969 -17.203 2.121 1 96.25 67 LEU B C 1
ATOM 5781 O O . LEU B 1 67 ? 19.922 -17.828 2.193 1 96.25 67 LEU B O 1
ATOM 5785 N N . ARG B 1 68 ? 22.109 -17.641 2.643 1 96.75 68 ARG B N 1
ATOM 5786 C CA . ARG B 1 68 ? 22.141 -18.797 3.516 1 96.75 68 ARG B CA 1
ATOM 5787 C C . ARG B 1 68 ? 22.062 -18.391 4.984 1 96.75 68 ARG B C 1
ATOM 5789 O O . ARG B 1 68 ? 21.203 -18.875 5.719 1 96.75 68 ARG B O 1
ATOM 5796 N N . MET B 1 69 ? 23.047 -17.578 5.371 1 97.44 69 MET B N 1
ATOM 5797 C CA . MET B 1 69 ? 23.078 -16.953 6.688 1 97.44 69 MET B CA 1
ATOM 5798 C C . MET B 1 69 ? 22.625 -15.492 6.602 1 97.44 69 MET B C 1
ATOM 5800 O O . MET B 1 69 ? 23.359 -14.633 6.125 1 97.44 69 MET B O 1
ATOM 5804 N N . TYR B 1 70 ? 21.438 -15.219 7.129 1 96.94 70 TYR B N 1
ATOM 5805 C CA . TYR B 1 70 ? 20.734 -13.984 6.832 1 96.94 70 TYR B CA 1
ATOM 5806 C C . TYR B 1 70 ? 20.609 -13.109 8.078 1 96.94 70 TYR B C 1
ATOM 5808 O O . TYR B 1 70 ? 20.25 -13.594 9.156 1 96.94 70 TYR B O 1
ATOM 5816 N N . VAL B 1 71 ? 20.938 -11.844 7.988 1 94.94 71 VAL B N 1
ATOM 5817 C CA . VAL B 1 71 ? 20.641 -10.883 9.047 1 94.94 71 VAL B CA 1
ATOM 5818 C C . VAL B 1 71 ? 19.172 -10.469 8.984 1 94.94 71 VAL B C 1
ATOM 5820 O O . VAL B 1 71 ? 18.797 -9.633 8.164 1 94.94 71 VAL B O 1
ATOM 5823 N N . ALA B 1 72 ? 18.438 -11 9.859 1 93.31 72 ALA B N 1
ATOM 5824 C CA . ALA B 1 72 ? 17 -10.75 9.852 1 93.31 72 ALA B CA 1
ATOM 5825 C C . ALA B 1 72 ? 16.641 -9.586 10.773 1 93.31 72 ALA B C 1
ATOM 5827 O O . ALA B 1 72 ? 15.766 -9.711 11.625 1 93.31 72 ALA B O 1
ATOM 5828 N N . ASP B 1 73 ? 17.344 -8.523 10.586 1 87.44 73 ASP B N 1
ATOM 5829 C CA . ASP B 1 73 ? 17.156 -7.324 11.391 1 87.44 73 ASP B CA 1
ATOM 5830 C C . ASP B 1 73 ? 17.594 -6.074 10.625 1 87.44 73 ASP B C 1
ATOM 5832 O O . ASP B 1 73 ? 18.453 -6.148 9.75 1 87.44 73 ASP B O 1
ATOM 5836 N N . ASP B 1 74 ? 17.078 -4.945 11.023 1 78.12 74 ASP B N 1
ATOM 5837 C CA . ASP B 1 74 ? 17.391 -3.701 10.32 1 78.12 74 ASP B CA 1
ATOM 5838 C C . ASP B 1 74 ? 18.562 -2.975 10.977 1 78.12 74 ASP B C 1
ATOM 5840 O O . ASP B 1 74 ? 19.141 -2.062 10.383 1 78.12 74 ASP B O 1
ATOM 5844 N N . TYR B 1 75 ? 18.984 -3.398 12.195 1 80.56 75 TYR B N 1
ATOM 5845 C CA . TYR B 1 75 ? 20.109 -2.785 12.875 1 80.56 75 TYR B CA 1
ATOM 5846 C C . TYR B 1 75 ? 21.422 -3.145 12.18 1 80.56 75 TYR B C 1
ATOM 5848 O O . TYR B 1 75 ? 21.531 -4.207 11.562 1 80.56 75 TYR B O 1
ATOM 5856 N N . ARG B 1 76 ? 22.344 -2.279 12.219 1 81.75 76 ARG B N 1
ATOM 5857 C CA . ARG B 1 76 ? 23.656 -2.619 11.688 1 81.75 76 ARG B CA 1
ATOM 5858 C C . ARG B 1 76 ? 24.375 -3.596 12.609 1 81.75 76 ARG B C 1
ATOM 5860 O O . ARG B 1 76 ? 24.688 -3.262 13.758 1 81.75 76 ARG B O 1
ATOM 5867 N N . PRO B 1 77 ? 24.641 -4.719 12.141 1 89.19 77 PRO B N 1
ATOM 5868 C CA . PRO B 1 77 ? 25.375 -5.676 12.969 1 89.19 77 PRO B CA 1
ATOM 5869 C C . PRO B 1 77 ? 26.875 -5.363 13.055 1 89.19 77 PRO B C 1
ATOM 5871 O O . PRO B 1 77 ? 27.391 -4.645 12.203 1 89.19 77 PRO B O 1
ATOM 5874 N N . PRO B 1 78 ? 27.578 -5.777 14.141 1 90.62 78 PRO B N 1
ATOM 5875 C CA . PRO B 1 78 ? 29.031 -5.629 14.203 1 90.62 78 PRO B CA 1
ATOM 5876 C C . PRO B 1 78 ? 29.766 -6.488 13.18 1 90.62 78 PRO B C 1
ATOM 5878 O O . PRO B 1 78 ? 29.188 -7.438 12.641 1 90.62 78 PRO B O 1
ATOM 5881 N N . ASP B 1 79 ? 30.953 -6.25 12.93 1 90.88 79 ASP B N 1
ATOM 5882 C CA . ASP B 1 79 ? 31.766 -6.855 11.875 1 90.88 79 ASP B CA 1
ATOM 5883 C C . ASP B 1 79 ? 31.844 -8.375 12.039 1 90.88 79 ASP B C 1
ATOM 5885 O O . ASP B 1 79 ? 31.781 -9.117 11.062 1 90.88 79 ASP B O 1
ATOM 5889 N N . PRO B 1 80 ? 31.969 -8.812 13.281 1 93.62 80 PRO B N 1
ATOM 5890 C CA . PRO B 1 80 ? 32.031 -10.266 13.422 1 93.62 80 PRO B CA 1
ATOM 5891 C C . PRO B 1 80 ? 30.766 -10.969 12.922 1 93.62 80 PRO B C 1
ATOM 5893 O O . PRO B 1 80 ? 30.844 -12.086 12.406 1 93.62 80 PRO B O 1
ATOM 5896 N N . VAL B 1 81 ? 29.609 -10.375 13.109 1 94.94 81 VAL B N 1
ATOM 5897 C CA . VAL B 1 81 ? 28.359 -10.914 12.594 1 94.94 81 VAL B CA 1
ATOM 5898 C C . VAL B 1 81 ? 28.375 -10.891 11.07 1 94.94 81 VAL B C 1
ATOM 5900 O O . VAL B 1 81 ? 28.031 -11.875 10.414 1 94.94 81 VAL B O 1
ATOM 5903 N N . LEU B 1 82 ? 28.859 -9.797 10.484 1 92.38 82 LEU B N 1
ATOM 5904 C CA . LEU B 1 82 ? 28.859 -9.602 9.039 1 92.38 82 LEU B CA 1
ATOM 5905 C C . LEU B 1 82 ? 29.891 -10.516 8.375 1 92.38 82 LEU B C 1
ATOM 5907 O O . LEU B 1 82 ? 29.859 -10.711 7.156 1 92.38 82 LEU B O 1
ATOM 5911 N N . ALA B 1 83 ? 30.797 -11.039 9.164 1 93.94 83 ALA B N 1
ATOM 5912 C CA . ALA B 1 83 ? 31.766 -12.008 8.648 1 93.94 83 ALA B CA 1
ATOM 5913 C C . ALA B 1 83 ? 31.094 -13.344 8.336 1 93.94 83 ALA B C 1
ATOM 5915 O O . ALA B 1 83 ? 31.578 -14.109 7.504 1 93.94 83 ALA B O 1
ATOM 5916 N N . GLU B 1 84 ? 29.953 -13.555 8.953 1 95.5 84 GLU B N 1
ATOM 5917 C CA . GLU B 1 84 ? 29.328 -14.867 8.828 1 95.5 84 GLU B CA 1
ATOM 5918 C C . GLU B 1 84 ? 27.922 -14.75 8.211 1 95.5 84 GLU B C 1
ATOM 5920 O O . GLU B 1 84 ? 27.422 -15.711 7.629 1 95.5 84 GLU B O 1
ATOM 5925 N N . TYR B 1 85 ? 27.266 -13.664 8.422 1 96.06 85 TYR B N 1
ATOM 5926 C CA . TYR B 1 85 ? 25.891 -13.438 7.957 1 96.06 85 TYR B CA 1
ATOM 5927 C C . TYR B 1 85 ? 25.859 -12.312 6.93 1 96.06 85 TYR B C 1
ATOM 5929 O O . TYR B 1 85 ? 26.672 -11.398 6.961 1 96.06 85 TYR B O 1
ATOM 5937 N N . ASP B 1 86 ? 24.875 -12.391 6.039 1 93.19 86 ASP B N 1
ATOM 5938 C CA . ASP B 1 86 ? 24.75 -11.383 4.996 1 93.19 86 ASP B CA 1
ATOM 5939 C C . ASP B 1 86 ? 23.453 -10.586 5.164 1 93.19 86 ASP B C 1
ATOM 5941 O O . ASP B 1 86 ? 22.422 -11.148 5.531 1 93.19 86 ASP B O 1
ATOM 5945 N N . LEU B 1 87 ? 23.531 -9.336 4.859 1 87 87 LEU B N 1
ATOM 5946 C CA . LEU B 1 87 ? 22.359 -8.469 4.871 1 87 87 LEU B CA 1
ATOM 5947 C C . LEU B 1 87 ? 21.578 -8.594 3.572 1 87 87 LEU B C 1
ATOM 5949 O O . LEU B 1 87 ? 20.344 -8.484 3.572 1 87 87 LEU B O 1
ATOM 5953 N N . TYR B 1 88 ? 22.359 -8.781 2.506 1 86.25 88 TYR B N 1
ATOM 5954 C CA . TYR B 1 88 ? 21.766 -8.781 1.172 1 86.25 88 TYR B CA 1
ATOM 5955 C C . TYR B 1 88 ? 22.375 -9.875 0.306 1 86.25 88 TYR B C 1
ATOM 5957 O O . TYR B 1 88 ? 23.438 -10.406 0.622 1 86.25 88 TYR B O 1
ATOM 5965 N N . ASN B 1 89 ? 21.562 -10.242 -0.774 1 89.94 89 ASN B N 1
ATOM 5966 C CA . ASN B 1 89 ? 22.125 -11.133 -1.78 1 89.94 89 ASN B CA 1
ATOM 5967 C C . ASN B 1 89 ? 23.375 -10.523 -2.428 1 89.94 89 ASN B C 1
ATOM 5969 O O . ASN B 1 89 ? 23.406 -9.328 -2.707 1 89.94 89 ASN B O 1
ATOM 5973 N N . GLN B 1 90 ? 24.375 -11.297 -2.623 1 88.19 90 GLN B N 1
ATOM 5974 C CA . GLN B 1 90 ? 25.625 -10.82 -3.201 1 88.19 90 GLN B CA 1
ATOM 5975 C C . GLN B 1 90 ? 25.734 -11.211 -4.672 1 88.19 90 GLN B C 1
ATOM 5977 O O . GLN B 1 90 ? 25.312 -12.289 -5.066 1 88.19 90 GLN B O 1
ATOM 5982 N N . GLU B 1 91 ? 26.312 -10.336 -5.406 1 88.12 91 GLU B N 1
ATOM 5983 C CA . GLU B 1 91 ? 26.531 -10.633 -6.82 1 88.12 91 GLU B CA 1
ATOM 5984 C C . GLU B 1 91 ? 27.562 -11.734 -7 1 88.12 91 GLU B C 1
ATOM 5986 O O . GLU B 1 91 ? 28.547 -11.789 -6.258 1 88.12 91 GLU B O 1
ATOM 5991 N N . VAL B 1 92 ? 27.266 -12.531 -7.992 1 87.38 92 VAL B N 1
ATOM 5992 C CA . VAL B 1 92 ? 28.203 -13.594 -8.32 1 87.38 92 VAL B CA 1
ATOM 5993 C C . VAL B 1 92 ? 28.703 -13.422 -9.758 1 87.38 92 VAL B C 1
ATOM 5995 O O . VAL B 1 92 ? 27.906 -13.258 -10.68 1 87.38 92 VAL B O 1
ATOM 5998 N N . GLU B 1 93 ? 29.969 -13.227 -10.102 1 75.75 93 GLU B N 1
ATOM 5999 C CA . GLU B 1 93 ? 30.516 -12.984 -11.438 1 75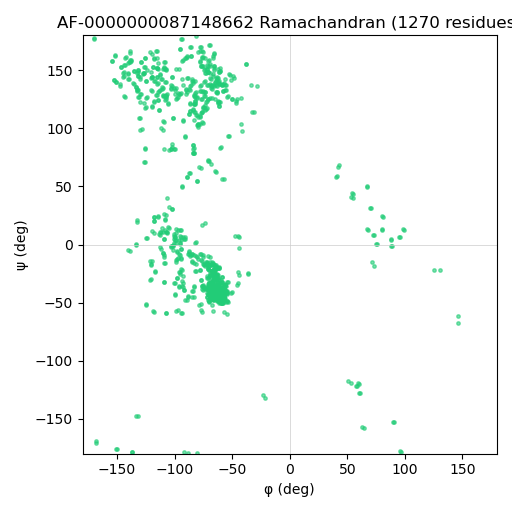.75 93 GLU B CA 1
ATOM 6000 C C . GLU B 1 93 ? 31.031 -14.266 -12.07 1 75.75 93 GLU B C 1
ATOM 6002 O O . GLU B 1 93 ? 30.938 -14.453 -13.289 1 75.75 93 GLU B O 1
ATOM 6007 N N . ASP B 1 94 ? 31.609 -15.156 -11.297 1 70.31 94 ASP B N 1
ATOM 6008 C CA . ASP B 1 94 ? 32.375 -16.25 -11.891 1 70.31 94 ASP B CA 1
ATOM 6009 C C . ASP B 1 94 ? 31.578 -17.547 -11.883 1 70.31 94 ASP B C 1
ATOM 6011 O O . ASP B 1 94 ? 32.156 -18.641 -11.805 1 70.31 94 ASP B O 1
ATOM 6015 N N . LYS B 1 95 ? 30.234 -17.312 -11.984 1 76.44 95 LYS B N 1
ATOM 6016 C CA . LYS B 1 95 ? 29.422 -18.531 -12.023 1 76.44 95 LYS B CA 1
ATOM 6017 C C . LYS B 1 95 ? 28.609 -18.609 -13.312 1 76.44 95 LYS B C 1
ATOM 6019 O O . LYS B 1 95 ? 28.453 -17.609 -14.016 1 76.44 95 LYS B O 1
ATOM 6024 N N . GLU B 1 96 ? 28.438 -19.734 -13.852 1 84.06 96 GLU B N 1
ATOM 6025 C CA . GLU B 1 96 ? 27.609 -20 -15.023 1 84.06 96 GLU B CA 1
ATOM 6026 C C . GLU B 1 96 ? 26.234 -20.562 -14.617 1 84.06 96 GLU B C 1
ATOM 6028 O O . GLU B 1 96 ? 26.031 -21.781 -14.641 1 84.06 96 GLU B O 1
ATOM 6033 N N . PRO B 1 97 ? 25.375 -19.656 -14.273 1 90.94 97 PRO B N 1
ATOM 6034 C CA . PRO B 1 97 ? 24.078 -20.125 -13.82 1 90.94 97 PRO B CA 1
ATOM 6035 C C . PRO B 1 97 ? 23.328 -20.922 -14.906 1 90.94 97 PRO B C 1
ATOM 6037 O O . PRO B 1 97 ? 23.422 -20.578 -16.094 1 90.94 97 PRO B O 1
ATOM 6040 N N . GLU B 1 98 ? 22.703 -22.016 -14.523 1 93.75 98 GLU B N 1
ATOM 6041 C CA . GLU B 1 98 ? 21.766 -22.719 -15.398 1 93.75 98 GLU B CA 1
ATOM 6042 C C . GLU B 1 98 ? 20.375 -22.109 -15.336 1 93.75 98 GLU B C 1
ATOM 6044 O O . GLU B 1 98 ? 19.672 -22.031 -16.359 1 93.75 98 GLU B O 1
ATOM 6049 N N . ILE B 1 99 ? 19.984 -21.734 -14.141 1 95.25 99 ILE B N 1
ATOM 6050 C CA . ILE B 1 99 ? 18.641 -21.219 -13.883 1 95.25 99 ILE B CA 1
ATOM 6051 C C . ILE B 1 99 ? 18.719 -19.938 -13.055 1 95.25 99 ILE B C 1
ATOM 6053 O O . ILE B 1 99 ? 19.516 -19.859 -12.109 1 95.25 99 ILE B O 1
ATOM 6057 N N . LEU B 1 100 ? 18 -18.922 -13.469 1 94.56 100 LEU B N 1
ATOM 6058 C CA . LEU B 1 100 ? 17.734 -17.75 -12.641 1 94.56 100 LEU B CA 1
ATOM 6059 C C . LEU B 1 100 ? 16.266 -17.703 -12.227 1 94.56 100 LEU B C 1
ATOM 6061 O O . LEU B 1 100 ? 15.383 -17.859 -13.062 1 94.56 100 LEU B O 1
ATOM 6065 N N . ILE B 1 101 ? 16 -17.547 -10.938 1 95 101 ILE B N 1
ATOM 6066 C CA . ILE B 1 101 ? 14.633 -17.562 -10.43 1 95 101 ILE B CA 1
ATOM 6067 C C . ILE B 1 101 ? 14.016 -16.188 -10.602 1 95 101 ILE B C 1
ATOM 6069 O O . ILE B 1 101 ? 14.484 -15.203 -10.016 1 95 101 ILE B O 1
ATOM 6073 N N . ILE B 1 102 ? 12.922 -16.109 -11.336 1 91.19 102 ILE B N 1
ATOM 6074 C CA . ILE B 1 102 ? 12.359 -14.789 -11.617 1 91.19 102 ILE B CA 1
ATOM 6075 C C . ILE B 1 102 ? 11.047 -14.617 -10.852 1 91.19 102 ILE B C 1
ATOM 6077 O O . ILE B 1 102 ? 10.484 -13.516 -10.812 1 91.19 102 ILE B O 1
ATOM 6081 N N . ASP B 1 103 ? 10.516 -15.664 -10.195 1 89.56 103 ASP B N 1
ATOM 6082 C CA . ASP B 1 103 ? 9.398 -15.625 -9.266 1 89.56 103 ASP B CA 1
ATOM 6083 C C . ASP B 1 103 ? 9.516 -16.75 -8.227 1 89.56 103 ASP B C 1
ATOM 6085 O O . ASP B 1 103 ? 9.898 -17.859 -8.555 1 89.56 103 ASP B O 1
ATOM 6089 N N . GLY B 1 104 ? 9.172 -16.391 -6.969 1 91 104 GLY B N 1
ATOM 6090 C CA . GLY B 1 104 ? 9.266 -17.375 -5.902 1 91 104 GLY B CA 1
ATOM 6091 C C . GLY B 1 104 ? 10.539 -17.25 -5.082 1 91 104 GLY B C 1
ATOM 6092 O O . GLY B 1 104 ? 10.844 -18.125 -4.27 1 91 104 GLY B O 1
ATOM 6093 N N . GLN B 1 105 ? 11.211 -16.203 -5.227 1 91.56 105 GLN B N 1
ATOM 6094 C CA . GLN B 1 105 ? 12.5 -16.031 -4.562 1 91.56 105 GLN B CA 1
ATOM 6095 C C . GLN B 1 105 ? 12.336 -16.047 -3.045 1 91.56 105 GLN B C 1
ATOM 6097 O O . GLN B 1 105 ? 13.172 -16.609 -2.328 1 91.56 105 GLN B O 1
ATOM 6102 N N . GLN B 1 106 ? 11.281 -15.406 -2.562 1 91.12 106 GLN B N 1
ATOM 6103 C CA . GLN B 1 106 ? 11.102 -15.336 -1.115 1 91.12 106 GLN B CA 1
ATOM 6104 C C . GLN B 1 106 ? 10.922 -16.734 -0.519 1 91.12 106 GLN B C 1
ATOM 6106 O O . GLN B 1 106 ? 11.508 -17.047 0.515 1 91.12 106 GLN B O 1
ATOM 6111 N N . ARG B 1 107 ? 10.203 -17.562 -1.249 1 93.62 107 ARG B N 1
ATOM 6112 C CA . ARG B 1 107 ? 9.938 -18.922 -0.768 1 93.62 107 ARG B CA 1
ATOM 6113 C C . ARG B 1 107 ? 11.195 -19.781 -0.834 1 93.62 107 ARG B C 1
ATOM 6115 O O . ARG B 1 107 ? 11.539 -20.469 0.131 1 93.62 107 ARG B O 1
ATOM 6122 N N . LEU B 1 108 ? 11.875 -19.703 -1.914 1 96.12 108 LEU B N 1
ATOM 6123 C CA . LEU B 1 108 ? 13.055 -20.531 -2.092 1 96.12 108 LEU B CA 1
ATOM 6124 C C . LEU B 1 108 ? 14.172 -20.109 -1.144 1 96.12 108 LEU B C 1
ATOM 6126 O O . LEU B 1 108 ? 14.875 -20.953 -0.583 1 96.12 108 LEU B O 1
ATOM 6130 N N . ASN B 1 109 ? 14.305 -18.828 -1.048 1 96.38 109 ASN B N 1
ATOM 6131 C CA . ASN B 1 109 ? 15.312 -18.344 -0.108 1 96.38 109 ASN B CA 1
ATOM 6132 C C . ASN B 1 109 ? 14.969 -18.734 1.327 1 96.38 109 ASN B C 1
ATOM 6134 O O . ASN B 1 109 ? 15.859 -19.062 2.115 1 96.38 109 ASN B O 1
ATOM 6138 N N . SER B 1 110 ? 13.734 -18.688 1.673 1 96.81 110 SER B N 1
ATOM 6139 C CA . SER B 1 110 ? 13.289 -19.109 2.998 1 96.81 110 SER B CA 1
ATOM 6140 C C . SER B 1 110 ? 13.617 -20.578 3.25 1 96.81 110 SER B C 1
ATOM 6142 O O . SER B 1 110 ? 14.07 -20.938 4.336 1 96.81 110 SER B O 1
ATOM 6144 N N . LEU B 1 111 ? 13.375 -21.391 2.26 1 97.88 111 LEU B N 1
ATOM 6145 C CA . LEU B 1 111 ? 13.703 -22.812 2.369 1 97.88 111 LEU B CA 1
ATOM 6146 C C . LEU B 1 111 ? 15.203 -23 2.566 1 97.88 111 LEU B C 1
ATOM 6148 O O . LEU B 1 111 ? 15.625 -23.828 3.381 1 97.88 111 LEU B O 1
ATOM 6152 N N . TYR B 1 112 ? 15.961 -22.234 1.842 1 97.62 112 TYR B N 1
ATOM 6153 C CA . TYR B 1 112 ? 17.406 -22.328 1.924 1 97.62 112 TYR B CA 1
ATOM 6154 C C . TYR B 1 112 ? 17.906 -21.891 3.299 1 97.62 112 TYR B C 1
ATOM 6156 O O . TYR B 1 112 ? 18.75 -22.562 3.9 1 97.62 112 TYR B O 1
ATOM 6164 N N . ILE B 1 113 ? 17.391 -20.844 3.801 1 97.81 113 ILE B N 1
ATOM 6165 C CA . ILE B 1 113 ? 17.75 -20.359 5.129 1 97.81 113 ILE B CA 1
ATOM 6166 C C . ILE B 1 113 ? 17.344 -21.391 6.18 1 97.81 113 ILE B C 1
ATOM 6168 O O . ILE B 1 113 ? 18.125 -21.719 7.07 1 97.81 113 ILE B O 1
ATOM 6172 N N . GLY B 1 114 ? 16.172 -21.906 6.078 1 98.12 114 GLY B N 1
ATOM 6173 C CA . GLY B 1 114 ? 15.625 -22.797 7.082 1 98.12 114 GLY B CA 1
ATOM 6174 C C . GLY B 1 114 ? 16.344 -24.125 7.152 1 98.12 114 GLY B C 1
ATOM 6175 O O . GLY B 1 114 ? 16.469 -24.719 8.234 1 98.12 114 GLY B O 1
ATOM 6176 N N . VAL B 1 115 ? 16.844 -24.641 6.035 1 97.69 115 VAL B N 1
ATOM 6177 C CA . VAL B 1 115 ? 17.406 -25.984 5.992 1 97.69 115 VAL B CA 1
ATOM 6178 C C . VAL B 1 115 ? 18.922 -25.922 6.066 1 97.69 115 VAL B C 1
ATOM 6180 O O . VAL B 1 115 ? 19.547 -26.656 6.828 1 97.69 115 VAL B O 1
ATOM 6183 N N . GLU B 1 116 ? 19.531 -25 5.348 1 95.81 116 GLU B N 1
ATOM 6184 C CA . GLU B 1 116 ? 20.984 -25 5.199 1 95.81 116 GLU B CA 1
ATOM 6185 C C . GLU B 1 116 ? 21.625 -23.844 5.965 1 95.81 116 GLU B C 1
ATOM 6187 O O . GLU B 1 116 ? 22.844 -23.766 6.082 1 95.81 116 GLU B O 1
ATOM 6192 N N . GLY B 1 117 ? 20.766 -22.969 6.414 1 96.75 117 GLY B N 1
ATOM 6193 C CA . GLY B 1 117 ? 21.344 -21.766 6.984 1 96.75 117 GLY B CA 1
ATOM 6194 C C . GLY B 1 117 ? 20.75 -21.406 8.336 1 96.75 117 GLY B C 1
ATOM 6195 O O . GLY B 1 117 ? 20.484 -22.281 9.156 1 96.75 117 GLY B O 1
ATOM 6196 N N . GLY B 1 118 ? 20.703 -20.141 8.547 1 97.69 118 GLY B N 1
ATOM 6197 C CA . GLY B 1 118 ? 20.203 -19.547 9.773 1 97.69 118 GLY B CA 1
ATOM 6198 C C . GLY B 1 118 ? 20.031 -18.047 9.695 1 97.69 118 GLY B C 1
ATOM 6199 O O . GLY B 1 118 ? 20.25 -17.453 8.633 1 97.69 118 GLY B O 1
ATOM 6200 N N . ILE B 1 119 ? 19.531 -17.516 10.781 1 98.25 119 ILE B N 1
ATOM 6201 C CA . ILE B 1 119 ? 19.344 -16.078 10.828 1 98.25 119 ILE B CA 1
ATOM 6202 C C . ILE B 1 119 ? 20.047 -15.508 12.062 1 98.25 119 ILE B C 1
ATOM 6204 O O . ILE B 1 119 ? 20.422 -16.25 12.969 1 98.25 119 ILE B O 1
ATOM 6208 N N . THR B 1 120 ? 20.312 -14.266 12.07 1 97.62 120 THR B N 1
ATOM 6209 C CA . THR B 1 120 ? 20.719 -13.547 13.273 1 97.62 120 THR B CA 1
ATOM 6210 C C . THR B 1 120 ? 19.797 -12.359 13.523 1 97.62 120 THR B C 1
ATOM 6212 O O . THR B 1 120 ? 19.281 -11.75 12.586 1 97.62 120 THR B O 1
ATOM 6215 N N . VAL B 1 121 ? 19.516 -12.164 14.766 1 95.5 121 VAL B N 1
ATOM 6216 C CA . VAL B 1 121 ? 18.625 -11.078 15.164 1 95.5 121 VAL B CA 1
ATOM 6217 C C . VAL B 1 121 ? 19.234 -10.281 16.312 1 95.5 121 VAL B C 1
ATOM 6219 O O . VAL B 1 121 ? 20.062 -10.812 17.062 1 95.5 121 VAL B O 1
ATOM 6222 N N . TYR B 1 122 ? 18.922 -9 16.406 1 92.31 122 TYR B N 1
ATOM 6223 C CA . TYR B 1 122 ? 19.312 -8.133 17.516 1 92.31 122 TYR B CA 1
ATOM 6224 C C . TYR B 1 122 ? 18.391 -8.336 18.703 1 92.31 122 TYR B C 1
ATOM 6226 O O . TYR B 1 122 ? 17.156 -8.242 18.562 1 92.31 122 TYR B O 1
ATOM 6234 N N . ASN B 1 123 ? 18.922 -8.625 19.859 1 88.12 123 ASN B N 1
ATOM 6235 C CA . ASN B 1 123 ? 18.125 -8.922 21.031 1 88.12 123 ASN B CA 1
ATOM 6236 C C . ASN B 1 123 ? 18.375 -7.91 22.156 1 88.12 123 ASN B C 1
ATOM 6238 O O . ASN B 1 123 ? 18.031 -8.156 23.312 1 88.12 123 ASN B O 1
ATOM 6242 N N . GLY B 1 124 ? 19.062 -6.852 21.875 1 83.62 124 GLY B N 1
ATOM 6243 C CA . GLY B 1 124 ? 19.422 -5.883 22.891 1 83.62 124 GLY B CA 1
ATOM 6244 C C . GLY B 1 124 ? 18.266 -4.969 23.281 1 83.62 124 GLY B C 1
ATOM 6245 O O . GLY B 1 124 ? 18.297 -4.324 24.328 1 83.62 124 GLY B O 1
ATOM 6246 N N . GLY B 1 125 ? 17.141 -5 22.594 1 72.88 125 GLY B N 1
ATOM 6247 C CA . GLY B 1 125 ? 16.031 -4.102 22.859 1 72.88 125 GLY B CA 1
ATOM 6248 C C . GLY B 1 125 ? 16.375 -2.643 22.625 1 72.88 125 GLY B C 1
ATOM 6249 O O . GLY B 1 125 ? 17.297 -2.334 21.859 1 72.88 125 GLY B O 1
ATOM 6250 N N . ARG B 1 126 ? 15.484 -1.81 23.375 1 65.38 126 ARG B N 1
ATOM 6251 C CA . ARG B 1 126 ? 15.633 -0.367 23.203 1 65.38 126 ARG B CA 1
ATOM 6252 C C . ARG B 1 126 ? 16.75 0.174 24.094 1 65.38 126 ARG B C 1
ATOM 6254 O O . ARG B 1 126 ? 16.828 -0.165 25.281 1 65.38 126 ARG B O 1
ATOM 6261 N N . GLY B 1 127 ? 17.906 0.545 23.578 1 65.69 127 GLY B N 1
ATOM 6262 C CA . GLY B 1 127 ? 18.875 1.27 24.391 1 65.69 127 GLY B CA 1
ATOM 6263 C C . GLY B 1 127 ? 20.266 0.675 24.312 1 65.69 127 GLY B C 1
ATOM 6264 O O . GLY B 1 127 ? 21.234 1.279 24.797 1 65.69 127 GLY B O 1
ATOM 6265 N N . LYS B 1 128 ? 20.281 -0.629 23.922 1 77.44 128 LYS B N 1
ATOM 6266 C CA . LYS B 1 128 ? 21.609 -1.219 23.828 1 77.44 128 LYS B CA 1
ATOM 6267 C C . LYS B 1 128 ? 22.203 -1.015 22.438 1 77.44 128 LYS B C 1
ATOM 6269 O O . LYS B 1 128 ? 21.469 -0.951 21.438 1 77.44 128 LYS B O 1
ATOM 6274 N N . PRO B 1 129 ? 23.453 -0.808 22.453 1 80.69 129 PRO B N 1
ATOM 6275 C CA . PRO B 1 129 ? 24.094 -0.533 21.172 1 80.69 129 PRO B CA 1
ATOM 6276 C C . PRO B 1 129 ? 24.062 -1.735 20.219 1 80.69 129 PRO B C 1
ATOM 6278 O O . PRO B 1 129 ? 24.391 -2.854 20.641 1 80.69 129 PRO B O 1
ATOM 6281 N N . SER B 1 130 ? 23.781 -1.62 19 1 84.12 130 SER B N 1
ATOM 6282 C CA . SER B 1 130 ? 23.672 -2.688 18 1 84.12 130 SER B CA 1
ATOM 6283 C C . SER B 1 130 ? 25.047 -3.113 17.5 1 84.12 130 SER B C 1
ATOM 6285 O O . SER B 1 130 ? 25.172 -4.156 16.844 1 84.12 130 SER B O 1
ATOM 6287 N N . ASP B 1 131 ? 26.094 -2.367 17.797 1 85.38 131 ASP B N 1
ATOM 6288 C CA . ASP B 1 131 ? 27.406 -2.701 17.281 1 85.38 131 ASP B CA 1
ATOM 6289 C C . ASP B 1 131 ? 28.172 -3.617 18.234 1 85.38 131 ASP B C 1
ATOM 6291 O O . ASP B 1 131 ? 29.359 -3.885 18.031 1 85.38 131 ASP B O 1
ATOM 6295 N N . GLU B 1 132 ? 27.484 -4.023 19.281 1 90.75 132 GLU B N 1
ATOM 6296 C CA . GLU B 1 132 ? 28.094 -4.969 20.203 1 90.75 132 GLU B CA 1
ATOM 6297 C C . GLU B 1 132 ? 27.609 -6.391 19.953 1 90.75 132 GLU B C 1
ATOM 6299 O O . GLU B 1 132 ? 26.391 -6.637 19.875 1 90.75 132 GLU B O 1
ATOM 6304 N N . LEU B 1 133 ? 28.453 -7.289 19.938 1 93.88 133 LEU B N 1
ATOM 6305 C CA . LEU B 1 133 ? 28.234 -8.672 19.531 1 93.88 133 LEU B CA 1
ATOM 6306 C C . LEU B 1 133 ? 27.312 -9.383 20.531 1 93.88 133 LEU B C 1
ATOM 6308 O O . LEU B 1 133 ? 26.531 -10.25 20.141 1 93.88 133 LEU B O 1
ATOM 6312 N N . GLN B 1 134 ? 27.391 -8.992 21.812 1 92.88 134 GLN B N 1
ATOM 6313 C CA . GLN B 1 134 ? 26.688 -9.695 22.859 1 92.88 134 GLN B CA 1
ATOM 6314 C C . GLN B 1 134 ? 25.172 -9.516 22.734 1 92.88 134 GLN B C 1
ATOM 6316 O O . GLN B 1 134 ? 24.406 -10.289 23.297 1 92.88 134 GLN B O 1
ATOM 6321 N N . TYR B 1 135 ? 24.766 -8.523 21.969 1 94 135 TYR B N 1
ATOM 6322 C CA . TYR B 1 135 ? 23.344 -8.25 21.844 1 94 135 TYR B CA 1
ATOM 6323 C C . TYR B 1 135 ? 22.797 -8.867 20.562 1 94 135 TYR B C 1
ATOM 6325 O O . TYR B 1 135 ? 21.688 -8.531 20.125 1 94 135 TYR B O 1
ATOM 6333 N N . TRP B 1 136 ? 23.531 -9.695 19.969 1 95.56 136 TRP B N 1
ATOM 6334 C CA . TRP B 1 136 ? 23.094 -10.453 18.797 1 95.56 136 TRP B CA 1
ATOM 6335 C C . TRP B 1 136 ? 23.031 -11.945 19.094 1 95.56 136 TRP B C 1
ATOM 6337 O O . TRP B 1 136 ? 23.75 -12.43 19.984 1 95.56 136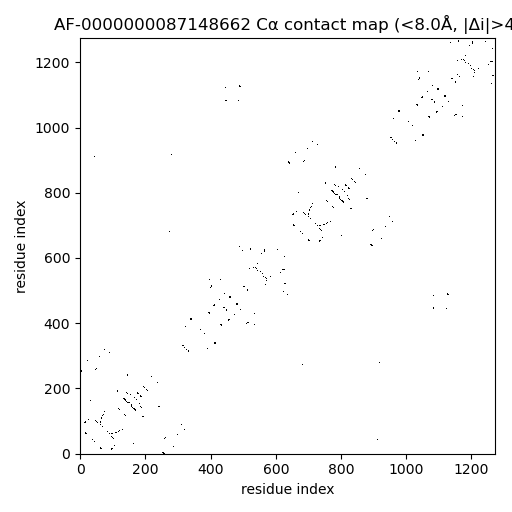 TRP B O 1
ATOM 6347 N N . GLU B 1 137 ? 22.188 -12.617 18.422 1 96.25 137 GLU B N 1
ATOM 6348 C CA . GLU B 1 137 ? 22.125 -14.07 18.578 1 96.25 137 GLU B CA 1
ATOM 6349 C C . GLU B 1 137 ? 21.906 -14.758 17.234 1 96.25 137 GLU B C 1
ATOM 6351 O O . GLU B 1 137 ? 21.219 -14.227 16.359 1 96.25 137 GLU B O 1
ATOM 6356 N N . GLY B 1 138 ? 22.531 -15.852 17.094 1 97.12 138 GLY B N 1
ATOM 6357 C CA . GLY B 1 138 ? 22.297 -16.719 15.953 1 97.12 138 GLY B CA 1
ATOM 6358 C C . GLY B 1 138 ? 21.203 -17.734 16.203 1 97.12 138 GLY B C 1
ATOM 6359 O O . GLY B 1 138 ? 21.109 -18.328 17.281 1 97.12 138 GLY B O 1
ATOM 6360 N N . GLN B 1 139 ? 20.312 -17.859 15.234 1 98.38 139 GLN B N 1
ATOM 6361 C CA . GLN B 1 139 ? 19.188 -18.781 15.359 1 98.38 139 GLN B CA 1
ATOM 6362 C C . GLN B 1 139 ? 19.125 -19.719 14.164 1 98.38 139 GLN B C 1
ATOM 6364 O O . GLN B 1 139 ? 19.594 -19.391 13.07 1 98.38 139 GLN B O 1
ATOM 6369 N N . ARG B 1 140 ? 18.578 -20.859 14.398 1 98.31 140 ARG B N 1
ATOM 6370 C CA . ARG B 1 140 ? 18.25 -21.812 13.344 1 98.31 140 ARG B CA 1
ATOM 6371 C C . ARG B 1 140 ? 16.781 -22.234 13.43 1 98.31 140 ARG B C 1
ATOM 6373 O O . ARG B 1 140 ? 16.188 -22.219 14.516 1 98.31 140 ARG B O 1
ATOM 6380 N N . LEU B 1 141 ? 16.203 -22.5 12.258 1 98.69 141 LEU B N 1
ATOM 6381 C CA . LEU B 1 141 ? 14.82 -22.969 12.266 1 98.69 141 LEU B CA 1
ATOM 6382 C C . LEU B 1 141 ? 14.734 -24.375 12.859 1 98.69 141 LEU B C 1
ATOM 6384 O O . LEU B 1 141 ? 15.43 -25.281 12.414 1 98.69 141 LEU B O 1
ATOM 6388 N N . CYS B 1 142 ? 13.875 -24.516 13.859 1 98.69 142 CYS B N 1
ATOM 6389 C CA . CYS B 1 142 ? 13.703 -25.797 14.539 1 98.69 142 CYS B CA 1
ATOM 6390 C C . CYS B 1 142 ? 12.273 -26.297 14.391 1 98.69 142 CYS B C 1
ATOM 6392 O O . CYS B 1 142 ? 11.352 -25.516 14.172 1 98.69 142 CYS B O 1
ATOM 6394 N N . VAL B 1 143 ? 12.156 -27.578 14.438 1 98.56 143 VAL B N 1
ATOM 6395 C CA . VAL B 1 143 ? 10.852 -28.25 14.531 1 98.56 143 VAL B CA 1
ATOM 6396 C C . VAL B 1 143 ? 10.703 -28.906 15.898 1 98.56 143 VAL B C 1
ATOM 6398 O O . VAL B 1 143 ? 11.688 -29.391 16.469 1 98.56 143 VAL B O 1
ATOM 6401 N N . ASP B 1 144 ? 9.523 -28.875 16.438 1 98.12 144 ASP B N 1
ATOM 6402 C CA . ASP B 1 144 ? 9.242 -29.578 17.688 1 98.12 144 ASP B CA 1
ATOM 6403 C C . ASP B 1 144 ? 9 -31.078 17.438 1 98.12 144 ASP B C 1
ATOM 6405 O O . ASP B 1 144 ? 7.93 -31.453 16.953 1 98.12 144 ASP B O 1
ATOM 6409 N N . LEU B 1 145 ? 9.891 -31.938 17.875 1 97.62 145 LEU B N 1
ATOM 6410 C CA . LEU B 1 145 ? 9.82 -33.375 17.609 1 97.62 145 LEU B CA 1
ATOM 6411 C C . LEU B 1 145 ? 8.711 -34.031 18.422 1 97.62 145 LEU B C 1
ATOM 6413 O O . LEU B 1 145 ? 8.312 -35.156 18.156 1 97.62 145 LEU B O 1
ATOM 6417 N N . PHE B 1 146 ? 8.234 -33.281 19.438 1 96.5 146 PHE B N 1
ATOM 6418 C CA . PHE B 1 146 ? 7.215 -33.875 20.297 1 96.5 146 PHE B CA 1
ATOM 6419 C C . PHE B 1 146 ? 5.824 -33.375 19.922 1 96.5 146 PHE B C 1
ATOM 6421 O O . PHE B 1 146 ? 4.836 -33.719 20.578 1 96.5 146 PHE B O 1
ATOM 6428 N N . GLY B 1 147 ? 5.711 -32.625 18.828 1 95.62 147 GLY B N 1
ATOM 6429 C CA . GLY B 1 147 ? 4.414 -32.125 18.406 1 95.62 147 GLY B CA 1
ATOM 6430 C C . GLY B 1 147 ? 3.945 -32.719 17.078 1 95.62 147 GLY B C 1
ATOM 6431 O O . GLY B 1 147 ? 4.566 -32.5 16.047 1 95.62 147 GLY B O 1
ATOM 6432 N N . HIS B 1 148 ? 2.844 -33.469 17.109 1 95.88 148 HIS B N 1
ATOM 6433 C CA . HIS B 1 148 ? 2.246 -34.062 15.93 1 95.88 148 HIS B CA 1
ATOM 6434 C C . HIS B 1 148 ? 0.727 -34.156 16.047 1 95.88 148 HIS B C 1
ATOM 6436 O O . HIS B 1 148 ? 0.198 -34.5 17.109 1 95.88 148 HIS B O 1
ATOM 6442 N N . PRO B 1 149 ? 0.057 -33.812 14.977 1 93 149 PRO B N 1
ATOM 6443 C CA . PRO B 1 149 ? -1.403 -33.719 15.07 1 93 149 PRO B CA 1
ATOM 6444 C C . PRO B 1 149 ? -2.047 -35.094 15.312 1 93 149 PRO B C 1
ATOM 6446 O O . PRO B 1 149 ? -3.145 -35.156 15.867 1 93 149 PRO B O 1
ATOM 6449 N N . GLU B 1 150 ? -1.42 -36.188 14.914 1 91.69 150 GLU B N 1
ATOM 6450 C CA . GLU B 1 150 ? -2.008 -37.531 15.055 1 91.69 150 GLU B CA 1
ATOM 6451 C C . GLU B 1 150 ? -1.728 -38.094 16.438 1 91.69 150 GLU B C 1
ATOM 6453 O O . GLU B 1 150 ? -2.295 -39.125 16.812 1 91.69 150 GLU B O 1
ATOM 6458 N N . TYR B 1 151 ? -0.797 -37.438 17.125 1 88 151 TYR B N 1
ATOM 6459 C CA . TYR B 1 151 ? -0.436 -37.906 18.453 1 88 151 TYR B CA 1
ATOM 6460 C C . TYR B 1 151 ? -0.894 -36.906 19.516 1 88 151 TYR B C 1
ATOM 6462 O O . TYR B 1 151 ? -0.446 -35.75 19.547 1 88 151 TYR B O 1
ATOM 6470 N N . ASP B 1 152 ? -1.935 -37.188 20.109 1 78.06 152 ASP B N 1
ATOM 6471 C CA . ASP B 1 152 ? -2.498 -36.281 21.094 1 78.06 152 ASP B CA 1
ATOM 6472 C C . ASP B 1 152 ? -2.205 -36.75 22.516 1 78.06 152 ASP B C 1
ATOM 6474 O O . ASP B 1 152 ? -2.889 -37.656 23.031 1 78.06 152 ASP B O 1
ATOM 6478 N N . ARG B 1 153 ? -1.084 -36.438 23.016 1 84.38 153 ARG B N 1
ATOM 6479 C CA . ARG B 1 153 ? -0.748 -36.656 24.422 1 84.38 153 ARG B CA 1
ATOM 6480 C C . ARG B 1 153 ? -0.971 -35.406 25.25 1 84.38 153 ARG B C 1
ATOM 6482 O O . ARG B 1 153 ? -0.801 -34.281 24.75 1 84.38 153 ARG B O 1
ATOM 6489 N N . ASP B 1 154 ? -1.277 -35.594 26.484 1 86.38 154 ASP B N 1
ATOM 6490 C CA . ASP B 1 154 ? -1.604 -34.469 27.375 1 86.38 154 ASP B CA 1
ATOM 6491 C C . ASP B 1 154 ? -0.385 -33.594 27.609 1 86.38 154 ASP B C 1
ATOM 6493 O O . ASP B 1 154 ? -0.524 -32.406 27.891 1 86.38 154 ASP B O 1
ATOM 6497 N N . ASP B 1 155 ? 0.804 -34.188 27.438 1 91.19 155 ASP B N 1
ATOM 6498 C CA . ASP B 1 155 ? 1.983 -33.438 27.828 1 91.19 155 ASP B CA 1
ATOM 6499 C C . ASP B 1 155 ? 2.795 -33 26.609 1 91.19 155 ASP B C 1
ATOM 6501 O O . ASP B 1 155 ? 3.986 -32.719 26.719 1 91.19 155 ASP B O 1
ATOM 6505 N N . THR B 1 156 ? 2.225 -33.156 25.438 1 92.5 156 THR B N 1
ATOM 6506 C CA . THR B 1 156 ? 2.895 -32.719 24.219 1 92.5 156 THR B CA 1
ATOM 6507 C C . THR B 1 156 ? 2.055 -31.656 23.5 1 92.5 156 THR B C 1
ATOM 6509 O O . THR B 1 156 ? 0.91 -31.406 23.875 1 92.5 156 THR B O 1
ATOM 6512 N N . ALA B 1 157 ? 2.59 -30.891 22.547 1 88.19 157 ALA B N 1
ATOM 6513 C CA . ALA B 1 157 ? 1.945 -29.766 21.875 1 88.19 157 ALA B CA 1
ATOM 6514 C C . ALA B 1 157 ? 0.757 -30.234 21.031 1 88.19 157 ALA B C 1
ATOM 6516 O O . ALA B 1 157 ? -0.198 -29.484 20.828 1 88.19 157 ALA B O 1
ATOM 6517 N N . GLY B 1 158 ? 0.73 -31.547 20.547 1 90 158 GLY B N 1
ATOM 6518 C CA . GLY B 1 158 ? -0.377 -32.125 19.797 1 90 158 GLY B CA 1
ATOM 6519 C C . GLY B 1 158 ? -0.451 -31.625 18.359 1 90 158 GLY B C 1
ATOM 6520 O O . GLY B 1 158 ? -1.417 -31.891 17.656 1 90 158 GLY B O 1
ATOM 6521 N N . ASP B 1 159 ? 0.448 -30.75 17.906 1 94.56 159 ASP B N 1
ATOM 6522 C CA . ASP B 1 159 ? 0.496 -30.234 16.547 1 94.56 159 ASP B CA 1
ATOM 6523 C C . ASP B 1 159 ? 1.921 -29.859 16.156 1 94.56 159 ASP B C 1
ATOM 6525 O O . ASP B 1 159 ? 2.803 -29.766 17.016 1 94.56 159 ASP B O 1
ATOM 6529 N N . TYR B 1 160 ? 2.09 -29.734 14.859 1 97.06 160 TYR B N 1
ATOM 6530 C CA . TYR B 1 160 ? 3.42 -29.344 14.406 1 97.06 160 TYR B CA 1
ATOM 6531 C C . TYR B 1 160 ? 3.809 -27.984 14.969 1 97.06 160 TYR B C 1
ATOM 6533 O O . TYR B 1 160 ? 2.943 -27.141 15.234 1 97.06 160 TYR B O 1
ATOM 6541 N N . GLY B 1 161 ? 5.113 -27.797 15.188 1 96.81 161 GLY B N 1
ATOM 6542 C CA . GLY B 1 161 ? 5.637 -26.516 15.617 1 96.81 161 GLY B CA 1
ATOM 6543 C C . GLY B 1 161 ? 6.988 -26.188 15.008 1 96.81 161 GLY B C 1
ATOM 6544 O O . GLY B 1 161 ? 7.895 -27.016 15.016 1 96.81 161 GLY B O 1
ATOM 6545 N N . PHE B 1 162 ? 7.059 -25.016 14.406 1 98.31 162 PHE B N 1
ATOM 6546 C CA . PHE B 1 162 ? 8.312 -24.484 13.883 1 98.31 162 PHE B CA 1
ATOM 6547 C C . PHE B 1 162 ? 8.664 -23.156 14.547 1 98.31 162 PHE B C 1
ATOM 6549 O O . PHE B 1 162 ? 7.809 -22.281 14.672 1 98.31 162 PHE B O 1
ATOM 6556 N N . GLU B 1 163 ? 9.875 -23.047 14.969 1 98.19 163 GLU B N 1
ATOM 6557 C CA . GLU B 1 163 ? 10.344 -21.797 15.562 1 98.19 163 GLU B CA 1
ATOM 6558 C C . GLU B 1 163 ? 11.852 -21.625 15.367 1 98.19 163 GLU B C 1
ATOM 6560 O O . GLU B 1 163 ? 12.602 -22.594 15.414 1 98.19 163 GLU B O 1
ATOM 6565 N N . PHE B 1 164 ? 12.211 -20.469 15.117 1 98.38 164 PHE B N 1
ATOM 6566 C CA . PHE B 1 164 ? 13.633 -20.156 15.195 1 98.38 164 PHE B CA 1
ATOM 6567 C C . PHE B 1 164 ? 14.109 -20.156 16.641 1 98.38 164 PHE B C 1
ATOM 6569 O O . PHE B 1 164 ? 13.531 -19.469 17.484 1 98.38 164 PHE B O 1
ATOM 6576 N N . LYS B 1 165 ? 15.133 -20.938 16.891 1 98 165 LYS B N 1
ATOM 6577 C CA . LYS B 1 165 ? 15.68 -21.031 18.234 1 98 165 LYS B CA 1
ATOM 6578 C C . LYS B 1 165 ? 17.141 -20.609 18.281 1 98 165 LYS B C 1
ATOM 6580 O O . LYS B 1 165 ? 17.906 -20.922 17.359 1 98 165 LYS B O 1
ATOM 6585 N N . SER B 1 166 ? 17.469 -20 19.312 1 97.5 166 SER B N 1
ATOM 6586 C CA . SER B 1 166 ? 18.859 -19.594 19.484 1 97.5 166 SER B CA 1
ATOM 6587 C C . SER B 1 166 ? 19.781 -20.797 19.594 1 97.5 166 SER B C 1
ATOM 6589 O O . SER B 1 166 ? 19.453 -21.781 20.25 1 97.5 166 SER B O 1
ATOM 6591 N N . THR B 1 167 ? 20.984 -20.734 18.969 1 96.75 167 THR B N 1
ATOM 6592 C CA . THR B 1 167 ? 21.969 -21.797 19.031 1 96.75 167 THR B CA 1
ATOM 6593 C C . THR B 1 167 ? 23.062 -21.484 20.047 1 96.75 167 THR B C 1
ATOM 6595 O O . THR B 1 167 ? 24.047 -22.219 20.156 1 96.75 167 THR B O 1
ATOM 6598 N N . GLY B 1 168 ? 22.922 -20.391 20.672 1 95.12 168 GLY B N 1
ATOM 6599 C CA . GLY B 1 168 ? 23.938 -19.953 21.625 1 95.12 168 GLY B CA 1
ATOM 6600 C C . GLY B 1 168 ? 25.047 -19.125 20.984 1 95.12 168 GLY B C 1
ATOM 6601 O O . GLY B 1 168 ? 25.953 -18.672 21.672 1 95.12 168 GLY B O 1
ATOM 6602 N N . LYS B 1 169 ? 24.922 -18.953 19.672 1 94.62 169 LYS B N 1
ATOM 6603 C CA . LYS B 1 169 ? 25.922 -18.141 18.984 1 94.62 169 LYS B CA 1
ATOM 6604 C C . LYS B 1 169 ? 25.828 -16.688 19.422 1 94.62 169 LYS B C 1
ATOM 6606 O O . LYS B 1 169 ? 24.734 -16.172 19.656 1 94.62 169 LYS B O 1
ATOM 6611 N N . PHE B 1 170 ? 27.031 -16.047 19.453 1 94.88 170 PHE B N 1
ATOM 6612 C CA . PHE B 1 170 ? 27.203 -14.664 19.891 1 94.88 170 PHE B CA 1
ATOM 6613 C C . PHE B 1 170 ? 26.688 -14.477 21.312 1 94.88 170 PHE B C 1
ATOM 6615 O O . PHE B 1 170 ? 27.141 -15.148 22.234 1 94.88 170 PHE B O 1
ATOM 6622 N N . GLY B 1 171 ? 25.766 -13.625 21.578 1 89.75 171 GLY B N 1
ATOM 6623 C CA . GLY B 1 171 ? 25.281 -13.352 22.922 1 89.75 171 GLY B CA 1
ATOM 6624 C C . GLY B 1 171 ? 24.047 -14.156 23.281 1 89.75 171 GLY B C 1
ATOM 6625 O O . GLY B 1 171 ? 23.438 -13.945 24.344 1 89.75 171 GLY B O 1
ATOM 6626 N N . GLY B 1 172 ? 23.703 -15.156 22.5 1 90.75 172 GLY B N 1
ATOM 6627 C CA . GLY B 1 172 ? 22.5 -15.922 22.75 1 90.75 172 GLY B CA 1
ATOM 6628 C C . GLY B 1 172 ? 22.734 -17.125 23.641 1 90.75 172 GLY B C 1
ATOM 6629 O O . GLY B 1 172 ? 23.875 -17.516 23.875 1 90.75 172 GLY B O 1
ATOM 6630 N N . THR B 1 173 ? 21.641 -17.641 24.234 1 93.81 173 THR B N 1
ATOM 6631 C CA . THR B 1 173 ? 21.625 -18.922 24.953 1 93.81 173 THR B CA 1
ATOM 6632 C C . THR B 1 173 ? 20.984 -20.016 24.109 1 93.81 173 THR B C 1
ATOM 6634 O O . THR B 1 173 ? 19.953 -19.781 23.469 1 93.81 173 THR B O 1
ATOM 6637 N N . ASP B 1 174 ? 21.594 -21.094 24.156 1 95.5 174 ASP B N 1
ATOM 6638 C CA . ASP B 1 174 ? 21.062 -22.203 23.359 1 95.5 174 ASP B CA 1
ATOM 6639 C C . ASP B 1 174 ? 19.656 -22.578 23.797 1 95.5 174 ASP B C 1
ATOM 6641 O O . ASP B 1 174 ? 19.438 -22.953 24.953 1 95.5 174 ASP B O 1
ATOM 6645 N N . GLU B 1 175 ? 18.766 -22.453 22.906 1 96.06 175 GLU B N 1
ATOM 6646 C CA . GLU B 1 175 ? 17.359 -22.75 23.188 1 96.06 175 GLU B CA 1
ATOM 6647 C C . GLU B 1 175 ? 16.891 -23.969 22.406 1 96.06 175 GLU B C 1
ATOM 6649 O O . GLU B 1 175 ? 15.703 -24.297 22.391 1 96.06 175 GLU B O 1
ATOM 6654 N N . THR B 1 176 ? 17.844 -24.656 21.75 1 96.5 176 THR B N 1
ATOM 6655 C CA . THR B 1 176 ? 17.5 -25.906 21.078 1 96.5 176 THR B CA 1
ATOM 6656 C C . THR B 1 176 ? 17.391 -27.047 22.094 1 96.5 176 THR B C 1
ATOM 6658 O O . THR B 1 176 ? 17.75 -26.891 23.266 1 96.5 176 THR B O 1
ATOM 6661 N N . GLY B 1 177 ? 16.844 -28.125 21.672 1 95.69 177 GLY B N 1
ATOM 6662 C CA . GLY B 1 177 ? 16.75 -29.281 22.547 1 95.69 177 GLY B CA 1
ATOM 6663 C C . GLY B 1 177 ? 15.469 -29.312 23.375 1 95.69 177 GLY B C 1
ATOM 6664 O O . GLY B 1 177 ? 14.422 -28.844 22.922 1 95.69 177 GLY B O 1
ATOM 6665 N N . TYR B 1 178 ? 15.578 -29.953 24.516 1 95.75 178 TYR B N 1
ATOM 6666 C CA . TYR B 1 178 ? 14.414 -30.234 25.344 1 95.75 178 TYR B CA 1
ATOM 6667 C C . TYR B 1 178 ? 14.047 -29.031 26.188 1 95.75 178 TYR B C 1
ATOM 6669 O O . TYR B 1 178 ? 14.914 -28.406 26.797 1 95.75 178 TYR B O 1
ATOM 6677 N N . THR B 1 179 ? 12.789 -28.672 26.156 1 94.19 179 THR B N 1
ATOM 6678 C CA . THR B 1 179 ? 12.266 -27.609 27 1 94.19 179 THR B CA 1
ATOM 6679 C C . THR B 1 179 ? 10.852 -27.938 27.469 1 94.19 179 THR B C 1
ATOM 6681 O O . THR B 1 179 ? 10.18 -28.781 26.875 1 94.19 179 THR B O 1
ATOM 6684 N N . MET B 1 180 ? 10.453 -27.375 28.594 1 92.12 180 MET B N 1
ATOM 6685 C CA . MET B 1 180 ? 9.094 -27.516 29.125 1 92.12 180 MET B CA 1
ATOM 6686 C C . MET B 1 180 ? 8.398 -26.156 29.203 1 92.12 180 MET B C 1
ATOM 6688 O O . MET B 1 180 ? 8.969 -25.203 29.719 1 92.12 180 MET B O 1
ATOM 6692 N N . THR B 1 181 ? 7.332 -26.031 28.594 1 92.25 181 THR B N 1
ATOM 6693 C CA . THR B 1 181 ? 6.457 -24.875 28.719 1 92.25 181 THR B CA 1
ATOM 6694 C C . THR B 1 181 ? 5.176 -25.25 29.469 1 92.25 181 THR B C 1
ATOM 6696 O O . THR B 1 181 ? 4.285 -25.875 28.891 1 92.25 181 THR B O 1
ATOM 6699 N N . GLY B 1 182 ? 5.051 -24.859 30.688 1 91.06 182 GLY B N 1
ATOM 6700 C CA . GLY B 1 182 ? 3.975 -25.406 31.5 1 91.06 182 GLY B CA 1
ATOM 6701 C C . GLY B 1 182 ? 4.051 -26.922 31.656 1 91.06 182 GLY B C 1
ATOM 6702 O O . GLY B 1 182 ? 5.066 -27.453 32.125 1 91.06 182 GLY B O 1
ATOM 6703 N N . ASP B 1 183 ? 3.008 -27.562 31.203 1 89.5 183 ASP B N 1
ATOM 6704 C CA . ASP B 1 183 ? 2.951 -29.016 31.312 1 89.5 183 ASP B CA 1
ATOM 6705 C C . ASP B 1 183 ? 3.201 -29.672 29.953 1 89.5 183 ASP B C 1
ATOM 6707 O O . ASP B 1 183 ? 3.02 -30.891 29.812 1 89.5 183 ASP B O 1
ATOM 6711 N N . THR B 1 184 ? 3.701 -28.844 29.078 1 93.75 184 THR B N 1
ATOM 6712 C CA . THR B 1 184 ? 3.9 -29.359 27.719 1 93.75 184 THR B CA 1
ATOM 6713 C C . THR B 1 184 ? 5.383 -29.562 27.438 1 93.75 184 THR B C 1
ATOM 6715 O O . THR B 1 184 ? 6.191 -28.641 27.609 1 93.75 184 THR B O 1
ATOM 6718 N N . ARG B 1 185 ? 5.742 -30.75 27 1 94.31 185 ARG B N 1
ATOM 6719 C CA . ARG B 1 185 ? 7.113 -31.078 26.625 1 94.31 185 ARG B CA 1
ATOM 6720 C C . ARG B 1 185 ? 7.391 -30.688 25.172 1 94.31 185 ARG B C 1
ATOM 6722 O O . ARG B 1 185 ? 6.543 -30.875 24.297 1 94.31 185 ARG B O 1
ATOM 6729 N N . HIS B 1 186 ? 8.562 -30.109 24.984 1 96.25 186 HIS B N 1
ATOM 6730 C CA . HIS B 1 186 ? 9.031 -29.797 23.641 1 96.25 186 HIS B CA 1
ATOM 6731 C C . HIS B 1 186 ? 10.453 -30.312 23.422 1 96.25 186 HIS B C 1
ATOM 6733 O O . HIS B 1 186 ? 11.25 -30.359 24.359 1 96.25 186 HIS B O 1
ATOM 6739 N N . LEU B 1 187 ? 10.742 -30.766 22.25 1 97.12 187 LEU B N 1
ATOM 6740 C CA . LEU B 1 187 ? 12.102 -31.094 21.812 1 97.12 187 LEU B CA 1
ATOM 6741 C C . LEU B 1 187 ? 12.414 -30.438 20.469 1 97.12 187 LEU B C 1
ATOM 6743 O O . LEU B 1 187 ? 12.102 -31 19.422 1 97.12 187 LEU B O 1
ATOM 6747 N N . TRP B 1 188 ? 13.102 -29.328 20.594 1 98.06 188 TRP B N 1
ATOM 6748 C CA . TRP B 1 188 ? 13.367 -28.516 19.422 1 98.06 188 TRP B CA 1
ATOM 6749 C C . TRP B 1 188 ? 14.633 -28.969 18.703 1 98.06 188 TRP B C 1
ATOM 6751 O O . TRP B 1 188 ? 15.734 -28.859 19.266 1 98.06 188 TRP B O 1
ATOM 6761 N N . MET B 1 189 ? 14.531 -29.469 17.469 1 97.81 189 MET B N 1
ATOM 6762 C CA . MET B 1 189 ? 15.648 -29.922 16.641 1 97.81 189 MET B CA 1
ATOM 6763 C C . MET B 1 189 ? 15.797 -29.047 15.406 1 97.81 189 MET B C 1
ATOM 6765 O O . MET B 1 189 ? 14.812 -28.797 14.695 1 97.81 189 MET B O 1
ATOM 6769 N N . PRO B 1 190 ? 17.031 -28.5 15.117 1 97.38 190 PRO B N 1
ATOM 6770 C CA . PRO B 1 190 ? 17.203 -27.781 13.859 1 97.38 190 PRO B CA 1
ATOM 6771 C C . PRO B 1 190 ? 16.812 -28.625 12.641 1 97.38 190 PRO B C 1
ATOM 6773 O O . PRO B 1 190 ? 17.234 -29.781 12.523 1 97.38 190 PRO B O 1
ATOM 6776 N N . VAL B 1 191 ? 16.047 -28.078 11.734 1 97.81 191 VAL B N 1
ATOM 6777 C CA . VAL B 1 191 ? 15.539 -28.766 10.555 1 97.81 191 VAL B CA 1
ATOM 6778 C C . VAL B 1 191 ? 16.719 -29.266 9.711 1 97.81 191 VAL B C 1
ATOM 6780 O O . VAL B 1 191 ? 16.625 -30.328 9.094 1 97.81 191 VAL B O 1
ATOM 6783 N N . GLY B 1 192 ? 17.812 -28.531 9.719 1 95.5 192 GLY B N 1
ATOM 6784 C CA . GLY B 1 192 ? 18.984 -28.859 8.93 1 95.5 192 GLY B CA 1
ATOM 6785 C C . GLY B 1 192 ? 19.625 -30.172 9.312 1 95.5 192 GLY B C 1
ATOM 6786 O O . GLY B 1 192 ? 20.375 -30.766 8.531 1 95.5 192 GLY B O 1
ATOM 6787 N N . GLU B 1 193 ? 19.344 -30.672 10.5 1 94 193 GLU B N 1
ATOM 6788 C CA . GLU B 1 193 ? 19.906 -31.953 10.961 1 94 193 GLU B CA 1
ATOM 6789 C C . GLU B 1 193 ? 19.312 -33.125 10.195 1 94 193 GLU B C 1
ATOM 6791 O O . GLU B 1 193 ? 19.844 -34.219 10.227 1 94 193 GLU B O 1
ATOM 6796 N N . LEU B 1 194 ? 18.219 -32.875 9.578 1 94.19 194 LEU B N 1
ATOM 6797 C CA . LEU B 1 194 ? 17.547 -33.938 8.812 1 94.19 194 LEU B CA 1
ATOM 6798 C C . LEU B 1 194 ? 17.969 -33.875 7.348 1 94.19 194 LEU B C 1
ATOM 6800 O O . LEU B 1 194 ? 17.375 -34.562 6.508 1 94.19 194 LEU B O 1
ATOM 6804 N N . TRP B 1 195 ? 18.844 -33.094 7.051 1 89.19 195 TRP B N 1
ATOM 6805 C CA . TRP B 1 195 ? 19.391 -32.812 5.727 1 89.19 195 TRP B CA 1
ATOM 6806 C C . TRP B 1 195 ? 20.906 -33 5.711 1 89.19 195 TRP B C 1
ATOM 6808 O O . TRP B 1 195 ? 21.594 -32.594 6.641 1 89.19 195 TRP B O 1
ATOM 6818 N N . ASN B 1 196 ? 21.438 -33.875 4.961 1 81.88 196 ASN B N 1
ATOM 6819 C CA . ASN B 1 196 ? 22.891 -34 4.805 1 81.88 196 ASN B CA 1
ATOM 6820 C C . ASN B 1 196 ? 23.438 -33.031 3.766 1 81.88 196 ASN B C 1
ATOM 6822 O O . ASN B 1 196 ? 23.406 -33.312 2.566 1 81.88 196 ASN B O 1
ATOM 6826 N N . GLY B 1 197 ? 23.703 -31.844 4.273 1 70 197 GLY B N 1
ATOM 6827 C CA . GLY B 1 197 ? 24.234 -30.812 3.387 1 70 197 GLY B CA 1
ATOM 6828 C C . GLY B 1 197 ? 25.703 -31.031 3.059 1 70 197 GLY B C 1
ATOM 6829 O O . GLY B 1 197 ? 26.422 -31.703 3.805 1 70 197 GLY B O 1
ATOM 6830 N N . GLY B 1 198 ? 26.156 -31.234 1.893 1 55.34 198 GLY B N 1
ATOM 6831 C CA . GLY B 1 198 ? 27.578 -31.359 1.564 1 55.34 198 GLY B CA 1
ATOM 6832 C C . GLY B 1 198 ? 28.453 -30.484 2.426 1 55.34 198 GLY B C 1
ATOM 6833 O O . GLY B 1 198 ? 27.984 -29.547 3.068 1 55.34 198 GLY B O 1
ATOM 6834 N N . ASN B 1 199 ? 29.609 -30.984 2.916 1 48.09 199 ASN B N 1
ATOM 6835 C CA . ASN B 1 199 ? 30.5 -30.234 3.785 1 48.09 199 ASN B CA 1
ATOM 6836 C C . ASN B 1 199 ? 30.312 -28.734 3.617 1 48.09 199 ASN B C 1
ATOM 6838 O O . ASN B 1 199 ? 29.469 -28.297 2.84 1 48.09 199 ASN B O 1
ATOM 6842 N N . ASP B 1 200 ? 31.406 -27.781 3.389 1 42.41 200 ASP B N 1
ATOM 6843 C CA . ASP B 1 200 ? 31.656 -26.344 3.375 1 42.41 200 ASP B CA 1
ATOM 6844 C C . ASP B 1 200 ? 30.766 -25.641 2.359 1 42.41 200 ASP B C 1
ATOM 6846 O O . ASP B 1 200 ? 31.203 -24.719 1.659 1 42.41 200 ASP B O 1
ATOM 6850 N N . GLY B 1 201 ? 29.391 -25.703 2.342 1 45.12 201 GLY B N 1
ATOM 6851 C CA . GLY B 1 201 ? 28.625 -24.922 1.381 1 45.12 201 GLY B CA 1
ATOM 6852 C C . GLY B 1 201 ? 28.75 -25.438 -0.04 1 45.12 201 GLY B C 1
ATOM 6853 O O . GLY B 1 201 ? 28.281 -24.797 -0.982 1 45.12 201 GLY B O 1
ATOM 6854 N N . GLY B 1 202 ? 29.703 -26.312 -0.449 1 43.69 202 GLY B N 1
ATOM 6855 C CA . GLY B 1 202 ? 30.094 -26.719 -1.791 1 43.69 202 GLY B CA 1
ATOM 6856 C C . GLY B 1 202 ? 29.109 -27.688 -2.422 1 43.69 202 GLY B C 1
ATOM 6857 O O . GLY B 1 202 ? 28.188 -28.156 -1.765 1 43.69 202 GLY B O 1
ATOM 6858 N N . SER B 1 203 ? 29.141 -27.828 -3.801 1 46.28 203 SER B N 1
ATOM 6859 C CA . SER B 1 203 ? 28.438 -28.547 -4.852 1 46.28 203 SER B CA 1
ATOM 6860 C C . SER B 1 203 ? 28.219 -30 -4.477 1 46.28 203 SER B C 1
ATOM 6862 O O . SER B 1 203 ? 27.719 -30.797 -5.281 1 46.28 203 SER B O 1
ATOM 6864 N N . GLY B 1 204 ? 28.516 -30.438 -3.254 1 49.09 204 GLY B N 1
ATOM 6865 C CA . GLY B 1 204 ? 28.5 -31.891 -3.182 1 49.09 204 GLY B CA 1
ATOM 6866 C C . GLY B 1 204 ? 27.109 -32.469 -3.025 1 49.09 204 GLY B C 1
ATOM 6867 O O . GLY B 1 204 ? 26.125 -31.719 -3.01 1 49.09 204 GLY B O 1
ATOM 6868 N N . ASN B 1 205 ? 26.875 -33.906 -2.947 1 60.19 205 ASN B N 1
ATOM 6869 C CA . ASN B 1 205 ? 25.734 -34.812 -2.955 1 60.19 205 ASN B CA 1
ATOM 6870 C C . ASN B 1 205 ? 24.844 -34.625 -1.738 1 60.19 205 ASN B C 1
ATOM 6872 O O . ASN B 1 205 ? 24.906 -35.375 -0.77 1 60.19 205 ASN B O 1
ATOM 6876 N N . SER B 1 206 ? 24.203 -33.375 -1.573 1 71.19 206 SER B N 1
ATOM 6877 C CA . SER B 1 206 ? 23.203 -33.156 -0.523 1 71.19 206 SER B CA 1
ATOM 6878 C C . SER B 1 206 ? 22.016 -34.094 -0.701 1 71.19 206 SER B C 1
ATOM 6880 O O . SER B 1 206 ? 21.531 -34.281 -1.819 1 71.19 206 SER B O 1
ATOM 6882 N N . THR B 1 207 ? 21.781 -34.844 0.327 1 82 207 THR B N 1
ATOM 6883 C CA . THR B 1 207 ? 20.688 -35.812 0.237 1 82 207 THR B CA 1
ATOM 6884 C C . THR B 1 207 ? 19.812 -35.75 1.481 1 82 207 THR B C 1
ATOM 6886 O O . THR B 1 207 ? 20.266 -35.312 2.545 1 82 207 THR B O 1
ATOM 6889 N N . VAL B 1 208 ? 18.609 -36 1.249 1 89.94 208 VAL B N 1
ATOM 6890 C CA . VAL B 1 208 ? 17.656 -36.156 2.346 1 89.94 208 VAL B CA 1
ATOM 6891 C C . VAL B 1 208 ? 17.969 -37.406 3.146 1 89.94 208 VAL B C 1
ATOM 6893 O O . VAL B 1 208 ? 18.266 -38.469 2.57 1 89.94 208 VAL B O 1
ATOM 6896 N N . LEU B 1 209 ? 17.969 -37.281 4.48 1 91 209 LEU B N 1
ATOM 6897 C CA . LEU B 1 209 ? 18.172 -38.469 5.309 1 91 209 LEU B CA 1
ATOM 6898 C C . LEU B 1 209 ? 16.984 -39.406 5.199 1 91 209 LEU B C 1
ATOM 6900 O O . LEU B 1 209 ? 15.836 -38.969 5.148 1 91 209 LEU B O 1
ATOM 6904 N N . GLU B 1 210 ? 17.312 -40.719 5.09 1 90.12 210 GLU B N 1
ATOM 6905 C CA . GLU B 1 210 ? 16.25 -41.719 4.977 1 90.12 210 GLU B CA 1
ATOM 6906 C C . GLU B 1 210 ? 16.594 -43 5.727 1 90.12 210 GLU B C 1
ATOM 6908 O O . GLU B 1 210 ? 17.75 -43.188 6.129 1 90.12 210 GLU B O 1
ATOM 6913 N N . GLY B 1 211 ? 15.609 -43.688 5.969 1 90.19 211 GLY B N 1
ATOM 6914 C CA . GLY B 1 211 ? 15.773 -45.031 6.504 1 90.19 211 GLY B CA 1
ATOM 6915 C C . GLY B 1 211 ? 16.469 -45.062 7.848 1 90.19 211 GLY B C 1
ATOM 6916 O O . GLY B 1 211 ? 16.094 -44.344 8.773 1 90.19 211 GLY B O 1
ATOM 6917 N N . ARG B 1 212 ? 17.547 -45.875 7.973 1 91.44 212 ARG B N 1
ATOM 6918 C CA . ARG B 1 212 ? 18.266 -46.156 9.219 1 91.44 212 ARG B CA 1
ATOM 6919 C C . ARG B 1 212 ? 19.031 -44.906 9.695 1 91.44 212 ARG B C 1
ATOM 6921 O O . ARG B 1 212 ? 19.094 -44.656 10.898 1 91.44 212 ARG B O 1
ATOM 6928 N N . THR B 1 213 ? 19.531 -44.188 8.719 1 92.25 213 THR B N 1
ATOM 6929 C CA . THR B 1 213 ? 20.297 -43 9.086 1 92.25 213 THR B CA 1
ATOM 6930 C C . THR B 1 213 ? 19.406 -41.969 9.766 1 92.25 213 THR B C 1
ATOM 6932 O O . THR B 1 213 ? 19.828 -41.312 10.727 1 92.25 213 THR B O 1
ATOM 6935 N N . LEU B 1 214 ? 18.188 -41.781 9.211 1 94.31 214 LEU B N 1
ATOM 6936 C CA . LEU B 1 214 ? 17.234 -40.875 9.805 1 94.31 214 LEU B CA 1
ATOM 6937 C C . LEU B 1 214 ? 16.891 -41.312 11.227 1 94.31 214 LEU B C 1
ATOM 6939 O O . LEU B 1 214 ? 16.875 -40.469 12.148 1 94.31 214 LEU B O 1
ATOM 6943 N N . SER B 1 215 ? 16.656 -42.562 11.391 1 94.38 215 SER B N 1
ATOM 6944 C CA . SER B 1 215 ? 16.297 -43.094 12.703 1 94.38 215 SER B CA 1
ATOM 6945 C C . SER B 1 215 ? 17.422 -42.906 13.711 1 94.38 215 SER B C 1
ATOM 6947 O O . SER B 1 215 ? 17.156 -42.562 14.867 1 94.38 215 SER B O 1
ATOM 6949 N N . GLU B 1 216 ? 18.609 -43.094 13.305 1 94.19 216 GLU B N 1
ATOM 6950 C CA . GLU B 1 216 ? 19.766 -42.969 14.188 1 94.19 216 GLU B CA 1
ATOM 6951 C C . GLU B 1 216 ? 19.922 -41.531 14.672 1 94.19 216 GLU B C 1
ATOM 6953 O O . GLU B 1 216 ? 20.156 -41.281 15.859 1 94.19 216 GLU B O 1
ATOM 6958 N N . VAL B 1 217 ? 19.75 -40.625 13.711 1 94.44 217 VAL B N 1
ATOM 6959 C CA . VAL B 1 217 ? 19.938 -39.219 14.039 1 94.44 217 VAL B CA 1
ATOM 6960 C C . VAL B 1 217 ? 18.844 -38.781 15.016 1 94.44 217 VAL B C 1
ATOM 6962 O O . VAL B 1 217 ? 19.125 -38.094 16 1 94.44 217 VAL B O 1
ATOM 6965 N N . VAL B 1 218 ? 17.609 -39.188 14.773 1 95.94 218 VAL B N 1
ATOM 6966 C CA . VAL B 1 218 ? 16.484 -38.781 15.594 1 95.94 218 VAL B CA 1
ATOM 6967 C C . VAL B 1 218 ? 16.562 -39.438 16.969 1 95.94 218 VAL B C 1
ATOM 6969 O O . VAL B 1 218 ? 16.359 -38.781 18 1 95.94 218 VAL B O 1
ATOM 6972 N N . ASP B 1 219 ? 16.906 -40.75 17 1 93.5 219 ASP B N 1
ATOM 6973 C CA . ASP B 1 219 ? 17.031 -41.469 18.25 1 93.5 219 ASP B CA 1
ATOM 6974 C C . ASP B 1 219 ? 18.125 -40.906 19.141 1 93.5 219 ASP B C 1
ATOM 6976 O O . ASP B 1 219 ? 17.938 -40.75 20.344 1 93.5 219 ASP B O 1
ATOM 6980 N N . GLU B 1 220 ? 19.156 -40.625 18.5 1 93.75 220 GLU B N 1
ATOM 6981 C CA . GLU B 1 220 ? 20.266 -40.031 19.25 1 93.75 220 GLU B CA 1
ATOM 6982 C C . GLU B 1 220 ? 19.875 -38.688 19.859 1 93.75 220 GLU B C 1
ATOM 6984 O O . GLU B 1 220 ? 20.234 -38.406 21 1 93.75 220 GLU B O 1
ATOM 6989 N N . TYR B 1 221 ? 19.125 -37.938 19.062 1 94.81 221 TYR B N 1
ATOM 6990 C CA . TYR B 1 221 ? 18.719 -36.625 19.547 1 94.81 221 TYR B CA 1
ATOM 6991 C C . TYR B 1 221 ? 17.75 -36.75 20.719 1 94.81 221 TYR B C 1
ATOM 6993 O O . TYR B 1 221 ? 17.844 -35.969 21.688 1 94.81 221 TYR B O 1
ATOM 7001 N N . VAL B 1 222 ? 16.875 -37.688 20.703 1 94.19 222 VAL B N 1
ATOM 7002 C CA . VAL B 1 222 ? 15.906 -37.906 21.766 1 94.19 222 VAL B CA 1
ATOM 7003 C C . VAL B 1 222 ? 16.625 -38.469 23 1 94.19 222 VAL B C 1
ATOM 7005 O O . VAL B 1 222 ? 16.344 -38.062 24.125 1 94.19 222 VAL B O 1
ATOM 7008 N N . ASP B 1 223 ? 17.562 -39.312 22.812 1 90.31 223 ASP B N 1
ATOM 7009 C CA . ASP B 1 223 ? 18.266 -40 23.906 1 90.31 223 ASP B CA 1
ATOM 7010 C C . ASP B 1 223 ? 19.156 -39 24.656 1 90.31 223 ASP B C 1
ATOM 7012 O O . ASP B 1 223 ? 19.375 -39.156 25.875 1 90.31 223 ASP B O 1
ATOM 7016 N N . THR B 1 224 ? 19.641 -38.125 23.953 1 90.38 224 THR B N 1
ATOM 7017 C CA . THR B 1 224 ? 20.562 -37.188 24.578 1 90.38 224 THR B CA 1
ATOM 7018 C C . THR B 1 224 ? 19.797 -36.062 25.281 1 90.38 224 THR B C 1
ATOM 7020 O O . THR B 1 224 ? 20.375 -35.312 26.047 1 90.38 224 THR B O 1
ATOM 7023 N N . ALA B 1 225 ? 18.516 -36.094 25 1 91.19 225 ALA B N 1
ATOM 7024 C CA . ALA B 1 225 ? 17.688 -35.094 25.656 1 91.19 225 ALA B CA 1
ATOM 7025 C C . ALA B 1 225 ? 17.469 -35.406 27.141 1 91.19 225 ALA B C 1
ATOM 7027 O O . ALA B 1 225 ? 17.359 -36.594 27.5 1 91.19 225 ALA B O 1
ATOM 7028 N N . GLU B 1 226 ? 17.703 -34.562 28.094 1 82.88 226 GLU B N 1
ATOM 7029 C CA . GLU B 1 226 ? 17.484 -34.812 29.516 1 82.88 226 GLU B CA 1
ATOM 7030 C C . GLU B 1 226 ? 16 -34.875 29.859 1 82.88 226 GLU B C 1
ATOM 7032 O O . GLU B 1 226 ? 15.438 -33.969 30.438 1 82.88 226 GLU B O 1
ATOM 7037 N N . LEU B 1 227 ? 15.414 -36 29.391 1 85.62 227 LEU B N 1
ATOM 7038 C CA . LEU B 1 227 ? 13.984 -36.188 29.594 1 85.62 227 LEU B CA 1
ATOM 7039 C C . LEU B 1 227 ? 13.703 -36.844 30.953 1 85.62 227 LEU B C 1
ATOM 7041 O O . LEU B 1 227 ? 14.32 -37.844 31.297 1 85.62 227 LEU B O 1
ATOM 7045 N N . ARG B 1 228 ? 12.945 -36.312 31.906 1 79.81 228 ARG B N 1
ATOM 7046 C CA . ARG B 1 228 ? 12.43 -36.969 33.094 1 79.81 228 ARG B CA 1
ATOM 7047 C C . ARG B 1 228 ? 11.133 -37.719 32.812 1 79.81 228 ARG B C 1
ATOM 7049 O O . ARG B 1 228 ? 10.039 -37.156 32.969 1 79.81 228 ARG B O 1
ATOM 7056 N N . ALA B 1 229 ? 11.289 -38.938 32.188 1 85.62 229 ALA B N 1
ATOM 7057 C CA . ALA B 1 229 ? 10.109 -39.688 31.797 1 85.62 229 ALA B CA 1
ATOM 7058 C C . ALA B 1 229 ? 10.367 -41.188 31.953 1 85.62 229 ALA B C 1
ATOM 7060 O O . ALA B 1 229 ? 11.516 -41.656 31.906 1 85.62 229 ALA B O 1
ATOM 7061 N N . ASP B 1 230 ? 9.375 -42 32.281 1 88.31 230 ASP B N 1
ATOM 7062 C CA . ASP B 1 230 ? 9.484 -43.438 32.375 1 88.31 230 ASP B CA 1
ATOM 7063 C C . ASP B 1 230 ? 9.688 -44.094 31 1 88.31 230 ASP B C 1
ATOM 7065 O O . ASP B 1 230 ? 9.664 -43.375 29.984 1 88.31 230 ASP B O 1
ATOM 7069 N N . ASN B 1 231 ? 9.953 -45.312 30.984 1 88 231 ASN B N 1
ATOM 7070 C CA . ASN B 1 231 ? 10.289 -46.031 29.766 1 88 231 ASN B CA 1
ATOM 7071 C C . ASN B 1 231 ? 9.141 -46 28.766 1 88 231 ASN B C 1
ATOM 7073 O O . ASN B 1 231 ? 9.367 -45.875 27.562 1 88 231 ASN B O 1
ATOM 7077 N N . GLU B 1 232 ? 7.988 -46.062 29.234 1 89.75 232 GLU B N 1
ATOM 7078 C CA . GLU B 1 232 ? 6.82 -46.062 28.344 1 89.75 232 GLU B CA 1
ATOM 7079 C C . GLU B 1 232 ? 6.652 -44.688 27.672 1 89.75 232 GLU B C 1
ATOM 7081 O O . GLU B 1 232 ? 6.383 -44.625 26.469 1 89.75 232 GLU B O 1
ATOM 7086 N N . THR B 1 233 ? 6.773 -43.688 28.469 1 90.38 233 THR B N 1
ATOM 7087 C CA . THR B 1 233 ? 6.672 -42.344 27.938 1 90.38 233 THR B CA 1
ATOM 7088 C C . THR B 1 233 ? 7.777 -42.062 26.922 1 90.38 233 THR B C 1
ATOM 7090 O O . THR B 1 233 ? 7.531 -41.469 25.875 1 90.38 233 THR B O 1
ATOM 7093 N N . ARG B 1 234 ? 8.961 -42.531 27.172 1 90 234 ARG B N 1
ATOM 7094 C CA . ARG B 1 234 ? 10.086 -42.344 26.266 1 90 234 ARG B CA 1
ATOM 7095 C C . ARG B 1 234 ? 9.844 -43.031 24.938 1 90 234 ARG B C 1
ATOM 7097 O O . ARG B 1 234 ? 10.211 -42.5 23.875 1 90 234 ARG B O 1
ATOM 7104 N N . TYR B 1 235 ? 9.281 -44.156 25.078 1 90.81 235 TYR B N 1
ATOM 7105 C CA . TYR B 1 235 ? 8.969 -44.906 23.859 1 90.81 235 TYR B CA 1
ATOM 7106 C C . TYR B 1 235 ? 7.961 -44.125 23 1 90.81 235 TYR B C 1
ATOM 7108 O O . TYR B 1 235 ? 8.125 -44.031 21.781 1 90.81 235 TYR B O 1
ATOM 7116 N N . GLN B 1 236 ? 7.012 -43.594 23.609 1 92.31 236 GLN B N 1
ATOM 7117 C CA . GLN B 1 236 ? 5.988 -42.844 22.891 1 92.31 236 GLN B CA 1
ATOM 7118 C C . GLN B 1 236 ? 6.578 -41.594 22.266 1 92.31 236 GLN B C 1
ATOM 7120 O O . GLN B 1 236 ? 6.254 -41.25 21.125 1 92.31 236 GLN B O 1
ATOM 7125 N N . LEU B 1 237 ? 7.367 -40.938 23.031 1 93.94 237 LEU B N 1
ATOM 7126 C CA . LEU B 1 237 ? 7.992 -39.719 22.547 1 93.94 237 LEU B CA 1
ATOM 7127 C C . LEU B 1 237 ? 8.906 -40 21.359 1 93.94 237 LEU B C 1
ATOM 7129 O O . LEU B 1 237 ? 8.977 -39.188 20.422 1 93.94 237 LEU B O 1
ATOM 7133 N N . ARG B 1 238 ? 9.617 -41.125 21.391 1 93.69 238 ARG B N 1
ATOM 7134 C CA . ARG B 1 238 ? 10.43 -41.562 20.25 1 93.69 238 ARG B CA 1
ATOM 7135 C C . ARG B 1 238 ? 9.57 -41.781 19.016 1 93.69 238 ARG B C 1
ATOM 7137 O O . ARG B 1 238 ? 9.961 -41.406 17.906 1 93.69 238 ARG B O 1
ATOM 7144 N N . SER B 1 239 ? 8.445 -42.344 19.266 1 94.12 239 SER B N 1
ATOM 7145 C CA . SER B 1 239 ? 7.527 -42.594 18.156 1 94.12 239 SER B CA 1
ATOM 7146 C C . SER B 1 239 ? 7.023 -41.312 17.531 1 94.12 239 SER B C 1
ATOM 7148 O O . SER B 1 239 ? 6.957 -41.188 16.297 1 94.12 239 SER B O 1
ATOM 7150 N N . ILE B 1 240 ? 6.656 -40.406 18.375 1 95.88 240 ILE B N 1
ATOM 7151 C CA . ILE B 1 240 ? 6.195 -39.094 17.891 1 95.88 240 ILE B CA 1
ATOM 7152 C C . ILE B 1 240 ? 7.316 -38.406 17.109 1 95.88 240 ILE B C 1
ATOM 7154 O O . ILE B 1 240 ? 7.086 -37.875 16.031 1 95.88 240 ILE B O 1
ATOM 7158 N N . SER B 1 241 ? 8.523 -38.469 17.672 1 96.94 241 SER B N 1
ATOM 7159 C CA . SER B 1 241 ? 9.68 -37.812 17.062 1 96.94 241 SER B CA 1
ATOM 7160 C C . SER B 1 241 ? 9.961 -38.375 15.672 1 96.94 241 SER B C 1
ATOM 7162 O O . SER B 1 241 ? 10.258 -37.625 14.742 1 96.94 241 SER B O 1
ATOM 7164 N N . MET B 1 242 ? 9.852 -39.625 15.562 1 96.44 242 MET B N 1
ATOM 7165 C CA . MET B 1 242 ? 10.102 -40.281 14.281 1 96.44 242 MET B CA 1
ATOM 7166 C C . MET B 1 242 ? 9.023 -39.906 13.266 1 96.44 242 MET B C 1
ATOM 7168 O O . MET B 1 242 ? 9.32 -39.719 12.086 1 96.44 242 MET B O 1
ATOM 7172 N N . ALA B 1 243 ? 7.836 -39.812 13.734 1 96.5 243 ALA B N 1
ATOM 7173 C CA . ALA B 1 243 ? 6.738 -39.406 12.859 1 96.5 243 ALA B CA 1
ATOM 7174 C C . ALA B 1 243 ? 6.957 -38 12.32 1 96.5 243 ALA B C 1
ATOM 7176 O O . ALA B 1 243 ? 6.773 -37.75 11.125 1 96.5 243 ALA B O 1
ATOM 7177 N N . VAL B 1 244 ? 7.332 -37.125 13.172 1 97.69 244 VAL B N 1
ATOM 7178 C CA . VAL B 1 244 ? 7.586 -35.75 12.773 1 97.69 244 VAL B CA 1
ATOM 7179 C C . VAL B 1 244 ? 8.734 -35.688 11.766 1 97.69 244 VAL B C 1
ATOM 7181 O O . VAL B 1 244 ? 8.641 -35.031 10.727 1 97.69 244 VAL B O 1
ATOM 7184 N N . ALA B 1 245 ? 9.812 -36.375 12.055 1 97.5 245 ALA B N 1
ATOM 7185 C CA . ALA B 1 245 ? 10.984 -36.406 11.18 1 97.5 245 ALA B CA 1
ATOM 7186 C C . ALA B 1 245 ? 10.633 -36.969 9.805 1 97.5 245 ALA B C 1
ATOM 7188 O O . ALA B 1 245 ? 11.102 -36.438 8.781 1 97.5 245 ALA B O 1
ATOM 7189 N N . ARG B 1 246 ? 9.867 -37.938 9.758 1 96.5 246 ARG B N 1
ATOM 7190 C CA . ARG B 1 246 ? 9.438 -38.531 8.492 1 96.5 246 ARG B CA 1
ATOM 7191 C C . ARG B 1 246 ? 8.609 -37.531 7.695 1 96.5 246 ARG B C 1
ATOM 7193 O O . ARG B 1 246 ? 8.758 -37.406 6.473 1 96.5 246 ARG B O 1
ATOM 7200 N N . ASP B 1 247 ? 7.738 -36.875 8.391 1 97.38 247 ASP B N 1
ATOM 7201 C CA . ASP B 1 247 ? 6.914 -35.875 7.719 1 97.38 247 ASP B CA 1
ATOM 7202 C C . ASP B 1 247 ? 7.777 -34.75 7.152 1 97.38 247 ASP B C 1
ATOM 7204 O O . ASP B 1 247 ? 7.504 -34.25 6.062 1 97.38 247 ASP B O 1
ATOM 7208 N N . ILE B 1 248 ? 8.781 -34.312 7.863 1 97.69 248 ILE B N 1
ATOM 7209 C CA . ILE B 1 248 ? 9.68 -33.281 7.379 1 97.69 248 ILE B CA 1
ATOM 7210 C C . ILE B 1 248 ? 10.383 -33.75 6.109 1 97.69 248 ILE B C 1
ATOM 7212 O O . ILE B 1 248 ? 10.445 -33 5.117 1 97.69 248 ILE B O 1
ATOM 7216 N N . THR B 1 249 ? 10.906 -34.938 6.109 1 96.38 249 THR B N 1
ATOM 7217 C CA . THR B 1 249 ? 11.656 -35.469 4.969 1 96.38 249 THR B CA 1
ATOM 7218 C C . THR B 1 249 ? 10.742 -35.688 3.768 1 96.38 249 THR B C 1
ATOM 7220 O O . THR B 1 249 ? 11.086 -35.312 2.641 1 96.38 249 THR B O 1
ATOM 7223 N N . SER B 1 250 ? 9.562 -36.156 3.99 1 95.62 250 SER B N 1
ATOM 7224 C CA . SER B 1 250 ? 8.664 -36.5 2.895 1 95.62 250 SER B CA 1
ATOM 7225 C C . SER B 1 250 ? 7.891 -35.281 2.402 1 95.62 250 SER B C 1
ATOM 7227 O O . SER B 1 250 ? 7.746 -35.094 1.195 1 95.62 250 SER B O 1
ATOM 7229 N N . ASN B 1 251 ? 7.371 -34.5 3.354 1 96.25 251 ASN B N 1
ATOM 7230 C CA . ASN B 1 251 ? 6.438 -33.438 2.994 1 96.25 251 ASN B CA 1
ATOM 7231 C C . ASN B 1 251 ? 7.152 -32.094 2.797 1 96.25 251 ASN B C 1
ATOM 7233 O O . ASN B 1 251 ? 6.621 -31.188 2.154 1 96.25 251 ASN B O 1
ATOM 7237 N N . VAL B 1 252 ? 8.273 -31.922 3.334 1 97.31 252 VAL B N 1
ATOM 7238 C CA . VAL B 1 252 ? 8.977 -30.656 3.201 1 97.31 252 VAL B CA 1
ATOM 7239 C C . VAL B 1 252 ? 10.164 -30.812 2.254 1 97.31 252 VAL B C 1
ATOM 7241 O O . VAL B 1 252 ? 10.133 -30.328 1.12 1 97.31 252 VAL B O 1
ATOM 7244 N N . LEU B 1 253 ? 11.094 -31.703 2.561 1 96.44 253 LEU B N 1
ATOM 7245 C CA . LEU B 1 253 ? 12.352 -31.781 1.833 1 96.44 253 LEU B CA 1
ATOM 7246 C C . LEU B 1 253 ? 12.164 -32.469 0.486 1 96.44 253 LEU B C 1
ATOM 7248 O O . LEU B 1 253 ? 12.852 -32.156 -0.484 1 96.44 253 LEU B O 1
ATOM 7252 N N . GLN B 1 254 ? 11.227 -33.375 0.388 1 95.12 254 GLN B N 1
ATOM 7253 C CA . GLN B 1 254 ? 11.008 -34.094 -0.86 1 95.12 254 GLN B CA 1
ATOM 7254 C C . GLN B 1 254 ? 9.727 -33.656 -1.547 1 95.12 254 GLN B C 1
ATOM 7256 O O . GLN B 1 254 ? 9.227 -34.312 -2.457 1 95.12 254 GLN B O 1
ATOM 7261 N N . ASP B 1 255 ? 9.234 -32.562 -1.013 1 94.38 255 ASP B N 1
ATOM 7262 C CA . ASP B 1 255 ? 8.031 -32.031 -1.637 1 94.38 255 ASP B CA 1
ATOM 7263 C C . ASP B 1 255 ? 8.312 -31.594 -3.074 1 94.38 255 ASP B C 1
ATOM 7265 O O . ASP B 1 255 ? 9.383 -31.047 -3.369 1 94.38 255 ASP B O 1
ATOM 7269 N N . ASP B 1 256 ? 7.348 -31.859 -3.967 1 93.25 256 ASP B N 1
ATOM 7270 C CA . ASP B 1 256 ? 7.414 -31.391 -5.352 1 93.25 256 ASP B CA 1
ATOM 7271 C C . ASP B 1 256 ? 6.812 -30 -5.492 1 93.25 256 ASP B C 1
ATOM 7273 O O . ASP B 1 256 ? 5.598 -29.828 -5.402 1 93.25 256 ASP B O 1
ATOM 7277 N N . LEU B 1 257 ? 7.66 -29.031 -5.793 1 92.44 257 LEU B N 1
ATOM 7278 C CA . LEU B 1 257 ? 7.176 -27.672 -6.016 1 92.44 257 LEU B CA 1
ATOM 7279 C C . LEU B 1 257 ? 6.754 -27.484 -7.469 1 92.44 257 LEU B C 1
ATOM 7281 O O . LEU B 1 257 ? 7.465 -27.906 -8.383 1 92.44 257 LEU B O 1
ATOM 7285 N N . GLU B 1 258 ? 5.598 -26.906 -7.625 1 90.06 258 GLU B N 1
ATOM 7286 C CA . GLU B 1 258 ? 5.172 -26.547 -8.977 1 90.06 258 GLU B CA 1
ATOM 7287 C C . GLU B 1 258 ? 6.109 -25.5 -9.594 1 90.06 258 GLU B C 1
ATOM 7289 O O . GLU B 1 258 ? 6.469 -24.531 -8.938 1 90.06 258 GLU B O 1
ATOM 7294 N N . THR B 1 259 ? 6.539 -25.797 -10.828 1 91.81 259 THR B N 1
ATOM 7295 C CA . THR B 1 259 ? 7.535 -24.922 -11.461 1 91.81 259 THR B CA 1
ATOM 7296 C C . THR B 1 259 ? 7.117 -24.562 -12.883 1 91.81 259 THR B C 1
ATOM 7298 O O . THR B 1 259 ? 6.594 -25.406 -13.609 1 91.81 259 THR B O 1
ATOM 7301 N N . ASP B 1 260 ? 7.219 -23.281 -13.188 1 90 260 ASP B N 1
ATOM 7302 C CA . ASP B 1 260 ? 7.129 -22.781 -14.555 1 90 260 ASP B CA 1
ATOM 7303 C C . ASP B 1 260 ? 8.492 -22.297 -15.055 1 90 260 ASP B C 1
ATOM 7305 O O . ASP B 1 260 ? 9.414 -22.094 -14.258 1 90 260 ASP B O 1
ATOM 7309 N N . SER B 1 261 ? 8.719 -22.344 -16.359 1 91.56 261 SER B N 1
ATOM 7310 C CA . SER B 1 261 ? 10.023 -21.938 -16.875 1 91.56 261 SER B CA 1
ATOM 7311 C C . SER B 1 261 ? 9.875 -21.109 -18.141 1 91.56 261 SER B C 1
ATOM 7313 O O . SER B 1 261 ? 8.836 -21.156 -18.812 1 91.56 261 SER B O 1
ATOM 7315 N N . THR B 1 262 ? 10.867 -20.312 -18.438 1 92.81 262 THR B N 1
ATOM 7316 C CA . THR B 1 262 ? 10.945 -19.547 -19.672 1 92.81 262 THR B CA 1
ATOM 7317 C C . THR B 1 262 ? 12.367 -19.531 -20.219 1 92.81 262 THR B C 1
ATOM 7319 O O . THR B 1 262 ? 13.336 -19.641 -19.469 1 92.81 262 THR B O 1
ATOM 7322 N N . ASN B 1 263 ? 12.484 -19.5 -21.531 1 91.81 263 ASN B N 1
ATOM 7323 C CA . ASN B 1 263 ? 13.758 -19.406 -22.234 1 91.81 263 ASN B CA 1
ATOM 7324 C C . ASN B 1 263 ? 13.852 -18.125 -23.062 1 91.81 263 ASN B C 1
ATOM 7326 O O . ASN B 1 263 ? 14.57 -18.078 -24.062 1 91.81 263 ASN B O 1
ATOM 7330 N N . LYS B 1 264 ? 13.031 -17.203 -22.672 1 90.75 264 LYS B N 1
ATOM 7331 C CA . LYS B 1 264 ? 12.969 -15.945 -23.438 1 90.75 264 LYS B CA 1
ATOM 7332 C C . LYS B 1 264 ? 14.273 -15.164 -23.312 1 90.75 264 LYS B C 1
ATOM 7334 O O . LYS B 1 264 ? 15.078 -15.422 -22.406 1 90.75 264 LYS B O 1
ATOM 7339 N N . ASP B 1 265 ? 14.406 -14.273 -24.234 1 87.75 265 ASP B N 1
ATOM 7340 C CA . ASP B 1 265 ? 15.617 -13.453 -24.266 1 87.75 265 ASP B CA 1
ATOM 7341 C C . ASP B 1 265 ? 15.641 -12.461 -23.109 1 87.75 265 ASP B C 1
ATOM 7343 O O . ASP B 1 265 ? 14.586 -12.102 -22.578 1 87.75 265 ASP B O 1
ATOM 7347 N N . ARG B 1 266 ? 16.828 -12.055 -22.828 1 83.25 266 ARG B N 1
ATOM 7348 C CA . ARG B 1 266 ? 17.047 -11.117 -21.719 1 83.25 266 ARG B CA 1
ATOM 7349 C C . ARG B 1 266 ? 16.219 -9.859 -21.891 1 83.25 266 ARG B C 1
ATOM 7351 O O . ARG B 1 266 ? 15.734 -9.289 -20.906 1 83.25 266 ARG B O 1
ATOM 7358 N N . SER B 1 267 ? 16.031 -9.43 -23.062 1 82.12 267 SER B N 1
ATOM 7359 C CA . SER B 1 267 ? 15.344 -8.188 -23.344 1 82.12 267 SER B CA 1
ATOM 7360 C C . SER B 1 267 ? 13.875 -8.258 -22.938 1 82.12 267 SER B C 1
ATOM 7362 O O . SER B 1 267 ? 13.242 -7.227 -22.688 1 82.12 267 SER B O 1
ATOM 7364 N N . GLU B 1 268 ? 13.336 -9.461 -22.75 1 88.94 268 GLU B N 1
ATOM 7365 C CA . GLU B 1 268 ? 11.922 -9.641 -22.438 1 88.94 268 GLU B CA 1
ATOM 7366 C C . GLU B 1 268 ? 11.711 -9.836 -20.938 1 88.94 268 GLU B C 1
ATOM 7368 O O . GLU B 1 268 ? 10.594 -9.727 -20.438 1 88.94 268 GLU B O 1
ATOM 7373 N N . ILE B 1 269 ? 12.773 -10.125 -20.219 1 85.5 269 ILE B N 1
ATOM 7374 C CA . ILE B 1 269 ? 12.68 -10.594 -18.844 1 85.5 269 ILE B CA 1
ATOM 7375 C C . ILE B 1 269 ? 12.156 -9.469 -17.953 1 85.5 269 ILE B C 1
ATOM 7377 O O . ILE B 1 269 ? 11.328 -9.703 -17.062 1 85.5 269 ILE B O 1
ATOM 7381 N N . PRO B 1 270 ? 12.602 -8.195 -18.219 1 81.25 270 PRO B N 1
ATOM 7382 C CA . PRO B 1 270 ? 12.031 -7.129 -17.391 1 81.25 270 PRO B CA 1
ATOM 7383 C C . PRO B 1 270 ? 10.516 -7.031 -17.516 1 81.25 270 PRO B C 1
ATOM 7385 O O . PRO B 1 270 ? 9.82 -6.805 -16.531 1 81.25 270 PRO B O 1
ATOM 7388 N N . GLU B 1 271 ? 10.031 -7.184 -18.703 1 85.06 271 GLU B N 1
ATOM 7389 C CA . GLU B 1 271 ? 8.586 -7.148 -18.938 1 85.06 271 GLU B CA 1
ATOM 7390 C C . GLU B 1 271 ? 7.898 -8.328 -18.266 1 85.06 271 GLU B C 1
ATOM 7392 O O . GLU B 1 271 ? 6.844 -8.172 -17.641 1 85.06 271 GLU B O 1
ATOM 7397 N N . ILE B 1 272 ? 8.484 -9.492 -18.438 1 89 272 ILE B N 1
ATOM 7398 C CA . ILE B 1 272 ? 7.949 -10.703 -17.828 1 89 272 ILE B CA 1
ATOM 7399 C C . ILE B 1 272 ? 7.887 -10.516 -16.312 1 89 272 ILE B C 1
ATOM 7401 O O . ILE B 1 272 ? 6.871 -10.828 -15.68 1 89 272 ILE B O 1
ATOM 7405 N N . PHE B 1 273 ? 8.984 -9.992 -15.789 1 82.62 273 PHE B N 1
ATOM 7406 C CA . PHE B 1 273 ? 9.062 -9.758 -14.352 1 82.62 273 PHE B CA 1
ATOM 7407 C C . PHE B 1 273 ? 7.961 -8.812 -13.891 1 82.62 273 PHE B C 1
ATOM 7409 O O . PHE B 1 273 ? 7.309 -9.055 -12.875 1 82.62 273 PHE B O 1
ATOM 7416 N N . THR B 1 274 ? 7.73 -7.75 -14.609 1 79.25 274 THR B N 1
ATOM 7417 C CA . THR B 1 274 ? 6.703 -6.766 -14.281 1 79.25 274 THR B CA 1
ATOM 7418 C C . THR B 1 274 ? 5.312 -7.395 -14.328 1 79.25 274 THR B C 1
ATOM 7420 O O . THR B 1 274 ? 4.488 -7.16 -13.445 1 79.25 274 THR B O 1
ATOM 7423 N N . ARG B 1 275 ? 5.078 -8.188 -15.289 1 84.5 275 ARG B N 1
ATOM 7424 C CA . ARG B 1 275 ? 3.764 -8.797 -15.484 1 84.5 275 ARG B CA 1
ATOM 7425 C C . ARG B 1 275 ? 3.469 -9.828 -14.398 1 84.5 275 ARG B C 1
ATOM 7427 O O . ARG B 1 275 ? 2.326 -9.969 -13.961 1 84.5 275 ARG B O 1
ATOM 7434 N N . LEU B 1 276 ? 4.469 -10.57 -14.023 1 82.12 276 LEU B N 1
ATOM 7435 C CA . LEU B 1 276 ? 4.297 -11.594 -13 1 82.12 276 LEU B CA 1
ATOM 7436 C C . LEU B 1 276 ? 3.963 -10.961 -11.656 1 82.12 276 LEU B C 1
ATOM 7438 O O . LEU B 1 276 ? 3.264 -11.562 -10.836 1 82.12 276 LEU B O 1
ATOM 7442 N N . ASN B 1 277 ? 4.461 -9.758 -11.516 1 72.19 277 ASN B N 1
ATOM 7443 C CA . ASN B 1 277 ? 4.281 -9.117 -10.211 1 72.19 277 ASN B CA 1
ATOM 7444 C C . ASN B 1 277 ? 3.045 -8.227 -10.195 1 72.19 277 ASN B C 1
ATOM 7446 O O . ASN B 1 277 ? 2.76 -7.57 -9.195 1 72.19 277 ASN B O 1
ATOM 7450 N N . MET B 1 278 ? 2.344 -8.055 -11.25 1 64.81 278 MET B N 1
ATOM 7451 C CA . MET B 1 278 ? 1.127 -7.246 -11.32 1 64.81 278 MET B CA 1
ATOM 7452 C C . MET B 1 278 ? -0.008 -7.91 -10.547 1 64.81 278 MET B C 1
ATOM 7454 O O . MET B 1 278 ? -0.938 -7.234 -10.102 1 64.81 278 MET B O 1
ATOM 7458 N N . GLU B 1 279 ? -0.032 -9.242 -10.555 1 56.88 279 GLU B N 1
ATOM 7459 C CA . GLU B 1 279 ? -1.149 -9.969 -9.961 1 56.88 279 GLU B CA 1
ATOM 7460 C C . GLU B 1 279 ? -1.375 -9.547 -8.516 1 56.88 279 GLU B C 1
ATOM 7462 O O . GLU B 1 279 ? -2.504 -9.578 -8.023 1 56.88 279 GLU B O 1
ATOM 7467 N N . GLY B 1 280 ? -0.208 -9.344 -7.805 1 51.72 280 GLY B N 1
ATOM 7468 C CA . GLY B 1 280 ? -0.365 -9.039 -6.391 1 51.72 280 GLY B CA 1
ATOM 7469 C C . GLY B 1 280 ? -0.435 -7.555 -6.105 1 51.72 280 GLY B C 1
ATOM 7470 O O . GLY B 1 280 ? -0.623 -6.75 -7.02 1 51.72 280 GLY B O 1
ATOM 7471 N N . SER B 1 281 ? -0.547 -7.109 -4.898 1 50.78 281 SER B N 1
ATOM 7472 C CA . SER B 1 281 ? -0.448 -5.691 -4.559 1 50.78 281 SER B CA 1
ATOM 7473 C C . SER B 1 281 ? 0.753 -5.043 -5.238 1 50.78 281 SER B C 1
ATOM 7475 O O . SER B 1 281 ? 1.771 -5.699 -5.465 1 50.78 281 SER B O 1
ATOM 7477 N N . ASP B 1 282 ? 0.588 -4.055 -6.012 1 53.59 282 ASP B N 1
ATOM 7478 C CA . ASP B 1 282 ? 1.595 -3.273 -6.723 1 53.59 282 ASP B CA 1
ATOM 7479 C C . ASP B 1 282 ? 2.902 -3.219 -5.934 1 53.59 282 ASP B C 1
ATOM 7481 O O . ASP B 1 282 ? 2.895 -2.977 -4.727 1 53.59 282 ASP B O 1
ATOM 7485 N N . PRO B 1 283 ? 4.109 -3.908 -6.539 1 63.38 283 PRO B N 1
ATOM 7486 C CA . PRO B 1 283 ? 5.371 -3.619 -5.855 1 63.38 283 PRO B CA 1
ATOM 7487 C C . PRO B 1 283 ? 5.465 -2.172 -5.375 1 63.38 283 PRO B C 1
ATOM 7489 O O . PRO B 1 283 ? 4.773 -1.297 -5.902 1 63.38 283 PRO B O 1
ATOM 7492 N N . LYS B 1 284 ? 6.262 -2.088 -4.414 1 73.56 284 LYS B N 1
ATOM 7493 C CA . LYS B 1 284 ? 6.496 -0.718 -3.967 1 73.56 284 LYS B CA 1
ATOM 7494 C C . LYS B 1 284 ? 7.211 0.096 -5.043 1 73.56 284 LYS B C 1
ATOM 7496 O O . LYS B 1 284 ? 8.016 -0.442 -5.801 1 73.56 284 LYS B O 1
ATOM 7501 N N . PRO B 1 285 ? 7.004 1.282 -5.082 1 79.38 285 PRO B N 1
ATOM 7502 C CA . PRO B 1 285 ? 7.535 2.127 -6.156 1 79.38 285 PRO B CA 1
ATOM 7503 C C . PRO B 1 285 ? 9.062 2.094 -6.23 1 79.38 285 PRO B C 1
ATOM 7505 O O . PRO B 1 285 ? 9.625 2.053 -7.324 1 79.38 285 PRO B O 1
ATOM 7508 N N . TYR B 1 286 ? 9.758 2.082 -5.098 1 86.19 286 TYR B N 1
ATOM 7509 C CA . TYR B 1 286 ? 11.211 2.109 -5.133 1 86.19 286 TYR B CA 1
ATOM 7510 C C . TYR B 1 286 ? 11.773 0.789 -5.652 1 86.19 286 TYR B C 1
ATOM 7512 O O . TYR B 1 286 ? 12.828 0.761 -6.289 1 86.19 286 TYR B O 1
ATOM 7520 N N . GLN B 1 287 ? 11.086 -0.276 -5.469 1 80.25 287 GLN B N 1
ATOM 7521 C CA . GLN B 1 287 ? 11.5 -1.58 -5.98 1 80.25 287 GLN B CA 1
ATOM 7522 C C . GLN B 1 287 ? 11.344 -1.649 -7.5 1 80.25 287 GLN B C 1
ATOM 7524 O O . GLN B 1 287 ? 12.188 -2.219 -8.188 1 80.25 287 GLN B O 1
ATOM 7529 N N . LEU B 1 288 ? 10.234 -1.103 -7.902 1 79.94 288 LEU B N 1
ATOM 7530 C CA . LEU B 1 288 ? 9.992 -1.046 -9.344 1 79.94 288 LEU B CA 1
ATOM 7531 C C . LEU B 1 288 ? 11.07 -0.221 -10.039 1 79.94 288 LEU B C 1
ATOM 7533 O O . LEU B 1 288 ? 11.57 -0.611 -11.094 1 79.94 288 LEU B O 1
ATOM 7537 N N . LEU B 1 289 ? 11.375 0.893 -9.43 1 87.25 289 LEU B N 1
ATOM 7538 C CA . LEU B 1 289 ? 12.406 1.747 -10.008 1 87.25 289 LEU B CA 1
ATOM 7539 C C . LEU B 1 289 ? 13.75 1.019 -10.07 1 87.25 289 LEU B C 1
ATOM 7541 O O . LEU B 1 289 ? 14.438 1.054 -11.094 1 87.25 289 LEU B O 1
ATOM 7545 N N . LEU B 1 290 ? 14.109 0.368 -9.016 1 88 290 LEU B N 1
ATOM 7546 C CA . LEU B 1 290 ? 15.383 -0.346 -8.961 1 88 290 LEU B CA 1
ATOM 7547 C C . LEU B 1 290 ? 15.422 -1.467 -9.992 1 88 290 LEU B C 1
ATOM 7549 O O . LEU B 1 290 ? 16.453 -1.701 -10.625 1 88 290 LEU B O 1
ATOM 7553 N N . SER B 1 291 ? 14.336 -2.145 -10.133 1 81.62 291 SER B N 1
ATOM 7554 C CA . SER B 1 291 ? 14.242 -3.211 -11.125 1 81.62 291 SER B CA 1
ATOM 7555 C C . SER B 1 291 ? 14.453 -2.674 -12.539 1 81.62 291 SER B C 1
ATOM 7557 O O . SER B 1 291 ? 15.148 -3.297 -13.344 1 81.62 291 SER B O 1
ATOM 7559 N N . LYS B 1 292 ? 13.891 -1.548 -12.789 1 83 292 LYS B N 1
ATOM 7560 C CA . LYS B 1 292 ? 14.039 -0.923 -14.102 1 83 292 LYS B CA 1
ATOM 7561 C C . LYS B 1 292 ? 15.484 -0.504 -14.344 1 83 292 LYS B C 1
ATOM 7563 O O . LYS B 1 292 ? 16.031 -0.745 -15.422 1 83 292 LYS B O 1
ATOM 7568 N N . LEU B 1 293 ? 16.078 0.079 -13.367 1 90 293 LEU B N 1
ATOM 7569 C CA . LEU B 1 293 ? 17.469 0.502 -13.5 1 90 293 LEU B CA 1
ATOM 7570 C C . LEU B 1 293 ? 18.375 -0.699 -13.703 1 90 293 LEU B C 1
ATOM 7572 O O . LEU B 1 293 ? 19.312 -0.64 -14.508 1 90 293 LEU B O 1
ATOM 7576 N N . MET B 1 294 ? 18.125 -1.751 -13.008 1 86.88 294 MET B N 1
ATOM 7577 C CA . MET B 1 294 ? 18.938 -2.965 -13.078 1 86.88 294 MET B CA 1
ATOM 7578 C C . MET B 1 294 ? 18.812 -3.619 -14.453 1 86.88 294 MET B C 1
ATOM 7580 O O . MET B 1 294 ? 19.734 -4.328 -14.891 1 86.88 294 MET B O 1
ATOM 7584 N N . SER B 1 295 ? 17.766 -3.369 -15.148 1 81.31 295 SER B N 1
ATOM 7585 C CA . SER B 1 295 ? 17.531 -3.969 -16.453 1 81.31 295 SER B CA 1
ATOM 7586 C C . SER B 1 295 ? 18.188 -3.148 -17.562 1 81.31 295 SER B C 1
ATOM 7588 O O . SER B 1 295 ? 18.344 -3.623 -18.688 1 81.31 295 SER B O 1
ATOM 7590 N N . TYR B 1 296 ? 18.672 -1.964 -17.25 1 85.06 296 TYR B N 1
ATOM 7591 C CA . TYR B 1 296 ? 19.125 -1.04 -18.281 1 85.06 296 TYR B CA 1
ATOM 7592 C C . TYR B 1 296 ? 20.562 -0.616 -18.031 1 85.06 296 TYR B C 1
ATOM 7594 O O . TYR B 1 296 ? 21.422 -0.779 -18.906 1 85.06 296 TYR B O 1
ATOM 7602 N N . TRP B 1 297 ? 20.938 -0.15 -16.859 1 90.88 297 TRP B N 1
ATOM 7603 C CA . TRP B 1 297 ? 22.188 0.518 -16.562 1 90.88 297 TRP B CA 1
ATOM 7604 C C . TRP B 1 297 ? 23.375 -0.437 -16.734 1 90.88 297 TRP B C 1
ATOM 7606 O O . TRP B 1 297 ? 24.406 -0.059 -17.281 1 90.88 297 TRP B O 1
ATOM 7616 N N . PRO B 1 298 ? 23.25 -1.725 -16.312 1 87.5 298 PRO B N 1
ATOM 7617 C CA . PRO B 1 298 ? 24.406 -2.609 -16.406 1 87.5 298 PRO B CA 1
ATOM 7618 C C . PRO B 1 298 ? 24.75 -2.986 -17.844 1 87.5 298 PRO B C 1
ATOM 7620 O O . PRO B 1 298 ? 25.859 -3.484 -18.109 1 87.5 298 PRO B O 1
ATOM 7623 N N . TYR B 1 299 ? 23.922 -2.678 -18.75 1 83 299 TYR B N 1
ATOM 7624 C CA . TYR B 1 299 ? 24.078 -3.152 -20.125 1 83 299 TYR B CA 1
ATOM 7625 C C . TYR B 1 299 ? 24.266 -1.987 -21.078 1 83 299 TYR B C 1
ATOM 7627 O O . TYR B 1 299 ? 24 -2.113 -22.281 1 83 299 TYR B O 1
ATOM 7635 N N . ALA B 1 300 ? 24.703 -0.95 -20.562 1 86.25 300 ALA B N 1
ATOM 7636 C CA . ALA B 1 300 ? 25 0.198 -21.406 1 86.25 300 ALA B CA 1
ATOM 7637 C C . ALA B 1 300 ? 26.094 -0.145 -22.422 1 86.25 300 ALA B C 1
ATOM 7639 O O . ALA B 1 300 ? 26.953 -0.99 -22.156 1 86.25 300 ALA B O 1
ATOM 7640 N N . GLU B 1 301 ? 26.031 0.454 -23.562 1 84.31 301 GLU B N 1
ATOM 7641 C CA . GLU B 1 301 ? 26.984 0.202 -24.641 1 84.31 301 GLU B CA 1
ATOM 7642 C C . GLU B 1 301 ? 28.406 0.581 -24.219 1 84.31 301 GLU B C 1
ATOM 7644 O O . GLU B 1 301 ? 29.344 -0.19 -24.422 1 84.31 301 GLU B O 1
ATOM 7649 N N . GLU B 1 302 ? 28.484 1.753 -23.641 1 88.25 302 GLU B N 1
ATOM 7650 C CA . GLU B 1 302 ? 29.781 2.223 -23.156 1 88.25 302 GLU B CA 1
ATOM 7651 C C . GLU B 1 302 ? 30.109 1.649 -21.781 1 88.25 302 GLU B C 1
ATOM 7653 O O . GLU B 1 302 ? 29.281 1.726 -20.859 1 88.25 302 GLU B O 1
ATOM 7658 N N . GLU B 1 303 ? 31.219 1.073 -21.672 1 85.19 303 GLU B N 1
ATOM 7659 C CA . GLU B 1 303 ? 31.641 0.402 -20.453 1 85.19 303 GLU B CA 1
ATOM 7660 C C . GLU B 1 303 ? 31.609 1.356 -19.25 1 85.19 303 GLU B C 1
ATOM 7662 O O . GLU B 1 303 ? 31.25 0.961 -18.141 1 85.19 303 GLU B O 1
ATOM 7667 N N . ASP B 1 304 ? 32 2.557 -19.5 1 85.62 304 ASP B N 1
ATOM 7668 C CA . ASP B 1 304 ? 32.094 3.541 -18.422 1 85.62 304 ASP B CA 1
ATOM 7669 C C . ASP B 1 304 ? 30.688 3.906 -17.938 1 85.62 304 ASP B C 1
ATOM 7671 O O . ASP B 1 304 ? 30.531 4.441 -16.828 1 85.62 304 ASP B O 1
ATOM 7675 N N . GLU B 1 305 ? 29.688 3.557 -18.703 1 89.69 305 GLU B N 1
ATOM 7676 C CA . GLU B 1 305 ? 28.312 3.896 -18.344 1 89.69 305 GLU B CA 1
ATOM 7677 C C . GLU B 1 305 ? 27.609 2.721 -17.672 1 89.69 305 GLU B C 1
ATOM 7679 O O . GLU B 1 305 ? 26.516 2.875 -17.125 1 89.69 305 GLU B O 1
ATOM 7684 N N . ARG B 1 306 ? 28.281 1.631 -17.641 1 90.44 306 ARG B N 1
ATOM 7685 C CA . ARG B 1 306 ? 27.688 0.456 -17.016 1 90.44 306 ARG B CA 1
ATOM 7686 C C . ARG B 1 306 ? 27.703 0.581 -15.492 1 90.44 306 ARG B C 1
ATOM 7688 O O . ARG B 1 306 ? 28.766 0.81 -14.898 1 90.44 306 ARG B O 1
ATOM 7695 N N . ILE B 1 307 ? 26.5 0.573 -14.906 1 92.62 307 ILE B N 1
ATOM 7696 C CA . ILE B 1 307 ? 26.344 0.702 -13.461 1 92.62 307 ILE B CA 1
ATOM 7697 C C . ILE B 1 307 ? 25.453 -0.419 -12.945 1 92.62 307 ILE B C 1
ATOM 7699 O O . ILE B 1 307 ? 24.391 -0.698 -13.523 1 92.62 307 ILE B O 1
ATOM 7703 N N . ASN B 1 308 ? 25.844 -1.141 -11.945 1 90.06 308 ASN B N 1
ATOM 7704 C CA . ASN B 1 308 ? 24.969 -1.986 -11.141 1 90.06 308 ASN B CA 1
ATOM 7705 C C . ASN B 1 308 ? 24.406 -1.229 -9.938 1 90.06 308 ASN B C 1
ATOM 7707 O O . ASN B 1 308 ? 25.016 -1.185 -8.875 1 90.06 308 ASN B O 1
ATOM 7711 N N . PRO B 1 309 ? 23.297 -0.68 -10.109 1 92.81 309 PRO B N 1
ATOM 7712 C CA . PRO B 1 309 ? 22.781 0.204 -9.062 1 92.81 309 PRO B CA 1
ATOM 7713 C C . PRO B 1 309 ? 22.547 -0.523 -7.738 1 92.81 309 PRO B C 1
ATOM 7715 O O . PRO B 1 309 ? 22.625 0.088 -6.672 1 92.81 309 PRO B O 1
ATOM 7718 N N . ARG B 1 310 ? 22.25 -1.739 -7.738 1 88.88 310 ARG B N 1
ATOM 7719 C CA . ARG B 1 310 ? 22.031 -2.508 -6.52 1 88.88 310 ARG B CA 1
ATOM 7720 C C . ARG B 1 310 ? 23.297 -2.561 -5.668 1 88.88 310 ARG B C 1
ATOM 7722 O O . ARG B 1 310 ? 23.25 -2.338 -4.457 1 88.88 310 ARG B O 1
ATOM 7729 N N . GLU B 1 311 ? 24.344 -2.873 -6.301 1 88.31 311 GLU B N 1
ATOM 7730 C CA . GLU B 1 311 ? 25.609 -2.973 -5.594 1 88.31 311 GLU B CA 1
ATOM 7731 C C . GLU B 1 311 ? 26.078 -1.608 -5.082 1 88.31 311 GLU B C 1
ATOM 7733 O O . GLU B 1 311 ? 26.578 -1.496 -3.961 1 88.31 311 GLU B O 1
ATOM 7738 N N . VAL B 1 312 ? 25.922 -0.678 -5.977 1 93.25 312 VAL B N 1
ATOM 7739 C CA . VAL B 1 312 ? 26.344 0.668 -5.617 1 93.25 312 VAL B CA 1
ATOM 7740 C C . VAL B 1 312 ? 25.547 1.164 -4.41 1 93.25 312 VAL B C 1
ATOM 7742 O O . VAL B 1 312 ? 26.125 1.688 -3.455 1 93.25 312 VAL B O 1
ATOM 7745 N N . ILE B 1 313 ? 24.281 0.963 -4.422 1 93.62 313 ILE B N 1
ATOM 7746 C CA . ILE B 1 313 ? 23.406 1.414 -3.34 1 93.62 313 ILE B CA 1
ATOM 7747 C C . ILE B 1 313 ? 23.734 0.651 -2.061 1 93.62 313 ILE B C 1
ATOM 7749 O O . ILE B 1 313 ? 23.75 1.228 -0.969 1 93.62 313 ILE B O 1
ATOM 7753 N N . GLN B 1 314 ? 23.969 -0.602 -2.174 1 88.12 314 GLN B N 1
ATOM 7754 C CA . GLN B 1 314 ? 24.344 -1.39 -1.003 1 88.12 314 GLN B CA 1
ATOM 7755 C C . GLN B 1 314 ? 25.609 -0.839 -0.345 1 88.12 314 GLN B C 1
ATOM 7757 O O . GLN B 1 314 ? 25.688 -0.75 0.882 1 88.12 314 GLN B O 1
ATOM 7762 N N . ASP B 1 315 ? 26.516 -0.536 -1.183 1 91.44 315 ASP B N 1
ATOM 7763 C CA . ASP B 1 315 ? 27.75 0.062 -0.671 1 91.44 315 ASP B CA 1
ATOM 7764 C C . ASP B 1 315 ? 27.469 1.375 0.054 1 91.44 315 ASP B C 1
ATOM 7766 O O . ASP B 1 315 ? 28.031 1.643 1.114 1 91.44 315 ASP B O 1
ATOM 7770 N N . TRP B 1 316 ? 26.641 2.148 -0.591 1 94.75 316 TRP B N 1
ATOM 7771 C CA . TRP B 1 316 ? 26.281 3.424 0.019 1 94.75 316 TRP B CA 1
ATOM 7772 C C . TRP B 1 316 ? 25.594 3.209 1.36 1 94.75 316 TRP B C 1
ATOM 7774 O O . TRP B 1 316 ? 25.844 3.939 2.322 1 94.75 316 TRP B O 1
ATOM 7784 N N . ILE B 1 317 ? 24.672 2.264 1.446 1 92.06 317 ILE B N 1
ATOM 7785 C CA . ILE B 1 317 ? 23.953 1.97 2.684 1 92.06 317 ILE B CA 1
ATOM 7786 C C . ILE B 1 317 ? 24.953 1.615 3.785 1 92.06 317 ILE B C 1
ATOM 7788 O O . ILE B 1 317 ? 24.891 2.154 4.891 1 92.06 317 ILE B O 1
ATOM 7792 N N . ASP B 1 318 ? 25.906 0.773 3.463 1 87.38 318 ASP B N 1
ATOM 7793 C CA . ASP B 1 318 ? 26.906 0.353 4.434 1 87.38 318 ASP B CA 1
ATOM 7794 C C . ASP B 1 318 ? 27.75 1.539 4.906 1 87.38 318 ASP B C 1
ATOM 7796 O O . ASP B 1 318 ? 27.984 1.702 6.105 1 87.38 318 ASP B O 1
ATOM 7800 N N . GLU B 1 319 ? 28.141 2.27 3.986 1 92.19 319 GLU B N 1
ATOM 7801 C CA . GLU B 1 319 ? 28.969 3.436 4.301 1 92.19 319 GLU B CA 1
ATOM 7802 C C . GLU B 1 319 ? 28.203 4.43 5.172 1 92.19 319 GLU B C 1
ATOM 7804 O O . GLU B 1 319 ? 28.734 4.941 6.156 1 92.19 319 GLU B O 1
ATOM 7809 N N . PHE B 1 320 ? 27 4.711 4.812 1 95.12 320 PHE B N 1
ATOM 7810 C CA . PHE B 1 320 ? 26.203 5.699 5.531 1 95.12 320 PHE B CA 1
ATOM 7811 C C . PHE B 1 320 ? 25.828 5.195 6.922 1 95.12 320 PHE B C 1
ATOM 7813 O O . PHE B 1 320 ? 25.812 5.969 7.879 1 95.12 320 PHE B O 1
ATOM 7820 N N . LYS B 1 321 ? 25.5 3.943 7.047 1 88.69 321 LYS B N 1
ATOM 7821 C CA . LYS B 1 321 ? 25.188 3.391 8.359 1 88.69 321 LYS B CA 1
ATOM 7822 C C . LYS B 1 321 ? 26.391 3.465 9.289 1 88.69 321 LYS B C 1
ATOM 7824 O O . LYS B 1 321 ? 26.25 3.656 10.5 1 88.69 321 LYS B O 1
ATOM 7829 N N . GLN B 1 322 ? 27.578 3.293 8.711 1 86.31 322 GLN B N 1
ATOM 7830 C CA . GLN B 1 322 ? 28.812 3.408 9.492 1 86.31 322 GLN B CA 1
ATOM 7831 C C . GLN B 1 322 ? 29.062 4.855 9.906 1 86.31 322 GLN B C 1
ATOM 7833 O O . GLN B 1 322 ? 29.422 5.125 11.055 1 86.31 322 GLN B O 1
ATOM 7838 N N . LYS B 1 323 ? 28.859 5.688 9.008 1 91.94 323 LYS B N 1
ATOM 7839 C CA . LYS B 1 323 ? 29.141 7.102 9.25 1 91.94 323 LYS B CA 1
ATOM 7840 C C . LYS B 1 323 ? 28.078 7.738 10.133 1 91.94 323 LYS B C 1
ATOM 7842 O O . LYS B 1 323 ? 28.375 8.641 10.922 1 91.94 323 LYS B O 1
ATOM 7847 N N . PHE B 1 324 ? 26.844 7.266 9.938 1 92.12 324 PHE B N 1
ATOM 7848 C CA . PHE B 1 324 ? 25.719 7.852 10.641 1 92.12 324 PHE B CA 1
ATOM 7849 C C . PHE B 1 324 ? 24.922 6.785 11.383 1 92.12 324 PHE B C 1
ATOM 7851 O O . PHE B 1 324 ? 23.75 6.562 11.094 1 92.12 324 PHE B O 1
ATOM 7858 N N . PRO B 1 325 ? 25.422 6.242 12.398 1 84 325 PRO B N 1
ATOM 7859 C CA . PRO B 1 325 ? 24.797 5.125 13.109 1 84 325 PRO B CA 1
ATOM 7860 C C . PRO B 1 325 ? 23.453 5.508 13.75 1 84 325 PRO B C 1
ATOM 7862 O O . PRO B 1 325 ? 22.594 4.648 13.953 1 84 325 PRO B O 1
ATOM 7865 N N . GLU B 1 326 ? 23.234 6.801 13.969 1 81.38 326 GLU B N 1
ATOM 7866 C CA . GLU B 1 326 ? 21.984 7.27 14.57 1 81.38 326 GLU B CA 1
ATOM 7867 C C . GLU B 1 326 ? 20.797 6.973 13.664 1 81.38 326 GLU B C 1
ATOM 7869 O O . GLU B 1 326 ? 19.656 6.863 14.133 1 81.38 326 GLU B O 1
ATOM 7874 N N . TYR B 1 327 ? 21.109 6.879 12.438 1 88.69 327 TYR B N 1
ATOM 7875 C CA . TYR B 1 327 ? 20.031 6.68 11.477 1 88.69 327 TYR B CA 1
ATOM 7876 C C . TYR B 1 327 ? 20.141 5.316 10.812 1 88.69 327 TYR B C 1
ATOM 7878 O O . TYR B 1 327 ? 19.656 5.121 9.695 1 88.69 327 TYR B O 1
ATOM 7886 N N . GLU B 1 328 ? 20.75 4.387 11.422 1 85.56 328 GLU B N 1
ATOM 7887 C CA . GLU B 1 328 ? 21.047 3.094 10.812 1 85.56 328 GLU B CA 1
ATOM 7888 C C . GLU B 1 328 ? 19.766 2.35 10.461 1 85.56 328 GLU B C 1
ATOM 7890 O O . GLU B 1 328 ? 19.719 1.602 9.477 1 85.56 328 GLU B O 1
ATOM 7895 N N . GLN B 1 329 ? 18.703 2.572 11.148 1 82.25 329 GLN B N 1
ATOM 7896 C CA . GLN B 1 329 ? 17.453 1.873 10.906 1 82.25 329 GLN B CA 1
ATOM 7897 C C . GLN B 1 329 ? 16.688 2.512 9.758 1 82.25 329 GLN B C 1
ATOM 7899 O O . GLN B 1 329 ? 15.875 1.851 9.102 1 82.25 329 GLN B O 1
ATOM 7904 N N . GLU B 1 330 ? 16.984 3.781 9.508 1 88.38 330 GLU B N 1
ATOM 7905 C CA . GLU B 1 330 ? 16.203 4.527 8.516 1 88.38 330 GLU B CA 1
ATOM 7906 C C . GLU B 1 330 ? 16.891 4.508 7.152 1 88.38 330 GLU B C 1
ATOM 7908 O O . GLU B 1 330 ? 16.234 4.656 6.121 1 88.38 330 GLU B O 1
ATOM 7913 N N . ILE B 1 331 ? 18.172 4.312 7.16 1 92.69 331 ILE B N 1
ATOM 7914 C CA . ILE B 1 331 ? 18.938 4.316 5.922 1 92.69 331 ILE B CA 1
ATOM 7915 C C . ILE B 1 331 ? 18.719 3.008 5.172 1 92.69 331 ILE B C 1
ATOM 7917 O O . ILE B 1 331 ? 19.094 1.936 5.652 1 92.69 331 ILE B O 1
ATOM 7921 N N . ASP B 1 332 ? 18.109 3.123 4.043 1 90.31 332 ASP B N 1
ATOM 7922 C CA . ASP B 1 332 ? 17.797 1.944 3.24 1 90.31 332 ASP B CA 1
ATOM 7923 C C . ASP B 1 332 ? 17.766 2.289 1.753 1 90.31 332 ASP B C 1
ATOM 7925 O O . ASP B 1 332 ? 18.156 3.387 1.354 1 90.31 332 ASP B O 1
ATOM 7929 N N . ARG B 1 333 ? 17.422 1.331 0.932 1 90.12 333 ARG B N 1
ATOM 7930 C CA . ARG B 1 333 ? 17.406 1.506 -0.517 1 90.12 333 ARG B CA 1
ATOM 7931 C C . ARG B 1 333 ? 16.406 2.596 -0.921 1 90.12 333 ARG B C 1
ATOM 7933 O O . ARG B 1 333 ? 16.641 3.32 -1.892 1 90.12 333 ARG B O 1
ATOM 7940 N N . LYS B 1 334 ? 15.359 2.715 -0.2 1 91.5 334 LYS B N 1
ATOM 7941 C CA . LYS B 1 334 ? 14.312 3.686 -0.498 1 91.5 334 LYS B CA 1
ATOM 7942 C C . LYS B 1 334 ? 14.859 5.109 -0.47 1 91.5 334 LYS B C 1
ATOM 7944 O O . LYS B 1 334 ? 14.484 5.941 -1.3 1 91.5 334 LYS B O 1
ATOM 7949 N N . LEU B 1 335 ? 15.688 5.352 0.46 1 95.25 335 LEU B N 1
ATOM 7950 C CA . LEU B 1 335 ? 16.266 6.684 0.587 1 95.25 335 LEU B CA 1
ATOM 7951 C C . LEU B 1 335 ? 17.031 7.066 -0.675 1 95.25 335 LEU B C 1
ATOM 7953 O O . LEU B 1 335 ? 16.812 8.141 -1.242 1 95.25 335 LEU B O 1
ATOM 7957 N N . PHE B 1 336 ? 17.891 6.207 -1.115 1 96.62 336 PHE B N 1
ATOM 7958 C CA . PHE B 1 336 ? 18.766 6.512 -2.238 1 96.62 336 PHE B CA 1
ATOM 7959 C C . PHE B 1 336 ? 17.969 6.594 -3.537 1 96.62 336 PHE B C 1
ATOM 7961 O O . PHE B 1 336 ? 18.281 7.41 -4.41 1 96.62 336 PHE B O 1
ATOM 7968 N N . LEU B 1 337 ? 17.031 5.734 -3.646 1 94.62 337 LEU B N 1
ATOM 7969 C CA . LEU B 1 337 ? 16.203 5.773 -4.852 1 94.62 337 LEU B CA 1
ATOM 7970 C C . LEU B 1 337 ? 15.305 7.004 -4.855 1 94.62 337 LEU B C 1
ATOM 7972 O O . LEU B 1 337 ? 15.023 7.57 -5.914 1 94.62 337 LEU B O 1
ATOM 7976 N N . ARG B 1 338 ? 14.812 7.379 -3.715 1 94.44 338 ARG B N 1
ATOM 7977 C CA . ARG B 1 338 ? 14.055 8.625 -3.615 1 94.44 338 ARG B CA 1
ATOM 7978 C C . ARG B 1 338 ? 14.922 9.82 -3.984 1 94.44 338 ARG B C 1
ATOM 7980 O O . ARG B 1 338 ? 14.484 10.711 -4.719 1 94.44 338 ARG B O 1
ATOM 7987 N N . TYR B 1 339 ? 16.141 9.883 -3.408 1 96.44 339 TYR B N 1
ATOM 7988 C CA . TYR B 1 339 ? 17.094 10.93 -3.727 1 96.44 339 TYR B CA 1
ATOM 7989 C C . TYR B 1 339 ? 17.359 10.992 -5.227 1 96.44 339 TYR B C 1
ATOM 7991 O O . TYR B 1 339 ? 17.375 12.078 -5.816 1 96.44 339 TYR B O 1
ATOM 7999 N N . THR B 1 340 ? 17.484 9.812 -5.848 1 96.12 340 THR B N 1
ATOM 8000 C CA . THR B 1 340 ? 17.672 9.711 -7.289 1 96.12 340 THR B CA 1
ATOM 8001 C C . THR B 1 340 ? 16.5 10.305 -8.047 1 96.12 340 THR B C 1
ATOM 8003 O O . THR B 1 340 ? 16.672 11.078 -8.984 1 96.12 340 THR B O 1
ATOM 8006 N N . ALA B 1 341 ? 15.352 9.906 -7.629 1 93.5 341 ALA B N 1
ATOM 8007 C CA . ALA B 1 341 ? 14.133 10.391 -8.266 1 93.5 341 ALA B CA 1
ATOM 8008 C C . ALA B 1 341 ? 14.008 11.906 -8.125 1 93.5 341 ALA B C 1
ATOM 8010 O O . ALA B 1 341 ? 13.688 12.609 -9.086 1 93.5 341 ALA B O 1
ATOM 8011 N N . TYR B 1 342 ? 14.266 12.422 -6.902 1 94.12 342 TYR B N 1
ATOM 8012 C CA . TYR B 1 342 ? 14.172 13.852 -6.637 1 94.12 342 TYR B CA 1
ATOM 8013 C C . TYR B 1 342 ? 15.109 14.641 -7.543 1 94.12 342 TYR B C 1
ATOM 8015 O O . TYR B 1 342 ? 14.766 15.727 -8.008 1 94.12 342 TYR B O 1
ATOM 8023 N N . LEU B 1 343 ? 16.25 14.133 -7.805 1 95.06 343 LEU B N 1
ATOM 8024 C CA . LEU B 1 343 ? 17.281 14.836 -8.57 1 95.06 343 LEU B CA 1
ATOM 8025 C C . LEU B 1 343 ? 16.812 15.062 -10.008 1 95.06 343 LEU B C 1
ATOM 8027 O O . LEU B 1 343 ? 17.328 15.953 -10.695 1 95.06 343 LEU B O 1
ATOM 8031 N N . VAL B 1 344 ? 15.875 14.273 -10.43 1 92.69 344 VAL B N 1
ATOM 8032 C CA . VAL B 1 344 ? 15.422 14.445 -11.805 1 92.69 344 VAL B CA 1
ATOM 8033 C C . VAL B 1 344 ? 13.992 14.969 -11.812 1 92.69 344 VAL B C 1
ATOM 8035 O O . VAL B 1 344 ? 13.312 14.914 -12.844 1 92.69 344 VAL B O 1
ATOM 8038 N N . GLY B 1 345 ? 13.523 15.359 -10.688 1 88.75 345 GLY B N 1
ATOM 8039 C CA . GLY B 1 345 ? 12.227 16 -10.594 1 88.75 345 GLY B CA 1
ATOM 8040 C C . GLY B 1 345 ? 11.062 15.023 -10.602 1 88.75 345 GLY B C 1
ATOM 8041 O O . GLY B 1 345 ? 9.961 15.359 -11.031 1 88.75 345 GLY B O 1
ATOM 8042 N N . THR B 1 346 ? 11.344 13.812 -10.203 1 85.94 346 THR B N 1
ATOM 8043 C CA . THR B 1 346 ? 10.328 12.773 -10.109 1 85.94 346 THR B CA 1
ATOM 8044 C C . THR B 1 346 ? 10.109 12.352 -8.664 1 85.94 346 THR B C 1
ATOM 8046 O O . THR B 1 346 ? 10.867 12.758 -7.773 1 85.94 346 THR B O 1
ATOM 8049 N N . ASP B 1 347 ? 8.922 11.828 -8.469 1 82.69 347 ASP B N 1
ATOM 8050 C CA . ASP B 1 347 ? 8.641 11.273 -7.148 1 82.69 347 ASP B CA 1
ATOM 8051 C C . ASP B 1 347 ? 8.281 9.789 -7.238 1 82.69 347 ASP B C 1
ATOM 8053 O O . ASP B 1 347 ? 7.805 9.328 -8.273 1 82.69 347 ASP B O 1
ATOM 8057 N N . LEU B 1 348 ? 8.586 9 -6.262 1 77.75 348 LEU B N 1
ATOM 8058 C CA . LEU B 1 348 ? 8.344 7.559 -6.246 1 77.75 348 LEU B CA 1
ATOM 8059 C C . LEU B 1 348 ? 6.852 7.262 -6.16 1 77.75 348 LEU B C 1
ATOM 8061 O O . LEU B 1 348 ? 6.395 6.219 -6.633 1 77.75 348 LEU B O 1
ATOM 8065 N N . LEU B 1 349 ? 6.074 8.023 -5.52 1 64.25 349 LEU B N 1
ATOM 8066 C CA . LEU B 1 349 ? 4.691 7.672 -5.219 1 64.25 349 LEU B CA 1
ATOM 8067 C C . LEU B 1 349 ? 3.762 8.109 -6.348 1 64.25 349 LEU B C 1
ATOM 8069 O O . LEU B 1 349 ? 2.848 7.371 -6.723 1 64.25 349 LEU B O 1
ATOM 8073 N N . ARG B 1 350 ? 3.863 9.18 -6.836 1 55.56 350 ARG B N 1
ATOM 8074 C CA . ARG B 1 350 ? 2.832 9.703 -7.727 1 55.56 350 ARG B CA 1
ATOM 8075 C C . ARG B 1 350 ? 3.254 9.586 -9.188 1 55.56 350 ARG B C 1
ATOM 8077 O O . ARG B 1 350 ? 2.445 9.812 -10.094 1 55.56 350 ARG B O 1
ATOM 8084 N N . SER B 1 351 ? 4.422 9.164 -9.398 1 52.72 351 SER B N 1
ATOM 8085 C CA . SER B 1 351 ? 4.855 9.055 -10.789 1 52.72 351 SER B CA 1
ATOM 8086 C C . SER B 1 351 ? 4.629 7.645 -11.328 1 52.72 351 SER B C 1
ATOM 8088 O O . SER B 1 351 ? 4.707 6.668 -10.578 1 52.72 351 SER B O 1
ATOM 8090 N N . ASN B 1 352 ? 4.051 7.621 -12.414 1 58.19 352 ASN B N 1
ATOM 8091 C CA . ASN B 1 352 ? 3.945 6.332 -13.094 1 58.19 352 ASN B CA 1
ATOM 8092 C C . ASN B 1 352 ? 5.32 5.738 -13.391 1 58.19 352 ASN B C 1
ATOM 8094 O O . ASN B 1 352 ? 5.875 5.961 -14.461 1 58.19 352 ASN B O 1
ATOM 8098 N N . LEU B 1 353 ? 5.887 5.102 -12.5 1 58.56 353 LEU B N 1
ATOM 8099 C CA . LEU B 1 353 ? 7.234 4.555 -12.609 1 58.56 353 LEU B CA 1
ATOM 8100 C C . LEU B 1 353 ? 7.285 3.438 -13.648 1 58.56 353 LEU B C 1
ATOM 8102 O O . LEU B 1 353 ? 8.352 3.119 -14.172 1 58.56 353 LEU B O 1
ATOM 8106 N N . SER B 1 354 ? 6.141 2.971 -13.82 1 60.56 354 SER B N 1
ATOM 8107 C CA . SER B 1 354 ? 6.098 1.936 -14.852 1 60.56 354 SER B CA 1
ATOM 8108 C C . SER B 1 354 ? 6.387 2.516 -16.234 1 60.56 354 SER B C 1
ATOM 8110 O O . SER B 1 354 ? 6.871 1.809 -17.109 1 60.56 354 SER B O 1
ATOM 8112 N N . SER B 1 355 ? 6.254 3.822 -16.281 1 63.94 355 SER B N 1
ATOM 8113 C CA . SER B 1 355 ? 6.422 4.449 -17.578 1 63.94 355 SER B CA 1
ATOM 8114 C C . SER B 1 355 ? 7.746 5.195 -17.672 1 63.94 355 SER B C 1
ATOM 8116 O O . SER B 1 355 ? 7.941 6.016 -18.578 1 63.94 355 SER B O 1
ATOM 8118 N N . ILE B 1 356 ? 8.57 4.98 -16.719 1 77 356 ILE B N 1
ATOM 8119 C CA . ILE B 1 356 ? 9.859 5.652 -16.812 1 77 356 ILE B CA 1
ATOM 8120 C C . ILE B 1 356 ? 10.609 5.172 -18.047 1 77 356 ILE B C 1
ATOM 8122 O O . ILE B 1 356 ? 10.781 3.967 -18.25 1 77 356 ILE B O 1
ATOM 8126 N N . ASP B 1 357 ? 10.969 6.004 -18.938 1 80.25 357 ASP B N 1
ATOM 8127 C CA . ASP B 1 357 ? 11.594 5.641 -20.203 1 80.25 357 ASP B CA 1
ATOM 8128 C C . ASP B 1 357 ? 13.117 5.688 -20.094 1 80.25 357 ASP B C 1
ATOM 8130 O O . ASP B 1 357 ? 13.664 5.965 -19.031 1 80.25 357 ASP B O 1
ATOM 8134 N N . GLU B 1 358 ? 13.781 5.305 -21.203 1 85.31 358 GLU B N 1
ATOM 8135 C CA . GLU B 1 358 ? 15.242 5.211 -21.234 1 85.31 358 GLU B CA 1
ATOM 8136 C C . GLU B 1 358 ? 15.883 6.582 -21.062 1 85.31 358 GLU B C 1
ATOM 8138 O O . GLU B 1 358 ? 16.953 6.699 -20.453 1 85.31 358 GLU B O 1
ATOM 8143 N N . GLU B 1 359 ? 15.172 7.57 -21.5 1 88.31 359 GLU B N 1
ATOM 8144 C CA . GLU B 1 359 ? 15.695 8.922 -21.359 1 88.31 359 GLU B CA 1
ATOM 8145 C C . GLU B 1 359 ? 15.805 9.328 -19.906 1 88.31 359 GLU B C 1
ATOM 8147 O O . GLU B 1 359 ? 16.828 9.898 -19.484 1 88.31 359 GLU B O 1
ATOM 8152 N N . ARG B 1 360 ? 14.789 9.07 -19.203 1 89.38 360 ARG B N 1
ATOM 8153 C CA . ARG B 1 360 ? 14.781 9.406 -17.781 1 89.38 360 ARG B CA 1
ATOM 8154 C C . ARG B 1 360 ? 15.812 8.586 -17.016 1 89.38 360 ARG B C 1
ATOM 8156 O O . ARG B 1 360 ? 16.469 9.094 -16.109 1 89.38 360 ARG B O 1
ATOM 8163 N N . MET B 1 361 ? 15.961 7.367 -17.359 1 92 361 MET B N 1
ATOM 8164 C CA . MET B 1 361 ? 16.938 6.512 -16.703 1 92 361 MET B CA 1
ATOM 8165 C C . MET B 1 361 ? 18.359 6.984 -17 1 92 361 MET B C 1
ATOM 8167 O O . MET B 1 361 ? 19.25 6.891 -16.156 1 92 361 MET B O 1
ATOM 8171 N N . ASP B 1 362 ? 18.516 7.469 -18.219 1 93.62 362 ASP B N 1
ATOM 8172 C CA . ASP B 1 362 ? 19.797 8.047 -18.578 1 93.62 362 ASP B CA 1
ATOM 8173 C C . ASP B 1 362 ? 20.078 9.312 -17.766 1 93.62 362 ASP B C 1
ATOM 8175 O O . ASP B 1 362 ? 21.203 9.547 -17.344 1 93.62 362 ASP B O 1
ATOM 8179 N N . GLU B 1 363 ? 19.062 10.102 -17.609 1 94 363 GLU B N 1
ATOM 8180 C CA . GLU B 1 363 ? 19.203 11.305 -16.797 1 94 363 GLU B CA 1
ATOM 8181 C C . GLU B 1 363 ? 19.625 10.945 -15.367 1 94 363 GLU B C 1
ATOM 8183 O O . GLU B 1 363 ? 20.484 11.609 -14.781 1 94 363 GLU B O 1
ATOM 8188 N N . MET B 1 364 ? 19.016 10 -14.773 1 95.12 364 MET B N 1
ATOM 8189 C CA . MET B 1 364 ? 19.375 9.531 -13.438 1 95.12 364 MET B CA 1
ATOM 8190 C C . MET B 1 364 ? 20.812 9.055 -13.383 1 95.12 364 MET B C 1
ATOM 8192 O O . MET B 1 364 ? 21.531 9.336 -12.422 1 95.12 364 MET B O 1
ATOM 8196 N N . ARG B 1 365 ? 21.141 8.344 -14.461 1 95 365 ARG B N 1
ATOM 8197 C CA . ARG B 1 365 ? 22.516 7.848 -14.555 1 95 365 ARG B CA 1
ATOM 8198 C C . ARG B 1 365 ? 23.516 9 -14.562 1 95 365 ARG B C 1
ATOM 8200 O O . ARG B 1 365 ? 24.547 8.945 -13.891 1 95 365 ARG B O 1
ATOM 8207 N N . GLU B 1 366 ? 23.172 9.938 -15.297 1 93.88 366 GLU B N 1
ATOM 8208 C CA . GLU B 1 366 ? 24.031 11.125 -15.375 1 93.88 366 GLU B CA 1
ATOM 8209 C C . GLU B 1 366 ? 24.188 11.789 -14.008 1 93.88 366 GLU B C 1
ATOM 8211 O O . GLU B 1 366 ? 25.25 12.289 -13.672 1 93.88 366 GLU B O 1
ATOM 8216 N N . ARG B 1 367 ? 23.125 11.805 -13.258 1 94.5 367 ARG B N 1
ATOM 8217 C CA . ARG B 1 367 ? 23.188 12.414 -11.93 1 94.5 367 ARG B CA 1
ATOM 8218 C C . ARG B 1 367 ? 24.078 11.594 -11 1 94.5 367 ARG B C 1
ATOM 8220 O O . ARG B 1 367 ? 24.75 12.148 -10.125 1 94.5 367 ARG B O 1
ATOM 8227 N N . TRP B 1 368 ? 24.016 10.281 -11.125 1 95.44 368 TRP B N 1
ATOM 8228 C CA . TRP B 1 368 ? 24.891 9.43 -10.312 1 95.44 368 TRP B CA 1
ATOM 8229 C C . TRP B 1 368 ? 26.359 9.664 -10.656 1 95.44 368 TRP B C 1
ATOM 8231 O O . TRP B 1 368 ? 27.188 9.781 -9.766 1 95.44 368 TRP B O 1
ATOM 8241 N N . LEU B 1 369 ? 26.688 9.734 -11.922 1 92.06 369 LEU B N 1
ATOM 8242 C CA . LEU B 1 369 ? 28.062 9.812 -12.406 1 92.06 369 LEU B CA 1
ATOM 8243 C C . LEU B 1 369 ? 28.625 11.219 -12.203 1 92.06 369 LEU B C 1
ATOM 8245 O O . LEU B 1 369 ? 29.75 11.375 -11.711 1 92.06 369 LEU B O 1
ATOM 8249 N N . TYR B 1 370 ? 27.781 12.258 -12.422 1 84.94 370 TYR B N 1
ATOM 8250 C CA . TYR B 1 370 ? 28.141 13.664 -12.32 1 84.94 370 TYR B CA 1
ATOM 8251 C C . TYR B 1 370 ? 29.516 13.914 -12.953 1 84.94 370 TYR B C 1
ATOM 8253 O O . TYR B 1 370 ? 30.5 14.141 -12.242 1 84.94 370 TYR B O 1
ATOM 8261 N N . ASN B 1 371 ? 29.781 13.805 -14.133 1 68.31 371 ASN B N 1
ATOM 8262 C CA . ASN B 1 371 ? 31.062 13.891 -14.82 1 68.31 371 ASN B CA 1
ATOM 8263 C C . ASN B 1 371 ? 31.562 15.328 -14.906 1 68.31 371 ASN B C 1
ATOM 8265 O O . ASN B 1 371 ? 32.469 15.633 -15.68 1 68.31 371 ASN B O 1
ATOM 8269 N N . GLU B 1 372 ? 31.047 16.234 -14.086 1 63.09 372 GLU B N 1
ATOM 8270 C CA . GLU B 1 372 ? 31.609 17.578 -14.156 1 63.09 372 GLU B CA 1
ATOM 8271 C C . GLU B 1 372 ? 32.969 17.641 -13.484 1 63.09 372 GLU B C 1
ATOM 8273 O O . GLU B 1 372 ? 33.25 16.922 -12.523 1 63.09 372 GLU B O 1
ATOM 8278 N N . PRO B 1 373 ? 34.062 18.266 -14.195 1 56.31 373 PRO B N 1
ATOM 8279 C CA . PRO B 1 373 ? 35.438 18.375 -13.773 1 56.31 373 PRO B CA 1
ATOM 8280 C C . PRO B 1 373 ? 35.594 18.781 -12.305 1 56.31 373 PRO B C 1
ATOM 8282 O O . PRO B 1 373 ? 36.656 18.594 -11.711 1 56.31 373 PRO B O 1
ATOM 8285 N N . VAL B 1 374 ? 34.75 19.406 -11.75 1 49.88 374 VAL B N 1
ATOM 8286 C CA . VAL B 1 374 ? 34.938 20.047 -10.453 1 49.88 374 VAL B CA 1
ATOM 8287 C C . VAL B 1 374 ? 35.156 18.984 -9.383 1 49.88 374 VAL B C 1
ATOM 8289 O O . VAL B 1 374 ? 35.781 19.266 -8.352 1 49.88 374 VAL B O 1
ATOM 8292 N N . VAL B 1 375 ? 34.625 17.922 -9.477 1 54.44 375 VAL B N 1
ATOM 8293 C CA . VAL B 1 375 ? 34.75 17.031 -8.32 1 54.44 375 VAL B CA 1
ATOM 8294 C C . VAL B 1 375 ? 35.75 15.93 -8.625 1 54.44 375 VAL B C 1
ATOM 8296 O O . VAL B 1 375 ? 35.531 15.094 -9.508 1 54.44 375 VAL B O 1
ATOM 8299 N N . ALA B 1 376 ? 37.031 16.266 -8.477 1 54.59 376 ALA B N 1
ATOM 8300 C CA . ALA B 1 376 ? 38.125 15.289 -8.5 1 54.59 376 ALA B CA 1
ATOM 8301 C C . ALA B 1 376 ? 37.875 14.164 -7.5 1 54.59 376 ALA B C 1
ATOM 8303 O O . ALA B 1 376 ? 37.531 14.422 -6.344 1 54.59 376 ALA B O 1
ATOM 8304 N N . GLY B 1 377 ? 37.156 12.805 -7.934 1 65.38 377 GLY B N 1
ATOM 8305 C CA . GLY B 1 377 ? 37 11.75 -6.949 1 65.38 377 GLY B CA 1
ATOM 8306 C C . GLY B 1 377 ? 36.562 10.422 -7.562 1 65.38 377 GLY B C 1
ATOM 8307 O O . GLY B 1 377 ? 36.719 10.227 -8.773 1 65.38 377 GLY B O 1
ATOM 8308 N N . ARG B 1 378 ? 36.25 9.547 -6.773 1 77.31 378 ARG B N 1
ATOM 8309 C CA . ARG B 1 378 ? 35.781 8.203 -7.102 1 77.31 378 ARG B CA 1
ATOM 8310 C C . ARG B 1 378 ? 34.469 8.25 -7.867 1 77.31 378 ARG B C 1
ATOM 8312 O O . ARG B 1 378 ? 33.781 9.289 -7.891 1 77.31 378 ARG B O 1
ATOM 8319 N N . ARG B 1 379 ? 34.25 7.391 -8.602 1 87.12 379 ARG B N 1
ATOM 8320 C CA . ARG B 1 379 ? 32.969 7.207 -9.312 1 87.12 379 ARG B CA 1
ATOM 8321 C C . ARG B 1 379 ? 31.797 7.453 -8.398 1 87.12 379 ARG B C 1
ATOM 8323 O O . ARG B 1 379 ? 31.766 6.977 -7.258 1 87.12 379 ARG B O 1
ATOM 8330 N N . PHE B 1 380 ? 30.828 8.32 -8.695 1 92.19 380 PHE B N 1
ATOM 8331 C CA . PHE B 1 380 ? 29.578 8.641 -8.008 1 92.19 380 PHE B CA 1
ATOM 8332 C C . PHE B 1 380 ? 29.828 9.578 -6.836 1 92.19 380 PHE B C 1
ATOM 8334 O O . PHE B 1 380 ? 28.984 9.703 -5.945 1 92.19 380 PHE B O 1
ATOM 8341 N N . GLU B 1 381 ? 30.953 10.164 -6.734 1 91.12 381 GLU B N 1
ATOM 8342 C CA . GLU B 1 381 ? 31.391 10.906 -5.551 1 91.12 381 GLU B CA 1
ATOM 8343 C C . GLU B 1 381 ? 30.438 12.07 -5.25 1 91.12 381 GLU B C 1
ATOM 8345 O O . GLU B 1 381 ? 30.047 12.273 -4.102 1 91.12 381 GLU B O 1
ATOM 8350 N N . TRP B 1 382 ? 30.125 12.773 -6.258 1 92.81 382 TRP B N 1
ATOM 8351 C CA . TRP B 1 382 ? 29.312 13.961 -6.039 1 92.81 382 TRP B CA 1
ATOM 8352 C C . TRP B 1 382 ? 27.922 13.586 -5.516 1 92.81 382 TRP B C 1
ATOM 8354 O O . TRP B 1 382 ? 27.406 14.234 -4.609 1 92.81 382 TRP B O 1
ATOM 8364 N N . PHE B 1 383 ? 27.328 12.594 -6.105 1 95.62 383 PHE B N 1
ATOM 8365 C CA . PHE B 1 383 ? 26.031 12.078 -5.668 1 95.62 383 PHE B CA 1
ATOM 8366 C C . PHE B 1 383 ? 26.078 11.711 -4.188 1 95.62 383 PHE B C 1
ATOM 8368 O O . PHE B 1 383 ? 25.219 12.141 -3.414 1 95.62 383 PHE B O 1
ATOM 8375 N N . ARG B 1 384 ? 27.047 11.016 -3.826 1 94.31 384 ARG B N 1
ATOM 8376 C CA . ARG B 1 384 ? 27.188 10.5 -2.469 1 94.31 384 ARG B CA 1
ATOM 8377 C C . ARG B 1 384 ? 27.5 11.625 -1.489 1 94.31 384 ARG B C 1
ATOM 8379 O O . ARG B 1 384 ? 26.891 11.719 -0.426 1 94.31 384 ARG B O 1
ATOM 8386 N N . THR B 1 385 ? 28.422 12.43 -1.832 1 94.25 385 THR B N 1
ATOM 8387 C CA . THR B 1 385 ? 28.906 13.484 -0.94 1 94.25 385 THR B CA 1
ATOM 8388 C C . THR B 1 385 ? 27.797 14.484 -0.649 1 94.25 385 THR B C 1
ATOM 8390 O O . THR B 1 385 ? 27.703 15.008 0.464 1 94.25 385 THR B O 1
ATOM 8393 N N . SER B 1 386 ? 27.016 14.758 -1.633 1 96.12 386 SER B N 1
ATOM 8394 C CA . SER B 1 386 ? 25.922 15.711 -1.44 1 96.12 386 SER B CA 1
ATOM 8395 C C . SER B 1 386 ? 24.906 15.203 -0.421 1 96.12 386 SER B C 1
ATOM 8397 O O . SER B 1 386 ? 24.422 15.961 0.415 1 96.12 386 SER B O 1
ATOM 8399 N N . LEU B 1 387 ? 24.578 13.961 -0.484 1 97.5 387 LEU B N 1
ATOM 8400 C CA . LEU B 1 387 ? 23.656 13.383 0.485 1 97.5 387 LEU B CA 1
ATOM 8401 C C . LEU B 1 387 ? 24.297 13.281 1.861 1 97.5 387 LEU B C 1
ATOM 8403 O O . LEU B 1 387 ? 23.625 13.438 2.883 1 97.5 387 LEU B O 1
ATOM 8407 N N . GLU B 1 388 ? 25.609 13.008 1.859 1 96.94 388 GLU B N 1
ATOM 8408 C CA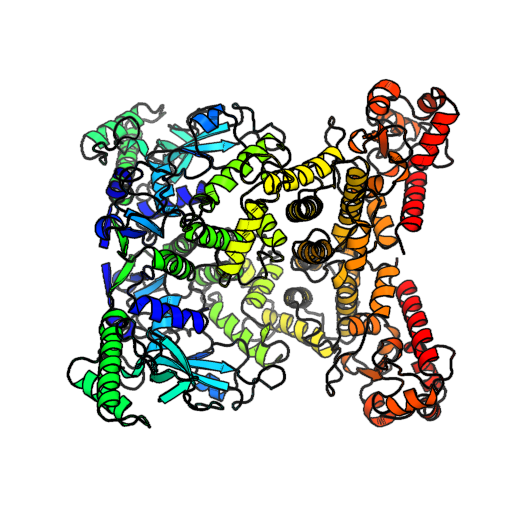 . GLU B 1 388 ? 26.359 12.984 3.113 1 96.94 388 GLU B CA 1
ATOM 8409 C C . GLU B 1 388 ? 26.281 14.328 3.826 1 96.94 388 GLU B C 1
ATOM 8411 O O . GLU B 1 388 ? 26.141 14.383 5.047 1 96.94 388 GLU B O 1
ATOM 8416 N N . LYS B 1 389 ? 26.438 15.344 3.076 1 97 389 LYS B N 1
ATOM 8417 C CA . LYS B 1 389 ? 26.344 16.688 3.627 1 97 389 LYS B CA 1
ATOM 8418 C C . LYS B 1 389 ? 24.984 16.922 4.293 1 97 389 LYS B C 1
ATOM 8420 O O . LYS B 1 389 ? 24.891 17.625 5.297 1 97 389 LYS B O 1
ATOM 8425 N N . ALA B 1 390 ? 23.969 16.344 3.711 1 97.19 390 ALA B N 1
ATOM 8426 C CA . ALA B 1 390 ? 22.625 16.469 4.281 1 97.19 390 ALA B CA 1
ATOM 8427 C C . ALA B 1 390 ? 22.578 15.867 5.684 1 97.19 390 ALA B C 1
ATOM 8429 O O . ALA B 1 390 ? 22.094 16.5 6.621 1 97.19 390 ALA B O 1
ATOM 8430 N N . PHE B 1 391 ? 23.078 14.672 5.852 1 95.94 391 PHE B N 1
ATOM 8431 C CA . PHE B 1 391 ? 23.094 13.992 7.141 1 95.94 391 PHE B CA 1
ATOM 8432 C C . PHE B 1 391 ? 23.969 14.75 8.141 1 95.94 391 PHE B C 1
ATOM 8434 O O . PHE B 1 391 ? 23.578 14.938 9.289 1 95.94 391 PHE B O 1
ATOM 8441 N N . GLN B 1 392 ? 25.109 15.195 7.656 1 94.62 392 GLN B N 1
ATOM 8442 C CA . GLN B 1 392 ? 26.031 15.945 8.516 1 94.62 392 GLN B CA 1
ATOM 8443 C C . GLN B 1 392 ? 25.391 17.219 9.031 1 94.62 392 GLN B C 1
ATOM 8445 O O . GLN B 1 392 ? 25.516 17.562 10.203 1 94.62 392 GLN B O 1
ATOM 8450 N N . THR B 1 393 ? 24.719 17.875 8.141 1 93.88 393 THR B N 1
ATOM 8451 C CA . THR B 1 393 ? 24.078 19.125 8.516 1 93.88 393 THR B CA 1
ATOM 8452 C C . THR B 1 393 ? 23.062 18.891 9.625 1 93.88 393 THR B C 1
ATOM 8454 O O . THR B 1 393 ? 23.031 19.641 10.609 1 93.88 393 THR B O 1
ATOM 8457 N N . VAL B 1 394 ? 22.266 17.891 9.516 1 91 394 VAL B N 1
ATOM 8458 C CA . VAL B 1 394 ? 21.219 17.609 10.5 1 91 394 VAL B CA 1
ATOM 8459 C C . VAL B 1 394 ? 21.859 17.156 11.812 1 91 394 VAL B C 1
ATOM 8461 O O . VAL B 1 394 ? 21.516 17.672 12.883 1 91 394 VAL B O 1
ATOM 8464 N N . ILE B 1 395 ? 22.797 16.281 11.766 1 86.75 395 ILE B N 1
ATOM 8465 C CA . ILE B 1 395 ? 23.406 15.688 12.953 1 86.75 395 ILE B CA 1
ATOM 8466 C C . ILE B 1 395 ? 24.203 16.75 13.703 1 86.75 395 ILE B C 1
ATOM 8468 O O . ILE B 1 395 ? 24.109 16.875 14.922 1 86.75 395 ILE B O 1
ATOM 8472 N N . GLU B 1 396 ? 24.938 17.531 12.945 1 86.25 396 GLU B N 1
ATOM 8473 C CA . GLU B 1 396 ? 25.797 18.531 13.555 1 86.25 396 GLU B CA 1
ATOM 8474 C C . GLU B 1 396 ? 24.984 19.719 14.07 1 86.25 396 GLU B C 1
ATOM 8476 O O . GLU B 1 396 ? 25.484 20.531 14.852 1 86.25 396 GLU B O 1
ATOM 8481 N N . SER B 1 397 ? 23.812 19.812 13.602 1 82.94 397 SER B N 1
ATOM 8482 C CA . SER B 1 397 ? 22.938 20.828 14.156 1 82.94 397 SER B CA 1
ATOM 8483 C C . SER B 1 397 ? 22.406 20.422 15.531 1 82.94 397 SER B C 1
ATOM 8485 O O . SER B 1 397 ? 21.75 21.219 16.203 1 82.94 397 SER B O 1
ATOM 8487 N N . GLY B 1 398 ? 22.672 19.141 15.898 1 75.81 398 GLY B N 1
ATOM 8488 C CA . GLY B 1 398 ? 22.281 18.672 17.219 1 75.81 398 GLY B CA 1
ATOM 8489 C C . GLY B 1 398 ? 20.938 17.984 17.234 1 75.81 398 GLY B C 1
ATOM 8490 O O . GLY B 1 398 ? 20.406 17.656 18.312 1 75.81 398 GLY B O 1
ATOM 8491 N N . ILE B 1 399 ? 20.359 17.766 16.141 1 79.12 399 ILE B N 1
ATOM 8492 C CA . ILE B 1 399 ? 19.062 17.109 16.062 1 79.12 399 ILE B CA 1
ATOM 8493 C C . ILE B 1 399 ? 19.25 15.586 16.125 1 79.12 399 ILE B C 1
ATOM 8495 O O . ILE B 1 399 ? 20 15.016 15.328 1 79.12 399 ILE B O 1
ATOM 8499 N N . ARG B 1 400 ? 18.531 14.977 17.031 1 74.75 400 ARG B N 1
ATOM 8500 C CA . ARG B 1 400 ? 18.625 13.531 17.172 1 74.75 400 ARG B CA 1
ATOM 8501 C C . ARG B 1 400 ? 17.688 12.82 16.203 1 74.75 400 ARG B C 1
ATOM 8503 O O . ARG B 1 400 ? 16.719 13.406 15.719 1 74.75 400 ARG B O 1
ATOM 8510 N N . SER B 1 401 ? 17.953 11.539 15.984 1 80.25 401 SER B N 1
ATOM 8511 C CA . SER B 1 401 ? 17.156 10.727 15.07 1 80.25 401 SER B CA 1
ATOM 8512 C C . SER B 1 401 ? 15.75 10.484 15.625 1 80.25 401 SER B C 1
ATOM 8514 O O . SER B 1 401 ? 14.805 10.273 14.859 1 80.25 401 SER B O 1
ATOM 8516 N N . SER B 1 402 ? 15.594 10.523 16.906 1 74 402 SER B N 1
ATOM 8517 C CA . SER B 1 402 ? 14.281 10.344 17.531 1 74 402 SER B CA 1
ATOM 8518 C C . SER B 1 402 ? 13.367 11.531 17.25 1 74 402 SER B C 1
ATOM 8520 O O . SER B 1 402 ? 12.148 11.414 17.328 1 74 402 SER B O 1
ATOM 8522 N N . VAL B 1 403 ? 14.008 12.641 16.984 1 74.12 403 VAL B N 1
ATOM 8523 C CA . VAL B 1 403 ? 13.266 13.875 16.75 1 74.12 403 VAL B CA 1
ATOM 8524 C C . VAL B 1 403 ? 12.938 14 15.258 1 74.12 403 VAL B C 1
ATOM 8526 O O . VAL B 1 403 ? 11.812 14.359 14.891 1 74.12 403 VAL B O 1
ATOM 8529 N N . MET B 1 404 ? 13.977 13.773 14.5 1 81.5 404 MET B N 1
ATOM 8530 C CA . MET B 1 404 ? 13.805 13.891 13.055 1 81.5 404 MET B CA 1
ATOM 8531 C C . MET B 1 404 ? 14.359 12.664 12.336 1 81.5 404 MET B C 1
ATOM 8533 O O . MET B 1 404 ? 15.57 12.523 12.18 1 81.5 404 MET B O 1
ATOM 8537 N N . ASN B 1 405 ? 13.445 11.906 11.844 1 85.69 405 ASN B N 1
ATOM 8538 C CA . ASN B 1 405 ? 13.883 10.719 11.109 1 85.69 405 ASN B CA 1
ATOM 8539 C C . ASN B 1 405 ? 13.148 10.586 9.781 1 85.69 405 ASN B C 1
ATOM 8541 O O . ASN B 1 405 ? 13.094 9.492 9.211 1 85.69 405 ASN B O 1
ATOM 8545 N N . THR B 1 406 ? 12.602 11.734 9.328 1 90.06 406 THR B N 1
ATOM 8546 C CA . THR B 1 406 ? 11.898 11.758 8.047 1 90.06 406 THR B CA 1
ATOM 8547 C C . THR B 1 406 ? 12.898 11.75 6.891 1 90.06 406 THR B C 1
ATOM 8549 O O . THR B 1 406 ? 13.414 12.805 6.508 1 90.06 406 THR B O 1
ATOM 8552 N N . MET B 1 407 ? 13.031 10.672 6.246 1 93.5 407 MET B N 1
ATOM 8553 C CA . MET B 1 407 ? 14.102 10.469 5.27 1 93.5 407 MET B CA 1
ATOM 8554 C C . MET B 1 407 ? 13.867 11.32 4.023 1 93.5 407 MET B C 1
ATOM 8556 O O . MET B 1 407 ? 14.828 11.789 3.406 1 93.5 407 MET B O 1
ATOM 8560 N N . PRO B 1 408 ? 12.648 11.57 3.641 1 93.5 408 PRO B N 1
ATOM 8561 C CA . PRO B 1 408 ? 12.461 12.445 2.484 1 93.5 408 PRO B CA 1
ATOM 8562 C C . PRO B 1 408 ? 13.078 13.828 2.689 1 93.5 408 PRO B C 1
ATOM 8564 O O . PRO B 1 408 ? 13.5 14.469 1.722 1 93.5 408 PRO B O 1
ATOM 8567 N N . ILE B 1 409 ? 13.164 14.281 3.896 1 94.38 409 ILE B N 1
ATOM 8568 C CA . ILE B 1 409 ? 13.789 15.57 4.18 1 94.38 409 ILE B CA 1
ATOM 8569 C C . ILE B 1 409 ? 15.289 15.484 3.924 1 94.38 409 ILE B C 1
ATOM 8571 O O . ILE B 1 409 ? 15.898 16.438 3.41 1 94.38 409 ILE B O 1
ATOM 8575 N N . PHE B 1 410 ? 15.898 14.367 4.297 1 96.44 410 PHE B N 1
ATOM 8576 C CA . PHE B 1 410 ? 17.312 14.156 4.008 1 96.44 410 PHE B CA 1
ATOM 8577 C C . PHE B 1 410 ? 17.562 14.164 2.506 1 96.44 410 PHE B C 1
ATOM 8579 O O . PHE B 1 410 ? 18.547 14.727 2.037 1 96.44 410 PHE B O 1
ATOM 8586 N N . ALA B 1 411 ? 16.672 13.484 1.798 1 96.62 411 ALA B N 1
ATOM 8587 C CA . ALA B 1 411 ? 16.781 13.492 0.341 1 96.62 411 ALA B CA 1
ATOM 8588 C C . ALA B 1 411 ? 16.656 14.906 -0.214 1 96.62 411 ALA B C 1
ATOM 8590 O O . ALA B 1 411 ? 17.391 15.281 -1.138 1 96.62 411 ALA B O 1
ATOM 8591 N N . LEU B 1 412 ? 15.758 15.664 0.336 1 96.06 412 LEU B N 1
ATOM 8592 C CA . LEU B 1 412 ? 15.555 17.047 -0.076 1 96.06 412 LEU B CA 1
ATOM 8593 C C . LEU B 1 412 ? 16.812 17.875 0.152 1 96.06 412 LEU B C 1
ATOM 8595 O O . LEU B 1 412 ? 17.234 18.641 -0.723 1 96.06 412 LEU B O 1
ATOM 8599 N N . LEU B 1 413 ? 17.406 17.766 1.334 1 97 413 LEU B N 1
ATOM 8600 C CA . LEU B 1 413 ? 18.641 18.453 1.646 1 97 413 LEU B CA 1
ATOM 8601 C C . LEU B 1 413 ? 19.766 18 0.71 1 97 413 LEU B C 1
ATOM 8603 O O . LEU B 1 413 ? 20.609 18.812 0.326 1 97 413 LEU B O 1
ATOM 8607 N N . GLY B 1 414 ? 19.75 16.703 0.391 1 97.25 414 GLY B N 1
ATOM 8608 C CA . GLY B 1 414 ? 20.703 16.219 -0.596 1 97.25 414 GLY B CA 1
ATOM 8609 C C . GLY B 1 414 ? 20.578 16.906 -1.938 1 97.25 414 GLY B C 1
ATOM 8610 O O . GLY B 1 414 ? 21.594 17.25 -2.562 1 97.25 414 GLY B O 1
ATOM 8611 N N . VAL B 1 415 ? 19.391 17.094 -2.379 1 96.62 415 VAL B N 1
ATOM 8612 C CA . VAL B 1 415 ? 19.141 17.797 -3.637 1 96.62 415 VAL B CA 1
ATOM 8613 C C . VAL B 1 415 ? 19.703 19.219 -3.557 1 96.62 415 VAL B C 1
ATOM 8615 O O . VAL B 1 415 ? 20.312 19.703 -4.512 1 96.62 415 VAL B O 1
ATOM 8618 N N . PHE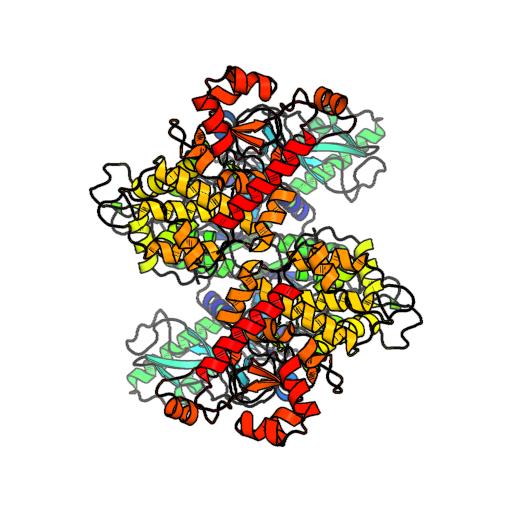 B 1 416 ? 19.578 19.891 -2.41 1 96.56 416 PHE B N 1
ATOM 8619 C CA . PHE B 1 416 ? 20.094 21.234 -2.197 1 96.56 416 PHE B CA 1
ATOM 8620 C C . PHE B 1 416 ? 21.609 21.266 -2.387 1 96.56 416 PHE B C 1
ATOM 8622 O O . PHE B 1 416 ? 22.125 22.094 -3.145 1 96.56 416 PHE B O 1
ATOM 8629 N N . TYR B 1 417 ? 22.234 20.344 -1.729 1 96.31 417 TYR B N 1
ATOM 8630 C CA . TYR B 1 417 ? 23.703 20.328 -1.81 1 96.31 417 TYR B CA 1
ATOM 8631 C C . TYR B 1 417 ? 24.156 19.906 -3.197 1 96.31 417 TYR B C 1
ATOM 8633 O O . TYR B 1 417 ? 25.188 20.391 -3.686 1 96.31 417 TYR B O 1
ATOM 8641 N N . TYR B 1 418 ? 23.391 19.016 -3.818 1 95.81 418 TYR B N 1
ATOM 8642 C CA . TYR B 1 418 ? 23.766 18.531 -5.152 1 95.81 418 TYR B CA 1
ATOM 8643 C C . TYR B 1 418 ? 23.688 19.672 -6.168 1 95.81 418 TYR B C 1
ATOM 8645 O O . TYR B 1 418 ? 24.578 19.797 -7.016 1 95.81 418 TYR B O 1
ATOM 8653 N N . GLN B 1 419 ? 22.734 20.484 -6.078 1 93.75 419 GLN B N 1
ATOM 8654 C CA . GLN B 1 419 ? 22.484 21.547 -7.059 1 93.75 419 GLN B CA 1
ATOM 8655 C C . GLN B 1 419 ? 23.375 22.766 -6.793 1 93.75 419 GLN B C 1
ATOM 8657 O O . GLN B 1 419 ? 23.531 23.609 -7.664 1 93.75 419 GLN B O 1
ATOM 8662 N N . ASN B 1 420 ? 23.922 22.797 -5.57 1 94 420 ASN B N 1
ATOM 8663 C CA . ASN B 1 420 ? 24.766 23.906 -5.176 1 94 420 ASN B CA 1
ATOM 8664 C C . ASN B 1 420 ? 26.125 23.438 -4.668 1 94 420 ASN B C 1
ATOM 8666 O O . ASN B 1 420 ? 26.391 23.438 -3.463 1 94 420 ASN B O 1
ATOM 8670 N N . PRO B 1 421 ? 27.016 23.188 -5.59 1 90 421 PRO B N 1
ATOM 8671 C CA . PRO B 1 421 ? 28.297 22.609 -5.215 1 90 421 PRO B CA 1
ATOM 8672 C C . PRO B 1 421 ? 29.109 23.516 -4.277 1 90 421 PRO B C 1
ATOM 8674 O O . PRO B 1 421 ? 29.953 23.031 -3.521 1 90 421 PRO B O 1
ATOM 8677 N N . ASP B 1 422 ? 28.766 24.734 -4.289 1 89.88 422 ASP B N 1
ATOM 8678 C CA . ASP B 1 422 ? 29.5 25.656 -3.453 1 89.88 422 ASP B CA 1
ATOM 8679 C C . ASP B 1 422 ? 28.906 25.734 -2.047 1 89.88 422 ASP B C 1
ATOM 8681 O O . ASP B 1 422 ? 29.516 26.328 -1.145 1 89.88 422 ASP B O 1
ATOM 8685 N N . ALA B 1 423 ? 27.781 25.125 -1.866 1 94 423 ALA B N 1
ATOM 8686 C CA . ALA B 1 423 ? 27.188 25.078 -0.532 1 94 423 ALA B CA 1
ATOM 8687 C C . ALA B 1 423 ? 27.938 24.109 0.373 1 94 423 ALA B C 1
ATOM 8689 O O . ALA B 1 423 ? 28.25 22.984 -0.035 1 94 423 ALA B O 1
ATOM 8690 N N . GLU B 1 424 ? 28.281 24.562 1.567 1 92.5 424 GLU B N 1
ATOM 8691 C CA . GLU B 1 424 ? 29.031 23.75 2.516 1 92.5 424 GLU B CA 1
ATOM 8692 C C . GLU B 1 424 ? 28.219 23.5 3.783 1 92.5 424 GLU B C 1
ATOM 8694 O O . GLU B 1 424 ? 27.219 24.156 4.023 1 92.5 424 GLU B O 1
ATOM 8699 N N . VAL B 1 425 ? 28.672 22.469 4.445 1 94.19 425 VAL B N 1
ATOM 8700 C CA . VAL B 1 425 ? 28.141 22.234 5.785 1 94.19 425 VAL B CA 1
ATOM 8701 C C . VAL B 1 425 ? 28.672 23.297 6.742 1 94.19 425 VAL B C 1
ATOM 8703 O O . VAL B 1 425 ? 29.516 23.016 7.59 1 94.19 425 VAL B O 1
ATOM 8706 N N . SER B 1 426 ? 28.188 24.453 6.582 1 90.56 426 SER B N 1
ATOM 8707 C CA . SER B 1 426 ? 28.625 25.625 7.332 1 90.56 426 SER B CA 1
ATOM 8708 C C . SER B 1 426 ? 27.719 25.875 8.539 1 90.56 426 SER B C 1
ATOM 8710 O O . SER B 1 426 ? 26.672 25.25 8.672 1 90.56 426 SER B O 1
ATOM 8712 N N . ASP B 1 427 ? 28.188 26.75 9.398 1 85.62 427 ASP B N 1
ATOM 8713 C CA . ASP B 1 427 ? 27.375 27.172 10.539 1 85.62 427 ASP B CA 1
ATOM 8714 C C . ASP B 1 427 ? 26.047 27.766 10.078 1 85.62 427 ASP B C 1
ATOM 8716 O O . ASP B 1 427 ? 25 27.516 10.68 1 85.62 427 ASP B O 1
ATOM 8720 N N . ALA B 1 428 ? 26.125 28.5 8.984 1 87.06 428 ALA B N 1
ATOM 8721 C CA . ALA B 1 428 ? 24.922 29.125 8.445 1 87.06 428 ALA B CA 1
ATOM 8722 C C . ALA B 1 428 ? 23.906 28.094 7.988 1 87.06 428 ALA B C 1
ATOM 8724 O O . ALA B 1 428 ? 22.719 28.219 8.25 1 87.06 428 ALA B O 1
ATOM 8725 N N . ASN B 1 429 ? 24.375 27.125 7.305 1 92.94 429 ASN B N 1
ATOM 8726 C CA . ASN B 1 429 ? 23.484 26.078 6.824 1 92.94 429 ASN B CA 1
ATOM 8727 C C . ASN B 1 429 ? 22.969 25.203 7.969 1 92.94 429 ASN B C 1
ATOM 8729 O O . ASN B 1 429 ? 21.812 24.797 7.961 1 92.94 429 ASN B O 1
ATOM 8733 N N . ARG B 1 430 ? 23.781 24.922 8.961 1 88.69 430 ARG B N 1
ATOM 8734 C CA . ARG B 1 430 ? 23.328 24.188 10.133 1 88.69 430 ARG B CA 1
ATOM 8735 C C . ARG B 1 430 ? 22.234 24.938 10.867 1 88.69 430 ARG B C 1
ATOM 8737 O O . ARG B 1 430 ? 21.234 24.344 11.281 1 88.69 430 ARG B O 1
ATOM 8744 N N . GLU B 1 431 ? 22.469 26.156 10.992 1 83.44 431 GLU B N 1
ATOM 8745 C CA . GLU B 1 431 ? 21.484 26.984 11.664 1 83.44 431 GLU B CA 1
ATOM 8746 C C . GLU B 1 431 ? 20.172 27.031 10.875 1 83.44 431 GLU B C 1
ATOM 8748 O O . GLU B 1 431 ? 19.094 26.922 11.453 1 83.44 431 GLU B O 1
ATOM 8753 N N . SER B 1 432 ? 20.281 27.234 9.578 1 89.25 432 SER B N 1
ATOM 8754 C CA . SER B 1 432 ? 19.094 27.328 8.734 1 89.25 432 SER B CA 1
ATOM 8755 C C . SER B 1 432 ? 18.297 26.016 8.75 1 89.25 432 SER B C 1
ATOM 8757 O O . SER B 1 432 ? 17.078 26.031 8.852 1 89.25 432 SER B O 1
ATOM 8759 N N . VAL B 1 433 ? 18.984 24.938 8.641 1 91.06 433 VAL B N 1
ATOM 8760 C CA . VAL B 1 433 ? 18.328 23.625 8.633 1 91.06 433 VAL B CA 1
ATOM 8761 C C . VAL B 1 433 ? 17.719 23.359 10.008 1 91.06 433 VAL B C 1
ATOM 8763 O O . VAL B 1 433 ? 16.625 22.797 10.102 1 91.06 433 VAL B O 1
ATOM 8766 N N . PHE B 1 434 ? 18.453 23.703 11.047 1 86.69 434 PHE B N 1
ATOM 8767 C CA . PHE B 1 434 ? 17.922 23.547 12.398 1 86.69 434 PHE B CA 1
ATOM 8768 C C . PHE B 1 434 ? 16.625 24.312 12.555 1 86.69 434 PHE B C 1
ATOM 8770 O O . PHE B 1 434 ? 15.641 23.781 13.078 1 86.69 434 PHE B O 1
ATOM 8777 N N . GLN B 1 435 ? 16.609 25.5 12.117 1 84.38 435 GLN B N 1
ATOM 8778 C CA . GLN B 1 435 ? 15.406 26.328 12.195 1 84.38 435 GLN B CA 1
ATOM 8779 C C . GLN B 1 435 ? 14.273 25.719 11.367 1 84.38 435 GLN B C 1
ATOM 8781 O O . GLN B 1 435 ? 13.109 25.766 11.773 1 84.38 435 GLN B O 1
ATOM 8786 N N . PHE B 1 436 ? 14.664 25.281 10.242 1 90.75 436 PHE B N 1
ATOM 8787 C CA . PHE B 1 436 ? 13.688 24.656 9.359 1 90.75 436 PHE B CA 1
ATOM 8788 C C . PHE B 1 436 ? 13.039 23.453 10.039 1 90.75 436 PHE B C 1
ATOM 8790 O O . PHE B 1 436 ? 11.812 23.328 10.039 1 90.75 436 PHE B O 1
ATOM 8797 N N . VAL B 1 437 ? 13.836 22.562 10.594 1 87.94 437 VAL B N 1
ATOM 8798 C CA . VAL B 1 437 ? 13.344 21.359 11.242 1 87.94 437 VAL B CA 1
ATOM 8799 C C . VAL B 1 437 ? 12.516 21.734 12.469 1 87.94 437 VAL B C 1
ATOM 8801 O O . VAL B 1 437 ? 11.461 21.141 12.719 1 87.94 437 VAL B O 1
ATOM 8804 N N . ALA B 1 438 ? 13.008 22.688 13.234 1 83.88 438 ALA B N 1
ATOM 8805 C CA . ALA B 1 438 ? 12.289 23.125 14.422 1 83.88 438 ALA B CA 1
ATOM 8806 C C . ALA B 1 438 ? 10.898 23.656 14.055 1 83.88 438 ALA B C 1
ATOM 8808 O O . ALA B 1 438 ? 9.906 23.312 14.711 1 83.88 438 ALA B O 1
ATOM 8809 N N . ARG B 1 439 ? 10.859 24.406 13.031 1 84.44 439 ARG B N 1
ATOM 8810 C CA . ARG B 1 439 ? 9.586 24.953 12.57 1 84.44 439 ARG B CA 1
ATOM 8811 C C . ARG B 1 439 ? 8.672 23.844 12.055 1 84.44 439 ARG B C 1
ATOM 8813 O O . ARG B 1 439 ? 7.461 23.859 12.289 1 84.44 439 ARG B O 1
ATOM 8820 N N . ALA B 1 440 ? 9.266 23 11.32 1 86.81 440 ALA B N 1
ATOM 8821 C CA . ALA B 1 440 ? 8.5 21.859 10.805 1 86.81 440 ALA B CA 1
ATOM 8822 C C . ALA B 1 440 ? 7.91 21.031 11.945 1 86.81 440 ALA B C 1
ATOM 8824 O O . ALA B 1 440 ? 6.754 20.609 11.875 1 86.81 440 ALA B O 1
ATOM 8825 N N . LEU B 1 441 ? 8.719 20.828 12.984 1 80.69 441 LEU B N 1
ATOM 8826 C CA . LEU B 1 441 ? 8.273 20.047 14.141 1 80.69 441 LEU B CA 1
ATOM 8827 C C . LEU B 1 441 ? 7.137 20.75 14.867 1 80.69 441 LEU B C 1
ATOM 8829 O O . LEU B 1 441 ? 6.172 20.125 15.289 1 80.69 441 LEU B O 1
ATOM 8833 N N . LEU B 1 442 ? 7.34 21.984 14.992 1 77.69 442 LEU B N 1
ATOM 8834 C CA . LEU B 1 442 ? 6.32 22.797 15.648 1 77.69 442 LEU B CA 1
ATOM 8835 C C . LEU B 1 442 ? 4.98 22.672 14.938 1 77.69 442 LEU B C 1
ATOM 8837 O O . LEU B 1 442 ? 3.932 22.578 15.578 1 77.69 442 LEU B O 1
ATOM 8841 N N . LEU B 1 443 ? 5.062 22.562 13.641 1 77.38 443 LEU B N 1
ATOM 8842 C CA . LEU B 1 443 ? 3.857 22.641 12.828 1 77.38 443 LEU B CA 1
ATOM 8843 C C . LEU B 1 443 ? 3.354 21.234 12.484 1 77.38 443 LEU B C 1
ATOM 8845 O O . LEU B 1 443 ? 2.219 21.078 12.023 1 77.38 443 LEU B O 1
ATOM 8849 N N . ASN B 1 444 ? 4.109 20.219 12.703 1 75.44 444 ASN B N 1
ATOM 8850 C CA . ASN B 1 444 ? 3.82 18.891 12.188 1 75.44 444 ASN B CA 1
ATOM 8851 C C . ASN B 1 444 ? 2.572 18.297 12.828 1 75.44 444 ASN B C 1
ATOM 8853 O O . ASN B 1 444 ? 1.791 17.609 12.164 1 75.44 444 ASN B O 1
ATOM 8857 N N . LYS B 1 445 ? 2.504 18.422 14.102 1 63.22 445 LYS B N 1
ATOM 8858 C CA . LYS B 1 445 ? 1.396 17.828 14.836 1 63.22 445 LYS B CA 1
ATOM 8859 C C . LYS B 1 445 ? 0.052 18.266 14.266 1 63.22 445 LYS B C 1
ATOM 8861 O O . LYS B 1 445 ? -0.898 17.484 14.211 1 63.22 445 LYS B O 1
ATOM 8866 N N . TYR B 1 446 ? 0.117 19.5 13.781 1 58.5 446 TYR B N 1
ATOM 8867 C CA . TYR B 1 446 ? -1.179 20.047 13.398 1 58.5 446 TYR B CA 1
ATOM 8868 C C . TYR B 1 446 ? -1.293 20.156 11.883 1 58.5 446 TYR B C 1
ATOM 8870 O O . TYR B 1 446 ? -2.391 20.047 11.328 1 58.5 446 TYR B O 1
ATOM 8878 N N . TYR B 1 447 ? -0.145 20.406 11.211 1 63.5 447 TYR B N 1
ATOM 8879 C CA . TYR B 1 447 ? -0.18 20.672 9.773 1 63.5 447 TYR B CA 1
ATOM 8880 C C . TYR B 1 447 ? 0.423 19.5 8.992 1 63.5 447 TYR B C 1
ATOM 8882 O O . TYR B 1 447 ? 0.418 19.516 7.762 1 63.5 447 TYR B O 1
ATOM 8890 N N . GLN B 1 448 ? 0.773 18.453 9.594 1 71.19 448 GLN B N 1
ATOM 8891 C CA . GLN B 1 448 ? 1.421 17.312 8.945 1 71.19 448 GLN B CA 1
ATOM 8892 C C . GLN B 1 448 ? 2.453 17.766 7.922 1 71.19 448 GLN B C 1
ATOM 8894 O O . GLN B 1 448 ? 2.34 17.469 6.734 1 71.19 448 GLN B O 1
ATOM 8899 N N . VAL B 1 449 ? 3.363 18.484 8.352 1 77.12 449 VAL B N 1
ATOM 8900 C CA . VAL B 1 449 ? 4.379 19.141 7.535 1 77.12 449 VAL B CA 1
ATOM 8901 C C . VAL B 1 449 ? 5.418 18.109 7.086 1 77.12 449 VAL B C 1
ATOM 8903 O O . VAL B 1 449 ? 5.91 18.172 5.957 1 77.12 449 VAL B O 1
ATOM 8906 N N . LEU B 1 450 ? 5.719 17.172 7.898 1 80.38 450 LEU B N 1
ATOM 8907 C CA . LEU B 1 450 ? 6.777 16.203 7.617 1 80.38 450 LEU B CA 1
ATOM 8908 C C . LEU B 1 450 ? 6.227 15 6.875 1 80.38 450 LEU B C 1
ATOM 8910 O O . LEU B 1 450 ? 6.34 13.867 7.352 1 80.38 450 LEU B O 1
ATOM 8914 N N . THR B 1 451 ? 5.602 15.305 5.66 1 80.19 451 THR B N 1
ATOM 8915 C CA . THR B 1 451 ? 4.992 14.266 4.832 1 80.19 451 THR B CA 1
ATOM 8916 C C . THR B 1 451 ? 5.711 14.148 3.492 1 80.19 451 THR B C 1
ATOM 8918 O O . THR B 1 451 ? 6.461 15.047 3.104 1 80.19 451 THR B O 1
ATOM 8921 N N . TYR B 1 452 ? 5.43 13.086 2.807 1 82.5 452 TYR B N 1
ATOM 8922 C CA . TYR B 1 452 ? 5.977 12.867 1.474 1 82.5 452 TYR B CA 1
ATOM 8923 C C . TYR B 1 452 ? 5.465 13.914 0.493 1 82.5 452 TYR B C 1
ATOM 8925 O O . TYR B 1 452 ? 6.203 14.367 -0.382 1 82.5 452 TYR B O 1
ATOM 8933 N N . GLY B 1 453 ? 4.219 14.273 0.682 1 80.88 453 GLY B N 1
ATOM 8934 C CA . GLY B 1 453 ? 3.621 15.266 -0.194 1 80.88 453 GLY B CA 1
ATOM 8935 C C . GLY B 1 453 ? 4.285 16.625 -0.096 1 80.88 453 GLY B C 1
ATOM 8936 O O . GLY B 1 453 ? 4.578 17.25 -1.114 1 80.88 453 GLY B O 1
ATOM 8937 N N . LYS B 1 454 ? 4.523 17.031 1.055 1 85.88 454 LYS B N 1
ATOM 8938 C CA . LYS B 1 454 ? 5.176 18.328 1.254 1 85.88 454 LYS B CA 1
ATOM 8939 C C . LYS B 1 454 ? 6.602 18.312 0.71 1 85.88 454 LYS B C 1
ATOM 8941 O O . LYS B 1 454 ? 7.055 19.297 0.116 1 85.88 454 LYS B O 1
ATOM 8946 N N . CYS B 1 455 ? 7.293 17.266 0.935 1 90.38 455 CYS B N 1
ATOM 8947 C CA . CYS B 1 455 ? 8.664 17.156 0.449 1 90.38 455 CYS B CA 1
ATOM 8948 C C . CYS B 1 455 ? 8.711 17.203 -1.073 1 90.38 455 CYS B C 1
ATOM 8950 O O . CYS B 1 455 ? 9.617 17.797 -1.656 1 90.38 455 CYS B O 1
ATOM 8952 N N . ARG B 1 456 ? 7.766 16.578 -1.648 1 88.81 456 ARG B N 1
ATOM 8953 C CA . ARG B 1 456 ? 7.68 16.625 -3.105 1 88.81 456 ARG B CA 1
ATOM 8954 C C . ARG B 1 456 ? 7.527 18.062 -3.598 1 88.81 456 ARG B C 1
ATOM 8956 O O . ARG B 1 456 ? 8.203 18.484 -4.547 1 88.81 456 ARG B O 1
ATOM 8963 N N . ASN B 1 457 ? 6.676 18.766 -2.951 1 88.56 457 ASN B N 1
ATOM 8964 C CA . ASN B 1 457 ? 6.477 20.172 -3.324 1 88.56 457 ASN B CA 1
ATOM 8965 C C . ASN B 1 457 ? 7.742 20.984 -3.111 1 88.56 457 ASN B C 1
ATOM 8967 O O . ASN B 1 457 ? 8.109 21.812 -3.959 1 88.56 457 ASN B O 1
ATOM 8971 N N . TRP B 1 458 ? 8.328 20.797 -1.999 1 93.56 458 TRP B N 1
ATOM 8972 C CA . TRP B 1 458 ? 9.555 21.516 -1.681 1 93.56 458 TRP B CA 1
ATOM 8973 C C . TRP B 1 458 ? 10.656 21.172 -2.676 1 93.56 458 TRP B C 1
ATOM 8975 O O . TRP B 1 458 ? 11.469 22.031 -3.033 1 93.56 458 TRP B O 1
ATOM 8985 N N . MET B 1 459 ? 10.664 19.906 -3.076 1 93.31 459 MET B N 1
ATOM 8986 C CA . MET B 1 459 ? 11.656 19.484 -4.059 1 93.31 459 MET B CA 1
ATOM 8987 C C . MET B 1 459 ? 11.469 20.219 -5.379 1 93.31 459 MET B C 1
ATOM 8989 O O . MET B 1 459 ? 12.445 20.672 -5.984 1 93.31 459 MET B O 1
ATOM 8993 N N . ARG B 1 460 ? 10.297 20.422 -5.781 1 90.19 460 ARG B N 1
ATOM 8994 C CA . ARG B 1 460 ? 10.016 21.141 -7.012 1 90.19 460 ARG B CA 1
ATOM 8995 C C . ARG B 1 460 ? 10.469 22.594 -6.91 1 90.19 460 ARG B C 1
ATOM 8997 O O . ARG B 1 460 ? 11.023 23.141 -7.859 1 90.19 460 ARG B O 1
ATOM 9004 N N . TYR B 1 461 ? 10.219 23.125 -5.762 1 93 461 TYR B N 1
ATOM 9005 C CA . TYR B 1 461 ? 10.648 24.5 -5.52 1 93 461 TYR B CA 1
ATOM 9006 C C . TYR B 1 461 ? 12.172 24.594 -5.555 1 93 461 TYR B C 1
ATOM 9008 O O . TYR B 1 461 ? 12.719 25.5 -6.188 1 93 461 TYR B O 1
ATOM 9016 N N . LEU B 1 462 ? 12.859 23.703 -4.898 1 93.25 462 LEU B N 1
ATOM 9017 C CA . LEU B 1 462 ? 14.312 23.75 -4.77 1 93.25 462 LEU B CA 1
ATOM 9018 C C . LEU B 1 462 ? 14.984 23.562 -6.129 1 93.25 462 LEU B C 1
ATOM 9020 O O . LEU B 1 462 ? 16.062 24.125 -6.371 1 93.25 462 LEU B O 1
ATOM 9024 N N . ARG B 1 463 ? 14.383 22.797 -6.926 1 89.25 463 ARG B N 1
ATOM 9025 C CA . ARG B 1 463 ? 14.977 22.531 -8.234 1 89.25 463 ARG B CA 1
ATOM 9026 C C . ARG B 1 463 ? 14.992 23.797 -9.094 1 89.25 463 ARG B C 1
ATOM 9028 O O . ARG B 1 463 ? 15.859 23.953 -9.953 1 89.25 463 ARG B O 1
ATOM 9035 N N . GLU B 1 464 ? 14.109 24.672 -8.805 1 90.5 464 GLU B N 1
ATOM 9036 C CA . GLU B 1 464 ? 14.039 25.922 -9.562 1 90.5 464 GLU B CA 1
ATOM 9037 C C . GLU B 1 464 ? 14.648 27.078 -8.781 1 90.5 464 GLU B C 1
ATOM 9039 O O . GLU B 1 464 ? 14.758 28.188 -9.297 1 90.5 464 GLU B O 1
ATOM 9044 N N . TRP B 1 465 ? 15.078 26.797 -7.625 1 93 465 TRP B N 1
ATOM 9045 C CA . TRP B 1 465 ? 15.586 27.812 -6.711 1 93 465 TRP B CA 1
ATOM 9046 C C . TRP B 1 465 ? 17 28.234 -7.094 1 93 465 TRP B C 1
ATOM 9048 O O . TRP B 1 465 ? 17.828 27.375 -7.441 1 93 465 TRP B O 1
ATOM 9058 N N . GLU B 1 466 ? 17.281 29.547 -7.062 1 91.25 466 GLU B N 1
ATOM 9059 C CA . GLU B 1 466 ? 18.625 30.094 -7.301 1 91.25 466 GLU B CA 1
ATOM 9060 C C . GLU B 1 466 ? 19.078 30.953 -6.133 1 91.25 466 GLU B C 1
ATOM 9062 O O . GLU B 1 466 ? 18.328 31.812 -5.664 1 91.25 466 GLU B O 1
ATOM 9067 N N . PRO B 1 467 ? 20.219 30.594 -5.688 1 91.19 467 PRO B N 1
ATOM 9068 C CA . PRO B 1 467 ? 20.734 31.422 -4.598 1 91.19 467 PRO B CA 1
ATOM 9069 C C . PRO B 1 467 ? 21.047 32.844 -5.039 1 91.19 467 PRO B C 1
ATOM 9071 O O . PRO B 1 467 ? 21.281 33.094 -6.227 1 91.19 467 PRO B O 1
ATOM 9074 N N . GLU B 1 468 ? 20.969 33.719 -4.059 1 86.81 468 GLU B N 1
ATOM 9075 C CA . GLU B 1 468 ? 21.391 35.094 -4.328 1 86.81 468 GLU B CA 1
ATOM 9076 C C . GLU B 1 468 ? 22.875 35.156 -4.672 1 86.81 468 GLU B C 1
ATOM 9078 O O . GLU B 1 468 ? 23.688 34.5 -4.035 1 86.81 468 GLU B O 1
ATOM 9083 N N . PRO B 1 469 ? 23.125 36 -5.75 1 84 469 PRO B N 1
ATOM 9084 C CA . PRO B 1 469 ? 24.531 36.094 -6.168 1 84 469 PRO B CA 1
ATOM 9085 C C . PRO B 1 469 ? 25.422 36.688 -5.086 1 84 469 PRO B C 1
ATOM 9087 O O . PRO B 1 469 ? 24.984 37.531 -4.305 1 84 469 PRO B O 1
ATOM 9090 N N . ASP B 1 470 ? 26.625 36.312 -4.871 1 82.69 470 ASP B N 1
ATOM 9091 C CA . ASP B 1 470 ? 27.719 36.844 -4.051 1 82.69 470 ASP B CA 1
ATOM 9092 C C . ASP B 1 470 ? 27.453 36.625 -2.568 1 82.69 470 ASP B C 1
ATOM 9094 O O . ASP B 1 470 ? 28.062 37.25 -1.713 1 82.69 470 ASP B O 1
ATOM 9098 N N . GLU B 1 471 ? 26.453 35.906 -2.211 1 85.19 471 GLU B N 1
ATOM 9099 C CA . GLU B 1 471 ? 26.188 35.5 -0.826 1 85.19 471 GLU B CA 1
ATOM 9100 C C . GLU B 1 471 ? 26.453 34.031 -0.608 1 85.19 471 GLU B C 1
ATOM 9102 O O . GLU B 1 471 ? 26.391 33.25 -1.555 1 85.19 471 GLU B O 1
ATOM 9107 N N . PRO B 1 472 ? 26.812 33.75 0.609 1 89.69 472 PRO B N 1
ATOM 9108 C CA . PRO B 1 472 ? 26.938 32.344 0.884 1 89.69 472 PRO B CA 1
ATOM 9109 C C . PRO B 1 472 ? 25.641 31.562 0.615 1 89.69 472 PRO B C 1
ATOM 9111 O O . PRO B 1 472 ? 24.562 32.062 0.881 1 89.69 472 PRO B O 1
ATOM 9114 N N . ILE B 1 473 ? 25.797 30.469 0.054 1 94.69 473 ILE B N 1
ATOM 9115 C CA . ILE B 1 473 ? 24.625 29.656 -0.309 1 94.69 473 ILE B CA 1
ATOM 9116 C C . ILE B 1 473 ? 24.078 28.953 0.931 1 94.69 473 ILE B C 1
ATOM 9118 O O . ILE B 1 473 ? 24.734 28.078 1.501 1 94.69 473 ILE B O 1
ATOM 9122 N N . VAL B 1 474 ? 22.953 29.375 1.352 1 94.81 474 VAL B N 1
ATOM 9123 C CA . VAL B 1 474 ? 22.312 28.859 2.555 1 94.81 474 VAL B CA 1
ATOM 9124 C C . VAL B 1 474 ? 20.984 28.188 2.188 1 94.81 474 VAL B C 1
ATOM 9126 O O . VAL B 1 474 ? 20.281 28.672 1.303 1 94.81 474 VAL B O 1
ATOM 9129 N N . PHE B 1 475 ? 20.719 27.047 2.875 1 96 475 PHE B N 1
ATOM 9130 C CA . PHE B 1 475 ? 19.469 26.312 2.658 1 96 475 PHE B CA 1
ATOM 9131 C C . PHE B 1 475 ? 18.281 27.234 2.852 1 96 475 PHE B C 1
ATOM 9133 O O . PHE B 1 475 ? 18.156 27.891 3.891 1 96 475 PHE B O 1
ATOM 9140 N N . PRO B 1 476 ? 17.375 27.312 1.887 1 95.44 476 PRO B N 1
ATOM 9141 C CA . PRO B 1 476 ? 16.281 28.281 1.945 1 95.44 476 PRO B CA 1
ATOM 9142 C C . PRO B 1 476 ? 15.07 27.766 2.709 1 95.44 476 PRO B C 1
ATOM 9144 O O . PRO B 1 476 ? 13.977 27.672 2.148 1 95.44 476 PRO B O 1
ATOM 9147 N N . GLY B 1 477 ? 15.219 27.469 3.971 1 92.81 477 GLY B N 1
ATOM 9148 C CA . GLY B 1 477 ? 14.164 26.891 4.789 1 92.81 477 GLY B CA 1
ATOM 9149 C C . GLY B 1 477 ? 12.938 27.766 4.902 1 92.81 477 GLY B C 1
ATOM 9150 O O . GLY B 1 477 ? 11.805 27.281 4.801 1 92.81 477 GLY B O 1
ATOM 9151 N N . GLU B 1 478 ? 13.148 29.031 5.121 1 88.38 478 GLU B N 1
ATOM 9152 C CA . GLU B 1 478 ? 12.039 29.969 5.266 1 88.38 478 GLU B CA 1
ATOM 9153 C C . GLU B 1 478 ? 11.227 30.062 3.977 1 88.38 478 GLU B C 1
ATOM 9155 O O . GLU B 1 478 ? 10 30.109 4.012 1 88.38 478 GLU B O 1
ATOM 9160 N N . GLU B 1 479 ? 11.938 30.062 2.877 1 91.81 479 GLU B N 1
ATOM 9161 C CA . GLU B 1 479 ? 11.273 30.172 1.579 1 91.81 479 GLU B CA 1
ATOM 9162 C C . GLU B 1 479 ? 10.422 28.938 1.287 1 91.81 479 GLU B C 1
ATOM 9164 O O . GLU B 1 479 ? 9.383 29.031 0.637 1 91.81 479 GLU B O 1
ATOM 9169 N N . LEU B 1 480 ? 10.898 27.812 1.728 1 93.25 480 LEU B N 1
ATOM 9170 C CA . LEU B 1 480 ? 10.148 26.578 1.514 1 93.25 480 LEU B CA 1
ATOM 9171 C C . LEU B 1 480 ? 8.797 26.641 2.209 1 93.25 480 LEU B C 1
ATOM 9173 O O . LEU B 1 480 ? 7.781 26.234 1.637 1 93.25 480 LEU B O 1
ATOM 9177 N N . PHE B 1 481 ? 8.758 27.172 3.414 1 87.94 481 PHE B N 1
ATOM 9178 C CA . PHE B 1 481 ? 7.496 27.312 4.133 1 87.94 481 PHE B CA 1
ATOM 9179 C C . PHE B 1 481 ? 6.594 28.344 3.455 1 87.94 481 PHE B C 1
ATOM 9181 O O . PHE B 1 481 ? 5.379 28.141 3.367 1 87.94 481 PHE B O 1
ATOM 9188 N N . GLU B 1 482 ? 7.203 29.391 3.004 1 84.12 482 GLU B N 1
ATOM 9189 C CA . GLU B 1 482 ? 6.453 30.438 2.324 1 84.12 482 GLU B CA 1
ATOM 9190 C C . GLU B 1 482 ? 5.828 29.922 1.029 1 84.12 482 GLU B C 1
ATOM 9192 O O . GLU B 1 482 ? 4.703 30.297 0.687 1 84.12 482 GLU B O 1
ATOM 9197 N N . SER B 1 483 ? 6.621 29.094 0.378 1 86.38 483 SER B N 1
ATOM 9198 C CA . SER B 1 483 ? 6.133 28.547 -0.884 1 86.38 483 SER B CA 1
ATOM 9199 C C . SER B 1 483 ? 4.887 27.688 -0.671 1 86.38 483 SER B C 1
ATOM 9201 O O . SER B 1 483 ? 4.078 27.531 -1.586 1 86.38 483 SER B O 1
ATOM 9203 N N . GLU B 1 484 ? 4.758 27.141 0.518 1 79.88 484 GLU B N 1
ATOM 9204 C CA . GLU B 1 484 ? 3.607 26.312 0.866 1 79.88 484 GLU B CA 1
ATOM 9205 C C . GLU B 1 484 ? 2.596 27.094 1.701 1 79.88 484 GLU B C 1
ATOM 9207 O O . GLU B 1 484 ? 1.571 26.547 2.113 1 79.88 484 GLU B O 1
ATOM 9212 N N . ASN B 1 485 ? 2.947 28.328 1.958 1 74.62 485 ASN B N 1
ATOM 9213 C CA . ASN B 1 485 ? 2.102 29.219 2.76 1 74.62 485 ASN B CA 1
ATOM 9214 C C . ASN B 1 485 ? 1.766 28.594 4.109 1 74.62 485 ASN B C 1
ATOM 9216 O O . ASN B 1 485 ? 0.6 28.547 4.508 1 74.62 485 ASN B O 1
ATOM 9220 N N . ILE B 1 486 ? 2.775 28.047 4.695 1 76.31 486 ILE B N 1
ATOM 9221 C CA . ILE B 1 486 ? 2.637 27.438 6.012 1 76.31 486 ILE B CA 1
ATOM 9222 C C . ILE B 1 486 ? 3.283 28.328 7.066 1 76.31 486 ILE B C 1
ATOM 9224 O O . ILE B 1 486 ? 4.453 28.703 6.945 1 76.31 486 ILE B O 1
ATOM 9228 N N . SER B 1 487 ? 2.561 28.781 8.078 1 76.44 487 SER B N 1
ATOM 9229 C CA . SER B 1 487 ? 3.068 29.531 9.211 1 76.44 487 SER B CA 1
ATOM 9230 C C . SER B 1 487 ? 2.316 29.188 10.492 1 76.44 487 SER B C 1
ATOM 9232 O O . SER B 1 487 ? 1.129 28.859 10.453 1 76.44 487 SER B O 1
ATOM 9234 N N . PRO B 1 488 ? 3.057 29.188 11.523 1 76.69 488 PRO B N 1
ATOM 9235 C CA . PRO B 1 488 ? 2.377 28.875 12.789 1 76.69 488 PRO B CA 1
ATOM 9236 C C . PRO B 1 488 ? 1.431 29.984 13.234 1 76.69 488 PRO B C 1
ATOM 9238 O O . PRO B 1 488 ? 1.704 31.172 13 1 76.69 488 PRO B O 1
ATOM 9241 N N . SER B 1 489 ? 0.368 29.609 13.891 1 73.12 489 SER B N 1
ATOM 9242 C CA . SER B 1 489 ? -0.505 30.547 14.57 1 73.12 489 SER B CA 1
ATOM 9243 C C . SER B 1 489 ? -0.051 30.781 16.016 1 73.12 489 SER B C 1
ATOM 9245 O O . SER B 1 489 ? 0.78 30.031 16.531 1 73.12 489 SER B O 1
ATOM 9247 N N . ALA B 1 490 ? -0.571 31.891 16.5 1 79.12 490 ALA B N 1
ATOM 9248 C CA . ALA B 1 490 ? -0.254 32.125 17.906 1 79.12 490 ALA B CA 1
ATOM 9249 C C . ALA B 1 490 ? -0.677 30.969 18.781 1 79.12 490 ALA B C 1
ATOM 9251 O O . ALA B 1 490 ? 0.032 30.594 19.719 1 79.12 490 ALA B O 1
ATOM 9252 N N . GLU B 1 491 ? -1.739 30.438 18.359 1 73.44 491 GLU B N 1
ATOM 9253 C CA . GLU B 1 491 ? -2.264 29.312 19.141 1 73.44 491 GLU B CA 1
ATOM 9254 C C . GLU B 1 491 ? -1.385 28.078 19 1 73.44 491 GLU B C 1
ATOM 9256 O O . GLU B 1 491 ? -1.231 27.312 19.953 1 73.44 491 GLU B O 1
ATOM 9261 N N . ASP B 1 492 ? -0.868 27.906 17.875 1 74.75 492 ASP B N 1
ATOM 9262 C CA . ASP B 1 492 ? 0.054 26.781 17.672 1 74.75 492 ASP B CA 1
ATOM 9263 C C . ASP B 1 492 ? 1.257 26.891 18.609 1 74.75 492 ASP B C 1
ATOM 9265 O O . ASP B 1 492 ? 1.667 25.906 19.219 1 74.75 492 ASP B O 1
ATOM 9269 N N . ILE B 1 493 ? 1.687 28.047 18.688 1 81.75 493 ILE B N 1
ATOM 9270 C CA . ILE B 1 493 ? 2.865 28.312 19.516 1 81.75 493 ILE B CA 1
ATOM 9271 C C . ILE B 1 493 ? 2.525 28.094 20.984 1 81.75 493 ILE B C 1
ATOM 9273 O O . ILE B 1 493 ? 3.273 27.438 21.719 1 81.75 493 ILE B O 1
ATOM 9277 N N . ARG B 1 494 ? 1.378 28.641 21.375 1 82 494 ARG B N 1
ATOM 9278 C CA . ARG B 1 494 ? 0.959 28.5 22.766 1 82 494 ARG B CA 1
ATOM 9279 C C . ARG B 1 494 ? 0.81 27.031 23.141 1 82 494 ARG B C 1
ATOM 9281 O O . ARG B 1 494 ? 1.219 26.625 24.234 1 82 494 ARG B O 1
ATOM 9288 N N . ARG B 1 495 ? 0.284 26.391 22.312 1 75.69 495 ARG B N 1
ATOM 9289 C CA . ARG B 1 495 ? 0.036 24.969 22.578 1 75.69 495 ARG B CA 1
ATOM 9290 C C . ARG B 1 495 ? 1.344 24.203 22.672 1 75.69 495 ARG B C 1
ATOM 9292 O O . ARG B 1 495 ? 1.5 23.344 23.547 1 75.69 495 ARG B O 1
ATOM 9299 N N . VAL B 1 496 ? 2.211 24.359 21.812 1 78.94 496 VAL B N 1
ATOM 9300 C CA . VAL B 1 496 ? 3.477 23.641 21.781 1 78.94 496 VAL B CA 1
ATOM 9301 C C . VAL B 1 496 ? 4.285 23.969 23.031 1 78.94 496 VAL B C 1
ATOM 9303 O O . VAL B 1 496 ? 4.871 23.094 23.656 1 78.94 496 VAL B O 1
ATOM 9306 N N . VAL B 1 497 ? 4.242 25.25 23.375 1 84.38 497 VAL B N 1
ATOM 9307 C CA . VAL B 1 497 ? 5.008 25.672 24.547 1 84.38 497 VAL B CA 1
ATOM 9308 C C . VAL B 1 497 ? 4.398 25.062 25.812 1 84.38 497 VAL B C 1
ATOM 9310 O O . VAL B 1 497 ? 5.121 24.594 26.688 1 84.38 497 VAL B O 1
ATOM 9313 N N . ALA B 1 498 ? 3.113 25.031 25.797 1 80.88 498 ALA B N 1
ATOM 9314 C CA . ALA B 1 498 ? 2.41 24.531 26.969 1 80.88 498 ALA B CA 1
ATOM 9315 C C . ALA B 1 498 ? 2.676 23.031 27.172 1 80.88 498 ALA B C 1
ATOM 9317 O O . ALA B 1 498 ? 2.686 22.547 28.312 1 80.88 498 ALA B O 1
ATOM 9318 N N . ASN B 1 499 ? 3.008 22.406 26.141 1 76.44 499 ASN B N 1
ATOM 9319 C CA . ASN B 1 499 ? 3.109 20.953 26.234 1 76.44 499 ASN B CA 1
ATOM 9320 C C . ASN B 1 499 ? 4.555 20.484 26.078 1 76.44 499 ASN B C 1
ATOM 9322 O O . ASN B 1 499 ? 4.836 19.281 26.203 1 76.44 499 ASN B O 1
ATOM 9326 N N . ALA B 1 500 ? 5.43 21.312 25.859 1 81 500 ALA B N 1
ATOM 9327 C CA . ALA B 1 500 ? 6.82 20.922 25.625 1 81 500 ALA B CA 1
ATOM 9328 C C . ALA B 1 500 ? 7.504 20.516 26.922 1 81 500 ALA B C 1
ATOM 9330 O O . ALA B 1 500 ? 7.559 21.297 27.875 1 81 500 ALA B O 1
ATOM 9331 N N . ARG B 1 501 ? 7.922 19.281 27.016 1 79.62 501 ARG B N 1
ATOM 9332 C CA . ARG B 1 501 ? 8.609 18.734 28.188 1 79.62 501 ARG B CA 1
ATOM 9333 C C . ARG B 1 501 ? 9.797 17.875 27.766 1 79.62 501 ARG B C 1
ATOM 9335 O O . ARG B 1 501 ? 9.719 17.156 26.766 1 79.62 501 ARG B O 1
ATOM 9342 N N . TYR B 1 502 ? 10.781 18.094 28.531 1 75 502 TYR B N 1
ATOM 9343 C CA . TYR B 1 502 ? 11.977 17.297 28.281 1 75 502 TYR B CA 1
ATOM 9344 C C . TYR B 1 502 ? 11.844 15.906 28.875 1 75 502 TYR B C 1
ATOM 9346 O O . TYR B 1 502 ? 11.734 15.766 30.109 1 75 502 TYR B O 1
ATOM 9354 N N . GLU B 1 503 ? 11.539 14.836 28.094 1 60.56 503 GLU B N 1
ATOM 9355 C CA . GLU B 1 503 ? 11.391 13.492 28.656 1 60.56 503 GLU B CA 1
ATOM 9356 C C . GLU B 1 503 ? 12.609 12.633 28.328 1 60.56 503 GLU B C 1
ATOM 9358 O O . GLU B 1 503 ? 12.617 11.422 28.578 1 60.56 503 GLU B O 1
ATOM 9363 N N . SER B 1 504 ? 13.773 13.156 28.219 1 52.12 504 SER B N 1
ATOM 9364 C CA . SER B 1 504 ? 14.875 12.312 27.75 1 52.12 504 SER B CA 1
ATOM 9365 C C . SER B 1 504 ? 15.477 11.508 28.906 1 52.12 504 SER B C 1
ATOM 9367 O O . SER B 1 504 ? 15.312 11.875 30.078 1 52.12 504 SER B O 1
ATOM 9369 N N . SER B 1 505 ? 15.797 10.258 28.672 1 47.09 505 SER B N 1
ATOM 9370 C CA . SER B 1 505 ? 16.734 9.523 29.516 1 47.09 505 SER B CA 1
ATOM 9371 C C . SER B 1 505 ? 18.031 10.297 29.703 1 47.09 505 SER B C 1
ATOM 9373 O O . SER B 1 505 ? 18.453 11.031 28.812 1 47.09 505 SER B O 1
ATOM 9375 N N . PRO B 1 506 ? 18.594 10.234 30.922 1 39.97 506 PRO B N 1
ATOM 9376 C CA . PRO B 1 506 ? 19.859 10.836 31.312 1 39.97 506 PRO B CA 1
ATOM 9377 C C . PRO B 1 506 ? 21 10.508 30.344 1 39.97 506 PRO B C 1
ATOM 9379 O O . PRO B 1 506 ? 21.094 9.375 29.875 1 39.97 506 PRO B O 1
ATOM 9382 N N . GLY B 1 507 ? 21.781 11.461 29.734 1 38.34 507 GLY B N 1
ATOM 9383 C CA . GLY B 1 507 ? 23.125 11.422 29.188 1 38.34 507 GLY B CA 1
ATOM 9384 C C . GLY B 1 507 ? 23.297 12.32 27.969 1 38.34 507 GLY B C 1
ATOM 9385 O O . GLY B 1 507 ? 24.406 12.789 27.688 1 38.34 507 GLY B O 1
ATOM 9386 N N . GLU B 1 508 ? 22.672 12.039 26.828 1 43.12 508 GLU B N 1
ATOM 9387 C CA . GLU B 1 508 ? 23.234 12.727 25.672 1 43.12 508 GLU B CA 1
ATOM 9388 C C . GLU B 1 508 ? 22.453 13.992 25.359 1 43.12 508 GLU B C 1
ATOM 9390 O O . GLU B 1 508 ? 21.219 14.008 25.438 1 43.12 508 GLU B O 1
ATOM 9395 N N . PRO B 1 509 ? 23.125 15.227 25.234 1 42.66 509 PRO B N 1
ATOM 9396 C CA . PRO B 1 509 ? 22.797 16.641 25.016 1 42.66 509 PRO B CA 1
ATOM 9397 C C . PRO B 1 509 ? 21.75 16.844 23.938 1 42.66 509 PRO B C 1
ATOM 9399 O O . PRO B 1 509 ? 21.5 17.984 23.516 1 42.66 509 PRO B O 1
ATOM 9402 N N . VAL B 1 510 ? 21.266 15.82 23.25 1 49.31 510 VAL B N 1
ATOM 9403 C CA . VAL B 1 510 ? 20.641 16.047 21.953 1 49.31 510 VAL B CA 1
ATOM 9404 C C . VAL B 1 510 ? 19.141 16.234 22.125 1 49.31 510 VAL B C 1
ATOM 9406 O O . VAL B 1 510 ? 18.562 15.781 23.125 1 49.31 510 VAL B O 1
ATOM 9409 N N . PHE B 1 511 ? 18.703 17.219 21.375 1 54.31 511 PHE B N 1
ATOM 9410 C CA . PHE B 1 511 ? 17.266 17.453 21.312 1 54.31 511 PHE B CA 1
ATOM 9411 C C . PHE B 1 511 ? 16.484 16.156 21.219 1 54.31 511 PHE B C 1
ATOM 9413 O O . PHE B 1 511 ? 16.578 15.445 20.219 1 54.31 511 PHE B O 1
ATOM 9420 N N . THR B 1 512 ? 15.992 15.711 22.406 1 56.81 512 THR B N 1
ATOM 9421 C CA . THR B 1 512 ? 15.359 14.398 22.438 1 56.81 512 THR B CA 1
ATOM 9422 C C . THR B 1 512 ? 13.852 14.523 22.219 1 56.81 512 THR B C 1
ATOM 9424 O O . THR B 1 512 ? 13.219 13.602 21.703 1 56.81 512 THR B O 1
ATOM 9427 N N . ASP B 1 513 ? 13.375 15.75 22.625 1 64.19 513 ASP B N 1
ATOM 9428 C CA . ASP B 1 513 ? 11.922 15.852 22.5 1 64.19 513 ASP B CA 1
ATOM 9429 C C . ASP B 1 513 ? 11.531 16.812 21.375 1 64.19 513 ASP B C 1
ATOM 9431 O O . ASP B 1 513 ? 12.156 17.859 21.219 1 64.19 513 ASP B O 1
ATOM 9435 N N . THR B 1 514 ? 10.625 16.453 20.578 1 68.25 514 THR B N 1
ATOM 9436 C CA . THR B 1 514 ? 10.219 17.172 19.375 1 68.25 514 THR B CA 1
ATOM 9437 C C . THR B 1 514 ? 9.734 18.578 19.719 1 68.25 514 THR B C 1
ATOM 9439 O O . THR B 1 514 ? 10.102 19.547 19.062 1 68.25 514 THR B O 1
ATOM 9442 N N . ASP B 1 515 ? 8.984 18.656 20.797 1 70.5 515 ASP B N 1
ATOM 9443 C CA . ASP B 1 515 ? 8.414 19.953 21.141 1 70.5 515 ASP B CA 1
ATOM 9444 C C . ASP B 1 515 ? 9.469 20.891 21.719 1 70.5 515 ASP B C 1
ATOM 9446 O O . ASP B 1 515 ? 9.461 22.078 21.438 1 70.5 515 ASP B O 1
ATOM 9450 N N . VAL B 1 516 ? 10.289 20.281 22.438 1 73.31 516 VAL B N 1
ATOM 9451 C CA . VAL B 1 516 ? 11.383 21.062 23.016 1 73.31 516 VAL B CA 1
ATOM 9452 C C . VAL B 1 516 ? 12.281 21.594 21.906 1 73.31 516 VAL B C 1
ATOM 9454 O O . VAL B 1 516 ? 12.633 22.781 21.891 1 73.31 516 VAL B O 1
ATOM 9457 N N . THR B 1 517 ? 12.562 20.75 21 1 72.75 517 THR B N 1
ATOM 9458 C CA . THR B 1 517 ? 13.383 21.141 19.875 1 72.75 517 THR B CA 1
ATOM 9459 C C . THR B 1 517 ? 12.688 22.234 19.047 1 72.75 517 THR B C 1
ATOM 9461 O O . THR B 1 517 ? 13.32 23.203 18.625 1 72.75 517 THR B O 1
ATOM 9464 N N . ALA B 1 518 ? 11.539 22.031 18.859 1 75.56 518 ALA B N 1
ATOM 9465 C CA . ALA B 1 518 ? 10.758 23 18.094 1 75.56 518 ALA B CA 1
ATOM 9466 C C . ALA B 1 518 ? 10.812 24.375 18.734 1 75.56 518 ALA B C 1
ATOM 9468 O O . ALA B 1 518 ? 11.062 25.375 18.062 1 75.56 518 ALA B O 1
ATOM 9469 N N . VAL B 1 519 ? 10.672 24.406 20.047 1 73.94 519 VAL B N 1
ATOM 9470 C CA . VAL B 1 519 ? 10.562 25.672 20.75 1 73.94 519 VAL B CA 1
ATOM 9471 C C . VAL B 1 519 ? 11.945 26.297 20.906 1 73.94 519 VAL B C 1
ATOM 9473 O O . VAL B 1 519 ? 12.156 27.453 20.547 1 73.94 519 VAL B O 1
ATOM 9476 N N . LEU B 1 520 ? 12.852 25.562 21.406 1 77.31 520 LEU B N 1
ATOM 9477 C CA . LEU B 1 520 ? 14.18 26.109 21.656 1 77.31 520 LEU B CA 1
ATOM 9478 C C . LEU B 1 520 ? 14.883 26.438 20.344 1 77.31 520 LEU B C 1
ATOM 9480 O O . LEU B 1 520 ? 15.648 27.406 20.281 1 77.31 520 LEU B O 1
ATOM 9484 N N . GLY B 1 521 ? 14.594 25.688 19.375 1 75.38 521 GLY B N 1
ATOM 9485 C CA . GLY B 1 521 ? 15.195 25.938 18.078 1 75.38 521 GLY B CA 1
ATOM 9486 C C . GLY B 1 521 ? 14.734 27.234 17.438 1 75.38 521 GLY B C 1
ATOM 9487 O O . GLY B 1 521 ? 15.453 27.812 16.609 1 75.38 521 GLY B O 1
ATOM 9488 N N . LEU B 1 522 ? 13.688 27.641 17.828 1 78.56 522 LEU B N 1
ATOM 9489 C CA . LEU B 1 522 ? 13.109 28.812 17.203 1 78.56 522 LEU B CA 1
ATOM 9490 C C . LEU B 1 522 ? 13.445 30.078 17.984 1 78.56 522 LEU B C 1
ATOM 9492 O O . LEU B 1 522 ? 13.156 31.188 17.547 1 78.56 522 LEU B O 1
ATOM 9496 N N . ILE B 1 523 ? 14.039 29.797 19.156 1 77.88 523 ILE B N 1
ATOM 9497 C CA . ILE B 1 523 ? 14.625 30.922 19.859 1 77.88 523 ILE B CA 1
ATOM 9498 C C . ILE B 1 523 ? 16.016 31.203 19.312 1 77.88 523 ILE B C 1
ATOM 9500 O O . ILE B 1 523 ? 17.031 30.906 19.953 1 77.88 523 ILE B O 1
ATOM 9504 N N . GLU B 1 524 ? 16.156 31.859 18.188 1 69.94 524 GLU B N 1
ATOM 9505 C CA . GLU B 1 524 ? 17.359 31.984 17.375 1 69.94 524 GLU B CA 1
ATOM 9506 C C . GLU B 1 524 ? 18.484 32.656 18.156 1 69.94 524 GLU B C 1
ATOM 9508 O O . GLU B 1 524 ? 19.656 32.25 18.047 1 69.94 524 GLU B O 1
ATOM 9513 N N . GLU B 1 525 ? 18.203 33.594 18.891 1 69.56 525 GLU B N 1
ATOM 9514 C CA . GLU B 1 525 ? 19.188 34.375 19.609 1 69.56 525 GLU B CA 1
ATOM 9515 C C . GLU B 1 525 ? 19.984 33.531 20.578 1 69.56 525 GLU B C 1
ATOM 9517 O O . GLU B 1 525 ? 21.094 33.875 20.969 1 69.56 525 GLU B O 1
ATOM 9522 N N . SER B 1 526 ? 19.375 32.438 20.875 1 67.5 526 SER B N 1
ATOM 9523 C CA . SER B 1 526 ? 19.984 31.609 21.906 1 67.5 526 SER B CA 1
ATOM 9524 C C . SER B 1 526 ? 21.25 30.938 21.406 1 67.5 526 SER B C 1
ATOM 9526 O O . SER B 1 526 ? 22.094 30.531 22.188 1 67.5 526 SER B O 1
ATOM 9528 N N . TYR B 1 527 ? 21.391 30.938 20.141 1 62.06 527 TYR B N 1
ATOM 9529 C CA . TYR B 1 527 ? 22.547 30.203 19.641 1 62.06 527 TYR B CA 1
ATOM 9530 C C . TYR B 1 527 ? 23.203 30.938 18.484 1 62.06 527 TYR B C 1
ATOM 9532 O O . TYR B 1 527 ? 24.25 30.516 17.984 1 62.06 527 TYR B O 1
ATOM 9540 N N . THR B 1 528 ? 22.625 31.984 18.078 1 60.12 528 THR B N 1
ATOM 9541 C CA . THR B 1 528 ? 23.234 32.719 16.969 1 60.12 528 THR B CA 1
ATOM 9542 C C . THR B 1 528 ? 24.156 33.812 17.5 1 60.12 528 THR B C 1
ATOM 9544 O O . THR B 1 528 ? 25.047 34.281 16.797 1 60.12 528 THR B O 1
ATOM 9547 N N . GLN B 1 529 ? 23.828 34.438 18.688 1 50.22 529 GLN B N 1
ATOM 9548 C CA . GLN B 1 529 ? 24.578 35.562 19.188 1 50.22 529 GLN B CA 1
ATOM 9549 C C . GLN B 1 529 ? 25.797 35.094 19.984 1 50.22 529 GLN B C 1
ATOM 9551 O O . GLN B 1 529 ? 26.562 35.906 20.5 1 50.22 529 GLN B O 1
ATOM 9556 N N . SER B 1 530 ? 25.859 33.844 20.219 1 49.22 530 SER B N 1
ATOM 9557 C CA . SER B 1 530 ? 27.016 33.406 20.984 1 49.22 530 SER B CA 1
ATOM 9558 C C . SER B 1 530 ? 28.234 33.219 20.109 1 49.22 530 SER B C 1
ATOM 9560 O O . SER B 1 530 ? 28.109 33.094 18.891 1 49.22 530 SER B O 1
ATOM 9562 N N . THR B 1 531 ? 29.328 33.656 20.766 1 44.28 531 THR B N 1
ATOM 9563 C CA . THR B 1 531 ? 30.641 33.469 20.156 1 44.28 531 THR B CA 1
ATOM 9564 C C . THR B 1 531 ? 30.781 32.062 19.609 1 44.28 531 THR B C 1
ATOM 9566 O O . THR B 1 531 ? 31.766 31.734 18.938 1 44.28 531 THR B O 1
ATOM 9569 N N . SER B 1 532 ? 30.156 31.172 20.359 1 46.94 532 SER B N 1
ATOM 9570 C CA . SER B 1 532 ? 30.406 29.781 19.969 1 46.94 532 SER B CA 1
ATOM 9571 C C . SER B 1 532 ? 29.594 29.406 18.719 1 46.94 532 SER B C 1
ATOM 9573 O O . SER B 1 532 ? 28.531 29.984 18.469 1 46.94 532 SER B O 1
ATOM 9575 N N . THR B 1 533 ? 30.188 28.75 17.625 1 53.53 533 THR B N 1
ATOM 9576 C CA . THR B 1 533 ? 30.188 28.5 16.188 1 53.53 533 THR B CA 1
ATOM 9577 C C . THR B 1 533 ? 28.938 27.719 15.781 1 53.53 533 THR B C 1
ATOM 9579 O O . THR B 1 533 ? 28.344 28 14.742 1 53.53 533 THR B O 1
ATOM 9582 N N . SER B 1 534 ? 28.703 26.531 16.359 1 60.84 534 SER B N 1
ATOM 9583 C CA . SER B 1 534 ? 27.766 25.641 15.688 1 60.84 534 SER B CA 1
ATOM 9584 C C . SER B 1 534 ? 26.656 25.188 16.641 1 60.84 534 SER B C 1
ATOM 9586 O O . SER B 1 534 ? 26.906 24.953 17.828 1 60.84 534 SER B O 1
ATOM 9588 N N . ILE B 1 535 ? 25.359 25.375 16.453 1 65.5 535 ILE B N 1
ATOM 9589 C CA . ILE B 1 535 ? 24.219 24.906 17.234 1 65.5 535 ILE B CA 1
ATOM 9590 C C . ILE B 1 535 ? 24.5 23.516 17.781 1 65.5 535 ILE B C 1
ATOM 9592 O O . ILE B 1 535 ? 24 23.156 18.844 1 65.5 535 ILE B O 1
ATOM 9596 N N . GLY B 1 536 ? 25.328 22.875 17.125 1 66.62 536 GLY B N 1
ATOM 9597 C CA . GLY B 1 536 ? 25.703 21.547 17.594 1 66.62 536 GLY B CA 1
ATOM 9598 C C . GLY B 1 536 ? 26.484 21.547 18.891 1 66.62 536 GLY B C 1
ATOM 9599 O O . GLY B 1 536 ? 26.578 20.531 19.578 1 66.62 536 GLY B O 1
ATOM 9600 N N . ASP B 1 537 ? 26.953 22.656 19.234 1 71.75 537 ASP B N 1
ATOM 9601 C CA . ASP B 1 537 ? 27.766 22.797 20.438 1 71.75 537 ASP B CA 1
ATOM 9602 C C . ASP B 1 537 ? 26.906 23.172 21.641 1 71.75 537 ASP B C 1
ATOM 9604 O O . ASP B 1 537 ? 27.422 23.391 22.734 1 71.75 537 ASP B O 1
ATOM 9608 N N . TYR B 1 538 ? 25.703 23.156 21.391 1 76 538 TYR B N 1
ATOM 9609 C CA . TYR B 1 538 ? 24.797 23.531 22.469 1 76 538 TYR B CA 1
ATOM 9610 C C . TYR B 1 538 ? 24.062 22.312 23.016 1 76 538 TYR B C 1
ATOM 9612 O O . TYR B 1 538 ? 23.969 21.281 22.359 1 76 538 TYR B O 1
ATOM 9620 N N . SER B 1 539 ? 23.719 22.375 24.219 1 77 539 SER B N 1
ATOM 9621 C CA . SER B 1 539 ? 22.922 21.359 24.891 1 77 539 SER B CA 1
ATOM 9622 C C . SER B 1 539 ? 21.734 21.969 25.625 1 77 539 SER B C 1
ATOM 9624 O O . SER B 1 539 ? 21.766 23.156 25.969 1 77 539 SER B O 1
ATOM 9626 N N . VAL B 1 540 ? 20.797 21.109 25.797 1 80.31 540 VAL B N 1
ATOM 9627 C CA . VAL B 1 540 ? 19.641 21.562 26.578 1 80.31 540 VAL B CA 1
ATOM 9628 C C . VAL B 1 540 ? 20 21.562 28.062 1 80.31 540 VAL B C 1
ATOM 9630 O O . VAL B 1 540 ? 20.531 20.578 28.578 1 80.31 540 VAL B O 1
ATOM 9633 N N . ASP B 1 541 ? 19.828 22.609 28.656 1 86.94 541 ASP B N 1
ATOM 9634 C CA . ASP B 1 541 ? 20.141 22.812 30.062 1 86.94 541 ASP B CA 1
ATOM 9635 C C . ASP B 1 541 ? 18.875 23.062 30.891 1 86.94 541 ASP B C 1
ATOM 9637 O O . ASP B 1 541 ? 17.953 23.75 30.422 1 86.94 541 ASP B O 1
ATOM 9641 N N . HIS B 1 542 ? 18.875 22.438 32.062 1 90.25 542 HIS B N 1
ATOM 9642 C CA . HIS B 1 542 ? 17.875 22.812 33.062 1 90.25 542 HIS B CA 1
ATOM 9643 C C . HIS B 1 542 ? 18.328 24.031 33.875 1 90.25 542 HIS B C 1
ATOM 9645 O O . HIS B 1 542 ? 19.328 23.969 34.594 1 90.25 542 HIS B O 1
ATOM 9651 N N . ILE B 1 543 ? 17.609 25.125 33.781 1 93.31 543 ILE B N 1
ATOM 9652 C CA . ILE B 1 543 ? 17.969 26.328 34.5 1 93.31 543 ILE B CA 1
ATOM 9653 C C . ILE B 1 543 ? 18.047 26.016 36 1 93.31 543 ILE B C 1
ATOM 9655 O O . ILE B 1 543 ? 19.047 26.297 36.656 1 93.31 543 ILE B O 1
ATOM 9659 N N . TYR B 1 544 ? 16.922 25.531 36.531 1 94.19 544 TYR B N 1
ATOM 9660 C CA . TYR B 1 544 ? 16.984 24.859 37.812 1 94.19 544 TYR B CA 1
ATOM 9661 C C . TYR B 1 544 ? 17.406 23.391 37.656 1 94.19 544 TYR B C 1
ATOM 9663 O O . TYR B 1 544 ? 16.688 22.609 37.031 1 94.19 544 TYR B O 1
ATOM 9671 N N . PRO B 1 545 ? 18.531 23.047 38.156 1 92.5 545 PRO B N 1
ATOM 9672 C CA . PRO B 1 545 ? 19.062 21.703 37.875 1 92.5 545 PRO B CA 1
ATOM 9673 C C . PRO B 1 545 ? 18.109 20.594 38.281 1 92.5 545 PRO B C 1
ATOM 9675 O O . PRO B 1 545 ? 17.531 20.641 39.375 1 92.5 545 PRO B O 1
ATOM 9678 N N . LYS B 1 546 ? 18.016 19.625 37.406 1 88.19 546 LYS B N 1
ATOM 9679 C CA . LYS B 1 546 ? 17.109 18.484 37.656 1 88.19 546 LYS B CA 1
ATOM 9680 C C . LYS B 1 546 ? 17.5 17.734 38.906 1 88.19 546 LYS B C 1
ATOM 9682 O O . LYS B 1 546 ? 16.625 17.219 39.625 1 88.19 546 LYS B O 1
ATOM 9687 N N . SER B 1 547 ? 18.781 17.672 39.219 1 87.56 547 SER B N 1
ATOM 9688 C CA . SER B 1 547 ? 19.297 16.984 40.375 1 87.56 547 SER B CA 1
ATOM 9689 C C . SER B 1 547 ? 18.812 17.625 41.688 1 87.56 547 SER B C 1
ATOM 9691 O O . SER B 1 547 ? 18.828 17 42.75 1 87.56 547 SER B O 1
ATOM 9693 N N . ARG B 1 548 ? 18.328 18.859 41.625 1 91 548 ARG B N 1
ATOM 9694 C CA . ARG B 1 548 ? 17.891 19.578 42.812 1 91 548 ARG B CA 1
ATOM 9695 C C . ARG B 1 548 ? 16.375 19.703 42.844 1 91 548 ARG B C 1
ATOM 9697 O O . ARG B 1 548 ? 15.828 20.656 43.438 1 91 548 ARG B O 1
ATOM 9704 N N . ALA B 1 549 ? 15.711 18.875 42.156 1 90.75 549 ALA B N 1
ATOM 9705 C CA . ALA B 1 549 ? 14.258 18.922 42.031 1 90.75 549 ALA B CA 1
ATOM 9706 C C . ALA B 1 549 ? 13.586 18.828 43.406 1 90.75 549 ALA B C 1
ATOM 9708 O O . ALA B 1 549 ? 12.602 19.531 43.656 1 90.75 549 ALA B O 1
ATOM 9709 N N . GLU B 1 550 ? 14.133 17.984 44.25 1 89.88 550 GLU B N 1
ATOM 9710 C CA . GLU B 1 550 ? 13.57 17.828 45.594 1 89.88 550 GLU B CA 1
ATOM 9711 C C . GLU B 1 550 ? 13.727 19.094 46.406 1 89.88 550 GLU B C 1
ATOM 9713 O O . GLU B 1 550 ? 12.812 19.5 47.125 1 89.88 550 GLU B O 1
ATOM 9718 N N . SER B 1 551 ? 14.922 19.672 46.344 1 91.94 551 SER B N 1
ATOM 9719 C CA . SER B 1 551 ? 15.195 20.906 47.062 1 91.94 551 SER B CA 1
ATOM 9720 C C . SER B 1 551 ? 14.281 22.031 46.625 1 91.94 551 SER B C 1
ATOM 9722 O O . SER B 1 551 ? 13.859 22.875 47.406 1 91.94 551 SER B O 1
ATOM 9724 N N . VAL B 1 552 ? 14.023 22.047 45.344 1 92.75 552 VAL B N 1
ATOM 9725 C CA . VAL B 1 552 ? 13.141 23.062 44.781 1 92.75 552 VAL B CA 1
ATOM 9726 C C . VAL B 1 552 ? 11.719 22.859 45.312 1 92.75 552 VAL B C 1
ATOM 9728 O O . VAL B 1 552 ? 11.062 23.812 45.719 1 92.75 552 VAL B O 1
ATOM 9731 N N . SER B 1 553 ? 11.32 21.672 45.25 1 90.12 553 SER B N 1
ATOM 9732 C CA . SER B 1 553 ? 9.977 21.359 45.688 1 90.12 553 SER B CA 1
ATOM 9733 C C . SER B 1 553 ? 9.812 21.672 47.188 1 90.12 553 SER B C 1
ATOM 9735 O O . SER B 1 553 ? 8.75 22.125 47.625 1 90.12 553 SER B O 1
ATOM 9737 N N . GLU B 1 554 ? 10.812 21.406 47.938 1 89.88 554 GLU B N 1
ATOM 9738 C CA . GLU B 1 554 ? 10.797 21.688 49.375 1 89.88 554 GLU B CA 1
ATOM 9739 C C . GLU B 1 554 ? 10.711 23.188 49.625 1 89.88 554 GLU B C 1
ATOM 9741 O O . GLU B 1 554 ? 10.031 23.625 50.562 1 89.88 554 GLU B O 1
ATOM 9746 N N . SER B 1 555 ? 11.406 23.891 48.875 1 91.19 555 SER B N 1
ATOM 9747 C CA . SER B 1 555 ? 11.445 25.344 49.062 1 91.19 555 SER B CA 1
ATOM 9748 C C . SER B 1 555 ? 10.102 25.984 48.719 1 91.19 555 SER B C 1
ATOM 9750 O O . SER B 1 555 ? 9.734 27 49.312 1 91.19 555 SER B O 1
ATOM 9752 N N . ILE B 1 556 ? 9.344 25.438 47.875 1 89.19 556 ILE B N 1
ATOM 9753 C CA . ILE B 1 556 ? 8.078 25.984 47.406 1 89.19 556 ILE B CA 1
ATOM 9754 C C . ILE B 1 556 ? 6.922 25.344 48.156 1 89.19 556 ILE B C 1
ATOM 9756 O O . ILE B 1 556 ? 5.875 25.953 48.344 1 89.19 556 ILE B O 1
ATOM 9760 N N . GLY B 1 557 ? 7.07 24.078 48.625 1 86.69 557 GLY B N 1
ATOM 9761 C CA . GLY B 1 557 ? 6.023 23.344 49.281 1 86.69 557 GLY B CA 1
ATOM 9762 C C . GLY B 1 557 ? 5.133 22.562 48.344 1 86.69 557 GLY B C 1
ATOM 9763 O O . GLY B 1 557 ? 4.074 22.062 48.75 1 86.69 557 GLY B O 1
ATOM 9764 N N . GLU B 1 558 ? 5.457 22.578 47.062 1 87.06 558 GLU B N 1
ATOM 9765 C CA . GLU B 1 558 ? 4.727 21.812 46.062 1 87.06 558 GLU B CA 1
ATOM 9766 C C . GLU B 1 558 ? 5.676 21.203 45.031 1 87.06 558 GLU B C 1
ATOM 9768 O O . GLU B 1 558 ? 6.809 21.656 44.875 1 87.06 558 GLU B O 1
ATOM 9773 N N . THR B 1 559 ? 5.188 20.125 44.406 1 88.62 559 THR B N 1
ATOM 9774 C CA . THR B 1 559 ? 6.004 19.484 43.375 1 88.62 559 THR B CA 1
ATOM 9775 C C . THR B 1 559 ? 6.074 20.344 42.125 1 88.62 559 THR B C 1
ATOM 9777 O O . THR B 1 559 ? 5.043 20.797 41.625 1 88.62 559 THR B O 1
ATOM 9780 N N . VAL B 1 560 ? 7.273 20.688 41.688 1 88.5 560 VAL B N 1
ATOM 9781 C CA . VAL B 1 560 ? 7.496 21.5 40.5 1 88.5 560 VAL B CA 1
ATOM 9782 C C . VAL B 1 560 ? 8.094 20.625 39.406 1 88.5 560 VAL B C 1
ATOM 9784 O O . VAL B 1 560 ? 9.023 19.859 39.625 1 88.5 560 VAL B O 1
ATOM 9787 N N . ASP B 1 561 ? 7.523 20.609 38.219 1 88.06 561 ASP B N 1
ATOM 9788 C CA . ASP B 1 561 ? 8.039 19.875 37.094 1 88.06 561 ASP B CA 1
ATOM 9789 C C . ASP B 1 561 ? 9.18 20.641 36.406 1 88.06 561 ASP B C 1
ATOM 9791 O O . ASP B 1 561 ? 8.945 21.562 35.625 1 88.06 561 ASP B O 1
ATOM 9795 N N . LEU B 1 562 ? 10.344 20.234 36.656 1 90.31 562 LEU B N 1
ATOM 9796 C CA . LEU B 1 562 ? 11.516 20.938 36.156 1 90.31 562 LEU B CA 1
ATOM 9797 C C . LEU B 1 562 ? 11.805 20.562 34.719 1 90.31 562 LEU B C 1
ATOM 9799 O O . LEU B 1 562 ? 12.742 21.062 34.094 1 90.31 562 LEU B O 1
ATOM 9803 N N . ASN B 1 563 ? 10.961 19.703 34.094 1 87.12 563 ASN B N 1
ATOM 9804 C CA . ASN B 1 563 ? 11.164 19.297 32.688 1 87.12 563 ASN B CA 1
ATOM 9805 C C . ASN B 1 563 ? 10.336 20.156 31.734 1 87.12 563 ASN B C 1
ATOM 9807 O O . ASN B 1 563 ? 10.414 19.984 30.531 1 87.12 563 ASN B O 1
ATOM 9811 N N . ARG B 1 564 ? 9.664 21.062 32.281 1 88.25 564 ARG B N 1
ATOM 9812 C CA . ARG B 1 564 ? 8.875 21.969 31.438 1 88.25 564 ARG B CA 1
ATOM 9813 C C . ARG B 1 564 ? 9.781 22.891 30.625 1 88.25 564 ARG B C 1
ATOM 9815 O O . ARG B 1 564 ? 10.883 23.234 31.062 1 88.25 564 ARG B O 1
ATOM 9822 N N . ILE B 1 565 ? 9.312 23.344 29.531 1 89.44 565 ILE B N 1
ATOM 9823 C CA . ILE B 1 565 ? 10.102 24.125 28.594 1 89.44 565 ILE B CA 1
ATOM 9824 C C . ILE B 1 565 ? 10.547 25.422 29.25 1 89.44 565 ILE B C 1
ATOM 9826 O O . ILE B 1 565 ? 11.617 25.953 28.953 1 89.44 565 ILE B O 1
ATOM 9830 N N . GLY B 1 566 ? 9.867 25.891 30.188 1 92.19 566 GLY B N 1
ATOM 9831 C CA . GLY B 1 566 ? 10.219 27.109 30.891 1 92.19 566 GLY B CA 1
ATOM 9832 C C . GLY B 1 566 ? 11.5 26.984 31.703 1 92.19 566 GLY B C 1
ATOM 9833 O O . GLY B 1 566 ? 12.117 28 32.062 1 92.19 566 GLY B O 1
ATOM 9834 N N . ASN B 1 567 ? 11.812 25.781 32.031 1 93 567 ASN B N 1
ATOM 9835 C CA . ASN B 1 567 ? 13.031 25.531 32.812 1 93 567 ASN B CA 1
ATOM 9836 C C . ASN B 1 567 ? 14.172 25.062 31.906 1 93 567 ASN B C 1
ATOM 9838 O O . ASN B 1 567 ? 15.227 24.672 32.406 1 93 567 ASN B O 1
ATOM 9842 N N . LEU B 1 568 ? 13.93 25.031 30.625 1 89.19 568 LEU B N 1
ATOM 9843 C CA . LEU B 1 568 ? 14.93 24.5 29.703 1 89.19 568 LEU B CA 1
ATOM 9844 C C . LEU B 1 568 ? 15.516 25.609 28.844 1 89.19 568 LEU B C 1
ATOM 9846 O O . LEU B 1 568 ? 14.797 26.516 28.406 1 89.19 568 LEU B O 1
ATOM 9850 N N . GLN B 1 569 ? 16.828 25.672 28.688 1 87.94 569 GLN B N 1
ATOM 9851 C CA . GLN B 1 569 ? 17.516 26.641 27.859 1 87.94 569 GLN B CA 1
ATOM 9852 C C . GLN B 1 569 ? 18.656 26 27.078 1 87.94 569 GLN B C 1
ATOM 9854 O O . GLN B 1 569 ? 19.031 24.859 27.344 1 87.94 569 GLN B O 1
ATOM 9859 N N . LEU B 1 570 ? 19.156 26.688 26.078 1 82.44 570 LEU B N 1
ATOM 9860 C CA . LEU B 1 570 ? 20.328 26.219 25.344 1 82.44 570 LEU B CA 1
ATOM 9861 C C . LEU B 1 570 ? 21.594 26.891 25.859 1 82.44 570 LEU B C 1
ATOM 9863 O O . LEU B 1 570 ? 21.656 28.109 25.984 1 82.44 570 LEU B O 1
ATOM 9867 N N . LEU B 1 571 ? 22.547 26.078 26.219 1 84.25 571 LEU B N 1
ATOM 9868 C CA . LEU B 1 571 ? 23.859 26.547 26.625 1 84.25 571 LEU B CA 1
ATOM 9869 C C . LEU B 1 571 ? 24.969 25.766 25.906 1 84.25 571 LEU B C 1
ATOM 9871 O O . LEU B 1 571 ? 24.781 24.594 25.578 1 84.25 571 LEU B O 1
ATOM 9875 N N . PRO B 1 572 ? 26.016 26.516 25.625 1 77.81 572 PRO B N 1
ATOM 9876 C CA . PRO B 1 572 ? 27.156 25.734 25.141 1 77.81 572 PRO B CA 1
ATOM 9877 C C . PRO B 1 572 ? 27.516 24.562 26.062 1 77.81 572 PRO B C 1
ATOM 9879 O O . PRO B 1 572 ? 27.453 24.703 27.281 1 77.81 572 PRO B O 1
ATOM 9882 N N . HIS B 1 573 ? 27.938 23.531 25.516 1 78.81 573 HIS B N 1
ATOM 9883 C CA . HIS B 1 573 ? 28.188 22.281 26.234 1 78.81 573 HIS B CA 1
ATOM 9884 C C . HIS B 1 573 ? 29.141 22.516 27.406 1 78.81 573 HIS B C 1
ATOM 9886 O O . HIS B 1 573 ? 28.875 22.031 28.516 1 78.81 573 HIS B O 1
ATOM 9892 N N . GLU B 1 574 ? 30.203 23.172 27.125 1 80.56 574 GLU B N 1
ATOM 9893 C CA . GLU B 1 574 ? 31.203 23.406 28.156 1 80.56 574 GLU B CA 1
ATOM 9894 C C . GLU B 1 574 ? 30.625 24.219 29.312 1 80.56 574 GLU B C 1
ATOM 9896 O O . GLU B 1 574 ? 30.906 23.938 30.469 1 80.56 574 GLU B O 1
ATOM 9901 N N . MET B 1 575 ? 29.891 25.188 29 1 85.12 575 MET B N 1
ATOM 9902 C CA . MET B 1 575 ? 29.266 26.031 30.016 1 85.12 575 MET B CA 1
ATOM 9903 C C . MET B 1 575 ? 28.25 25.234 30.844 1 85.12 575 MET B C 1
ATOM 9905 O O . MET B 1 575 ? 28.188 25.391 32.062 1 85.12 575 MET B O 1
ATOM 9909 N N . ASN B 1 576 ? 27.516 24.453 30.266 1 84.81 576 ASN B N 1
ATOM 9910 C CA . ASN B 1 576 ? 26.469 23.672 30.906 1 84.81 576 ASN B CA 1
ATOM 9911 C C . ASN B 1 576 ? 27.047 22.625 31.859 1 84.81 576 ASN B C 1
ATOM 9913 O O . ASN B 1 576 ? 26.594 22.5 33 1 84.81 576 ASN B O 1
ATOM 9917 N N . GLU B 1 577 ? 28.078 21.938 31.406 1 82.5 577 GLU B N 1
ATOM 9918 C CA . GLU B 1 577 ? 28.562 20.781 32.156 1 82.5 577 GLU B CA 1
ATOM 9919 C C . GLU B 1 577 ? 29.656 21.172 33.125 1 82.5 577 GLU B C 1
ATOM 9921 O O . GLU B 1 577 ? 29.734 20.656 34.25 1 82.5 577 GLU B O 1
ATOM 9926 N N . GLU B 1 578 ? 30.516 22.062 32.719 1 84.31 578 GLU B N 1
ATOM 9927 C CA . GLU B 1 578 ? 31.719 22.328 33.5 1 84.31 578 GLU B CA 1
ATOM 9928 C C . GLU B 1 578 ? 31.562 23.578 34.344 1 84.31 578 GLU B C 1
ATOM 9930 O O . GLU B 1 578 ? 32.188 23.703 35.406 1 84.31 578 GLU B O 1
ATOM 9935 N N . ILE B 1 579 ? 30.859 24.484 33.844 1 85.38 579 ILE B N 1
ATOM 9936 C CA . ILE B 1 579 ? 30.797 25.781 34.531 1 85.38 579 ILE B CA 1
ATOM 9937 C C . ILE B 1 579 ? 29.531 25.844 35.406 1 85.38 579 ILE B C 1
ATOM 9939 O O . ILE B 1 579 ? 29.609 26.094 36.594 1 85.38 579 ILE B O 1
ATOM 9943 N N . LYS B 1 580 ? 28.422 25.656 34.844 1 90.62 580 LYS B N 1
ATOM 9944 C CA . LYS B 1 580 ? 27.172 25.719 35.594 1 90.62 580 LYS B CA 1
ATOM 9945 C C . LYS B 1 580 ? 26.953 24.469 36.406 1 90.62 580 LYS B C 1
ATOM 9947 O O . LYS B 1 580 ? 26.797 24.547 37.625 1 90.62 580 LYS B O 1
ATOM 9952 N N . SER B 1 581 ? 26.938 23.281 35.844 1 87.25 581 SER B N 1
ATOM 9953 C CA . SER B 1 581 ? 26.703 21.984 36.469 1 87.25 581 SER B CA 1
ATOM 9954 C C . SER B 1 581 ? 25.422 22 37.312 1 87.25 581 SER B C 1
ATOM 9956 O O . SER B 1 581 ? 24.359 22.344 36.781 1 87.25 581 SER B O 1
ATOM 9958 N N . ASP B 1 582 ? 25.484 21.797 38.594 1 89.75 582 ASP B N 1
ATOM 9959 C CA . ASP B 1 582 ? 24.266 21.703 39.406 1 89.75 582 ASP B CA 1
ATOM 9960 C C . ASP B 1 582 ? 24.109 22.938 40.312 1 89.75 582 ASP B C 1
ATOM 9962 O O . ASP B 1 582 ? 23.438 22.875 41.344 1 89.75 582 ASP B O 1
ATOM 9966 N N . GLN B 1 583 ? 24.703 24.031 39.844 1 92 583 GLN B N 1
ATOM 9967 C CA . GLN B 1 583 ? 24.609 25.266 40.625 1 92 583 GLN B CA 1
ATOM 9968 C C . GLN B 1 583 ? 23.219 25.875 40.531 1 92 583 GLN B C 1
ATOM 9970 O O . GLN B 1 583 ? 22.531 25.703 39.5 1 92 583 GLN B O 1
ATOM 9975 N N . TRP B 1 584 ? 22.859 26.516 41.656 1 93 584 TRP B N 1
ATOM 9976 C CA . TRP B 1 584 ? 21.641 27.312 41.562 1 93 584 TRP B CA 1
ATOM 9977 C C . TRP B 1 584 ? 21.781 28.438 40.531 1 93 584 TRP B C 1
ATOM 9979 O O . TRP B 1 584 ? 22.844 29.047 40.438 1 93 584 TRP B O 1
ATOM 9989 N N . PRO B 1 585 ? 20.75 28.703 39.781 1 94.31 585 PRO B N 1
ATOM 9990 C CA . PRO B 1 585 ? 20.859 29.688 38.719 1 94.31 585 PRO B CA 1
ATOM 9991 C C . PRO B 1 585 ? 21.297 31.062 39.188 1 94.31 585 PRO B C 1
ATOM 9993 O O . PRO B 1 585 ? 22.109 31.734 38.562 1 94.31 585 PRO B O 1
ATOM 9996 N N . HIS B 1 586 ? 20.812 31.516 40.312 1 91.94 586 HIS B N 1
ATOM 9997 C CA . HIS B 1 586 ? 21.188 32.844 40.812 1 91.94 586 HIS B CA 1
ATOM 9998 C C . HIS B 1 586 ? 22.656 32.875 41.188 1 91.94 586 HIS B C 1
ATOM 10000 O O . HIS B 1 586 ? 23.328 33.875 40.969 1 91.94 586 HIS B O 1
ATOM 10006 N N . ASP B 1 587 ? 23.188 31.812 41.812 1 92.12 587 ASP B N 1
ATOM 10007 C CA . ASP B 1 587 ? 24.594 31.734 42.188 1 92.12 587 ASP B CA 1
ATOM 10008 C C . ASP B 1 587 ? 25.469 31.672 40.938 1 92.12 587 ASP B C 1
ATOM 10010 O O . ASP B 1 587 ? 26.5 32.344 40.844 1 92.12 587 ASP B O 1
ATOM 10014 N N . TRP B 1 588 ? 25.031 30.906 40 1 94 588 TRP B N 1
ATOM 10015 C CA . TRP B 1 588 ? 25.766 30.734 38.75 1 94 588 TRP B CA 1
ATOM 10016 C C . TRP B 1 588 ? 25.828 32.031 38 1 94 588 TRP B C 1
ATOM 10018 O O . TRP B 1 588 ? 26.891 32.406 37.5 1 94 588 TRP B O 1
ATOM 10028 N N . LEU B 1 589 ? 24.766 32.719 37.875 1 92.88 589 LEU B N 1
ATOM 10029 C CA . LEU B 1 589 ? 24.719 34 37.156 1 92.88 589 LEU B CA 1
ATOM 10030 C C . LEU B 1 589 ? 25.594 35.031 37.844 1 92.88 589 LEU B C 1
ATOM 10032 O O . LEU B 1 589 ? 26.219 35.875 37.188 1 92.88 589 LEU B O 1
ATOM 10036 N N . ASP B 1 590 ? 25.641 34.969 39.125 1 89.25 590 ASP B N 1
ATOM 10037 C CA . ASP B 1 590 ? 26.469 35.875 39.906 1 89.25 590 ASP B CA 1
ATOM 10038 C C . ASP B 1 590 ? 27.953 35.594 39.688 1 89.25 590 ASP B C 1
ATOM 10040 O O . ASP B 1 590 ? 28.781 36.531 39.719 1 89.25 590 ASP B O 1
ATOM 10044 N N . ASP B 1 591 ? 28.188 34.312 39.5 1 89.94 591 ASP B N 1
ATOM 10045 C CA . ASP B 1 591 ? 29.578 33.906 39.281 1 89.94 591 ASP B CA 1
ATOM 10046 C C . ASP B 1 591 ? 30.047 34.312 37.875 1 89.94 591 ASP B C 1
ATOM 10048 O O . ASP B 1 591 ? 31.25 34.406 37.625 1 89.94 591 ASP B O 1
ATOM 10052 N N . LEU B 1 592 ? 29 34.531 37.156 1 86.75 592 LEU B N 1
ATOM 10053 C CA . LEU B 1 592 ? 29.328 34.938 35.781 1 86.75 592 LEU B CA 1
ATOM 10054 C C . LEU B 1 592 ? 29.578 36.438 35.719 1 86.75 592 LEU B C 1
ATOM 10056 O O . LEU B 1 592 ? 29.125 37.188 36.594 1 86.75 592 LEU B O 1
ATOM 10060 N N . GLY B 1 593 ? 30.547 37 34.969 1 83.25 593 GLY B N 1
ATOM 10061 C CA . GLY B 1 593 ? 30.656 38.438 34.75 1 83.25 593 GLY B CA 1
ATOM 10062 C C . GLY B 1 593 ? 29.359 39.094 34.344 1 83.25 593 GLY B C 1
ATOM 10063 O O . GLY B 1 593 ? 28.5 38.469 33.75 1 83.25 593 GLY B O 1
ATOM 10064 N N . ASN B 1 594 ? 29.031 40.344 34.781 1 85 594 ASN B N 1
ATOM 10065 C CA . ASN B 1 594 ? 27.781 41.062 34.562 1 85 594 ASN B CA 1
ATOM 10066 C C . ASN B 1 594 ? 27.375 41.062 33.094 1 85 594 ASN B C 1
ATOM 10068 O O . ASN B 1 594 ? 26.219 40.812 32.75 1 85 594 ASN B O 1
ATOM 10072 N N . ALA B 1 595 ? 28.25 41.219 32.281 1 86.88 595 ALA B N 1
ATOM 10073 C CA . ALA B 1 595 ? 27.953 41.281 30.844 1 86.88 595 ALA B CA 1
ATOM 10074 C C . ALA B 1 595 ? 27.484 39.938 30.312 1 86.88 595 ALA B C 1
ATOM 10076 O O . ALA B 1 595 ? 26.531 39.844 29.531 1 86.88 595 ALA B O 1
ATOM 10077 N N . GLU B 1 596 ? 28.156 38.938 30.719 1 88.31 596 GLU B N 1
ATOM 10078 C CA . GLU B 1 596 ? 27.812 37.594 30.266 1 88.31 596 GLU B CA 1
ATOM 10079 C C . GLU B 1 596 ? 26.484 37.125 30.844 1 88.31 596 GLU B C 1
ATOM 10081 O O . GLU B 1 596 ? 25.703 36.469 30.156 1 88.31 596 GLU B O 1
ATOM 10086 N N . ALA B 1 597 ? 26.297 37.406 32.031 1 90.88 597 ALA B N 1
ATOM 10087 C CA . ALA B 1 597 ? 25.031 37.031 32.656 1 90.88 597 ALA B CA 1
ATOM 10088 C C . ALA B 1 597 ? 23.859 37.719 31.969 1 90.88 597 ALA B C 1
ATOM 10090 O O . ALA B 1 597 ? 22.812 37.094 31.734 1 90.88 597 ALA B O 1
ATOM 10091 N N . GLU B 1 598 ? 24.062 38.938 31.703 1 89 598 GLU B N 1
ATOM 10092 C CA . GLU B 1 598 ? 23.016 39.688 31.016 1 89 598 GLU B CA 1
ATOM 10093 C C . GLU B 1 598 ? 22.75 39.125 29.625 1 89 598 GLU B C 1
ATOM 10095 O O . GLU B 1 598 ? 21.609 39.094 29.172 1 89 598 GLU B O 1
ATOM 10100 N N . ARG B 1 599 ? 23.719 38.812 29.016 1 87.5 599 ARG B N 1
ATOM 10101 C CA . ARG B 1 599 ? 23.594 38.25 27.688 1 87.5 599 ARG B CA 1
ATOM 10102 C C . ARG B 1 599 ? 22.797 36.938 27.719 1 87.5 599 ARG B C 1
ATOM 10104 O O . ARG B 1 599 ? 21.875 36.75 26.922 1 87.5 599 ARG B O 1
ATOM 10111 N N . ILE B 1 600 ? 23.141 36.031 28.562 1 87.88 600 ILE B N 1
ATOM 10112 C CA . ILE B 1 600 ? 22.5 34.719 28.672 1 87.88 600 ILE B CA 1
ATOM 10113 C C . ILE B 1 600 ? 21.016 34.906 29.016 1 87.88 600 ILE B C 1
ATOM 10115 O O . ILE B 1 600 ? 20.156 34.219 28.453 1 87.88 600 ILE B O 1
ATOM 10119 N N . GLN B 1 601 ? 20.797 35.812 29.938 1 89.69 601 GLN B N 1
ATOM 10120 C CA . GLN B 1 601 ? 19.406 36.062 30.344 1 89.69 601 GLN B CA 1
ATOM 10121 C C . GLN B 1 601 ? 18.594 36.625 29.172 1 89.69 601 GLN B C 1
ATOM 10123 O O . GLN B 1 601 ? 17.453 36.219 28.969 1 89.69 601 GLN B O 1
ATOM 10128 N N . ARG B 1 602 ? 19.203 37.438 28.406 1 86.19 602 ARG B N 1
ATOM 10129 C CA . ARG B 1 602 ? 18.531 38.062 27.266 1 86.19 602 ARG B CA 1
ATOM 10130 C C . ARG B 1 602 ? 18.266 37.031 26.172 1 86.19 602 ARG B C 1
ATOM 10132 O O . ARG B 1 602 ? 17.141 36.906 25.688 1 86.19 602 ARG B O 1
ATOM 10139 N N . VAL B 1 603 ? 19.266 36.281 25.812 1 84.25 603 VAL B N 1
ATOM 10140 C CA . VAL B 1 603 ? 19.188 35.406 24.656 1 84.25 603 VAL B CA 1
ATOM 10141 C C . VAL B 1 603 ? 18.266 34.219 24.969 1 84.25 603 VAL B C 1
ATOM 10143 O O . VAL B 1 603 ? 17.672 33.625 24.062 1 84.25 603 VAL B O 1
ATOM 10146 N N . ASN B 1 604 ? 18.188 33.844 26.203 1 88.38 604 ASN B N 1
ATOM 10147 C CA . ASN B 1 604 ? 17.344 32.719 26.594 1 88.38 604 ASN B CA 1
ATOM 10148 C C . ASN B 1 604 ? 16 33.188 27.141 1 88.38 604 ASN B C 1
ATOM 10150 O O . ASN B 1 604 ? 15.25 32.406 27.719 1 88.38 604 ASN B O 1
ATOM 10154 N N . GLN B 1 605 ? 15.727 34.438 27.125 1 89.44 605 GLN B N 1
ATOM 10155 C CA . GLN B 1 605 ? 14.422 35.031 27.453 1 89.44 605 GLN B CA 1
ATOM 10156 C C . GLN B 1 605 ? 14.086 34.844 28.922 1 89.44 605 GLN B C 1
ATOM 10158 O O . GLN B 1 605 ? 13.008 34.344 29.266 1 89.44 605 GLN B O 1
ATOM 10163 N N . TYR B 1 606 ? 15 35.188 29.766 1 92.69 606 TYR B N 1
ATOM 10164 C CA . TYR B 1 606 ? 14.727 35.156 31.203 1 92.69 606 TYR B CA 1
ATOM 10165 C C . TYR B 1 606 ? 13.703 36.219 31.594 1 92.69 606 TYR B C 1
ATOM 10167 O O . TYR B 1 606 ? 13.75 37.344 31.094 1 92.69 606 TYR B O 1
ATOM 10175 N N . PRO B 1 607 ? 12.805 35.844 32.406 1 94.5 607 PRO B N 1
ATOM 10176 C CA . PRO B 1 607 ? 11.867 36.875 32.906 1 94.5 607 PRO B CA 1
ATOM 10177 C C . PRO B 1 607 ? 12.477 37.75 34 1 94.5 607 PRO B C 1
ATOM 10179 O O . PRO B 1 607 ? 13.578 37.469 34.5 1 94.5 607 PRO B O 1
ATOM 10182 N N . ASP B 1 608 ? 11.734 38.844 34.344 1 91.94 608 ASP B N 1
ATOM 10183 C CA . ASP B 1 608 ? 12.18 39.719 35.406 1 91.94 608 ASP B CA 1
ATOM 10184 C C . ASP B 1 608 ? 11.844 39.156 36.781 1 91.94 608 ASP B C 1
ATOM 10186 O O . ASP B 1 608 ? 11.086 39.75 37.531 1 91.94 608 ASP B O 1
ATOM 10190 N N . ILE B 1 609 ? 12.273 37.938 37.031 1 94.62 609 ILE B N 1
ATOM 10191 C CA . ILE B 1 609 ? 12.141 37.219 38.281 1 94.62 609 ILE B CA 1
ATOM 10192 C C . ILE B 1 609 ? 13.492 36.625 38.688 1 94.62 609 ILE B C 1
ATOM 10194 O O . ILE B 1 609 ? 14.148 35.969 37.875 1 94.62 609 ILE B O 1
ATOM 10198 N N . GLU B 1 610 ? 13.883 36.938 39.906 1 92 610 GLU B N 1
ATOM 10199 C CA . GLU B 1 610 ? 15.148 36.375 40.375 1 92 610 GLU B CA 1
ATOM 10200 C C . GLU B 1 610 ? 15.086 34.844 40.438 1 92 610 GLU B C 1
ATOM 10202 O O . GLU B 1 610 ? 14.18 34.312 41.062 1 92 610 GLU B O 1
ATOM 10207 N N . PRO B 1 611 ? 15.984 34.188 39.75 1 93.56 611 PRO B N 1
ATOM 10208 C CA . PRO B 1 611 ? 15.906 32.719 39.688 1 93.56 611 PRO B CA 1
ATOM 10209 C C . PRO B 1 611 ? 16.422 32.031 40.969 1 93.56 611 PRO B C 1
ATOM 10211 O O . PRO B 1 611 ? 17.375 31.25 40.906 1 93.56 611 PRO B O 1
ATOM 10214 N N . THR B 1 612 ? 15.742 32.219 42.125 1 93.5 612 THR B N 1
ATOM 10215 C CA . THR B 1 612 ? 15.977 31.531 43.375 1 93.5 612 THR B CA 1
ATOM 10216 C C . THR B 1 612 ? 15.086 30.297 43.469 1 93.5 612 THR B C 1
ATOM 10218 O O . THR B 1 612 ? 14.078 30.188 42.781 1 93.5 612 THR B O 1
ATOM 10221 N N . PRO B 1 613 ? 15.5 29.375 44.312 1 93.25 613 PRO B N 1
ATOM 10222 C CA . PRO B 1 613 ? 14.711 28.141 44.406 1 93.25 613 PRO B CA 1
ATOM 10223 C C . PRO B 1 613 ? 13.258 28.406 44.781 1 93.25 613 PRO B C 1
ATOM 10225 O O . PRO B 1 613 ? 12.359 27.703 44.312 1 93.25 613 PRO B O 1
ATOM 10228 N N . GLU B 1 614 ? 13.047 29.375 45.594 1 92.62 614 GLU B N 1
ATOM 10229 C CA . GLU B 1 614 ? 11.703 29.703 46.031 1 92.62 614 GLU B CA 1
ATOM 10230 C C . GLU B 1 614 ? 10.852 30.25 44.906 1 92.62 614 GLU B C 1
ATOM 10232 O O . GLU B 1 614 ? 9.625 30.141 44.938 1 92.62 614 GLU B O 1
ATOM 10237 N N . ASN B 1 615 ? 11.492 30.812 43.906 1 94.56 615 ASN B N 1
ATOM 10238 C CA . ASN B 1 615 ? 10.781 31.438 42.812 1 94.56 615 ASN B CA 1
ATOM 10239 C C . ASN B 1 615 ? 10.688 30.516 41.594 1 94.56 615 ASN B C 1
ATOM 10241 O O . ASN B 1 615 ? 10.281 30.938 40.5 1 94.56 615 ASN B O 1
ATOM 10245 N N . ALA B 1 616 ? 11.039 29.312 41.719 1 95 616 ALA B N 1
ATOM 10246 C CA . ALA B 1 616 ? 11.211 28.422 40.562 1 95 616 ALA B CA 1
ATOM 10247 C C . ALA B 1 616 ? 9.922 28.312 39.75 1 95 616 ALA B C 1
ATOM 10249 O O . ALA B 1 616 ? 9.945 28.438 38.531 1 95 616 ALA B O 1
ATOM 10250 N N . GLN B 1 617 ? 8.812 28.031 40.375 1 93.81 617 GLN B N 1
ATOM 10251 C CA . GLN B 1 617 ? 7.543 27.844 39.688 1 93.81 617 GLN B CA 1
ATOM 10252 C C . GLN B 1 617 ? 7.129 29.125 38.969 1 93.81 617 GLN B C 1
ATOM 10254 O O . GLN B 1 617 ? 6.703 29.078 37.812 1 93.81 617 GLN B O 1
ATOM 10259 N N . ALA B 1 618 ? 7.238 30.234 39.688 1 94.06 618 ALA B N 1
ATOM 10260 C CA . ALA B 1 618 ? 6.887 31.516 39.094 1 94.06 618 ALA B CA 1
ATOM 10261 C C . ALA B 1 618 ? 7.809 31.844 37.906 1 94.06 618 ALA B C 1
ATOM 10263 O O . ALA B 1 618 ? 7.363 32.406 36.906 1 94.06 618 ALA B O 1
ATOM 10264 N N . PHE B 1 619 ? 9.062 31.578 38.062 1 95.5 619 PHE B N 1
ATOM 10265 C CA . PHE B 1 619 ? 10.047 31.812 37.031 1 95.5 619 PHE B CA 1
ATOM 10266 C C . PHE B 1 619 ? 9.719 31.016 35.781 1 95.5 619 PHE B C 1
ATOM 10268 O O . PHE B 1 619 ? 9.703 31.562 34.656 1 95.5 619 PHE B O 1
ATOM 10275 N N . ILE B 1 620 ? 9.445 29.734 35.969 1 94.81 620 ILE B N 1
ATOM 10276 C CA . ILE B 1 620 ? 9.18 28.828 34.844 1 94.81 620 ILE B CA 1
ATOM 10277 C C . ILE B 1 620 ? 7.938 29.281 34.094 1 94.81 620 ILE B C 1
ATOM 10279 O O . ILE B 1 620 ? 7.945 29.359 32.875 1 94.81 620 ILE B O 1
ATOM 10283 N N . ARG B 1 621 ? 6.898 29.609 34.781 1 93.5 621 ARG B N 1
ATOM 10284 C CA . ARG B 1 621 ? 5.656 30.062 34.156 1 93.5 621 ARG B CA 1
ATOM 10285 C C . ARG B 1 621 ? 5.863 31.375 33.406 1 93.5 621 ARG B C 1
ATOM 10287 O O . ARG B 1 621 ? 5.383 31.531 32.281 1 93.5 621 ARG B O 1
ATOM 10294 N N . ALA B 1 622 ? 6.559 32.25 34.062 1 95.12 622 ALA B N 1
ATOM 10295 C CA . ALA B 1 622 ? 6.809 33.562 33.438 1 95.12 622 ALA B CA 1
ATOM 10296 C C . ALA B 1 622 ? 7.672 33.406 32.188 1 95.12 622 ALA B C 1
ATOM 10298 O O . ALA B 1 622 ? 7.473 34.125 31.203 1 95.12 622 ALA B O 1
ATOM 10299 N N . ARG B 1 623 ? 8.625 32.594 32.25 1 94.75 623 ARG B N 1
ATOM 10300 C CA . ARG B 1 623 ? 9.492 32.406 31.094 1 94.75 623 ARG B CA 1
ATOM 10301 C C . ARG B 1 623 ? 8.734 31.766 29.938 1 94.75 623 ARG B C 1
ATOM 10303 O O . ARG B 1 623 ? 8.969 32.094 28.766 1 94.75 623 ARG B O 1
ATOM 10310 N N . GLU B 1 624 ? 7.91 30.797 30.234 1 93.94 624 GLU B N 1
ATOM 10311 C CA . GLU B 1 624 ? 7.082 30.203 29.188 1 93.94 624 GLU B CA 1
ATOM 10312 C C . GLU B 1 624 ? 6.246 31.266 28.484 1 93.94 624 GLU B C 1
ATOM 10314 O O . GLU B 1 624 ? 6.082 31.219 27.266 1 93.94 624 GLU B O 1
ATOM 10319 N N . GLU B 1 625 ? 5.758 32.156 29.203 1 92.81 625 GLU B N 1
ATOM 10320 C CA . GLU B 1 625 ? 4.992 33.281 28.625 1 92.81 625 GLU B CA 1
ATOM 10321 C C . GLU B 1 625 ? 5.879 34.156 27.734 1 92.81 625 GLU B C 1
ATOM 10323 O O . GLU B 1 625 ? 5.465 34.562 26.656 1 92.81 625 GLU B O 1
ATOM 10328 N N . GLN B 1 626 ? 7 34.406 28.219 1 92.12 626 GLN B N 1
ATOM 10329 C CA . GLN B 1 626 ? 7.941 35.219 27.453 1 92.12 626 GLN B CA 1
ATOM 10330 C C . GLN B 1 626 ? 8.352 34.531 26.172 1 92.12 626 GLN B C 1
ATOM 10332 O O . GLN B 1 626 ? 8.5 35.156 25.125 1 92.12 626 GLN B O 1
ATOM 10337 N N . ILE B 1 627 ? 8.633 33.281 26.312 1 91.88 627 ILE B N 1
ATOM 10338 C CA . ILE B 1 627 ? 8.984 32.469 25.141 1 91.88 627 ILE B CA 1
ATOM 10339 C C . ILE B 1 627 ? 7.84 32.5 24.125 1 91.88 627 ILE B C 1
ATOM 10341 O O . ILE B 1 627 ? 8.062 32.656 22.922 1 91.88 627 ILE B O 1
ATOM 10345 N N . THR B 1 628 ? 6.68 32.312 24.594 1 91.19 628 THR B N 1
ATOM 10346 C CA . THR B 1 628 ? 5.492 32.344 23.734 1 91.19 628 THR B CA 1
ATOM 10347 C C . THR B 1 628 ? 5.387 33.656 23 1 91.19 628 THR B C 1
ATOM 10349 O O . THR B 1 628 ? 5.18 33.688 21.797 1 91.19 628 THR B O 1
ATOM 10352 N N . ASP B 1 629 ? 5.605 34.719 23.734 1 90.38 629 ASP B N 1
ATOM 10353 C CA . ASP B 1 629 ? 5.512 36.031 23.156 1 90.38 629 ASP B CA 1
ATOM 10354 C C . ASP B 1 629 ? 6.598 36.25 22.094 1 90.38 629 ASP B C 1
ATOM 10356 O O . ASP B 1 629 ? 6.34 36.844 21.047 1 90.38 629 ASP B O 1
ATOM 10360 N N . TYR B 1 630 ? 7.691 35.844 22.453 1 88.56 630 TYR B N 1
ATOM 10361 C CA . TYR B 1 630 ? 8.805 35.969 21.531 1 88.56 630 TYR B CA 1
ATOM 10362 C C . TYR B 1 630 ? 8.516 35.25 20.219 1 88.56 630 TYR B C 1
ATOM 10364 O O . TYR B 1 630 ? 8.711 35.781 19.141 1 88.56 630 TYR B O 1
ATOM 10372 N N . LEU B 1 631 ? 8.102 34.031 20.328 1 88.12 631 LEU B N 1
ATOM 10373 C CA . LEU B 1 631 ? 7.859 33.188 19.156 1 88.12 631 LEU B CA 1
ATOM 10374 C C . LEU B 1 631 ? 6.695 33.75 18.328 1 88.12 631 LEU B C 1
ATOM 10376 O O . LEU B 1 631 ? 6.723 33.688 17.094 1 88.12 631 LEU B O 1
ATOM 10380 N N . ILE B 1 632 ? 5.723 34.219 19 1 88.12 632 ILE B N 1
ATOM 10381 C CA . ILE B 1 632 ? 4.578 34.781 18.297 1 88.12 632 ILE B CA 1
ATOM 10382 C C . ILE B 1 632 ? 5.016 36.031 17.516 1 88.12 632 ILE B C 1
ATOM 10384 O O . ILE B 1 632 ? 4.66 36.188 16.344 1 88.12 632 ILE B O 1
ATOM 10388 N N . ASP B 1 633 ? 5.781 36.844 18.094 1 85 633 ASP B N 1
ATOM 10389 C CA . ASP B 1 633 ? 6.25 38.094 17.453 1 85 633 ASP B CA 1
ATOM 10390 C C . ASP B 1 633 ? 7.129 37.781 16.25 1 85 633 ASP B C 1
ATOM 10392 O O . ASP B 1 633 ? 7.082 38.469 15.234 1 85 633 ASP B O 1
ATOM 10396 N N . LYS B 1 634 ? 7.762 36.719 16.359 1 83.06 634 LYS B N 1
ATOM 10397 C CA . LYS B 1 634 ? 8.758 36.438 15.336 1 83.06 634 LYS B CA 1
ATOM 10398 C C . LYS B 1 634 ? 8.164 35.594 14.211 1 83.06 634 LYS B C 1
ATOM 10400 O O . LYS B 1 634 ? 8.539 35.75 13.047 1 83.06 634 LYS B O 1
ATOM 10405 N N . TYR B 1 635 ? 7.316 34.719 14.508 1 81.81 635 TYR B N 1
ATOM 10406 C CA . TYR B 1 635 ? 7.004 33.688 13.516 1 81.81 635 TYR B CA 1
ATOM 10407 C C . TYR B 1 635 ? 5.539 33.781 13.094 1 81.81 635 TYR B C 1
ATOM 10409 O O . TYR B 1 635 ? 5.133 33.125 12.125 1 81.81 635 TYR B O 1
ATOM 10417 N N . VAL B 1 636 ? 4.785 34.312 13.906 1 78.31 636 VAL B N 1
ATOM 10418 C CA . VAL B 1 636 ? 3.387 34.469 13.508 1 78.31 636 VAL B CA 1
ATOM 10419 C C . VAL B 1 636 ? 3.229 35.719 12.633 1 78.31 636 VAL B C 1
ATOM 10421 O O . VAL B 1 636 ? 3.723 36.781 12.977 1 78.31 636 VAL B O 1
ATOM 10424 N N . LYS B 1 637 ? 2.732 35.469 11.43 1 64.12 637 LYS B N 1
ATOM 10425 C CA . LYS B 1 637 ? 2.549 36.594 10.492 1 64.12 637 LYS B CA 1
ATOM 10426 C C . LYS B 1 637 ? 1.16 37.188 10.641 1 64.12 637 LYS B C 1
ATOM 10428 O O . LYS B 1 637 ? 0.192 36.5 10.945 1 64.12 637 LYS B O 1
#

Foldseek 3Di:
DWDFLQRLLLCAPAAEWAFLLDDWQQDAQVNLFVLLVCLLVPHADDFWEKEQCVVLVADDTKTWGQFQEEARELADAAPVSVVAGPDTTGIDDPHNHRIHTLPCSNVSSSSNNQARHWYKYFQPPPPDHRNAQLRMFIWHKWKWLQEPCVDDDPAAPNHIGIDIFTCPPGNDDGPAAWDHDPSHITHIDRNNLQWDDPPPNDSDDIDGDDDPRLLVSQVVRLVPGPDPDDPVVSVVSSVSSSVSSVSCRVRPRGNIHHYHYDSDHLLCSLVVSCVVPVVDDPPQLLSNLLSVLCSPQQPDPDNVRHDSVVVVLVVLLVVCCVVPVLQSSLRDSVLLSQLLQLLLLHGSPPDPSVPQDPVSSVVSSCLQQVPDPPDPDDGSCLLSVLLVLLSCLCVLLQAGCLQPVLSLVSSLSSSLCSVPVQAGSFQQQSLLVLLLLLQQLLCCVPPVCSDSVLSSVLSVVSVPDDDDPPDHRHDPSVVSCVSVVDFDALVSLLVLLQPQFDPDDPDDQHPNTNSLSSLQSLLSLQPPVDPDTHNSQKGKAFQQHPVCQVVLCVLQVHRDRSRHSLRIHIDGPCCRPPQCNNNQNLVSLVVDPPVVSVSNCVSRQFDPDRRDSNCPRVRSVRSSVRSSVVSCVPTPD/DWDFLQRLLLCAPAAEWAFLLDDWQQDAQVNLFVLLVCLLVPHADDFWEKEQCVVLVADDTKTWGQFQEEARELADAAPVSVVAGPPTTDIDDPHNHRIHTLPCSNVSSSSNNQARHWYKYFQPPPDDHRNAQLRMFIWHKWKWLQEPCVDDDPAAPNHIGIDIFTCPPGNDDGPAAWDHDPSHITHIDRNNLQWDDPPPNDSDDIDGDDDPRLLVSQVVRLVPGPDPDDPVVSVVSSVSSSVSSVSCRVRPRGNIHHYHYDSDHLLCSLVVSCVVPVVDDPPQLLSNLLSVLCSPQQPDPDNVRHDSVVVVLVVLLVVCCVVPVLQSSLRDSVLLSQLLQLLLLHGSPPDPSVPQDPVSSVVSSCLQQVPDPPDPDDGSCLLSVLLVLLSCLCVLLQAGCLQPVLSLVSSLSSSLCSVPVQAGSFQQQSLLVLLLLLQQLLCCVPPVCSDSVLSSVLSVVSVVDDDDPPDHRHDPSVVSCVSVVDFDALVSLLVLLQPQFDPDDPDDQGPNTNSLSSLQSNLSLQPPVDPDTHSSQKGKAFQQHPVCQVVLCVLQVHRDRSRRSLRIHIDGPCCRPPQCNNNQNLVSLVVDPPVVSVSNCVSRVFDPDRRDSNCPRVRSVVSSVRSSVVSCVVTPD